Protein 4Z8L (pdb70)

GO terms:
  GO:0005515 protein binding (F, IPI)
  GO:0045732 positive regulation of protein catabolic process (P, IDA)
  GO:1990756 ubiquitin-like ligase-substrate adaptor activity (F, IDA)
  GO:0005634 nucleus (C, IDA)
  GO:0005813 centrosome (C, IDA)
  GO:0043161 proteasome-mediated ubiquitin-dependent protein catabolic process (P, IDA)
  GO:0008180 COP9 signalosome (C, IDA)
  GO:0080008 Cul4-RING E3 ubiquitin ligase complex (C, IDA)
  GO:1990244 histone H2AT120 kinase activity (F, IDA)
  GO:0000122 negative regulation of transcription by RNA polymerase II (P, IDA)
  GO:0005737 cytoplasm (C, EXP)
  GO:0035212 cell competition in a multicellular organism (P, IMP)
  GO:0030331 nuclear estrogen receptor binding (F, IPI)
  GO:0001650 fibrillar center (C, IDA)
  GO:0005654 nucleoplasm (C, IDA)
  GO:0043687 post-translational protein modification (P, IDA)

Structure (mmCIF, N/CA/C/O backbone):
data_4Z8L
#
_entry.id   4Z8L
#
_cell.length_a   74.490
_cell.length_b   74.490
_cell.length_c   178.180
_cell.angle_alpha   90.00
_cell.angle_beta   90.00
_cell.angle_gamma   120.00
#
_symmetry.space_group_name_H-M   'P 31'
#
loop_
_entity.id
_entity.type
_entity.pdbx_description
1 polymer 'Protein VPRBP'
2 polymer 'Vpx protein'
3 polymer 'SAM domain and HD domain-containing protein'
4 non-polymer 'ZINC ION'
5 water water
#
loop_
_atom_site.group_PDB
_atom_site.id
_atom_site.type_symbol
_atom_site.label_atom_id
_atom_site.label_alt_id
_atom_site.label_comp_id
_atom_site.label_asym_id
_atom_site.label_entity_id
_atom_site.label_seq_id
_atom_site.pdbx_PDB_ins_code
_atom_site.Cartn_x
_atom_site.Cartn_y
_atom_site.Cartn_z
_atom_site.occupancy
_atom_site.B_iso_or_equiv
_atom_site.auth_seq_id
_atom_site.auth_comp_id
_atom_site.auth_asym_id
_atom_site.auth_atom_id
_atom_site.pdbx_PDB_model_num
ATOM 1 N N . ARG A 1 18 ? 11.038 32.374 -10.875 1.00 97.94 1073 ARG A N 1
ATOM 2 C CA . ARG A 1 18 ? 10.083 32.086 -11.915 1.00 83.96 1073 ARG A CA 1
ATOM 3 C C . ARG A 1 18 ? 8.696 32.295 -11.299 1.00 86.03 1073 ARG A C 1
ATOM 4 O O . ARG A 1 18 ? 8.276 33.437 -11.112 1.00 73.95 1073 ARG A O 1
ATOM 12 N N . HIS A 1 19 ? 8.013 31.217 -10.919 1.00 92.87 1074 HIS A N 1
ATOM 13 C CA . HIS A 1 19 ? 6.559 31.245 -10.710 1.00 88.97 1074 HIS A CA 1
ATOM 14 C C . HIS A 1 19 ? 6.148 30.327 -9.554 1.00 83.05 1074 HIS A C 1
ATOM 15 O O . HIS A 1 19 ? 5.432 30.743 -8.640 1.00 64.69 1074 HIS A O 1
ATOM 22 N N . LEU A 1 20 ? 6.611 29.081 -9.602 1.00 93.32 1075 LEU A N 1
ATOM 23 C CA . LEU A 1 20 ? 6.136 28.010 -8.724 1.00 74.99 1075 LEU A CA 1
ATOM 24 C C . LEU A 1 20 ? 7.304 27.491 -7.891 1.00 61.04 1075 LEU A C 1
ATOM 25 O O . LEU A 1 20 ? 7.152 27.184 -6.709 1.00 44.50 1075 LEU A O 1
ATOM 30 N N . ILE A 1 21 ? 8.458 27.364 -8.537 1.00 73.36 1076 ILE A N 1
ATOM 31 C CA . ILE A 1 21 ? 9.669 26.846 -7.909 1.00 50.49 1076 ILE A CA 1
ATOM 32 C C . ILE A 1 21 ? 10.098 27.713 -6.722 1.00 66.31 1076 ILE A C 1
ATOM 33 O O . ILE A 1 21 ? 10.628 27.217 -5.726 1.00 71.93 1076 ILE A O 1
ATOM 38 N N . PHE A 1 22 ? 9.815 29.005 -6.825 1.00 66.53 1077 PHE A N 1
ATOM 39 C CA . PHE A 1 22 ? 10.257 29.995 -5.848 1.00 46.41 1077 PHE A CA 1
ATOM 40 C C . PHE A 1 22 ? 9.228 30.261 -4.758 1.00 53.37 1077 PHE A C 1
ATOM 41 O O . PHE A 1 22 ? 9.329 31.248 -4.027 1.00 47.82 1077 PHE A O 1
ATOM 49 N N . SER A 1 23 ? 8.243 29.375 -4.642 1.00 69.85 1078 SER A N 1
ATOM 50 C CA . SER A 1 23 ? 7.287 29.472 -3.547 1.00 52.89 1078 SER A CA 1
ATOM 51 C C . SER A 1 23 ? 7.503 28.358 -2.528 1.00 51.12 1078 SER A C 1
ATOM 52 O O . SER A 1 23 ? 6.857 28.333 -1.483 1.00 43.97 1078 SER A O 1
ATOM 55 N N . ARG A 1 24 ? 8.414 27.438 -2.827 1.00 55.67 1079 ARG A N 1
ATOM 56 C CA . ARG A 1 24 ? 8.813 26.442 -1.838 1.00 56.81 1079 ARG A CA 1
ATOM 57 C C . ARG A 1 24 ? 10.323 26.241 -1.832 1.00 50.67 1079 ARG A C 1
ATOM 58 O O . ARG A 1 24 ? 10.961 26.129 -2.878 1.00 48.99 1079 ARG A O 1
ATOM 66 N N . PHE A 1 25 ? 10.868 26.211 -0.622 1.00 55.64 1080 PHE A N 1
ATOM 67 C CA . PHE A 1 25 ? 12.294 26.089 -0.367 1.00 58.92 1080 PHE A CA 1
ATOM 68 C C . PHE A 1 25 ? 12.443 24.989 0.665 1.00 44.46 1080 PHE A C 1
ATOM 69 O O . PHE A 1 25 ? 11.609 24.862 1.560 1.00 28.45 1080 PHE A O 1
ATOM 77 N N . ARG A 1 26 ? 13.490 24.181 0.552 1.00 52.19 1081 ARG A N 1
ATOM 78 C CA . ARG A 1 26 ? 13.596 23.056 1.468 1.00 59.47 1081 ARG A CA 1
ATOM 79 C C . ARG A 1 26 ? 14.901 23.046 2.254 1.00 43.62 1081 ARG A C 1
ATOM 80 O O . ARG A 1 26 ? 15.984 23.022 1.676 1.00 46.31 1081 ARG A O 1
ATOM 88 N N . PRO A 1 27 ? 14.792 23.041 3.592 1.00 50.59 1082 PRO A N 1
ATOM 89 C CA . PRO A 1 27 ? 15.968 23.038 4.468 1.00 38.97 1082 PRO A CA 1
ATOM 90 C C . PRO A 1 27 ? 16.766 21.752 4.315 1.00 47.07 1082 PRO A C 1
ATOM 91 O O . PRO A 1 27 ? 16.165 20.679 4.265 1.00 56.91 1082 PRO A O 1
ATOM 95 N N . ILE A 1 28 ? 18.089 21.848 4.233 1.00 47.19 1083 ILE A N 1
ATOM 96 C CA . ILE A 1 28 ? 18.904 20.637 4.184 1.00 58.47 1083 ILE A CA 1
ATOM 97 C C . ILE A 1 28 ? 19.964 20.596 5.277 1.00 57.58 1083 ILE A C 1
ATOM 98 O O . ILE A 1 28 ? 20.139 19.574 5.940 1.00 65.37 1083 ILE A O 1
ATOM 103 N N . SER A 1 29 ? 20.670 21.706 5.469 1.00 56.12 1084 SER A N 1
ATOM 104 C CA . SER A 1 29 ? 21.757 21.734 6.439 1.00 45.67 1084 SER A CA 1
ATOM 105 C C . SER A 1 29 ? 21.898 23.067 7.163 1.00 44.09 1084 SER A C 1
ATOM 106 O O . SER A 1 29 ? 21.316 24.079 6.768 1.00 41.07 1084 SER A O 1
ATOM 109 N N . VAL A 1 30 ? 22.697 23.048 8.225 1.00 44.81 1085 VAL A N 1
ATOM 110 C CA . VAL A 1 30 ? 22.872 24.194 9.105 1.00 44.67 1085 VAL A CA 1
ATOM 111 C C . VAL A 1 30 ? 24.351 24.420 9.412 1.00 47.29 1085 VAL A C 1
ATOM 112 O O . VAL A 1 30 ? 25.013 23.543 9.969 1.00 36.60 1085 VAL A O 1
ATOM 116 N N . PHE A 1 31 ? 24.869 25.590 9.047 1.00 41.24 1086 PHE A N 1
ATOM 117 C CA . PHE A 1 31 ? 26.277 25.902 9.279 1.00 37.94 1086 PHE A CA 1
ATOM 118 C C . PHE A 1 31 ? 26.485 26.634 10.600 1.00 44.56 1086 PHE A C 1
ATOM 119 O O . PHE A 1 31 ? 25.887 27.678 10.841 1.00 29.51 1086 PHE A O 1
ATOM 127 N N . ARG A 1 32 ? 27.375 26.097 11.427 1.00 38.33 1087 ARG A N 1
ATOM 128 C CA . ARG A 1 32 ? 27.612 26.617 12.767 1.00 44.67 1087 ARG A CA 1
ATOM 129 C C . ARG A 1 32 ? 29.109 26.763 13.028 1.00 41.90 1087 ARG A C 1
ATOM 130 O O . ARG A 1 32 ? 29.898 25.915 12.612 1.00 52.32 1087 ARG A O 1
ATOM 138 N N . GLU A 1 33 ? 29.496 27.845 13.702 1.00 39.61 1088 GLU A N 1
ATOM 139 C CA . GLU A 1 33 ? 30.901 28.100 14.013 1.00 33.89 1088 GLU A CA 1
ATOM 140 C C . GLU A 1 33 ? 31.503 26.955 14.821 1.00 31.31 1088 GLU A C 1
ATOM 141 O O . GLU A 1 33 ? 30.898 26.474 15.779 1.00 38.67 1088 GLU A O 1
ATOM 147 N N . ALA A 1 34 ? 32.693 26.521 14.415 1.00 52.31 1089 ALA A N 1
ATOM 148 C CA . ALA A 1 34 ? 33.334 25.334 14.975 1.00 46.15 1089 ALA A CA 1
ATOM 149 C C . ALA A 1 34 ? 33.516 25.410 16.473 1.00 58.32 1089 ALA A C 1
ATOM 150 O O . ALA A 1 34 ? 32.980 24.594 17.223 1.00 71.04 1089 ALA A O 1
ATOM 152 N N . ASN A 1 35 ? 34.286 26.403 16.896 1.00 51.33 1090 ASN A N 1
ATOM 153 C CA . ASN A 1 35 ? 34.725 26.481 18.274 1.00 53.90 1090 ASN A CA 1
ATOM 154 C C . ASN A 1 35 ? 34.147 27.687 18.992 1.00 44.42 1090 ASN A C 1
ATOM 155 O O . ASN A 1 35 ? 34.876 28.442 19.632 1.00 46.82 1090 ASN A O 1
ATOM 160 N N . GLU A 1 36 ? 32.833 27.852 18.891 1.00 41.45 1091 GLU A N 1
ATOM 161 C CA . GLU A 1 36 ? 32.121 28.905 19.604 1.00 41.80 1091 GLU A CA 1
ATOM 162 C C . GLU A 1 36 ? 30.938 28.311 20.360 1.00 44.81 1091 GLU A C 1
ATOM 163 O O . GLU A 1 36 ? 30.231 27.453 19.832 1.00 58.00 1091 GLU A O 1
ATOM 169 N N . ASP A 1 37 ? 30.716 28.760 21.591 1.00 34.77 1092 ASP A N 1
ATOM 170 C CA . ASP A 1 37 ? 29.535 28.334 22.333 1.00 34.33 1092 ASP A CA 1
ATOM 171 C C . ASP A 1 37 ? 28.293 28.973 21.734 1.00 26.29 1092 ASP A C 1
ATOM 172 O O . ASP A 1 37 ? 27.180 28.471 21.886 1.00 26.46 1092 ASP A O 1
ATOM 177 N N . GLU A 1 38 ? 28.508 30.085 21.041 1.00 45.08 1093 GLU A N 1
ATOM 178 C CA . GLU A 1 38 ? 27.438 30.836 20.405 1.00 47.13 1093 GLU A CA 1
ATOM 179 C C . GLU A 1 38 ? 27.903 31.292 19.026 1.00 52.64 1093 GLU A C 1
ATOM 180 O O . GLU A 1 38 ? 28.814 32.111 18.910 1.00 58.73 1093 GLU A O 1
ATOM 186 N N . SER A 1 39 ? 27.275 30.760 17.983 1.00 41.91 1094 SER A N 1
ATOM 187 C CA . SER A 1 39 ? 27.638 31.112 16.616 1.00 46.77 1094 SER A CA 1
ATOM 188 C C . SER A 1 39 ? 27.174 32.530 16.305 1.00 52.60 1094 SER A C 1
ATOM 189 O O . SER A 1 39 ? 26.111 32.949 16.760 1.00 51.44 1094 SER A O 1
ATOM 192 N N . GLY A 1 40 ? 27.968 33.271 15.539 1.00 39.85 1095 GLY A N 1
ATOM 193 C CA . GLY A 1 40 ? 27.656 34.666 15.288 1.00 21.58 1095 GLY A CA 1
ATOM 194 C C . GLY A 1 40 ? 27.887 35.142 13.870 1.00 32.59 1095 GLY A C 1
ATOM 195 O O . GLY A 1 40 ? 28.565 36.145 13.650 1.00 29.19 1095 GLY A O 1
ATOM 196 N N . PHE A 1 41 ? 27.299 34.435 12.910 1.00 43.91 1096 PHE A N 1
ATOM 197 C CA . PHE A 1 41 ? 27.342 34.833 11.506 1.00 25.37 1096 PHE A CA 1
ATOM 198 C C . PHE A 1 41 ? 26.499 36.083 11.284 1.00 26.47 1096 PHE A C 1
ATOM 199 O O . PHE A 1 41 ? 25.390 36.185 11.801 1.00 27.43 1096 PHE A O 1
ATOM 207 N N . THR A 1 42 ? 27.027 37.039 10.527 1.00 34.65 1097 THR A N 1
ATOM 208 C CA . THR A 1 42 ? 26.325 38.299 10.306 1.00 34.98 1097 THR A CA 1
ATOM 209 C C . THR A 1 42 ? 26.170 38.609 8.821 1.00 34.95 1097 THR A C 1
ATOM 210 O O . THR A 1 42 ? 25.455 39.538 8.442 1.00 38.37 1097 THR A O 1
ATOM 214 N N . CYS A 1 43 ? 26.833 37.822 7.981 1.00 33.06 1098 CYS A N 1
ATOM 215 C CA . CYS A 1 43 ? 26.768 38.024 6.540 1.00 28.39 1098 CYS A CA 1
ATOM 216 C C . CYS A 1 43 ? 27.037 36.717 5.800 1.00 29.95 1098 CYS A C 1
ATOM 217 O O . CYS A 1 43 ? 27.719 35.833 6.317 1.00 42.16 1098 CYS A O 1
ATOM 220 N N . CYS A 1 44 ? 26.498 36.593 4.591 1.00 38.57 1099 CYS A N 1
ATOM 221 C CA . CYS A 1 44 ? 26.725 35.399 3.784 1.00 35.82 1099 CYS A CA 1
ATOM 222 C C . CYS A 1 44 ? 26.873 35.719 2.299 1.00 44.54 1099 CYS A C 1
ATOM 223 O O . CYS A 1 44 ? 26.214 36.614 1.770 1.00 41.80 1099 CYS A O 1
ATOM 226 N N . ALA A 1 45 ? 27.753 34.971 1.640 1.00 34.75 1100 ALA A N 1
ATOM 227 C CA . ALA A 1 45 ? 27.984 35.106 0.210 1.00 31.92 1100 ALA A CA 1
ATOM 228 C C . ALA A 1 45 ? 28.577 33.811 -0.333 1.00 45.63 1100 ALA A C 1
ATOM 229 O O . ALA A 1 45 ? 29.325 33.129 0.364 1.00 53.07 1100 ALA A O 1
ATOM 231 N N . PHE A 1 46 ? 28.222 33.461 -1.565 1.00 39.61 1101 PHE A N 1
ATOM 232 C CA . PHE A 1 46 ? 28.745 32.250 -2.189 1.00 34.43 1101 PHE A CA 1
ATOM 233 C C . PHE A 1 46 ? 30.114 32.470 -2.817 1.00 40.79 1101 PHE A C 1
ATOM 234 O O . PHE A 1 46 ? 30.441 33.577 -3.249 1.00 18.61 1101 PHE A O 1
ATOM 242 N N . SER A 1 47 ? 30.905 31.402 -2.870 1.00 44.62 1102 SER A N 1
ATOM 243 C CA . SER A 1 47 ? 32.229 31.460 -3.472 1.00 25.48 1102 SER A CA 1
ATOM 244 C C . SER A 1 47 ? 32.116 31.874 -4.933 1.00 28.79 1102 SER A C 1
ATOM 245 O O . SER A 1 47 ? 31.038 31.805 -5.523 1.00 44.70 1102 SER A O 1
ATOM 248 N N . ALA A 1 48 ? 33.234 32.296 -5.511 1.00 39.06 1103 ALA A N 1
ATOM 249 C CA . ALA A 1 48 ? 33.272 32.736 -6.900 1.00 34.80 1103 ALA A CA 1
ATOM 250 C C . ALA A 1 48 ? 32.751 31.651 -7.837 1.00 53.59 1103 ALA A C 1
ATOM 251 O O . ALA A 1 48 ? 32.106 31.941 -8.846 1.00 46.67 1103 ALA A O 1
ATOM 253 N N . ARG A 1 49 ? 33.032 30.400 -7.489 1.00 55.01 1104 ARG A N 1
ATOM 254 C CA . ARG A 1 49 ? 32.556 29.260 -8.258 1.00 58.04 1104 ARG A CA 1
ATOM 255 C C . ARG A 1 49 ? 31.621 28.413 -7.397 1.00 48.56 1104 ARG A C 1
ATOM 256 O O . ARG A 1 49 ? 31.275 27.285 -7.752 1.00 42.29 1104 ARG A O 1
ATOM 264 N N . GLU A 1 50 ? 31.217 28.990 -6.268 1.00 38.78 1105 GLU A N 1
ATOM 265 C CA . GLU A 1 50 ? 30.121 28.495 -5.435 1.00 42.34 1105 GLU A CA 1
ATOM 266 C C . GLU A 1 50 ? 30.368 27.116 -4.824 1.00 48.18 1105 GLU A C 1
ATOM 267 O O . GLU A 1 50 ? 29.422 26.426 -4.443 1.00 56.93 1105 GLU A O 1
ATOM 273 N N . ARG A 1 51 ? 31.634 26.725 -4.714 1.00 44.60 1106 ARG A N 1
ATOM 274 C CA . ARG A 1 51 ? 31.985 25.488 -4.023 1.00 34.21 1106 ARG A CA 1
ATOM 275 C C . ARG A 1 51 ? 32.028 25.763 -2.527 1.00 37.05 1106 ARG A C 1
ATOM 276 O O . ARG A 1 51 ? 31.875 24.856 -1.707 1.00 48.94 1106 ARG A O 1
ATOM 284 N N . PHE A 1 52 ? 32.203 27.031 -2.174 1.00 35.82 1107 PHE A N 1
ATOM 285 C CA . PHE A 1 52 ? 32.258 27.417 -0.773 1.00 40.09 1107 PHE A CA 1
ATOM 286 C C . PHE A 1 52 ? 31.205 28.453 -0.417 1.00 48.50 1107 PHE A C 1
ATOM 287 O O . PHE A 1 52 ? 30.731 29.212 -1.263 1.00 41.68 1107 PHE A O 1
ATOM 295 N N . LEU A 1 53 ? 30.842 28.458 0.857 1.00 36.13 1108 LEU A N 1
ATOM 296 C CA . LEU A 1 53 ? 29.965 29.460 1.421 1.00 49.71 1108 LEU A CA 1
ATOM 297 C C . LEU A 1 53 ? 30.812 30.367 2.304 1.00 51.80 1108 LEU A C 1
ATOM 298 O O . LEU A 1 53 ? 31.477 29.901 3.241 1.00 46.41 1108 LEU A O 1
ATOM 303 N N . MET A 1 54 ? 30.806 31.656 1.982 1.00 38.69 1109 MET A N 1
ATOM 304 C CA . MET A 1 54 ? 31.619 32.632 2.694 1.00 42.01 1109 MET A CA 1
ATOM 305 C C . MET A 1 54 ? 30.800 33.278 3.804 1.00 44.42 1109 MET A C 1
ATOM 306 O O . MET A 1 54 ? 29.822 33.975 3.539 1.00 53.84 1109 MET A O 1
ATOM 311 N N . LEU A 1 55 ? 31.203 33.039 5.049 1.00 39.81 1110 LEU A N 1
ATOM 312 C CA . LEU A 1 55 ? 30.407 33.455 6.198 1.00 32.82 1110 LEU A CA 1
ATOM 313 C C . LEU A 1 55 ? 31.173 34.373 7.148 1.00 33.30 1110 LEU A C 1
ATOM 314 O O . LEU A 1 55 ? 31.973 33.910 7.961 1.00 37.78 1110 LEU A O 1
ATOM 319 N N . GLY A 1 56 ? 30.924 35.675 7.043 1.00 31.96 1111 GLY A N 1
ATOM 320 C CA . GLY A 1 56 ? 31.535 36.637 7.940 1.00 27.50 1111 GLY A CA 1
ATOM 321 C C . GLY A 1 56 ? 30.826 36.641 9.279 1.00 37.50 1111 GLY A C 1
ATOM 322 O O . GLY A 1 56 ? 29.602 36.526 9.334 1.00 36.05 1111 GLY A O 1
ATOM 323 N N . THR A 1 57 ? 31.588 36.765 10.361 1.00 33.37 1112 THR A N 1
ATOM 324 C CA . THR A 1 57 ? 31.001 36.747 11.700 1.00 26.04 1112 THR A CA 1
ATOM 325 C C . THR A 1 57 ? 31.108 38.071 12.451 1.00 33.34 1112 THR A C 1
ATOM 326 O O . THR A 1 57 ? 31.745 39.022 11.994 1.00 21.39 1112 THR A O 1
ATOM 330 N N . CYS A 1 58 ? 30.463 38.108 13.614 1.00 28.28 1113 CYS A N 1
ATOM 331 C CA . CYS A 1 58 ? 30.282 39.334 14.380 1.00 38.32 1113 CYS A CA 1
ATOM 332 C C . CYS A 1 58 ? 31.563 39.869 15.014 1.00 33.70 1113 CYS A C 1
ATOM 333 O O . CYS A 1 58 ? 31.583 40.987 15.527 1.00 28.34 1113 CYS A O 1
ATOM 336 N N . THR A 1 59 ? 32.628 39.080 14.979 1.00 22.70 1114 THR A N 1
ATOM 337 C CA . THR A 1 59 ? 33.892 39.499 15.570 1.00 18.83 1114 THR A CA 1
ATOM 338 C C . THR A 1 59 ? 34.868 40.048 14.534 1.00 27.51 1114 THR A C 1
ATOM 339 O O . THR A 1 59 ? 35.938 40.551 14.880 1.00 43.26 1114 THR A O 1
ATOM 343 N N . GLY A 1 60 ? 34.490 39.958 13.265 1.00 31.38 1115 GLY A N 1
ATOM 344 C CA . GLY A 1 60 ? 35.300 40.499 12.191 1.00 28.66 1115 GLY A CA 1
ATOM 345 C C . GLY A 1 60 ? 36.046 39.434 11.422 1.00 32.89 1115 GLY A C 1
ATOM 346 O O . GLY A 1 60 ? 36.875 39.745 10.570 1.00 32.01 1115 GLY A O 1
ATOM 347 N N . GLN A 1 61 ? 35.763 38.173 11.733 1.00 28.34 1116 GLN A N 1
ATOM 348 C CA . GLN A 1 61 ? 36.366 37.066 11.006 1.00 26.85 1116 GLN A CA 1
ATOM 349 C C . GLN A 1 61 ? 35.551 36.689 9.769 1.00 38.67 1116 GLN A C 1
ATOM 350 O O . GLN A 1 61 ? 34.402 37.109 9.603 1.00 35.80 1116 GLN A O 1
ATOM 356 N N . LEU A 1 62 ? 36.152 35.854 8.929 1.00 41.67 1117 LEU A N 1
ATOM 357 C CA . LEU A 1 62 ? 35.519 35.318 7.735 1.00 46.10 1117 LEU A CA 1
ATOM 358 C C . LEU A 1 62 ? 35.774 33.820 7.637 1.00 43.31 1117 LEU A C 1
ATOM 359 O O . LEU A 1 62 ? 36.904 33.392 7.405 1.00 48.84 1117 LEU A O 1
ATOM 364 N N . LYS A 1 63 ? 34.729 33.024 7.823 1.00 32.92 1118 LYS A N 1
ATOM 365 C CA . LYS A 1 63 ? 34.871 31.574 7.777 1.00 43.82 1118 LYS A CA 1
ATOM 366 C C . LYS A 1 63 ? 34.285 30.963 6.507 1.00 39.51 1118 LYS A C 1
ATOM 367 O O . LYS A 1 63 ? 33.112 31.161 6.187 1.00 51.84 1118 LYS A O 1
ATOM 373 N N . LEU A 1 64 ? 35.131 30.241 5.777 1.00 49.71 1119 LEU A N 1
ATOM 374 C CA . LEU A 1 64 ? 34.738 29.551 4.552 1.00 36.19 1119 LEU A CA 1
ATOM 375 C C . LEU A 1 64 ? 34.336 28.103 4.810 1.00 25.69 1119 LEU A C 1
ATOM 376 O O . LEU A 1 64 ? 35.153 27.306 5.285 1.00 35.29 1119 LEU A O 1
ATOM 381 N N . TYR A 1 65 ? 33.087 27.766 4.495 1.00 24.92 1120 TYR A N 1
ATOM 382 C CA . TYR A 1 65 ? 32.610 26.388 4.630 1.00 32.38 1120 TYR A CA 1
ATOM 383 C C . TYR A 1 65 ? 32.404 25.723 3.270 1.00 32.37 1120 TYR A C 1
ATOM 384 O O . TYR A 1 65 ? 32.208 26.399 2.272 1.00 42.86 1120 TYR A O 1
ATOM 393 N N . ASN A 1 66 ? 32.470 24.398 3.228 1.00 42.84 1121 ASN A N 1
ATOM 394 C CA . ASN A 1 66 ? 32.162 23.673 2.000 1.00 31.48 1121 ASN A CA 1
ATOM 395 C C . ASN A 1 66 ? 30.654 23.457 1.869 1.00 45.05 1121 ASN A C 1
ATOM 396 O O . ASN A 1 66 ? 30.037 22.806 2.715 1.00 29.39 1121 ASN A O 1
ATOM 401 N N . VAL A 1 67 ? 30.070 24.024 0.814 1.00 31.61 1122 VAL A N 1
ATOM 402 C CA . VAL A 1 67 ? 28.623 24.005 0.595 1.00 28.42 1122 VAL A CA 1
ATOM 403 C C . VAL A 1 67 ? 28.018 22.605 0.692 1.00 23.31 1122 VAL A C 1
ATOM 404 O O . VAL A 1 67 ? 26.996 22.406 1.348 1.00 22.28 1122 VAL A O 1
ATOM 408 N N . PHE A 1 68 ? 28.662 21.638 0.049 1.00 38.60 1123 PHE A N 1
ATOM 409 C CA . PHE A 1 68 ? 28.128 20.282 -0.029 1.00 39.60 1123 PHE A CA 1
ATOM 410 C C . PHE A 1 68 ? 28.282 19.508 1.275 1.00 33.41 1123 PHE A C 1
ATOM 411 O O . PHE A 1 68 ? 27.308 18.975 1.807 1.00 33.33 1123 PHE A O 1
ATOM 419 N N . SER A 1 69 ? 29.505 19.445 1.788 1.00 32.80 1124 SER A N 1
ATOM 420 C CA . SER A 1 69 ? 29.787 18.651 2.979 1.00 40.39 1124 SER A CA 1
ATOM 421 C C . SER A 1 69 ? 29.323 19.331 4.260 1.00 44.13 1124 SER A C 1
ATOM 422 O O . SER A 1 69 ? 28.795 18.683 5.165 1.00 55.53 1124 SER A O 1
ATOM 425 N N . GLY A 1 70 ? 29.542 20.637 4.341 1.00 49.73 1125 GLY A N 1
ATOM 426 C CA . GLY A 1 70 ? 29.158 21.390 5.517 1.00 30.57 1125 GLY A CA 1
ATOM 427 C C . GLY A 1 70 ? 30.389 21.711 6.337 1.00 40.68 1125 GLY A C 1
ATOM 428 O O . GLY A 1 70 ? 30.351 22.532 7.252 1.00 31.12 1125 GLY A O 1
ATOM 429 N N . GLN A 1 71 ? 31.485 21.029 6.028 1.00 44.72 1126 GLN A N 1
ATOM 430 C CA . GLN A 1 71 ? 32.723 21.227 6.766 1.00 36.77 1126 GLN A CA 1
ATOM 431 C C . GLN A 1 71 ? 33.367 22.596 6.520 1.00 38.44 1126 GLN A C 1
ATOM 432 O O . GLN A 1 71 ? 33.386 23.096 5.392 1.00 45.26 1126 GLN A O 1
ATOM 438 N N . GLU A 1 72 ? 33.899 23.182 7.594 1.00 26.94 1127 GLU A N 1
ATOM 439 C CA . GLU A 1 72 ? 34.681 24.416 7.521 1.00 38.50 1127 GLU A CA 1
ATOM 440 C C . GLU A 1 72 ? 35.949 24.176 6.731 1.00 35.75 1127 GLU A C 1
ATOM 441 O O . GLU A 1 72 ? 36.672 23.210 6.971 1.00 41.19 1127 GLU A O 1
ATOM 447 N N . GLU A 1 73 ? 36.223 25.077 5.802 1.00 42.77 1128 GLU A N 1
ATOM 448 C CA . GLU A 1 73 ? 37.386 24.963 4.948 1.00 42.05 1128 GLU A CA 1
ATOM 449 C C . GLU A 1 73 ? 38.466 25.935 5.389 1.00 44.23 1128 GLU A C 1
ATOM 450 O O . GLU A 1 73 ? 39.652 25.600 5.385 1.00 56.78 1128 GLU A O 1
ATOM 456 N N . ALA A 1 74 ? 38.058 27.138 5.784 1.00 43.57 1129 ALA A N 1
ATOM 457 C CA . ALA A 1 74 ? 39.037 28.143 6.182 1.00 23.78 1129 ALA A CA 1
ATOM 458 C C . ALA A 1 74 ? 38.495 29.175 7.167 1.00 32.35 1129 ALA A C 1
ATOM 459 O O . ALA A 1 74 ? 37.293 29.246 7.423 1.00 29.43 1129 ALA A O 1
ATOM 461 N N . SER A 1 75 ? 39.408 29.972 7.716 1.00 32.55 1130 SER A N 1
ATOM 462 C CA . SER A 1 75 ? 39.063 31.021 8.667 1.00 40.87 1130 SER A CA 1
ATOM 463 C C . SER A 1 75 ? 40.087 32.148 8.590 1.00 42.68 1130 SER A C 1
ATOM 464 O O . SER A 1 75 ? 41.291 31.911 8.675 1.00 46.32 1130 SER A O 1
ATOM 467 N N . TYR A 1 76 ? 39.602 33.375 8.438 1.00 48.44 1131 TYR A N 1
ATOM 468 C CA . TYR A 1 76 ? 40.476 34.526 8.259 1.00 45.93 1131 TYR A CA 1
ATOM 469 C C . TYR A 1 76 ? 40.102 35.642 9.210 1.00 44.76 1131 TYR A C 1
ATOM 470 O O . TYR A 1 76 ? 38.938 35.835 9.529 1.00 42.81 1131 TYR A O 1
ATOM 479 N N . ASN A 1 77 ? 41.103 36.370 9.675 1.00 37.41 1132 ASN A N 1
ATOM 480 C CA . ASN A 1 77 ? 40.868 37.452 10.608 1.00 31.28 1132 ASN A CA 1
ATOM 481 C C . ASN A 1 77 ? 40.808 38.792 9.869 1.00 43.07 1132 ASN A C 1
ATOM 482 O O . ASN A 1 77 ? 41.839 39.408 9.595 1.00 49.90 1132 ASN A O 1
ATOM 487 N N . CYS A 1 78 ? 39.594 39.236 9.552 1.00 37.99 1133 CYS A N 1
ATOM 488 C CA . CYS A 1 78 ? 39.393 40.342 8.611 1.00 29.46 1133 CYS A CA 1
ATOM 489 C C . CYS A 1 78 ? 39.191 41.729 9.230 1.00 44.82 1133 CYS A C 1
ATOM 490 O O . CYS A 1 78 ? 39.741 42.713 8.731 1.00 34.23 1133 CYS A O 1
ATOM 493 N N . HIS A 1 79 ? 38.395 41.820 10.291 1.00 36.92 1134 HIS A N 1
ATOM 494 C CA . HIS A 1 79 ? 38.105 43.123 10.892 1.00 26.69 1134 HIS A CA 1
ATOM 495 C C . HIS A 1 79 ? 37.942 43.123 12.400 1.00 32.98 1134 HIS A C 1
ATOM 496 O O . HIS A 1 79 ? 37.901 42.079 13.048 1.00 41.67 1134 HIS A O 1
ATOM 503 N N . 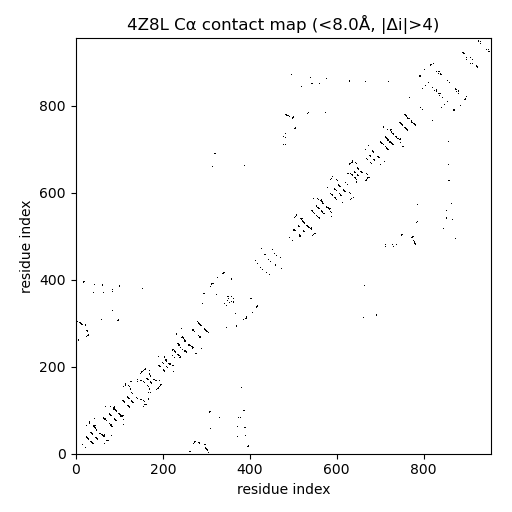ASN A 1 80 ? 37.852 44.333 12.941 1.00 40.51 1135 ASN A N 1
ATOM 504 C CA . ASN A 1 80 ? 37.699 44.548 14.366 1.00 47.74 1135 ASN A CA 1
ATOM 505 C C . ASN A 1 80 ? 36.237 44.368 14.763 1.00 39.95 1135 ASN A C 1
ATOM 506 O O . ASN A 1 80 ? 35.918 44.145 15.931 1.00 30.37 1135 ASN A O 1
ATOM 511 N N . SER A 1 81 ? 35.353 44.487 13.775 1.00 24.65 1136 SER A N 1
ATOM 512 C CA . SER A 1 81 ? 33.911 44.486 14.019 1.00 32.12 1136 SER A CA 1
ATOM 513 C C . SER A 1 81 ? 33.160 43.549 13.077 1.00 24.28 1136 SER A C 1
ATOM 514 O O . SER A 1 81 ? 33.720 43.071 12.093 1.00 19.61 1136 SER A O 1
ATOM 517 N N . ALA A 1 82 ? 31.887 43.310 13.387 1.00 21.32 1137 ALA A N 1
ATOM 518 C CA . ALA A 1 82 ? 31.024 42.413 12.615 1.00 29.80 1137 ALA A CA 1
ATOM 519 C C . ALA A 1 82 ? 31.064 42.683 11.117 1.00 17.01 1137 ALA A C 1
ATOM 520 O O . ALA A 1 82 ? 30.927 43.823 10.680 1.00 29.96 1137 ALA A O 1
ATOM 522 N N . ILE A 1 83 ? 31.258 41.626 10.334 1.00 42.74 1138 ILE A N 1
ATOM 523 C CA . ILE A 1 83 ? 31.214 41.733 8.881 1.00 33.61 1138 ILE A CA 1
ATOM 524 C C . ILE A 1 83 ? 29.809 42.081 8.406 1.00 34.85 1138 ILE A C 1
ATOM 525 O O . ILE A 1 83 ? 28.846 41.384 8.729 1.00 32.70 1138 ILE A O 1
ATOM 530 N N . THR A 1 84 ? 29.699 43.157 7.633 1.00 31.96 1139 THR A N 1
ATOM 531 C CA . THR A 1 84 ? 28.412 43.592 7.105 1.00 22.42 1139 THR A CA 1
ATOM 532 C C . THR A 1 84 ? 28.281 43.408 5.590 1.00 38.92 1139 THR A C 1
ATOM 533 O O . THR A 1 84 ? 27.173 43.470 5.054 1.00 37.30 1139 THR A O 1
ATOM 537 N N . HIS A 1 85 ? 29.395 43.195 4.894 1.00 35.98 1140 HIS A N 1
ATOM 538 C CA . HIS A 1 85 ? 29.316 42.997 3.442 1.00 24.55 1140 HIS A CA 1
ATOM 539 C C . HIS A 1 85 ? 30.407 42.086 2.884 1.00 33.89 1140 HIS A C 1
ATOM 540 O O . HIS A 1 85 ? 31.571 42.179 3.273 1.00 27.93 1140 HIS A O 1
ATOM 547 N N . LEU A 1 86 ? 30.009 41.216 1.957 1.00 44.48 1141 LEU A N 1
ATOM 548 C CA . LEU A 1 86 ? 30.921 40.290 1.289 1.00 22.78 1141 LEU A CA 1
ATOM 549 C C . LEU A 1 86 ? 30.658 40.250 -0.213 1.00 34.45 1141 LEU A C 1
ATOM 550 O O . LEU A 1 86 ? 29.556 39.906 -0.641 1.00 33.57 1141 LEU A O 1
ATOM 555 N N . GLU A 1 87 ? 31.656 40.595 -1.020 1.00 29.36 1142 GLU A N 1
ATOM 556 C CA . GLU A 1 87 ? 31.487 40.494 -2.463 1.00 28.15 1142 GLU A CA 1
ATOM 557 C C . GLU A 1 87 ? 32.742 39.987 -3.158 1.00 34.89 1142 GLU A C 1
ATOM 558 O O . GLU A 1 87 ? 33.693 40.740 -3.355 1.00 48.55 1142 GLU A O 1
ATOM 564 N N . PRO A 1 88 ? 32.739 38.706 -3.550 1.00 41.68 1143 PRO A N 1
ATOM 565 C CA . PRO A 1 88 ? 33.848 38.118 -4.304 1.00 29.36 1143 PRO A CA 1
ATOM 566 C C . PRO A 1 88 ? 33.830 38.538 -5.768 1.00 39.28 1143 PRO A C 1
ATOM 567 O O . PRO A 1 88 ? 32.763 38.841 -6.305 1.00 41.26 1143 PRO A O 1
ATOM 571 N N . SER A 1 89 ? 34.996 38.560 -6.403 1.00 40.66 1144 SER A N 1
ATOM 572 C CA . SER A 1 89 ? 35.062 38.827 -7.832 1.00 44.12 1144 SER A CA 1
ATOM 573 C C . SER A 1 89 ? 34.644 37.586 -8.598 1.00 38.05 1144 SER A C 1
ATOM 574 O O . SER A 1 89 ? 34.810 36.464 -8.119 1.00 30.43 1144 SER A O 1
ATOM 577 N N . ARG A 1 90 ? 34.099 37.791 -9.790 1.00 39.32 1145 ARG A N 1
ATOM 578 C CA . ARG A 1 90 ? 33.830 36.683 -10.692 1.00 31.00 1145 ARG A CA 1
ATOM 579 C C . ARG A 1 90 ? 35.157 36.074 -11.127 1.00 42.79 1145 ARG A C 1
ATOM 580 O O . ARG A 1 90 ? 35.229 34.897 -11.476 1.00 52.81 1145 ARG A O 1
ATOM 588 N N . ASP A 1 91 ? 36.202 36.896 -11.101 1.00 40.44 1146 ASP A N 1
ATOM 589 C CA . ASP A 1 91 ? 37.553 36.456 -11.422 1.00 30.76 1146 ASP A CA 1
ATOM 590 C C . ASP A 1 91 ? 38.002 35.357 -10.465 1.00 35.45 1146 ASP A C 1
ATOM 591 O O . ASP A 1 91 ? 38.693 34.418 -10.858 1.00 43.84 1146 ASP A O 1
ATOM 596 N N . GLY A 1 92 ? 37.611 35.492 -9.202 1.00 58.00 1147 GLY A N 1
ATOM 597 C CA . GLY A 1 92 ? 37.989 34.540 -8.174 1.00 51.08 1147 GLY A CA 1
ATOM 598 C C . GLY A 1 92 ? 39.312 34.905 -7.531 1.00 39.61 1147 GLY A C 1
ATOM 599 O O . GLY A 1 92 ? 39.864 34.137 -6.742 1.00 34.84 1147 GLY A O 1
ATOM 600 N N . SER A 1 93 ? 39.825 36.083 -7.873 1.00 47.10 1148 SER A N 1
ATOM 601 C CA . SER A 1 93 ? 41.138 36.505 -7.403 1.00 30.47 1148 SER A CA 1
ATOM 602 C C . SER A 1 93 ? 41.060 37.600 -6.343 1.00 32.49 1148 SER A C 1
ATOM 603 O O . SER A 1 93 ? 42.046 37.879 -5.663 1.00 38.41 1148 SER A O 1
ATOM 606 N N . LEU A 1 94 ? 39.889 38.216 -6.199 1.00 45.05 1149 LEU A N 1
ATOM 607 C CA . LEU A 1 94 ? 39.712 39.287 -5.220 1.00 45.54 1149 LEU A CA 1
ATOM 608 C C . LEU A 1 94 ? 38.450 39.117 -4.380 1.00 45.36 1149 LEU A C 1
ATOM 609 O O . LEU A 1 94 ? 37.500 38.448 -4.789 1.00 34.15 1149 LEU A O 1
ATOM 614 N N . LEU A 1 95 ? 38.458 39.728 -3.198 1.00 45.48 1150 LEU A N 1
ATOM 615 C CA . LEU A 1 95 ? 37.320 39.682 -2.287 1.00 42.87 1150 LEU A CA 1
ATOM 616 C C . LEU A 1 95 ? 37.098 41.022 -1.583 1.00 43.24 1150 LEU A C 1
ATOM 617 O O . LEU A 1 95 ? 38.012 41.566 -0.968 1.00 39.62 1150 LEU A O 1
ATOM 622 N N . LEU A 1 96 ? 35.883 41.550 -1.677 1.00 30.44 1151 LEU A N 1
ATOM 623 C CA . LEU A 1 96 ? 35.515 42.770 -0.965 1.00 32.92 1151 LEU A CA 1
ATOM 624 C C . LEU A 1 96 ? 34.838 42.471 0.368 1.00 42.13 1151 LEU A C 1
ATOM 625 O O . LEU A 1 96 ? 33.941 41.631 0.440 1.00 40.52 1151 LEU A O 1
ATOM 630 N N . THR A 1 97 ? 35.268 43.161 1.421 1.00 43.18 1152 THR A N 1
ATOM 631 C CA . THR A 1 97 ? 34.626 43.031 2.727 1.00 33.13 1152 THR A CA 1
ATOM 632 C C . THR A 1 97 ? 34.257 44.394 3.302 1.00 23.46 1152 THR A C 1
ATOM 633 O O . THR A 1 97 ? 34.907 45.396 3.003 1.00 36.90 1152 THR A O 1
ATOM 637 N N . SER A 1 98 ? 33.223 44.418 4.139 1.00 26.35 1153 SER A N 1
ATOM 638 C CA . SER A 1 98 ? 32.863 45.619 4.891 1.00 22.68 1153 SER A CA 1
ATOM 639 C C . SER A 1 98 ? 32.421 45.263 6.306 1.00 32.03 1153 SER A C 1
ATOM 640 O O . SER A 1 98 ? 31.600 44.357 6.503 1.00 40.98 1153 SER A O 1
ATOM 643 N N . ALA A 1 99 ? 32.958 46.005 7.274 1.00 28.17 1154 ALA A N 1
ATOM 644 C CA . ALA A 1 99 ? 32.713 45.775 8.696 1.00 28.83 1154 ALA A CA 1
ATOM 645 C C . ALA A 1 99 ? 31.596 46.657 9.255 1.00 40.28 1154 ALA A C 1
ATOM 646 O O . ALA A 1 99 ? 30.651 47.001 8.543 1.00 24.76 1154 ALA A O 1
ATOM 648 N N . THR A 1 100 ? 31.703 47.009 10.536 1.00 31.88 1155 THR A N 1
ATOM 649 C CA . THR A 1 100 ? 30.598 47.663 11.235 1.00 38.34 1155 THR A CA 1
ATOM 650 C C . THR A 1 100 ? 30.897 49.070 11.772 1.00 38.63 1155 THR A C 1
ATOM 651 O O . THR A 1 100 ? 30.165 50.013 11.476 1.00 35.75 1155 THR A O 1
ATOM 655 N N . TRP A 1 101 ? 31.960 49.216 12.560 1.00 19.69 1156 TRP A N 1
ATOM 656 C CA . TRP A 1 101 ? 32.228 50.489 13.230 1.00 26.40 1156 TRP A CA 1
ATOM 657 C C . TRP A 1 101 ? 33.713 50.797 13.374 1.00 34.61 1156 TRP A C 1
ATOM 658 O O . TRP A 1 101 ? 34.096 51.863 13.859 1.00 39.65 1156 TRP A O 1
ATOM 669 N N . SER A 1 102 ? 34.543 49.854 12.950 1.00 38.64 1157 SER A N 1
ATOM 670 C CA . SER A 1 102 ? 35.987 49.958 13.107 1.00 30.16 1157 SER A CA 1
ATOM 671 C C . SER A 1 102 ? 36.727 50.234 11.801 1.00 50.67 1157 SER A C 1
ATOM 672 O O . SER A 1 102 ? 36.388 49.681 10.753 1.00 29.67 1157 SER A O 1
ATOM 675 N N . GLN A 1 103 ? 37.754 51.076 11.876 1.00 40.71 1158 GLN A N 1
ATOM 676 C CA . GLN A 1 103 ? 38.555 51.414 10.707 1.00 35.29 1158 GLN A CA 1
ATOM 677 C C . GLN A 1 103 ? 39.761 50.492 10.542 1.00 32.39 1158 GLN A C 1
ATOM 678 O O . GLN A 1 103 ? 40.446 50.180 11.514 1.00 30.18 1158 GLN A O 1
ATOM 684 N N . PRO A 1 104 ? 40.029 50.055 9.299 1.00 57.09 1159 PRO A N 1
ATOM 685 C CA . PRO A 1 104 ? 39.290 50.399 8.074 1.00 50.87 1159 PRO A CA 1
ATOM 686 C C . PRO A 1 104 ? 37.950 49.672 7.955 1.00 46.81 1159 PRO A C 1
ATOM 687 O O . PRO A 1 104 ? 37.877 48.469 8.206 1.00 50.79 1159 PRO A O 1
ATOM 691 N N . LEU A 1 105 ? 36.904 50.401 7.583 1.00 32.55 1160 LEU A N 1
ATOM 692 C CA . LEU A 1 105 ? 35.562 49.835 7.525 1.00 33.01 1160 LEU A CA 1
ATOM 693 C C . LEU A 1 105 ? 35.349 48.901 6.340 1.00 34.67 1160 LEU A C 1
ATOM 694 O O . LEU A 1 105 ? 34.416 48.099 6.342 1.00 36.14 1160 LEU A O 1
ATOM 699 N N . SER A 1 106 ? 36.196 49.011 5.321 1.00 38.82 1161 SER A N 1
ATOM 700 C CA . SER A 1 106 ? 36.128 48.075 4.201 1.00 26.49 1161 SER A CA 1
ATOM 701 C C . SER A 1 106 ? 37.508 47.696 3.677 1.00 35.08 1161 SER A C 1
ATOM 702 O O . SER A 1 106 ? 38.473 48.439 3.854 1.00 37.11 1161 SER A O 1
ATOM 705 N N . ALA A 1 107 ? 37.605 46.528 3.047 1.00 44.17 1162 ALA A N 1
ATOM 706 C CA . ALA A 1 107 ? 38.888 46.070 2.522 1.00 44.30 1162 ALA A CA 1
ATOM 707 C C . ALA A 1 107 ? 38.759 45.263 1.226 1.00 34.07 1162 ALA A C 1
ATOM 708 O O . ALA A 1 107 ? 37.716 44.670 0.942 1.00 44.47 1162 ALA A O 1
ATOM 710 N N . LEU A 1 108 ? 39.845 45.246 0.457 1.00 32.05 1163 LEU A N 1
ATOM 711 C CA . LEU A 1 108 ? 39.957 44.453 -0.763 1.00 35.48 1163 LEU A CA 1
ATOM 712 C C . LEU A 1 108 ? 41.137 43.495 -0.640 1.00 41.28 1163 LEU A C 1
ATOM 713 O O . LEU A 1 108 ? 42.306 43.919 -0.585 1.00 37.15 1163 LEU A O 1
ATOM 718 N N . TRP A 1 109 ? 40.797 42.206 -0.622 1.00 41.57 1164 TRP A N 1
ATOM 719 C CA . TRP A 1 109 ? 41.720 41.104 -0.371 1.00 40.90 1164 TRP A CA 1
ATOM 720 C C . TRP A 1 109 ? 41.982 40.295 -1.635 1.00 30.53 1164 TRP A C 1
ATOM 721 O O . TRP A 1 109 ? 41.219 40.372 -2.595 1.00 46.02 1164 TRP A O 1
ATOM 732 N N . GLY A 1 110 ? 43.043 39.495 -1.620 1.00 27.49 1165 GLY A N 1
ATOM 733 C CA . GLY A 1 110 ? 43.338 38.609 -2.731 1.00 30.84 1165 GLY A CA 1
ATOM 734 C C . GLY A 1 110 ? 43.147 37.149 -2.361 1.00 41.13 1165 GLY A C 1
ATOM 735 O O . GLY A 1 110 ? 43.593 36.703 -1.304 1.00 43.51 1165 GLY A O 1
ATOM 736 N N . MET A 1 111 ? 42.478 36.405 -3.238 1.00 42.34 1166 MET A N 1
ATOM 737 C CA . MET A 1 111 ? 42.215 34.988 -3.008 1.00 36.25 1166 MET A CA 1
ATOM 738 C C . MET A 1 111 ? 43.137 34.091 -3.825 1.00 36.64 1166 MET A C 1
ATOM 739 O O . MET A 1 111 ? 42.824 32.923 -4.047 1.00 32.51 1166 MET A O 1
ATOM 744 N N . LYS A 1 112 ? 44.265 34.638 -4.266 1.00 49.99 1167 LYS A N 1
ATOM 745 C CA . LYS A 1 112 ? 45.191 33.919 -5.141 1.00 52.35 1167 LYS A CA 1
ATOM 746 C C . LYS A 1 112 ? 45.751 32.652 -4.500 1.00 55.48 1167 LYS A C 1
ATOM 747 O O . LYS A 1 112 ? 45.114 31.599 -4.516 1.00 65.02 1167 LYS A O 1
ATOM 753 N N . SER A 1 113 ? 46.960 32.753 -3.960 1.00 42.91 1168 SER A N 1
ATOM 754 C CA . SER A 1 113 ? 47.559 31.636 -3.244 1.00 53.06 1168 SER A CA 1
ATOM 755 C C . SER A 1 113 ? 47.476 31.874 -1.744 1.00 61.23 1168 SER A C 1
ATOM 756 O O . SER A 1 113 ? 47.237 30.949 -0.969 1.00 61.82 1168 SER A O 1
ATOM 759 N N . VAL A 1 114 ? 47.670 33.128 -1.346 1.00 62.36 1169 VAL A N 1
ATOM 760 C CA . VAL A 1 114 ? 47.600 33.521 0.056 1.00 61.40 1169 VAL A CA 1
ATOM 761 C C . VAL A 1 114 ? 46.570 34.641 0.223 1.00 60.12 1169 VAL A C 1
ATOM 762 O O . VAL A 1 114 ? 46.475 35.534 -0.619 1.00 45.22 1169 VAL A O 1
ATOM 766 N N . PHE A 1 115 ? 45.793 34.582 1.303 1.00 68.05 1170 PHE A N 1
ATOM 767 C CA . PHE A 1 115 ? 44.773 35.590 1.578 1.00 52.22 1170 PHE A CA 1
ATOM 768 C C . PHE A 1 115 ? 45.395 36.828 2.209 1.00 48.66 1170 PHE A C 1
ATOM 769 O O . PHE A 1 115 ? 45.561 36.897 3.426 1.00 67.64 1170 PHE A O 1
ATOM 777 N N . ASP A 1 116 ? 45.743 37.801 1.375 1.00 44.74 1171 ASP A N 1
ATOM 778 C CA . ASP A 1 116 ? 46.372 39.024 1.856 1.00 49.64 1171 ASP A CA 1
ATOM 779 C C . ASP A 1 116 ? 45.585 40.251 1.412 1.00 46.43 1171 ASP A C 1
ATOM 780 O O . ASP A 1 116 ? 44.973 40.248 0.345 1.00 51.29 1171 ASP A O 1
ATOM 785 N N . MET A 1 117 ? 45.603 41.302 2.228 1.00 59.01 1172 MET A N 1
ATOM 786 C CA . MET A 1 117 ? 44.907 42.533 1.872 1.00 42.67 1172 MET A CA 1
ATOM 787 C C . MET A 1 117 ? 45.673 43.300 0.809 1.00 54.33 1172 MET A C 1
ATOM 788 O O . MET A 1 117 ? 46.857 43.597 0.971 1.00 48.46 1172 MET A O 1
ATOM 793 N N . LYS A 1 118 ? 44.980 43.627 -0.275 1.00 53.49 1173 LYS A N 1
ATOM 794 C CA . LYS A 1 118 ? 45.574 44.400 -1.351 1.00 46.06 1173 LYS A CA 1
ATOM 795 C C . LYS A 1 118 ? 45.342 45.895 -1.163 1.00 40.74 1173 LYS A C 1
ATOM 796 O O . LYS A 1 118 ? 46.291 46.676 -1.225 1.00 55.42 1173 LYS A O 1
ATOM 802 N N . HIS A 1 119 ? 44.101 46.307 -0.919 1.00 40.99 1174 HIS A N 1
ATOM 803 C CA . HIS A 1 119 ? 43.869 47.735 -0.678 1.00 29.72 1174 HIS A CA 1
ATOM 804 C C . HIS A 1 119 ? 42.814 47.995 0.379 1.00 42.21 1174 HIS A C 1
ATOM 805 O O . HIS A 1 119 ? 41.912 47.196 0.581 1.00 50.29 1174 HIS A O 1
ATOM 812 N N . SER A 1 120 ? 42.950 49.127 1.059 1.00 49.57 1175 SER A N 1
ATOM 813 C CA . SER A 1 120 ? 42.123 49.435 2.216 1.00 39.34 1175 SER A CA 1
ATOM 814 C C . SER A 1 120 ? 41.177 50.603 1.953 1.00 38.97 1175 SER A C 1
ATOM 815 O O . SER A 1 120 ? 41.580 51.627 1.404 1.00 45.51 1175 SER A O 1
ATOM 818 N N . PHE A 1 121 ? 39.919 50.439 2.347 1.00 45.59 1176 PHE A N 1
ATOM 819 C CA . PHE A 1 121 ? 38.937 51.513 2.260 1.00 45.56 1176 PHE A CA 1
ATOM 820 C C . PHE A 1 121 ? 38.533 51.929 3.668 1.00 51.12 1176 PHE A C 1
ATOM 821 O O . PHE A 1 121 ? 37.618 51.356 4.269 1.00 56.45 1176 PHE A O 1
ATOM 829 N N . THR A 1 122 ? 39.243 52.935 4.175 1.00 60.65 1177 THR A N 1
ATOM 830 C CA . THR A 1 122 ? 39.258 53.285 5.593 1.00 48.11 1177 THR A CA 1
ATOM 831 C C . THR A 1 122 ? 37.894 53.624 6.185 1.00 50.41 1177 THR A C 1
ATOM 832 O O . THR A 1 122 ? 37.467 53.018 7.166 1.00 53.96 1177 THR A O 1
ATOM 836 N N . GLU A 1 123 ? 37.219 54.598 5.590 1.00 56.79 1178 GLU A N 1
ATOM 837 C CA . GLU A 1 123 ? 35.999 55.140 6.169 1.00 34.59 1178 GLU A CA 1
ATOM 838 C C . GLU A 1 123 ? 34.748 54.679 5.424 1.00 37.89 1178 GLU A C 1
ATOM 839 O O . GLU A 1 123 ? 33.629 55.009 5.812 1.00 43.90 1178 GLU A O 1
ATOM 845 N N . ASP A 1 124 ? 34.940 53.916 4.354 1.00 49.33 1179 ASP A N 1
ATOM 846 C CA . ASP A 1 124 ? 33.820 53.433 3.556 1.00 45.44 1179 ASP A CA 1
ATOM 847 C C . ASP A 1 124 ? 33.092 52.297 4.268 1.00 41.83 1179 ASP A C 1
ATOM 848 O O . ASP A 1 124 ? 33.645 51.210 4.446 1.00 47.17 1179 ASP A O 1
ATOM 853 N N . HIS A 1 125 ? 31.849 52.552 4.667 1.00 44.92 1180 HIS A N 1
ATOM 854 C CA . HIS A 1 125 ? 31.069 51.570 5.413 1.00 32.52 1180 HIS A CA 1
ATOM 855 C C . HIS A 1 125 ? 30.544 50.485 4.485 1.00 31.43 1180 HIS A C 1
ATOM 856 O O . HIS A 1 125 ? 30.311 49.351 4.904 1.00 40.41 1180 HIS A O 1
ATOM 863 N N . TYR A 1 126 ? 30.348 50.849 3.222 1.00 39.60 1181 TYR A N 1
ATOM 864 C CA . TYR A 1 126 ? 29.869 49.909 2.219 1.00 30.85 1181 TYR A CA 1
ATOM 865 C C . TYR A 1 126 ? 30.791 49.931 1.010 1.00 30.14 1181 TYR A C 1
ATOM 866 O O . TYR A 1 126 ? 31.308 50.982 0.626 1.00 30.25 1181 TYR A O 1
ATOM 875 N N . VAL A 1 127 ? 30.989 48.761 0.415 1.00 39.35 1182 VAL A N 1
ATOM 876 C CA . VAL A 1 127 ? 31.875 48.627 -0.729 1.00 32.76 1182 VAL A CA 1
ATOM 877 C C . VAL A 1 127 ? 31.237 47.702 -1.764 1.00 39.37 1182 VAL A C 1
ATOM 878 O O . VAL A 1 127 ? 30.479 46.794 -1.422 1.00 40.73 1182 VAL A O 1
ATOM 882 N N . GLU A 1 128 ? 31.508 47.963 -3.036 1.00 43.20 1183 GLU A N 1
ATOM 883 C CA . GLU A 1 128 ? 30.880 47.205 -4.108 1.00 41.79 1183 GLU A CA 1
ATOM 884 C C . GLU A 1 128 ? 31.763 47.213 -5.344 1.00 30.24 1183 GLU A C 1
ATOM 885 O O . GLU A 1 128 ? 32.509 48.158 -5.570 1.00 31.71 1183 GLU A O 1
ATOM 891 N N . PHE A 1 129 ? 31.692 46.150 -6.135 1.00 30.80 1184 PHE A N 1
ATOM 892 C CA . PHE A 1 129 ? 32.434 46.096 -7.387 1.00 34.14 1184 PHE A CA 1
ATOM 893 C C . PHE A 1 129 ? 31.704 46.851 -8.488 1.00 52.59 1184 PHE A C 1
ATOM 894 O O . PHE A 1 129 ? 30.524 47.177 -8.354 1.00 63.75 1184 PHE A O 1
ATOM 902 N N . SER A 1 130 ? 32.414 47.131 -9.575 1.00 45.61 1185 SER A N 1
ATOM 903 C CA . SER A 1 130 ? 31.774 47.585 -10.799 1.00 39.86 1185 SER A CA 1
ATOM 904 C C . SER A 1 130 ? 31.208 46.360 -11.513 1.00 41.85 1185 SER A C 1
ATOM 905 O O . SER A 1 130 ? 31.687 45.246 -11.310 1.00 37.59 1185 SER A O 1
ATOM 908 N N . LYS A 1 131 ? 30.188 46.556 -12.341 1.00 39.39 1186 LYS A N 1
ATOM 909 C CA . LYS A 1 131 ? 29.465 45.421 -12.905 1.00 31.89 1186 LYS A CA 1
ATOM 910 C C . LYS A 1 131 ? 29.984 44.949 -14.265 1.00 43.69 1186 LYS A C 1
ATOM 911 O O . LYS A 1 131 ? 29.767 43.795 -14.638 1.00 31.50 1186 LYS A O 1
ATOM 917 N N . HIS A 1 132 ? 30.679 45.816 -14.997 1.00 38.35 1187 HIS A N 1
ATOM 918 C CA . HIS A 1 132 ? 31.122 45.461 -16.345 1.00 47.29 1187 HIS A CA 1
ATOM 919 C C . HIS A 1 132 ? 32.140 44.320 -16.313 1.00 48.13 1187 HIS A C 1
ATOM 920 O O . HIS A 1 132 ? 31.880 43.242 -16.848 1.00 32.53 1187 HIS A O 1
ATOM 927 N N . SER A 1 133 ? 33.296 44.552 -15.703 1.00 37.42 1188 SER A N 1
ATOM 928 C CA . SER A 1 133 ? 34.287 43.499 -15.543 1.00 34.67 1188 SER A CA 1
ATOM 929 C C . SER A 1 133 ? 35.021 43.673 -14.222 1.00 45.30 1188 SER A C 1
ATOM 930 O O . SER A 1 133 ? 36.132 43.169 -14.051 1.00 54.66 1188 SER A O 1
ATOM 933 N N . GLN A 1 134 ? 34.382 44.386 -13.295 1.00 43.19 1189 GLN A N 1
ATOM 934 C CA . GLN A 1 134 ? 34.879 44.539 -11.930 1.00 31.05 1189 GLN A CA 1
ATOM 935 C C . GLN A 1 134 ? 36.293 45.123 -11.897 1.00 46.82 1189 GLN A C 1
ATOM 936 O O . GLN A 1 134 ? 37.156 44.655 -11.154 1.00 43.14 1189 GLN A O 1
ATOM 942 N N . ASP A 1 135 ? 36.517 46.147 -12.718 1.00 48.86 1190 ASP A N 1
ATOM 943 C CA . ASP A 1 135 ? 37.819 46.798 -12.813 1.00 47.82 1190 ASP A CA 1
ATOM 944 C C . ASP A 1 135 ? 37.915 47.982 -11.855 1.00 41.95 1190 ASP A C 1
ATOM 945 O O . ASP A 1 135 ? 39.008 48.449 -11.534 1.00 49.33 1190 ASP A O 1
ATOM 950 N N . ARG A 1 136 ? 36.761 48.480 -11.427 1.00 29.68 1191 ARG A N 1
ATOM 951 C CA . ARG A 1 136 ? 36.697 49.588 -10.479 1.00 42.79 1191 ARG A CA 1
ATOM 952 C C . ARG A 1 136 ? 35.913 49.185 -9.236 1.00 52.19 1191 ARG A C 1
ATOM 953 O O . ARG A 1 136 ? 35.161 48.210 -9.256 1.00 55.84 1191 ARG A O 1
ATOM 961 N N . VAL A 1 137 ? 36.089 49.937 -8.155 1.00 45.44 1192 VAL A N 1
ATOM 962 C CA . VAL A 1 137 ? 35.362 49.662 -6.920 1.00 44.43 1192 VAL A CA 1
ATOM 963 C C . VAL A 1 137 ? 34.700 50.920 -6.371 1.00 30.04 1192 VAL A C 1
ATOM 964 O O . VAL A 1 137 ? 35.344 51.951 -6.220 1.00 34.64 1192 VAL A O 1
ATOM 968 N N . ILE A 1 138 ? 33.409 50.833 -6.069 1.00 21.33 1193 ILE A N 1
ATOM 969 C CA . ILE A 1 138 ? 32.690 51.975 -5.521 1.00 29.74 1193 ILE A CA 1
ATOM 970 C C . ILE A 1 138 ? 32.359 51.778 -4.043 1.00 35.52 1193 ILE A C 1
ATOM 971 O O . ILE A 1 138 ? 31.737 50.789 -3.647 1.00 25.53 1193 ILE A O 1
ATOM 976 N N . GLY A 1 139 ? 32.807 52.724 -3.224 1.00 30.38 1194 GLY A N 1
ATOM 977 C CA . GLY A 1 139 ? 32.532 52.682 -1.803 1.00 28.25 1194 GLY A CA 1
ATOM 978 C C . GLY A 1 139 ? 31.715 53.882 -1.371 1.00 29.70 1194 GLY A C 1
ATOM 979 O O . GLY A 1 139 ? 31.718 54.916 -2.035 1.00 33.13 1194 GLY A O 1
ATOM 980 N N . THR A 1 140 ? 31.023 53.750 -0.245 1.00 43.39 1195 THR A N 1
ATOM 981 C CA . THR A 1 140 ? 30.182 54.830 0.255 1.00 23.13 1195 THR A CA 1
ATOM 982 C C . THR A 1 140 ? 30.673 55.298 1.619 1.00 34.70 1195 THR A C 1
ATOM 983 O O . THR A 1 140 ? 30.873 54.493 2.527 1.00 41.14 1195 THR A O 1
ATOM 987 N N . LYS A 1 141 ? 30.881 56.604 1.753 1.00 37.23 1196 LYS A N 1
ATOM 988 C CA . LYS A 1 141 ? 31.219 57.192 3.041 1.00 34.22 1196 LYS A CA 1
ATOM 989 C C . LYS A 1 141 ? 30.106 58.152 3.430 1.00 28.12 1196 LYS A C 1
ATOM 990 O O . LYS A 1 141 ? 30.077 59.297 2.985 1.00 34.14 1196 LYS A O 1
ATOM 996 N N . GLY A 1 142 ? 29.172 57.657 4.234 1.00 27.76 1197 GLY A N 1
ATOM 997 C CA . GLY A 1 142 ? 27.978 58.403 4.580 1.00 32.35 1197 GLY A CA 1
ATOM 998 C C . GLY A 1 142 ? 27.162 58.748 3.350 1.00 44.64 1197 GLY A C 1
ATOM 999 O O . GLY A 1 142 ? 26.545 57.876 2.738 1.00 53.56 1197 GLY A O 1
ATOM 1000 N N . ASP A 1 143 ? 27.183 60.023 2.979 1.00 44.49 1198 ASP A N 1
ATOM 1001 C CA . ASP A 1 143 ? 26.426 60.521 1.836 1.00 30.71 1198 ASP A CA 1
ATOM 1002 C C . ASP A 1 143 ? 27.275 60.554 0.570 1.00 38.67 1198 ASP A C 1
ATOM 1003 O O . ASP A 1 143 ? 26.751 60.662 -0.540 1.00 33.26 1198 ASP A O 1
ATOM 1008 N N . ILE A 1 144 ? 28.590 60.463 0.745 1.00 31.91 1199 ILE A N 1
ATOM 1009 C CA . ILE A 1 144 ? 29.513 60.616 -0.373 1.00 32.58 1199 ILE A CA 1
ATOM 1010 C C . ILE A 1 144 ? 29.800 59.267 -1.012 1.00 38.29 1199 ILE A C 1
ATOM 1011 O O . ILE A 1 144 ? 29.734 58.234 -0.347 1.00 39.57 1199 ILE A O 1
ATOM 1016 N N . ALA A 1 145 ? 30.096 59.270 -2.307 1.00 43.18 1200 ALA A N 1
ATOM 1017 C CA . ALA A 1 145 ? 30.513 58.041 -2.967 1.00 39.05 1200 ALA A CA 1
ATOM 1018 C C . ALA A 1 145 ? 31.897 58.219 -3.576 1.00 33.00 1200 ALA A C 1
ATOM 1019 O O . ALA A 1 145 ? 32.169 59.242 -4.194 1.00 28.94 1200 ALA A O 1
ATOM 1021 N N . HIS A 1 146 ? 32.772 57.231 -3.410 1.00 36.89 1201 HIS A N 1
ATOM 1022 C CA . HIS A 1 146 ? 34.085 57.301 -4.047 1.00 43.74 1201 HIS A CA 1
ATOM 1023 C C . HIS A 1 146 ? 34.274 56.117 -4.988 1.00 34.12 1201 HIS A C 1
ATOM 1024 O O . HIS A 1 146 ? 33.817 55.004 -4.721 1.00 30.60 1201 HIS A O 1
ATOM 1031 N N . ILE A 1 147 ? 34.962 56.375 -6.092 1.00 25.77 1202 ILE A N 1
ATOM 1032 C CA . ILE A 1 147 ? 35.280 55.346 -7.063 1.00 28.85 1202 ILE A CA 1
ATOM 1033 C C . ILE A 1 147 ? 36.791 55.187 -7.148 1.00 29.12 1202 ILE A C 1
ATOM 1034 O O . ILE A 1 147 ? 37.522 56.166 -7.329 1.00 38.49 1202 ILE A O 1
ATOM 1039 N N . TYR A 1 148 ? 37.243 53.944 -6.997 1.00 25.29 1203 TYR A N 1
ATOM 1040 C CA . TYR A 1 148 ? 38.659 53.603 -7.032 1.00 35.60 1203 TYR A CA 1
ATOM 1041 C C . TYR A 1 148 ? 38.977 52.601 -8.138 1.00 40.26 1203 TYR A C 1
ATOM 1042 O O . TYR A 1 148 ? 38.080 52.003 -8.738 1.00 43.20 1203 TYR A O 1
ATOM 1051 N N . ASP A 1 149 ? 40.271 52.405 -8.368 1.00 50.66 1204 ASP A N 1
ATOM 1052 C CA . ASP A 1 149 ? 40.765 51.414 -9.317 1.00 47.07 1204 ASP A CA 1
ATOM 1053 C C . ASP A 1 149 ? 41.320 50.200 -8.580 1.00 49.03 1204 ASP A C 1
ATOM 1054 O O . ASP A 1 149 ? 42.165 50.338 -7.698 1.00 57.14 1204 ASP A O 1
ATOM 1059 N N . ILE A 1 150 ? 40.833 49.015 -8.940 1.00 37.03 1205 ILE A N 1
ATOM 1060 C CA . ILE A 1 150 ? 41.220 47.778 -8.259 1.00 65.30 1205 ILE A CA 1
ATOM 1061 C C . ILE A 1 150 ? 42.717 47.465 -8.309 1.00 55.17 1205 ILE A C 1
ATOM 1062 O O . ILE A 1 150 ? 43.238 46.767 -7.439 1.00 52.48 1205 ILE A O 1
ATOM 1067 N N . GLN A 1 151 ? 43.407 47.988 -9.318 1.00 49.06 1206 GLN A N 1
ATOM 1068 C CA . GLN A 1 151 ? 44.791 47.603 -9.565 1.00 43.60 1206 GLN A CA 1
ATOM 1069 C C . GLN A 1 151 ? 45.772 48.460 -8.779 1.00 58.93 1206 GLN A C 1
ATOM 1070 O O . GLN A 1 151 ? 46.706 47.949 -8.160 1.00 53.82 1206 GLN A O 1
ATOM 1076 N N . THR A 1 152 ? 45.552 49.768 -8.805 1.00 58.74 1207 THR A N 1
ATOM 1077 C CA . THR A 1 152 ? 46.458 50.704 -8.157 1.00 60.52 1207 THR A CA 1
ATOM 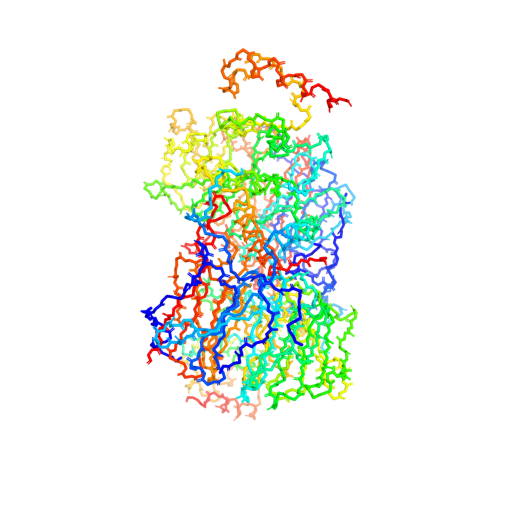1078 C C . THR A 1 152 ? 45.911 51.175 -6.814 1.00 47.18 1207 THR A C 1
ATOM 1079 O O . THR A 1 152 ? 46.666 51.614 -5.947 1.00 53.48 1207 THR A O 1
ATOM 1083 N N . GLY A 1 153 ? 44.596 51.077 -6.645 1.00 50.30 1208 GLY A N 1
ATOM 1084 C CA . GLY A 1 153 ? 43.948 51.543 -5.434 1.00 52.12 1208 GLY A CA 1
ATOM 1085 C C . GLY A 1 153 ? 43.646 53.028 -5.445 1.00 53.00 1208 GLY A C 1
ATOM 1086 O O . GLY A 1 153 ? 43.095 53.561 -4.482 1.00 53.26 1208 GLY A O 1
ATOM 1087 N N . ASN A 1 154 ? 44.012 53.701 -6.531 1.00 47.95 1209 ASN A N 1
ATOM 1088 C CA . ASN A 1 154 ? 43.767 55.134 -6.655 1.00 48.12 1209 ASN A CA 1
ATOM 1089 C C . ASN A 1 154 ? 42.289 55.485 -6.685 1.00 51.62 1209 ASN A C 1
ATOM 1090 O O . ASN A 1 154 ? 41.508 54.869 -7.411 1.00 29.52 1209 ASN A O 1
ATOM 1095 N N . LYS A 1 155 ? 41.917 56.479 -5.884 1.00 45.19 1210 LYS A N 1
ATOM 1096 C CA . LYS A 1 155 ? 40.565 57.016 -5.903 1.00 36.42 1210 LYS A CA 1
ATOM 1097 C C . LYS A 1 155 ? 40.347 57.748 -7.217 1.00 43.38 1210 LYS A C 1
ATOM 1098 O O . LYS A 1 155 ? 40.698 58.920 -7.349 1.00 41.80 1210 LYS A O 1
ATOM 1104 N N . LEU A 1 156 ? 39.760 57.056 -8.186 1.00 50.39 1211 LEU A N 1
ATOM 1105 C CA . LEU A 1 156 ? 39.593 57.614 -9.520 1.00 33.37 1211 LEU A CA 1
ATOM 1106 C C . LEU A 1 156 ? 38.642 58.802 -9.534 1.00 51.44 1211 LEU A C 1
ATOM 1107 O O . LEU A 1 156 ? 38.807 59.724 -10.333 1.00 50.39 1211 LEU A O 1
ATOM 1112 N N . LEU A 1 157 ? 37.648 58.787 -8.652 1.00 48.98 1212 LEU A N 1
ATOM 1113 C CA . LEU A 1 157 ? 36.589 59.786 -8.736 1.00 36.50 1212 LEU A CA 1
ATOM 1114 C C . LEU A 1 157 ? 35.795 59.952 -7.432 1.00 36.16 1212 LEU A C 1
ATOM 1115 O O . LEU A 1 157 ? 35.811 59.079 -6.568 1.00 43.41 1212 LEU A O 1
ATOM 1120 N N . THR A 1 158 ? 35.137 61.100 -7.283 1.00 34.38 1213 THR A N 1
ATOM 1121 C CA . THR A 1 158 ? 34.355 61.401 -6.088 1.00 42.08 1213 THR A CA 1
ATOM 1122 C C . THR A 1 158 ? 33.016 62.046 -6.459 1.00 40.63 1213 THR A C 1
ATOM 1123 O O . THR A 1 158 ? 32.980 63.119 -7.065 1.00 51.73 1213 THR A O 1
ATOM 1127 N N . LEU A 1 159 ? 31.920 61.384 -6.096 1.00 35.67 1214 LEU A N 1
ATOM 1128 C CA . LEU A 1 159 ? 30.579 61.890 -6.374 1.00 36.39 1214 LEU A CA 1
ATOM 1129 C C . LEU A 1 159 ? 29.839 62.327 -5.115 1.00 37.01 1214 LEU A C 1
ATOM 1130 O O . LEU A 1 159 ? 29.633 61.532 -4.181 1.00 21.29 1214 LEU A O 1
ATOM 1135 N N . PHE A 1 160 ? 29.449 63.601 -5.117 1.00 38.77 1215 PHE A N 1
ATOM 1136 C CA . PHE A 1 160 ? 28.655 64.200 -4.053 1.00 39.36 1215 PHE A CA 1
ATOM 1137 C C . PHE A 1 160 ? 28.174 65.604 -4.430 1.00 36.66 1215 PHE A C 1
ATOM 1138 O O . PHE A 1 160 ? 28.894 66.363 -5.079 1.00 45.46 1215 PHE A O 1
ATOM 1146 N N . ASN A 1 161 ? 26.958 65.942 -4.007 1.00 54.67 1216 ASN A N 1
ATOM 1147 C CA . ASN A 1 161 ? 26.397 67.275 -4.212 1.00 35.88 1216 ASN A CA 1
ATOM 1148 C C . ASN A 1 161 ? 25.366 67.596 -3.130 1.00 33.50 1216 ASN A C 1
ATOM 1149 O O . ASN A 1 161 ? 24.283 67.012 -3.102 1.00 29.70 1216 ASN A O 1
ATOM 1154 N N . PRO A 1 162 ? 25.710 68.532 -2.233 1.00 38.75 1217 PRO A N 1
ATOM 1155 C CA . PRO A 1 162 ? 24.921 68.906 -1.052 1.00 41.28 1217 PRO A CA 1
ATOM 1156 C C . PRO A 1 162 ? 23.532 69.425 -1.407 1.00 45.99 1217 PRO A C 1
ATOM 1157 O O . PRO A 1 162 ? 22.584 69.222 -0.646 1.00 58.13 1217 PRO A O 1
ATOM 1161 N N . ASP A 1 163 ? 23.418 70.078 -2.558 1.00 36.16 1218 ASP A N 1
ATOM 1162 C CA . ASP A 1 163 ? 22.165 70.691 -2.975 1.00 27.09 1218 ASP A CA 1
ATOM 1163 C C . ASP A 1 163 ? 21.233 69.642 -3.548 1.00 38.04 1218 ASP A C 1
ATOM 1164 O O . ASP A 1 163 ? 20.076 69.919 -3.863 1.00 47.86 1218 ASP A O 1
ATOM 1169 N N . LEU A 1 164 ? 21.746 68.423 -3.642 1.00 39.86 1219 LEU A N 1
ATOM 1170 C CA . LEU A 1 164 ? 20.998 67.297 -4.165 1.00 32.50 1219 LEU A CA 1
ATOM 1171 C C . LEU A 1 164 ? 21.013 66.159 -3.160 1.00 45.79 1219 LEU A C 1
ATOM 1172 O O . LEU A 1 164 ? 20.282 65.178 -3.307 1.00 48.88 1219 LEU A O 1
ATOM 1177 N N . ALA A 1 165 ? 21.860 66.295 -2.144 1.00 47.18 1220 ALA A N 1
ATOM 1178 C CA . ALA A 1 165 ? 22.004 65.252 -1.141 1.00 42.55 1220 ALA A CA 1
ATOM 1179 C C . ALA A 1 165 ? 20.696 65.033 -0.397 1.00 47.10 1220 ALA A C 1
ATOM 1180 O O . ALA A 1 165 ? 19.983 65.982 -0.071 1.00 46.69 1220 ALA A O 1
ATOM 1182 N N . ASN A 1 166 ? 20.380 63.770 -0.146 1.00 49.54 1221 ASN A N 1
ATOM 1183 C CA . ASN A 1 166 ? 19.171 63.422 0.580 1.00 40.00 1221 ASN A CA 1
ATOM 1184 C C . ASN A 1 166 ? 19.467 62.778 1.927 1.00 50.87 1221 ASN A C 1
ATOM 1185 O O . ASN A 1 166 ? 18.583 62.651 2.775 1.00 39.56 1221 ASN A O 1
ATOM 1190 N N . ASN A 1 167 ? 20.715 62.356 2.097 1.00 51.86 1222 ASN A N 1
ATOM 1191 C CA . ASN A 1 167 ? 21.199 61.849 3.373 1.00 40.94 1222 ASN A CA 1
ATOM 1192 C C . ASN A 1 167 ? 20.464 60.630 3.926 1.00 36.11 1222 ASN A C 1
ATOM 1193 O O . ASN A 1 167 ? 19.984 60.650 5.061 1.00 38.75 1222 ASN A O 1
ATOM 1198 N N . TYR A 1 168 ? 20.367 59.577 3.119 1.00 33.65 1223 TYR A N 1
ATOM 1199 C CA . TYR A 1 168 ? 19.909 58.288 3.625 1.00 39.00 1223 TYR A CA 1
ATOM 1200 C C . TYR A 1 168 ? 20.793 57.807 4.758 1.00 39.41 1223 TYR A C 1
ATOM 1201 O O . TYR A 1 168 ? 21.982 58.124 4.813 1.00 65.75 1223 TYR A O 1
ATOM 1210 N N . LYS A 1 169 ? 20.205 57.035 5.662 1.00 37.05 1224 LYS A N 1
ATOM 1211 C CA . LYS A 1 169 ? 20.952 56.455 6.765 1.00 46.20 1224 LYS A CA 1
ATOM 1212 C C . LYS A 1 169 ? 21.613 55.141 6.343 1.00 44.74 1224 LYS A C 1
ATOM 1213 O O . LYS A 1 169 ? 22.618 54.732 6.923 1.00 44.43 1224 LYS A O 1
ATOM 1219 N N . ARG A 1 170 ? 21.042 54.483 5.336 1.00 46.96 1225 ARG A N 1
ATOM 1220 C CA . ARG A 1 170 ? 21.629 53.259 4.794 1.00 54.67 1225 ARG A CA 1
ATOM 1221 C C . ARG A 1 170 ? 22.055 53.444 3.340 1.00 41.08 1225 ARG A C 1
ATOM 1222 O O . ARG A 1 170 ? 21.737 52.617 2.485 1.00 49.43 1225 ARG A O 1
ATOM 1230 N N . ASN A 1 171 ? 22.765 54.531 3.060 1.00 32.54 1226 ASN A N 1
ATOM 1231 C CA . ASN A 1 171 ? 23.188 54.821 1.696 1.00 32.08 1226 ASN A CA 1
ATOM 1232 C C . ASN A 1 171 ? 24.181 53.798 1.161 1.00 38.29 1226 ASN A C 1
ATOM 1233 O O . ASN A 1 171 ? 25.173 53.476 1.815 1.00 36.18 1226 ASN A O 1
ATOM 1238 N N . CYS A 1 172 ? 23.904 53.285 -0.032 1.00 29.26 1227 CYS A N 1
ATOM 1239 C CA . CYS A 1 172 ? 24.837 52.402 -0.714 1.00 36.69 1227 CYS A CA 1
ATOM 1240 C C . CYS A 1 172 ? 24.938 52.789 -2.181 1.00 35.14 1227 CYS A C 1
ATOM 1241 O O . CYS A 1 172 ? 24.023 52.534 -2.966 1.00 44.74 1227 CYS A O 1
ATOM 1244 N N . ALA A 1 173 ? 26.050 53.420 -2.543 1.00 25.61 1228 ALA A N 1
ATOM 1245 C CA . ALA A 1 173 ? 26.280 53.800 -3.928 1.00 37.07 1228 ALA A CA 1
ATOM 1246 C C . ALA A 1 173 ? 26.499 52.545 -4.761 1.00 36.72 1228 ALA A C 1
ATOM 1247 O O . ALA A 1 173 ? 27.089 51.573 -4.288 1.00 37.22 1228 ALA A O 1
ATOM 1249 N N . THR A 1 174 ? 26.033 52.568 -6.003 1.00 32.25 1229 THR A N 1
ATOM 1250 C CA . THR A 1 174 ? 26.005 51.350 -6.801 1.00 41.36 1229 THR A CA 1
ATOM 1251 C C . THR A 1 174 ? 26.018 51.666 -8.294 1.00 24.99 1229 THR A C 1
ATOM 1252 O O . THR A 1 174 ? 25.514 52.702 -8.722 1.00 29.30 1229 THR A O 1
ATOM 1256 N N . PHE A 1 175 ? 26.607 50.769 -9.078 1.00 47.22 1230 PHE A N 1
ATOM 1257 C CA . PHE A 1 175 ? 26.620 50.903 -10.530 1.00 32.84 1230 PHE A CA 1
ATOM 1258 C C . PHE A 1 175 ? 25.417 50.222 -11.165 1.00 25.72 1230 PHE A C 1
ATOM 1259 O O . PHE A 1 175 ? 24.868 49.265 -10.616 1.00 23.65 1230 PHE A O 1
ATOM 1267 N N . ASN A 1 176 ? 25.009 50.726 -12.324 1.00 35.36 1231 ASN A N 1
ATOM 1268 C CA . ASN A 1 176 ? 24.092 49.999 -13.189 1.00 42.06 1231 ASN A CA 1
ATOM 1269 C C . ASN A 1 176 ? 24.893 48.938 -13.945 1.00 51.29 1231 ASN A C 1
ATOM 1270 O O . ASN A 1 176 ? 26.119 49.037 -14.014 1.00 40.79 1231 ASN A O 1
ATOM 1275 N N . PRO A 1 177 ? 24.215 47.913 -14.497 1.00 47.64 1232 PRO A N 1
ATOM 1276 C CA . PRO A 1 177 ? 24.890 46.835 -15.231 1.00 37.70 1232 PRO A CA 1
ATOM 1277 C C . PRO A 1 177 ? 25.959 47.297 -16.226 1.00 30.64 1232 PRO A C 1
ATOM 1278 O O . PRO A 1 177 ? 26.868 46.528 -16.532 1.00 35.15 1232 PRO A O 1
ATOM 1282 N N . THR A 1 178 ? 25.853 48.530 -16.713 1.00 47.37 1233 THR A N 1
ATOM 1283 C CA . THR A 1 178 ? 26.792 49.044 -17.707 1.00 50.01 1233 THR A CA 1
ATOM 1284 C C . THR A 1 178 ? 27.813 50.026 -17.120 1.00 43.59 1233 THR A C 1
ATOM 1285 O O . THR A 1 178 ? 28.698 50.502 -17.833 1.00 47.13 1233 THR A O 1
ATOM 1289 N N . ASP A 1 179 ? 27.668 50.338 -15.833 1.00 35.43 1234 ASP A N 1
ATOM 1290 C CA . ASP A 1 179 ? 28.636 51.152 -15.085 1.00 43.84 1234 ASP A CA 1
ATOM 1291 C C . ASP A 1 179 ? 28.835 52.556 -15.647 1.00 48.99 1234 ASP A C 1
ATOM 1292 O O . ASP A 1 179 ? 29.823 53.227 -15.341 1.00 41.93 1234 ASP A O 1
ATOM 1297 N N . ASP A 1 180 ? 27.887 52.998 -16.462 1.00 40.45 1235 ASP A N 1
ATOM 1298 C CA . ASP A 1 180 ? 27.909 54.346 -17.002 1.00 53.72 1235 ASP A CA 1
ATOM 1299 C C . ASP A 1 180 ? 27.089 55.267 -16.105 1.00 38.97 1235 ASP A C 1
ATOM 1300 O O . ASP A 1 180 ? 27.154 56.491 -16.220 1.00 36.24 1235 ASP A O 1
ATOM 1305 N N . LEU A 1 181 ? 26.324 54.661 -15.200 1.00 41.91 1236 LEU A N 1
ATOM 1306 C CA . LEU A 1 181 ? 25.511 55.409 -14.248 1.00 41.31 1236 LEU A CA 1
ATOM 1307 C C . LEU A 1 181 ? 25.806 54.985 -12.810 1.00 34.68 1236 LEU A C 1
ATOM 1308 O O . LEU A 1 181 ? 26.200 53.847 -12.558 1.00 38.45 1236 LEU A O 1
ATOM 1313 N N . VAL A 1 182 ? 25.616 55.907 -11.872 1.00 38.90 1237 VAL A N 1
ATOM 1314 C CA . VAL A 1 182 ? 25.759 55.593 -10.451 1.00 37.96 1237 VAL A CA 1
ATOM 1315 C C . VAL A 1 182 ? 24.557 56.095 -9.657 1.00 30.12 1237 VAL A C 1
ATOM 1316 O O . VAL A 1 182 ? 24.103 57.216 -9.860 1.00 26.34 1237 VAL A O 1
ATOM 1320 N N . LEU A 1 183 ? 24.034 55.265 -8.760 1.00 38.04 1238 LEU A N 1
ATOM 1321 C CA . LEU A 1 183 ? 22.972 55.705 -7.862 1.00 43.20 1238 LEU A CA 1
ATOM 1322 C C . LEU A 1 183 ? 23.515 55.909 -6.457 1.00 40.60 1238 LEU A C 1
ATOM 1323 O O . LEU A 1 183 ? 23.788 54.947 -5.738 1.00 42.84 1238 LEU A O 1
ATOM 1328 N N . ASN A 1 184 ? 23.676 57.166 -6.068 1.00 26.46 1239 ASN A N 1
ATOM 1329 C CA . ASN A 1 184 ? 24.223 57.472 -4.760 1.00 25.67 1239 ASN A CA 1
ATOM 1330 C C . ASN A 1 184 ? 23.337 58.455 -4.013 1.00 34.14 1239 ASN A C 1
ATOM 1331 O O . ASN A 1 184 ? 23.099 59.568 -4.485 1.00 45.72 1239 ASN A O 1
ATOM 1336 N N . ASP A 1 185 ? 22.827 58.016 -2.866 1.00 38.85 1240 ASP A N 1
ATOM 1337 C CA . ASP A 1 185 ? 22.017 58.851 -1.985 1.00 36.80 1240 ASP A CA 1
ATOM 1338 C C . ASP A 1 185 ? 20.780 59.396 -2.698 1.00 31.50 1240 ASP A C 1
ATOM 1339 O O . ASP A 1 185 ? 20.365 60.534 -2.473 1.00 46.41 1240 ASP A O 1
ATOM 1344 N N . GLY A 1 186 ? 20.192 58.568 -3.557 1.00 27.34 1241 GLY A N 1
ATOM 1345 C CA . GLY A 1 186 ? 18.999 58.946 -4.291 1.00 24.48 1241 GLY A CA 1
ATOM 1346 C C . GLY A 1 186 ? 19.285 59.687 -5.581 1.00 36.33 1241 GLY A C 1
ATOM 1347 O O . GLY A 1 186 ? 18.395 59.881 -6.412 1.00 25.74 1241 GLY A O 1
ATOM 1348 N N . VAL A 1 187 ? 20.533 60.114 -5.741 1.00 34.87 1242 VAL A N 1
ATOM 1349 C CA . VAL A 1 187 ? 20.933 60.878 -6.913 1.00 21.75 1242 VAL A CA 1
ATOM 1350 C C . VAL A 1 187 ? 21.499 59.989 -8.016 1.00 40.66 1242 VAL A C 1
ATOM 1351 O O . VAL A 1 187 ? 22.361 59.142 -7.770 1.00 45.43 1242 VAL A O 1
ATOM 1355 N N . LEU A 1 188 ? 20.983 60.187 -9.225 1.00 29.71 1243 LEU A N 1
ATOM 1356 C CA . LEU A 1 188 ? 21.464 59.517 -10.424 1.00 25.38 1243 LEU A CA 1
ATOM 1357 C C . LEU A 1 188 ? 22.561 60.329 -11.109 1.00 33.74 1243 LEU A C 1
ATOM 1358 O O . LEU A 1 188 ? 22.331 61.473 -11.534 1.00 39.44 1243 LEU A O 1
ATOM 1363 N N . TRP A 1 189 ? 23.735 59.710 -11.222 1.00 28.21 1244 TRP A N 1
ATOM 1364 C CA . TRP A 1 189 ? 24.940 60.317 -11.784 1.00 39.55 1244 TRP A CA 1
ATOM 1365 C C . TRP A 1 189 ? 25.398 59.686 -13.096 1.00 28.43 1244 TRP A C 1
ATOM 1366 O O . TRP A 1 189 ? 25.333 58.467 -13.265 1.00 39.90 1244 TRP A O 1
ATOM 1377 N N . ASP A 1 190 ? 25.875 60.526 -14.011 1.00 30.93 1245 ASP A N 1
ATOM 1378 C CA . ASP A 1 190 ? 26.593 60.066 -15.195 1.00 35.24 1245 ASP A CA 1
ATOM 1379 C C . ASP A 1 190 ? 28.065 59.979 -14.812 1.00 41.91 1245 ASP A C 1
ATOM 1380 O O . ASP A 1 190 ? 28.670 60.984 -14.441 1.00 43.69 1245 ASP A O 1
ATOM 1385 N N . VAL A 1 191 ? 28.634 58.780 -14.894 1.00 41.71 1246 VAL A N 1
ATOM 1386 C CA . VAL A 1 191 ? 29.990 58.544 -14.403 1.00 45.36 1246 VAL A CA 1
ATOM 1387 C C . VAL A 1 191 ? 31.055 59.352 -15.141 1.00 59.26 1246 VAL A C 1
ATOM 1388 O O . VAL A 1 191 ? 31.840 60.071 -14.522 1.00 59.08 1246 VAL A O 1
ATOM 1392 N N . ARG A 1 192 ? 31.078 59.223 -16.462 1.00 60.22 1247 ARG A N 1
ATOM 1393 C CA . ARG A 1 192 ? 32.101 59.866 -17.284 1.00 68.99 1247 ARG A CA 1
ATOM 1394 C C . ARG A 1 192 ? 31.970 61.383 -17.304 1.00 54.82 1247 ARG A C 1
ATOM 1395 O O . ARG A 1 192 ? 32.960 62.096 -17.468 1.00 55.34 1247 ARG A O 1
ATOM 1403 N N . SER A 1 193 ? 30.747 61.872 -17.132 1.00 58.83 1248 SER A N 1
ATOM 1404 C CA . SER A 1 193 ? 30.506 63.306 -17.066 1.00 55.38 1248 SER A CA 1
ATOM 1405 C C . SER A 1 193 ? 30.735 63.810 -15.645 1.00 58.25 1248 SER A C 1
ATOM 1406 O O . SER A 1 193 ? 30.976 65.000 -15.431 1.00 61.99 1248 SER A O 1
ATOM 1409 N N . ALA A 1 194 ? 30.657 62.889 -14.686 1.00 47.37 1249 ALA A N 1
ATOM 1410 C CA . ALA A 1 194 ? 30.739 63.210 -13.263 1.00 43.07 1249 ALA A CA 1
ATOM 1411 C C . ALA A 1 194 ? 29.729 64.285 -12.882 1.00 33.12 1249 ALA A C 1
ATOM 1412 O O . ALA A 1 194 ? 29.986 65.115 -12.012 1.00 50.40 1249 ALA A O 1
ATOM 1414 N N . GLN A 1 195 ? 28.581 64.265 -13.546 1.00 44.04 1250 GLN A N 1
ATOM 1415 C CA . GLN A 1 195 ? 27.528 65.227 -13.266 1.00 52.53 1250 GLN A CA 1
ATOM 1416 C C . GLN A 1 195 ? 26.235 64.513 -12.920 1.00 55.65 1250 GLN A C 1
ATOM 1417 O O . GLN A 1 195 ? 25.880 63.508 -13.541 1.00 47.34 1250 GLN A O 1
ATOM 1423 N N . ALA A 1 196 ? 25.530 65.046 -11.930 1.00 52.41 1251 ALA A N 1
ATOM 1424 C CA . ALA A 1 196 ? 24.298 64.435 -11.466 1.00 42.15 1251 ALA A CA 1
ATOM 1425 C C . ALA A 1 196 ? 23.224 64.587 -12.529 1.00 47.56 1251 ALA A C 1
ATOM 1426 O O . ALA A 1 196 ? 22.934 65.696 -12.979 1.00 47.31 1251 ALA A O 1
ATOM 1428 N N . ILE A 1 197 ? 22.634 63.468 -12.928 1.00 41.75 1252 ILE A N 1
ATOM 1429 C CA . ILE A 1 197 ? 21.612 63.489 -13.962 1.00 56.75 1252 ILE A CA 1
ATOM 1430 C C . ILE A 1 197 ? 20.255 63.791 -13.359 1.00 55.49 1252 ILE A C 1
ATOM 1431 O O . ILE A 1 197 ? 19.513 64.630 -13.871 1.00 45.65 1252 ILE A O 1
ATOM 1436 N N . HIS A 1 198 ? 19.924 63.101 -12.272 1.00 47.93 1253 HIS A N 1
ATOM 1437 C CA . HIS A 1 198 ? 18.595 63.267 -11.693 1.00 35.44 1253 HIS A CA 1
ATOM 1438 C C . HIS A 1 198 ? 18.636 63.151 -10.176 1.00 41.28 1253 HIS A C 1
ATOM 1439 O O . HIS A 1 198 ? 19.599 62.643 -9.617 1.00 35.12 1253 HIS A O 1
ATOM 1446 N N . LYS A 1 199 ? 17.612 63.669 -9.510 1.00 53.65 1254 LYS A N 1
ATOM 1447 C CA . LYS A 1 199 ? 17.463 63.459 -8.076 1.00 31.57 1254 LYS A CA 1
ATOM 1448 C C . LYS A 1 199 ? 16.112 62.835 -7.747 1.00 32.49 1254 LYS A C 1
ATOM 1449 O O . LYS A 1 199 ? 15.076 63.490 -7.861 1.00 29.49 1254 LYS A O 1
ATOM 1455 N N . PHE A 1 200 ? 16.117 61.564 -7.361 1.00 29.24 1255 PHE A N 1
ATOM 1456 C CA . PHE A 1 200 ? 14.892 60.937 -6.886 1.00 28.16 1255 PHE A CA 1
ATOM 1457 C C . PHE A 1 200 ? 14.565 61.443 -5.483 1.00 48.38 1255 PHE A C 1
ATOM 1458 O O . PHE A 1 200 ? 15.362 61.293 -4.557 1.00 37.86 1255 PHE A O 1
ATOM 1466 N N . ASP A 1 201 ? 13.393 62.055 -5.344 1.00 49.27 1256 ASP A N 1
ATOM 1467 C CA . ASP A 1 201 ? 12.931 62.616 -4.074 1.00 36.39 1256 ASP A CA 1
ATOM 1468 C C . ASP A 1 201 ? 12.758 61.573 -2.969 1.00 48.42 1256 ASP A C 1
ATOM 1469 O O . ASP A 1 201 ? 12.879 60.368 -3.201 1.00 43.25 1256 ASP A O 1
ATOM 1474 N N . LYS A 1 202 ? 12.471 62.062 -1.765 1.00 50.53 1257 LYS A N 1
ATOM 1475 C CA . LYS A 1 202 ? 12.468 61.248 -0.554 1.00 25.19 1257 LYS A CA 1
ATOM 1476 C C . LYS A 1 202 ? 11.096 60.827 -0.056 1.00 34.33 1257 LYS A C 1
ATOM 1477 O O . LYS A 1 202 ? 10.203 61.655 0.118 1.00 32.02 1257 LYS A O 1
ATOM 1483 N N . PHE A 1 203 ? 10.938 59.527 0.171 1.00 38.47 1258 PHE A N 1
ATOM 1484 C CA . PHE A 1 203 ? 9.701 58.996 0.724 1.00 47.91 1258 PHE A CA 1
ATOM 1485 C C . PHE A 1 203 ? 10.069 57.931 1.752 1.00 50.90 1258 PHE A C 1
ATOM 1486 O O . PHE A 1 203 ? 9.249 57.095 2.127 1.00 50.32 1258 PHE A O 1
ATOM 1494 N N . ASN A 1 204 ? 11.316 58.000 2.214 1.00 56.58 1259 ASN A N 1
ATOM 1495 C CA . ASN A 1 204 ? 11.927 56.959 3.037 1.00 36.11 1259 ASN A CA 1
ATOM 1496 C C . ASN A 1 204 ? 13.261 57.443 3.606 1.00 44.19 1259 ASN A C 1
ATOM 1497 O O . ASN A 1 204 ? 14.004 58.150 2.927 1.00 53.03 1259 ASN A O 1
ATOM 1502 N N . MET A 1 205 ? 13.578 57.058 4.839 1.00 51.25 1260 MET A N 1
ATOM 1503 C CA . MET A 1 205 ? 14.773 57.579 5.502 1.00 39.91 1260 MET A CA 1
ATOM 1504 C C . MET A 1 205 ? 16.020 56.702 5.368 1.00 32.25 1260 MET A C 1
ATOM 1505 O O . MET A 1 205 ? 17.131 57.169 5.617 1.00 36.60 1260 MET A O 1
ATOM 1510 N N . ASN A 1 206 ? 15.846 55.442 4.979 1.00 40.92 1261 ASN A N 1
ATOM 1511 C CA . ASN A 1 206 ? 16.948 54.481 5.046 1.00 38.18 1261 ASN A CA 1
ATOM 1512 C C . ASN A 1 206 ? 17.484 53.953 3.707 1.00 53.06 1261 ASN A C 1
ATOM 1513 O O . ASN A 1 206 ? 18.644 54.188 3.365 1.00 51.06 1261 ASN A O 1
ATOM 1518 N N . ILE A 1 207 ? 16.638 53.246 2.959 1.00 39.78 1262 ILE A N 1
ATOM 1519 C CA . ILE A 1 207 ? 17.051 52.545 1.736 1.00 42.12 1262 ILE A CA 1
ATOM 1520 C C . ILE A 1 207 ? 17.352 53.453 0.546 1.00 41.37 1262 ILE A C 1
ATOM 1521 O O . ILE A 1 207 ? 16.461 54.132 0.051 1.00 50.29 1262 ILE A O 1
ATOM 1526 N N . SER A 1 208 ? 18.575 53.378 0.024 1.00 55.45 1263 SER A N 1
ATOM 1527 C CA . SER A 1 208 ? 19.010 54.305 -1.020 1.00 38.67 1263 SER A CA 1
ATOM 1528 C C . SER A 1 208 ? 18.655 53.872 -2.432 1.00 44.22 1263 SER A C 1
ATOM 1529 O O . SER A 1 208 ? 18.670 54.683 -3.358 1.00 56.70 1263 SER A O 1
ATOM 1532 N N . GLY A 1 209 ? 18.326 52.602 -2.599 1.00 43.53 1264 GLY A N 1
ATOM 1533 C CA . GLY A 1 209 ? 17.844 52.129 -3.878 1.00 44.08 1264 GLY A CA 1
ATOM 1534 C C . GLY A 1 209 ? 18.900 51.347 -4.623 1.00 46.23 1264 GLY A C 1
ATOM 1535 O O . GLY A 1 209 ? 20.094 51.483 -4.357 1.00 61.67 1264 GLY A O 1
ATOM 1536 N N . VAL A 1 210 ? 18.455 50.531 -5.570 1.00 43.59 1265 VAL A N 1
ATOM 1537 C CA . VAL A 1 210 ? 19.359 49.737 -6.388 1.00 32.70 1265 VAL A CA 1
ATOM 1538 C C . VAL A 1 210 ? 18.929 49.783 -7.842 1.00 38.36 1265 VAL A C 1
ATOM 1539 O O . VAL A 1 210 ? 17.841 50.262 -8.164 1.00 44.57 1265 VAL A O 1
ATOM 1543 N N . PHE A 1 211 ? 19.790 49.287 -8.719 1.00 30.85 1266 PHE A N 1
ATOM 1544 C CA . PHE A 1 211 ? 19.449 49.180 -10.124 1.00 21.74 1266 PHE A CA 1
ATOM 1545 C C . PHE A 1 211 ? 18.857 47.801 -10.376 1.00 35.64 1266 PHE A C 1
ATOM 1546 O O . PHE A 1 211 ? 19.366 46.803 -9.866 1.00 50.96 1266 PHE A O 1
ATOM 1554 N N . HIS A 1 212 ? 17.790 47.740 -11.163 1.00 44.50 1267 HIS A N 1
ATOM 1555 C CA . HIS A 1 212 ? 17.242 46.456 -11.574 1.00 39.17 1267 HIS A CA 1
ATOM 1556 C C . HIS A 1 212 ? 18.160 45.877 -12.641 1.00 29.02 1267 HIS A C 1
ATOM 1557 O O . HIS A 1 212 ? 18.549 46.586 -13.570 1.00 36.27 1267 HIS A O 1
ATOM 1564 N N . PRO A 1 213 ? 18.522 44.591 -12.503 1.00 33.79 1268 PRO A N 1
ATOM 1565 C CA . PRO A 1 213 ? 19.429 43.906 -13.433 1.00 33.50 1268 PRO A CA 1
ATOM 1566 C C . PRO A 1 213 ? 19.064 44.094 -14.907 1.00 49.14 1268 PRO A C 1
ATOM 1567 O O . PRO A 1 213 ? 19.958 44.053 -15.754 1.00 54.11 1268 PRO A O 1
ATOM 1571 N N . ASN A 1 214 ? 17.784 44.304 -15.207 1.00 32.31 1269 ASN A N 1
ATOM 1572 C CA . ASN A 1 214 ? 17.365 44.565 -16.582 1.00 31.61 1269 ASN A CA 1
ATOM 1573 C C . ASN A 1 214 ? 17.786 45.950 -17.081 1.00 47.30 1269 ASN A C 1
ATOM 1574 O O . ASN A 1 214 ? 17.733 46.231 -18.279 1.00 49.28 1269 ASN A O 1
ATOM 1579 N N . GLY A 1 215 ? 18.206 46.807 -16.154 1.00 47.09 1270 GLY A N 1
ATOM 1580 C CA . GLY A 1 215 ? 18.656 48.145 -16.492 1.00 47.63 1270 GLY A CA 1
ATOM 1581 C C . GLY A 1 215 ? 17.554 49.030 -17.043 1.00 39.08 1270 GLY A C 1
ATOM 1582 O O . GLY A 1 215 ? 17.822 50.034 -17.703 1.00 43.06 1270 GLY A O 1
ATOM 1583 N N . LEU A 1 216 ? 16.309 48.661 -16.762 1.00 41.88 1271 LEU A N 1
ATOM 1584 C CA . LEU A 1 216 ? 15.155 49.401 -17.259 1.00 48.49 1271 LEU A CA 1
ATOM 1585 C C . LEU A 1 216 ? 14.557 50.263 -16.165 1.00 59.75 1271 LEU A C 1
ATOM 1586 O O . LEU A 1 216 ? 14.130 51.394 -16.399 1.00 54.90 1271 LEU A O 1
ATOM 1591 N N . GLU A 1 217 ? 14.531 49.706 -14.962 1.00 41.35 1272 GLU A N 1
ATOM 1592 C CA . GLU A 1 217 ? 13.839 50.317 -13.844 1.00 48.17 1272 GLU A CA 1
ATOM 1593 C C . GLU A 1 217 ? 14.810 50.516 -12.687 1.00 64.37 1272 GLU A C 1
ATOM 1594 O O . GLU A 1 217 ? 15.795 49.787 -12.571 1.00 60.50 1272 GLU A O 1
ATOM 1600 N N . VAL A 1 218 ? 14.552 51.510 -11.843 1.00 49.37 1273 VAL A N 1
ATOM 1601 C CA . VAL A 1 218 ? 15.360 51.680 -10.640 1.00 45.15 1273 VAL A CA 1
ATOM 1602 C C . VAL A 1 218 ? 14.498 51.470 -9.397 1.00 45.25 1273 VAL A C 1
ATOM 1603 O O . VAL A 1 218 ? 13.413 52.037 -9.269 1.00 38.06 1273 VAL A O 1
ATOM 1607 N N . ILE A 1 219 ? 14.989 50.637 -8.487 1.00 48.54 1274 ILE A N 1
ATOM 1608 C CA . ILE A 1 219 ? 14.228 50.272 -7.302 1.00 39.99 1274 ILE A CA 1
ATOM 1609 C C . ILE A 1 219 ? 14.742 50.963 -6.053 1.00 44.08 1274 ILE A C 1
ATOM 1610 O O . ILE A 1 219 ? 15.775 50.585 -5.508 1.00 44.49 1274 ILE A O 1
ATOM 1615 N N . ILE A 1 220 ? 14.007 51.972 -5.603 1.00 37.27 1275 ILE A N 1
ATOM 1616 C CA . ILE A 1 220 ? 14.347 52.675 -4.377 1.00 40.54 1275 ILE A CA 1
ATOM 1617 C C . ILE A 1 220 ? 13.271 52.412 -3.328 1.00 33.74 1275 ILE A C 1
ATOM 1618 O O . ILE A 1 220 ? 12.198 53.022 -3.350 1.00 39.72 1275 ILE A O 1
ATOM 1623 N N . ASN A 1 221 ? 13.579 51.487 -2.421 1.00 37.98 1276 ASN A N 1
ATOM 1624 C CA . ASN A 1 221 ? 12.647 51.017 -1.398 1.00 17.65 1276 ASN A CA 1
ATOM 1625 C C . ASN A 1 221 ? 11.334 50.534 -2.009 1.00 27.19 1276 ASN A C 1
ATOM 1626 O O . ASN A 1 221 ? 11.306 49.517 -2.701 1.00 34.42 1276 ASN A O 1
ATOM 1631 N N . THR A 1 222 ? 10.248 51.258 -1.752 1.00 31.88 1277 THR A N 1
ATOM 1632 C CA . THR A 1 222 ? 8.935 50.851 -2.245 1.00 23.49 1277 THR A CA 1
ATOM 1633 C C . THR A 1 222 ? 8.652 51.371 -3.652 1.00 34.39 1277 THR A C 1
ATOM 1634 O O . THR A 1 222 ? 7.698 50.934 -4.297 1.00 31.97 1277 THR A O 1
ATOM 1638 N N . GLU A 1 223 ? 9.484 52.287 -4.139 1.00 32.55 1278 GLU A N 1
ATOM 1639 C CA . GLU A 1 223 ? 9.239 52.889 -5.447 1.00 22.14 1278 GLU A CA 1
ATOM 1640 C C . GLU A 1 223 ? 10.049 52.247 -6.559 1.00 30.64 1278 GLU A C 1
ATOM 1641 O O . GLU A 1 223 ? 11.260 52.082 -6.444 1.00 22.08 1278 GLU A O 1
ATOM 1647 N N . ILE A 1 224 ? 9.367 51.884 -7.639 1.00 33.76 1279 ILE A N 1
ATOM 1648 C CA . ILE A 1 224 ? 10.049 51.433 -8.840 1.00 24.06 1279 ILE A CA 1
ATOM 1649 C C . ILE A 1 224 ? 9.858 52.496 -9.910 1.00 24.63 1279 ILE A C 1
ATOM 1650 O O . ILE A 1 224 ? 8.760 52.664 -10.449 1.00 36.60 1279 ILE A O 1
ATOM 1655 N N . TRP A 1 225 ? 10.933 53.224 -10.190 1.00 30.52 1280 TRP A N 1
ATOM 1656 C CA . TRP A 1 225 ? 10.913 54.297 -11.172 1.00 44.12 1280 TRP A CA 1
ATOM 1657 C C . TRP A 1 225 ? 11.346 53.783 -12.537 1.00 46.53 1280 TRP A C 1
ATOM 1658 O O . TRP A 1 225 ? 12.046 52.773 -12.637 1.00 54.20 1280 TRP A O 1
ATOM 1669 N N . ASP A 1 226 ? 10.933 54.489 -13.582 1.00 29.91 1281 ASP A N 1
ATOM 1670 C CA . ASP A 1 226 ? 11.442 54.234 -14.922 1.00 41.12 1281 ASP A CA 1
ATOM 1671 C C . ASP A 1 226 ? 12.774 54.953 -15.106 1.00 40.45 1281 ASP A C 1
ATOM 1672 O O . ASP A 1 226 ? 12.850 56.168 -14.967 1.00 40.49 1281 ASP A O 1
ATOM 1677 N N . LEU A 1 227 ? 13.828 54.207 -15.418 1.00 38.47 1282 LEU A N 1
ATOM 1678 C CA . LEU A 1 227 ? 15.158 54.800 -15.503 1.00 26.00 1282 LEU A CA 1
ATOM 1679 C C . LEU A 1 227 ? 15.305 55.682 -16.741 1.00 41.73 1282 LEU A C 1
ATOM 1680 O O . LEU A 1 227 ? 16.217 56.506 -16.820 1.00 40.80 1282 LEU A O 1
ATOM 1685 N N . ARG A 1 228 ? 14.397 55.523 -17.699 1.00 43.55 1283 ARG A N 1
ATOM 1686 C CA . ARG A 1 228 ? 14.442 56.330 -18.913 1.00 45.96 1283 ARG A CA 1
ATOM 1687 C C . ARG A 1 228 ? 13.612 57.601 -18.742 1.00 34.85 1283 ARG A C 1
ATOM 1688 O O . ARG A 1 228 ? 14.089 58.698 -19.024 1.00 40.26 1283 ARG A O 1
ATOM 1696 N N . THR A 1 229 ? 12.368 57.446 -18.298 1.00 30.61 1284 THR A N 1
ATOM 1697 C CA . THR A 1 229 ? 11.452 58.576 -18.175 1.00 42.91 1284 THR A CA 1
ATOM 1698 C C . THR A 1 229 ? 11.448 59.223 -16.783 1.00 51.81 1284 THR A C 1
ATOM 1699 O O . THR A 1 229 ? 10.878 60.301 -16.610 1.00 55.80 1284 THR A O 1
ATOM 1703 N N . PHE A 1 230 ? 12.067 58.558 -15.805 1.00 47.08 1285 PHE A N 1
ATOM 1704 C CA . PHE A 1 230 ? 12.088 59.017 -14.410 1.00 42.76 1285 PHE A CA 1
ATOM 1705 C C . PHE A 1 230 ? 10.680 59.046 -13.834 1.00 46.36 1285 PHE A C 1
ATOM 1706 O O . PHE A 1 230 ? 10.433 59.673 -12.809 1.00 57.83 1285 PHE A O 1
ATOM 1714 N N . HIS A 1 231 ? 9.753 58.366 -14.495 1.00 36.78 1286 HIS A N 1
ATOM 1715 C CA . HIS A 1 231 ? 8.381 58.322 -14.018 1.00 33.40 1286 HIS A CA 1
ATOM 1716 C C . HIS A 1 231 ? 8.129 57.098 -13.153 1.00 41.69 1286 HIS A C 1
ATOM 1717 O O . HIS A 1 231 ? 8.665 56.015 -13.414 1.00 45.87 1286 HIS A O 1
ATOM 1724 N N . LEU A 1 232 ? 7.315 57.281 -12.117 1.00 47.10 1287 LEU A N 1
ATOM 1725 C CA . LEU A 1 232 ? 7.049 56.202 -11.181 1.00 40.46 1287 LEU A CA 1
ATOM 1726 C C . LEU A 1 232 ? 6.298 55.111 -11.916 1.00 37.49 1287 LEU A C 1
ATOM 1727 O O . LEU A 1 232 ? 5.198 55.331 -12.417 1.00 33.20 1287 LEU A O 1
ATOM 1732 N N . LEU A 1 233 ? 6.905 53.933 -11.978 1.00 40.27 1288 LEU A N 1
ATOM 1733 C CA . LEU A 1 233 ? 6.277 52.783 -12.608 1.00 46.87 1288 LEU A CA 1
ATOM 1734 C C . LEU A 1 233 ? 5.391 52.061 -11.617 1.00 36.32 1288 LEU A C 1
ATOM 1735 O O . LEU A 1 233 ? 4.202 51.854 -11.862 1.00 29.02 1288 LEU A O 1
ATOM 1740 N N . HIS A 1 234 ? 5.983 51.680 -10.490 1.00 44.34 1289 HIS A N 1
ATOM 1741 C CA . HIS A 1 234 ? 5.265 50.876 -9.514 1.00 35.15 1289 HIS A CA 1
ATOM 1742 C C . HIS A 1 234 ? 5.519 51.312 -8.081 1.00 18.16 1289 HIS A C 1
ATOM 1743 O O . HIS A 1 234 ? 6.480 52.025 -7.798 1.00 27.93 1289 HIS A O 1
ATOM 1750 N N . THR A 1 235 ? 4.642 50.877 -7.184 1.00 29.02 1290 THR A N 1
ATOM 1751 C CA . THR A 1 235 ? 4.854 51.028 -5.748 1.00 38.94 1290 THR A CA 1
ATOM 1752 C C . THR A 1 235 ? 4.511 49.731 -5.025 1.00 39.70 1290 THR A C 1
ATOM 1753 O O . THR A 1 235 ? 3.352 49.322 -4.980 1.00 42.68 1290 THR A O 1
ATOM 1757 N N . VAL A 1 236 ? 5.528 49.092 -4.456 1.00 30.11 1291 VAL A N 1
ATOM 1758 C CA . VAL A 1 236 ? 5.343 47.829 -3.753 1.00 27.75 1291 VAL A CA 1
ATOM 1759 C C . VAL A 1 236 ? 5.595 47.982 -2.257 1.00 37.61 1291 VAL A C 1
ATOM 1760 O O . VAL A 1 236 ? 6.745 48.008 -1.815 1.00 38.96 1291 VAL A O 1
ATOM 1764 N N . PRO A 1 237 ? 4.511 48.098 -1.475 1.00 30.28 1292 PRO A N 1
ATOM 1765 C CA . PRO A 1 237 ? 4.550 48.334 -0.027 1.00 37.12 1292 PRO A CA 1
ATOM 1766 C C . PRO A 1 237 ? 5.332 47.270 0.740 1.00 34.89 1292 PRO A C 1
ATOM 1767 O O . PRO A 1 237 ? 5.877 47.562 1.804 1.00 50.95 1292 PRO A O 1
ATOM 1771 N N . ALA A 1 238 ? 5.384 46.056 0.202 1.00 30.62 1293 ALA A N 1
ATOM 1772 C CA . ALA A 1 238 ? 6.050 44.944 0.874 1.00 34.32 1293 ALA A CA 1
ATOM 1773 C C . ALA A 1 238 ? 7.574 45.068 0.885 1.00 43.33 1293 ALA A C 1
ATOM 1774 O O . ALA A 1 238 ? 8.253 44.352 1.622 1.00 45.87 1293 ALA A O 1
ATOM 1776 N N . LEU A 1 239 ? 8.110 45.979 0.079 1.00 42.93 1294 LEU A N 1
ATOM 1777 C CA . LEU A 1 239 ? 9.557 46.161 -0.011 1.00 36.88 1294 LEU A CA 1
ATOM 1778 C C . LEU A 1 239 ? 10.050 47.252 0.929 1.00 33.38 1294 LEU A C 1
ATOM 1779 O O . LEU A 1 239 ? 11.215 47.647 0.877 1.00 41.79 1294 LEU A O 1
ATOM 1784 N N . ASP A 1 240 ? 9.155 47.728 1.788 1.00 39.31 1295 ASP A N 1
ATOM 1785 C CA . ASP A 1 240 ? 9.470 48.790 2.737 1.00 32.68 1295 ASP A CA 1
ATOM 1786 C C . ASP A 1 240 ? 10.533 48.335 3.737 1.00 29.93 1295 ASP A C 1
ATOM 1787 O O . ASP A 1 240 ? 10.345 47.342 4.441 1.00 37.08 1295 ASP A O 1
ATOM 1792 N N . GLN A 1 241 ? 11.649 49.064 3.774 1.00 37.88 1296 GLN A N 1
ATOM 1793 C CA . GLN A 1 241 ? 12.796 48.745 4.629 1.00 37.41 1296 GLN A CA 1
ATOM 1794 C C . GLN A 1 241 ? 13.385 47.376 4.308 1.00 48.85 1296 GLN A C 1
ATOM 1795 O O . GLN A 1 241 ? 14.044 46.762 5.149 1.00 49.88 1296 GLN A O 1
ATOM 1801 N N . CYS A 1 242 ? 13.159 46.906 3.086 1.00 53.73 1297 CYS A N 1
ATOM 1802 C CA . CYS A 1 242 ? 13.659 45.602 2.677 1.00 44.12 1297 CYS A CA 1
ATOM 1803 C C . CYS A 1 242 ? 14.901 45.672 1.805 1.00 49.97 1297 CYS A C 1
ATOM 1804 O O . CYS A 1 242 ? 14.979 46.462 0.865 1.00 29.43 1297 CYS A O 1
ATOM 1807 N N . ARG A 1 243 ? 15.879 44.840 2.141 1.00 61.65 1298 ARG A N 1
ATOM 1808 C CA . ARG A 1 243 ? 17.011 44.617 1.267 1.00 37.14 1298 ARG A CA 1
ATOM 1809 C C . ARG A 1 243 ? 16.542 43.657 0.186 1.00 40.41 1298 ARG A C 1
ATOM 1810 O O . ARG A 1 243 ? 15.754 42.735 0.450 1.00 38.78 1298 ARG A O 1
ATOM 1818 N N . VAL A 1 244 ? 17.019 43.892 -1.031 1.00 40.85 1299 VAL A N 1
ATOM 1819 C CA . VAL A 1 244 ? 16.564 43.149 -2.194 1.00 34.91 1299 VAL A CA 1
ATOM 1820 C C . VAL A 1 244 ? 17.700 42.384 -2.859 1.00 34.73 1299 VAL A C 1
ATOM 1821 O O . VAL A 1 244 ? 18.734 42.957 -3.207 1.00 33.91 1299 VAL A O 1
ATOM 1825 N N . VAL A 1 245 ? 17.501 41.083 -3.033 1.00 46.34 1300 VAL A N 1
ATOM 1826 C CA . VAL A 1 245 ? 18.496 40.246 -3.687 1.00 36.44 1300 VAL A CA 1
ATOM 1827 C C . VAL A 1 245 ? 17.907 39.594 -4.926 1.00 41.85 1300 VAL A C 1
ATOM 1828 O O . VAL A 1 245 ? 16.944 38.837 -4.841 1.00 46.27 1300 VAL A O 1
ATOM 1832 N N . PHE A 1 246 ? 18.502 39.872 -6.078 1.00 48.53 1301 PHE A N 1
ATOM 1833 C CA . PHE A 1 246 ? 18.048 39.265 -7.319 1.00 45.62 1301 PHE A CA 1
ATOM 1834 C C . PHE A 1 246 ? 18.775 37.956 -7.541 1.00 46.23 1301 PHE A C 1
ATOM 1835 O O . PHE A 1 246 ? 19.944 37.820 -7.179 1.00 61.55 1301 PHE A O 1
ATOM 1843 N N . ASN A 1 247 ? 18.091 36.989 -8.137 1.00 45.28 1302 ASN A N 1
ATOM 1844 C CA . ASN A 1 247 ? 18.786 35.807 -8.603 1.00 51.00 1302 ASN A CA 1
ATOM 1845 C C . ASN A 1 247 ? 19.578 36.228 -9.831 1.00 54.81 1302 ASN A C 1
ATOM 1846 O O . ASN A 1 247 ? 19.362 37.322 -10.355 1.00 46.27 1302 ASN A O 1
ATOM 1851 N N . HIS A 1 248 ? 20.492 35.377 -10.284 1.00 71.07 1303 HIS A N 1
ATOM 1852 C CA . HIS A 1 248 ? 21.402 35.744 -11.365 1.00 57.82 1303 HIS A CA 1
ATOM 1853 C C . HIS A 1 248 ? 20.623 36.164 -12.609 1.00 63.87 1303 HIS A C 1
ATOM 1854 O O . HIS A 1 248 ? 20.948 37.164 -13.250 1.00 73.25 1303 HIS A O 1
ATOM 1861 N N . THR A 1 249 ? 19.591 35.393 -12.939 1.00 54.97 1304 THR A N 1
ATOM 1862 C CA . THR A 1 249 ? 18.752 35.673 -14.099 1.00 53.88 1304 THR A CA 1
ATOM 1863 C C . THR A 1 249 ? 17.919 36.932 -13.898 1.00 45.72 1304 THR A C 1
ATOM 1864 O O . THR A 1 249 ? 17.447 37.534 -14.861 1.00 42.65 1304 THR A O 1
ATOM 1868 N N . GLY A 1 250 ? 17.744 37.327 -12.642 1.00 54.55 1305 GLY A N 1
ATOM 1869 C CA . GLY A 1 250 ? 16.966 38.507 -12.325 1.00 50.12 1305 GLY A CA 1
ATOM 1870 C C . GLY A 1 250 ? 15.515 38.363 -12.735 1.00 41.28 1305 GLY A C 1
ATOM 1871 O O . GLY A 1 250 ? 14.928 39.293 -13.281 1.00 43.52 1305 GLY A O 1
ATOM 1872 N N . THR A 1 251 ? 14.952 37.179 -12.517 1.00 45.13 1306 THR A N 1
ATOM 1873 C CA . THR A 1 251 ? 13.534 36.956 -12.774 1.00 52.55 1306 THR A CA 1
ATOM 1874 C C . THR A 1 251 ? 12.756 37.034 -11.464 1.00 57.39 1306 THR A C 1
ATOM 1875 O O . THR A 1 251 ? 11.547 37.270 -11.462 1.00 44.35 1306 THR A O 1
ATOM 1879 N N . VAL A 1 252 ? 13.454 36.831 -10.349 1.00 52.71 1307 VAL A N 1
ATOM 1880 C CA . VAL A 1 252 ? 12.832 36.963 -9.036 1.00 51.78 1307 VAL A CA 1
ATOM 1881 C C . VAL A 1 252 ? 13.595 37.858 -8.080 1.00 45.78 1307 VAL A C 1
ATOM 1882 O O . VAL A 1 252 ? 14.800 38.074 -8.223 1.00 41.90 1307 VAL A O 1
ATOM 1886 N N . MET A 1 253 ? 12.866 38.370 -7.096 1.00 46.59 1308 MET A N 1
ATOM 1887 C CA . MET A 1 253 ? 13.456 39.191 -6.053 1.00 37.09 1308 MET A CA 1
ATOM 1888 C C . MET A 1 253 ? 13.271 38.558 -4.688 1.00 42.82 1308 MET A C 1
ATOM 1889 O O . MET A 1 253 ? 12.259 37.912 -4.420 1.00 40.93 1308 MET A O 1
ATOM 1894 N N . TYR A 1 254 ? 14.258 38.748 -3.826 1.00 47.70 1309 TYR A N 1
ATOM 1895 C CA . TYR A 1 254 ? 14.138 38.338 -2.442 1.00 29.92 1309 TYR A CA 1
ATOM 1896 C C . TYR A 1 254 ? 14.097 39.603 -1.605 1.00 35.28 1309 TYR A C 1
ATOM 1897 O O . TYR A 1 254 ? 14.981 40.453 -1.712 1.00 38.79 1309 TYR A O 1
ATOM 1906 N N . GLY A 1 255 ? 13.065 39.731 -0.780 1.00 35.29 1310 GLY A N 1
ATOM 1907 C CA . GLY A 1 255 ? 12.936 40.885 0.083 1.00 40.90 1310 GLY A CA 1
ATOM 1908 C C . GLY A 1 255 ? 13.070 40.472 1.531 1.00 40.03 1310 GLY A C 1
ATOM 1909 O O . GLY A 1 255 ? 12.315 39.616 2.014 1.00 45.80 1310 GLY A O 1
ATOM 1910 N N . ALA A 1 256 ? 14.043 41.067 2.218 1.00 36.21 1311 ALA A N 1
ATOM 1911 C CA . ALA A 1 256 ? 14.244 40.787 3.638 1.00 42.75 1311 ALA A CA 1
ATOM 1912 C C . ALA A 1 256 ? 14.180 42.074 4.453 1.00 50.18 1311 ALA A C 1
ATOM 1913 O O . ALA A 1 256 ? 14.857 43.050 4.143 1.00 47.56 1311 ALA A O 1
ATOM 1915 N N . MET A 1 257 ? 13.383 42.062 5.514 1.00 42.22 1312 MET A N 1
ATOM 1916 C CA . MET A 1 257 ? 13.101 43.281 6.264 1.00 44.96 1312 MET A CA 1
ATOM 1917 C C . MET A 1 257 ? 14.103 43.570 7.381 1.00 33.71 1312 MET A C 1
ATOM 1918 O O . MET A 1 257 ? 14.636 42.660 8.015 1.00 44.87 1312 MET A O 1
ATOM 1923 N N . LEU A 1 258 ? 14.351 44.857 7.596 1.00 35.25 1313 LEU A N 1
ATOM 1924 C CA . LEU A 1 258 ? 15.101 45.343 8.746 1.00 30.03 1313 LEU A CA 1
ATOM 1925 C C . LEU A 1 258 ? 14.441 46.618 9.254 1.00 45.71 1313 LEU A C 1
ATOM 1926 O O . LEU A 1 258 ? 14.135 47.517 8.468 1.00 37.21 1313 LEU A O 1
ATOM 1931 N N . GLN A 1 259 ? 14.223 46.683 10.566 1.00 55.42 1314 GLN A N 1
ATOM 1932 C CA . GLN A 1 259 ? 13.560 47.823 11.197 1.00 48.38 1314 GLN A CA 1
ATOM 1933 C C . GLN A 1 259 ? 12.152 48.046 10.649 1.00 61.10 1314 GLN A C 1
ATOM 1934 O O . GLN A 1 259 ? 11.165 47.875 11.367 1.00 70.45 1314 GLN A O 1
ATOM 1940 N N . SER A 1 273 ? 14.085 42.298 18.310 1.00 56.27 1328 SER A N 1
ATOM 1941 C CA . SER A 1 273 ? 14.951 42.405 17.141 1.00 29.16 1328 SER A CA 1
ATOM 1942 C C . SER A 1 273 ? 14.216 43.052 15.973 1.00 33.59 1328 SER A C 1
ATOM 1943 O O . SER A 1 273 ? 13.037 42.779 15.750 1.00 34.80 1328 SER A O 1
ATOM 1946 N N . PRO A 1 274 ? 14.915 43.927 15.233 1.00 36.29 1329 PRO A N 1
ATOM 1947 C CA . PRO A 1 274 ? 14.378 44.639 14.067 1.00 27.02 1329 PRO A CA 1
ATOM 1948 C C . PRO A 1 274 ? 14.394 43.818 12.779 1.00 30.89 1329 PRO A C 1
ATOM 1949 O O . PRO A 1 274 ? 13.658 44.141 11.846 1.00 30.65 1329 PRO A O 1
ATOM 1953 N N . PHE A 1 275 ? 15.222 42.781 12.721 1.00 27.71 1330 PHE A N 1
ATOM 1954 C CA . PHE A 1 275 ? 15.263 41.924 11.543 1.00 30.48 1330 PHE A CA 1
ATOM 1955 C C . PHE A 1 275 ? 14.028 41.036 11.496 1.00 30.82 1330 PHE A C 1
ATOM 1956 O O . PHE A 1 275 ? 13.717 40.343 12.464 1.00 34.48 1330 PHE A O 1
ATOM 1964 N N . GLY A 1 276 ? 13.329 41.061 10.365 1.00 33.82 1331 GLY A N 1
ATOM 1965 C CA . GLY A 1 276 ? 12.121 40.275 10.194 1.00 33.95 1331 GLY A CA 1
ATOM 1966 C C . GLY A 1 276 ? 12.398 38.786 10.235 1.00 36.18 1331 GLY A C 1
ATOM 1967 O O . GLY A 1 276 ? 13.479 38.339 9.852 1.00 39.03 1331 GLY A O 1
ATOM 1968 N N . SER A 1 277 ? 11.421 38.016 10.702 1.00 36.96 1332 SER A N 1
ATOM 1969 C CA . SER A 1 277 ? 11.569 36.567 10.788 1.00 43.76 1332 SER A CA 1
ATOM 1970 C C . SER A 1 277 ? 11.034 35.866 9.540 1.00 49.91 1332 SER A C 1
ATOM 1971 O O . SER A 1 277 ? 10.729 34.675 9.572 1.00 49.41 1332 SER A O 1
ATOM 1974 N N . SER A 1 278 ? 10.933 36.606 8.440 1.00 48.26 1333 SER A N 1
ATOM 1975 C CA . SER A 1 278 ? 10.367 36.074 7.205 1.00 39.94 1333 SER A CA 1
ATOM 1976 C C . SER A 1 278 ? 10.970 36.759 5.981 1.00 38.79 1333 SER A C 1
ATOM 1977 O O . SER A 1 278 ? 11.451 37.889 6.074 1.00 49.85 1333 SER A O 1
ATOM 1980 N N . PHE A 1 279 ? 10.965 36.075 4.839 1.00 36.91 1334 PHE A N 1
ATOM 1981 C CA . PHE A 1 279 ? 11.403 36.711 3.596 1.00 39.09 1334 PHE A CA 1
ATOM 1982 C C . PHE A 1 279 ? 10.376 36.518 2.485 1.00 49.30 1334 PHE A C 1
ATOM 1983 O O . PHE A 1 279 ? 9.583 35.572 2.513 1.00 47.19 1334 PHE A O 1
ATOM 1991 N N . ARG A 1 280 ? 10.390 37.421 1.509 1.00 55.47 1335 ARG A N 1
ATOM 1992 C CA . ARG A 1 280 ? 9.394 37.383 0.441 1.00 49.22 1335 ARG A CA 1
ATOM 1993 C C . ARG A 1 280 ? 10.027 37.183 -0.933 1.00 46.19 1335 ARG A C 1
ATOM 1994 O O . ARG A 1 280 ? 11.174 37.567 -1.158 1.00 39.07 1335 ARG A O 1
ATOM 2002 N N . THR A 1 281 ? 9.274 36.578 -1.850 1.00 42.80 1336 THR A N 1
ATOM 2003 C CA . THR A 1 281 ? 9.749 36.405 -3.219 1.00 34.60 1336 THR A CA 1
ATOM 2004 C C . THR A 1 281 ? 8.856 37.174 -4.183 1.00 39.74 1336 THR A C 1
ATOM 2005 O O . THR A 1 281 ? 7.638 37.222 -4.011 1.00 44.86 1336 THR A O 1
ATOM 2009 N N . PHE A 1 282 ? 9.469 37.773 -5.199 1.00 39.03 1337 PHE A N 1
ATOM 2010 C CA . PHE A 1 282 ? 8.740 38.594 -6.156 1.00 37.85 1337 PHE A CA 1
ATOM 2011 C C . PHE A 1 282 ? 9.104 38.270 -7.593 1.00 40.77 1337 PHE A C 1
ATOM 2012 O O . PHE A 1 282 ? 10.123 37.639 -7.858 1.00 30.66 1337 PHE A O 1
ATOM 2020 N N . ASN A 1 283 ? 8.267 38.734 -8.514 1.00 48.46 1338 ASN A N 1
ATOM 2021 C CA . ASN A 1 283 ? 8.545 38.647 -9.939 1.00 54.90 1338 ASN A CA 1
ATOM 2022 C C . ASN A 1 283 ? 9.222 39.922 -10.427 1.00 55.41 1338 ASN A C 1
ATOM 2023 O O . ASN A 1 283 ? 8.651 41.008 -10.337 1.00 59.12 1338 ASN A O 1
ATOM 2028 N N . ALA A 1 284 ? 10.444 39.786 -10.929 1.00 49.20 1339 ALA A N 1
ATOM 2029 C CA . ALA A 1 284 ? 11.231 40.939 -11.351 1.00 43.92 1339 ALA A CA 1
ATOM 2030 C C . ALA A 1 284 ? 10.570 41.694 -12.502 1.00 47.40 1339 ALA A C 1
ATOM 2031 O O . ALA A 1 284 ? 10.783 42.895 -12.667 1.00 43.89 1339 ALA A O 1
ATOM 2033 N N . THR A 1 285 ? 9.784 40.979 -13.302 1.00 53.93 1340 THR A N 1
ATOM 2034 C CA . THR A 1 285 ? 9.070 41.578 -14.425 1.00 53.91 1340 THR A CA 1
ATOM 2035 C C . THR A 1 285 ? 8.083 42.625 -13.918 1.00 64.15 1340 THR A C 1
ATOM 2036 O O . THR A 1 285 ? 8.383 43.820 -13.906 1.00 55.35 1340 THR A O 1
ATOM 2040 N N . ASP A 1 286 ? 6.903 42.174 -13.505 1.00 59.27 1341 ASP A N 1
ATOM 2041 C CA . ASP A 1 286 ? 5.994 43.026 -12.750 1.00 49.32 1341 ASP A CA 1
ATOM 2042 C C . ASP A 1 286 ? 6.051 42.575 -11.296 1.00 58.36 1341 ASP A C 1
ATOM 2043 O O . ASP A 1 286 ? 5.980 41.383 -10.999 1.00 66.45 1341 ASP A O 1
ATOM 2048 N N . TYR A 1 287 ? 6.206 43.533 -10.393 1.00 66.48 1342 TYR A N 1
ATOM 2049 C CA . TYR A 1 287 ? 6.613 43.226 -9.029 1.00 57.66 1342 TYR A CA 1
ATOM 2050 C C . TYR A 1 287 ? 5.474 42.688 -8.170 1.00 48.92 1342 TYR A C 1
ATOM 2051 O O . TYR A 1 287 ? 5.089 43.302 -7.174 1.00 52.34 1342 TYR A O 1
ATOM 2060 N N . LYS A 1 288 ? 4.944 41.532 -8.558 1.00 45.99 1343 LYS A N 1
ATOM 2061 C CA . LYS A 1 288 ? 3.880 40.885 -7.803 1.00 47.14 1343 LYS A CA 1
ATOM 2062 C C . LYS A 1 288 ? 4.489 39.821 -6.896 1.00 46.81 1343 LYS A C 1
ATOM 2063 O O . LYS A 1 288 ? 5.421 39.122 -7.293 1.00 51.99 1343 LYS A O 1
ATOM 2069 N N . PRO A 1 289 ? 3.962 39.698 -5.669 1.00 42.73 1344 PRO A N 1
ATOM 2070 C CA . PRO A 1 289 ? 4.455 38.730 -4.681 1.00 47.14 1344 PRO A CA 1
ATOM 2071 C C . PRO A 1 289 ? 4.265 37.279 -5.109 1.00 38.81 1344 PRO A C 1
ATOM 2072 O O . PRO A 1 289 ? 3.152 36.874 -5.446 1.00 48.24 1344 PRO A O 1
ATOM 2076 N N . ILE A 1 290 ? 5.352 36.513 -5.107 1.00 43.93 1345 ILE A N 1
ATOM 2077 C CA . ILE A 1 290 ? 5.289 35.085 -5.396 1.00 41.44 1345 ILE A CA 1
ATOM 2078 C C . ILE A 1 290 ? 4.897 34.290 -4.151 1.00 46.26 1345 ILE A C 1
ATOM 2079 O O . ILE A 1 290 ? 3.975 33.473 -4.197 1.00 40.33 1345 ILE A O 1
ATOM 2084 N N . ALA A 1 291 ? 5.597 34.533 -3.044 1.00 40.17 1346 ALA A N 1
ATOM 2085 C CA . ALA A 1 291 ? 5.306 33.852 -1.781 1.00 37.24 1346 ALA A CA 1
ATOM 2086 C C . ALA A 1 291 ? 5.959 34.539 -0.581 1.00 40.19 1346 ALA A C 1
ATOM 2087 O O . ALA A 1 291 ? 6.871 35.354 -0.735 1.00 50.91 1346 ALA A O 1
ATOM 2089 N N . THR A 1 292 ? 5.487 34.191 0.614 1.00 41.95 1347 THR A N 1
ATOM 2090 C CA . THR A 1 292 ? 6.067 34.688 1.858 1.00 42.61 1347 THR A CA 1
ATOM 2091 C C . THR A 1 292 ? 6.453 33.543 2.792 1.00 52.79 1347 THR A C 1
ATOM 2092 O O . THR A 1 292 ? 5.588 32.846 3.325 1.00 41.63 1347 THR A O 1
ATOM 2096 N N . ILE A 1 293 ? 7.756 33.349 2.979 1.00 56.81 1348 ILE A N 1
ATOM 2097 C CA . ILE A 1 293 ? 8.252 32.253 3.806 1.00 43.78 1348 ILE A CA 1
ATOM 2098 C C . ILE A 1 293 ? 8.678 32.714 5.204 1.00 40.76 1348 ILE A C 1
ATOM 2099 O O . ILE A 1 293 ? 9.571 33.554 5.344 1.00 47.84 1348 ILE A O 1
ATOM 2104 N N . ASP A 1 294 ? 8.016 32.177 6.227 1.00 37.21 1349 ASP A N 1
ATOM 2105 C CA . ASP A 1 294 ? 8.361 32.450 7.622 1.00 33.68 1349 ASP A CA 1
ATOM 2106 C C . ASP A 1 294 ? 9.276 31.360 8.181 1.00 45.89 1349 ASP A C 1
ATOM 2107 O O . ASP A 1 294 ? 8.898 30.189 8.219 1.00 50.15 1349 ASP A O 1
ATOM 2112 N N . VAL A 1 295 ? 10.474 31.743 8.615 1.00 48.08 1350 VAL A N 1
ATOM 2113 C CA . VAL A 1 295 ? 11.445 30.773 9.118 1.00 32.09 1350 VAL A CA 1
ATOM 2114 C C . VAL A 1 295 ? 11.529 30.748 10.644 1.00 51.67 1350 VAL A C 1
ATOM 2115 O O . VAL A 1 295 ? 12.403 30.086 11.208 1.00 52.32 1350 VAL A O 1
ATOM 2119 N N . LYS A 1 296 ? 10.626 31.474 11.302 1.00 49.49 1351 LYS A N 1
ATOM 2120 C CA . LYS A 1 296 ? 10.523 31.486 12.765 1.00 42.26 1351 LYS A CA 1
ATOM 2121 C C . LYS A 1 296 ? 11.833 31.889 13.437 1.00 32.51 1351 LYS A C 1
ATOM 2122 O O . LYS A 1 296 ? 12.052 31.605 14.615 1.00 38.31 1351 LYS A O 1
ATOM 2128 N N . ARG A 1 297 ? 12.691 32.566 12.685 1.00 47.67 1352 ARG A N 1
ATOM 2129 C CA . ARG A 1 297 ? 14.027 32.910 13.146 1.00 39.78 1352 ARG A CA 1
ATOM 2130 C C . ARG A 1 297 ? 14.424 34.234 12.516 1.00 28.43 1352 ARG A C 1
ATOM 2131 O O . ARG A 1 297 ? 13.982 34.559 11.416 1.00 29.17 1352 ARG A O 1
ATOM 2139 N N . ASN A 1 298 ? 15.254 35.000 13.212 1.00 42.09 1353 ASN A N 1
ATOM 2140 C CA . ASN A 1 298 ? 15.628 36.324 12.732 1.00 32.68 1353 ASN A CA 1
ATOM 2141 C C . ASN A 1 298 ? 16.644 36.289 11.599 1.00 26.86 1353 ASN A C 1
ATOM 2142 O O . ASN A 1 298 ? 17.792 35.888 11.782 1.00 35.50 1353 ASN A O 1
ATOM 2147 N N . ILE A 1 299 ? 16.195 36.725 10.428 1.00 28.18 1354 ILE A N 1
ATOM 2148 C CA . ILE A 1 299 ? 17.005 36.726 9.217 1.00 24.06 1354 ILE A CA 1
ATOM 2149 C C . ILE A 1 299 ? 17.916 37.947 9.153 1.00 26.54 1354 ILE A C 1
ATOM 2150 O O . ILE A 1 299 ? 17.447 39.066 8.944 1.00 42.78 1354 ILE A O 1
ATOM 2155 N N . PHE A 1 300 ? 19.215 37.735 9.338 1.00 31.45 1355 PHE A N 1
ATOM 2156 C CA . PHE A 1 300 ? 20.172 38.834 9.257 1.00 22.00 1355 PHE A CA 1
ATOM 2157 C C . PHE A 1 300 ? 20.545 39.129 7.809 1.00 38.74 1355 PHE A C 1
ATOM 2158 O O . PHE A 1 300 ? 20.683 40.288 7.415 1.00 44.69 1355 PHE A O 1
ATOM 2166 N N . ASP A 1 301 ? 20.704 38.070 7.023 1.00 30.43 1356 ASP A N 1
ATOM 2167 C CA . ASP A 1 301 ? 21.122 38.192 5.632 1.00 24.23 1356 ASP A CA 1
ATOM 2168 C C . ASP A 1 301 ? 20.686 36.955 4.857 1.00 28.65 1356 ASP A C 1
ATOM 2169 O O . ASP A 1 301 ? 20.262 35.971 5.455 1.00 27.63 1356 ASP A O 1
ATOM 2174 N N . LEU A 1 302 ? 20.785 37.009 3.532 1.00 39.47 1357 LEU A N 1
ATOM 2175 C CA . LEU A 1 302 ? 20.544 35.837 2.696 1.00 31.60 1357 LEU A CA 1
ATOM 2176 C C . LEU A 1 302 ? 21.136 36.032 1.305 1.00 38.13 1357 LEU A C 1
ATOM 2177 O O . LEU A 1 302 ? 21.298 37.160 0.835 1.00 41.37 1357 LEU A O 1
ATOM 2182 N N . CYS A 1 303 ? 21.464 34.921 0.654 1.00 37.16 1358 CYS A N 1
ATOM 2183 C CA . CYS A 1 303 ? 22.053 34.957 -0.678 1.00 42.06 1358 CYS A CA 1
ATOM 2184 C C . CYS A 1 303 ? 21.743 33.677 -1.443 1.00 31.74 1358 CYS A C 1
ATOM 2185 O O . CYS A 1 303 ? 21.548 32.622 -0.848 1.00 31.23 1358 CYS A O 1
ATOM 2188 N N . THR A 1 304 ? 21.677 33.780 -2.766 1.00 41.99 1359 THR A N 1
ATOM 2189 C CA . THR A 1 304 ? 21.486 32.608 -3.609 1.00 41.97 1359 THR A CA 1
ATOM 2190 C C . THR A 1 304 ? 22.663 32.432 -4.560 1.00 46.62 1359 THR A C 1
ATOM 2191 O O . THR A 1 304 ? 23.613 33.214 -4.537 1.00 59.18 1359 THR A O 1
ATOM 2195 N N . ASP A 1 305 ? 22.589 31.408 -5.402 1.00 42.71 1360 ASP A N 1
ATOM 2196 C CA . ASP A 1 305 ? 23.649 31.127 -6.361 1.00 36.64 1360 ASP A CA 1
ATOM 2197 C C . ASP A 1 305 ? 23.215 31.552 -7.757 1.00 41.96 1360 ASP A C 1
ATOM 2198 O O . ASP A 1 305 ? 22.081 31.987 -7.955 1.00 47.02 1360 ASP A O 1
ATOM 2203 N N . THR A 1 306 ? 24.123 31.443 -8.721 1.00 48.96 1361 THR A N 1
ATOM 2204 C CA . THR A 1 306 ? 23.790 31.771 -10.102 1.00 63.27 1361 THR A CA 1
ATOM 2205 C C . THR A 1 306 ? 22.912 30.697 -10.733 1.00 56.01 1361 THR A C 1
ATOM 2206 O O . THR A 1 306 ? 22.007 30.991 -11.513 1.00 64.38 1361 THR A O 1
ATOM 2210 N N . LYS A 1 307 ? 23.192 29.448 -10.383 1.00 52.96 1362 LYS A N 1
ATOM 2211 C CA . LYS A 1 307 ? 22.383 28.310 -10.801 1.00 51.29 1362 LYS A CA 1
ATOM 2212 C C . LYS A 1 307 ? 20.977 28.342 -10.189 1.00 60.20 1362 LYS A C 1
ATOM 2213 O O . LYS A 1 307 ? 20.089 27.608 -10.628 1.00 44.05 1362 LYS A O 1
ATOM 2219 N N . ASP A 1 308 ? 20.793 29.186 -9.172 1.00 58.51 1363 ASP A N 1
ATOM 2220 C CA . ASP A 1 308 ? 19.531 29.283 -8.436 1.00 38.67 1363 ASP A CA 1
ATOM 2221 C C . ASP A 1 308 ? 19.103 27.949 -7.845 1.00 59.50 1363 ASP A C 1
ATOM 2222 O O . ASP A 1 308 ? 17.924 27.593 -7.875 1.00 74.85 1363 ASP A O 1
ATOM 2227 N N . CYS A 1 309 ? 20.068 27.215 -7.305 1.00 45.74 1364 CYS A N 1
ATOM 2228 C CA . CYS A 1 309 ? 19.781 25.926 -6.696 1.00 49.87 1364 CYS A CA 1
ATOM 2229 C C . CYS A 1 309 ? 19.693 26.048 -5.185 1.00 47.56 1364 CYS A C 1
ATOM 2230 O O . CYS A 1 309 ? 18.842 25.426 -4.551 1.00 51.44 1364 CYS A O 1
ATOM 2233 N N . TYR A 1 310 ? 20.570 26.865 -4.613 1.00 41.21 1365 TYR A N 1
ATOM 2234 C CA . TYR A 1 310 ? 20.664 26.978 -3.162 1.00 60.18 1365 TYR A CA 1
ATOM 2235 C C . TYR A 1 310 ? 20.256 28.354 -2.633 1.00 45.46 1365 TYR A C 1
ATOM 2236 O O . TYR A 1 310 ? 20.299 29.348 -3.356 1.00 34.19 1365 TYR A O 1
ATOM 2245 N N . LEU A 1 311 ? 19.863 28.396 -1.364 1.00 56.91 1366 LEU A N 1
ATOM 2246 C CA . LEU A 1 311 ? 19.498 29.643 -0.698 1.00 53.18 1366 LEU A CA 1
ATOM 2247 C C . LEU A 1 311 ? 20.055 29.656 0.721 1.00 34.57 1366 LEU A C 1
ATOM 2248 O O . LEU A 1 311 ? 19.512 29.012 1.619 1.00 46.89 1366 LEU A O 1
ATOM 2253 N N . ALA A 1 312 ? 21.153 30.378 0.908 1.00 31.43 1367 ALA A N 1
ATOM 2254 C CA . ALA A 1 312 ? 21.765 30.534 2.220 1.00 40.01 1367 ALA A CA 1
ATOM 2255 C C . ALA A 1 312 ? 21.078 31.641 3.012 1.00 32.74 1367 ALA A C 1
ATOM 2256 O O . ALA A 1 312 ? 20.908 32.750 2.510 1.00 32.02 1367 ALA A O 1
ATOM 2258 N N . VAL A 1 313 ? 20.678 31.333 4.244 1.00 31.37 1368 VAL A N 1
ATOM 2259 C CA . VAL A 1 313 ? 20.016 32.314 5.102 1.00 32.61 1368 VAL A CA 1
ATOM 2260 C C . VAL A 1 313 ? 20.675 32.392 6.480 1.00 33.73 1368 VAL A C 1
ATOM 2261 O O . VAL A 1 313 ? 20.876 31.373 7.138 1.00 38.19 1368 VAL A O 1
ATOM 2265 N N . ILE A 1 314 ? 21.005 33.606 6.910 1.00 41.16 1369 ILE A N 1
ATOM 2266 C CA . ILE A 1 314 ? 21.571 33.848 8.237 1.00 41.16 1369 ILE A CA 1
ATOM 2267 C C . ILE A 1 314 ? 20.463 34.069 9.264 1.00 21.41 1369 ILE A C 1
ATOM 2268 O O . ILE A 1 314 ? 19.871 35.145 9.322 1.00 35.02 1369 ILE A O 1
ATOM 2273 N N . GLU A 1 315 ? 20.194 33.051 10.076 1.00 27.75 1370 GLU A N 1
ATOM 2274 C CA . GLU A 1 315 ? 19.084 33.077 11.025 1.00 27.50 1370 GLU A CA 1
ATOM 2275 C C . GLU A 1 315 ? 19.530 33.158 12.486 1.00 41.65 1370 GLU A C 1
ATOM 2276 O O . GLU A 1 315 ? 20.430 32.436 12.914 1.00 40.87 1370 GLU A O 1
ATOM 2282 N N . ASN A 1 316 ? 18.876 34.037 13.242 1.00 46.26 1371 ASN A N 1
ATOM 2283 C CA . ASN A 1 316 ? 19.187 34.271 14.652 1.00 46.11 1371 ASN A CA 1
ATOM 2284 C C . ASN A 1 316 ? 18.029 33.954 15.604 1.00 42.82 1371 ASN A C 1
ATOM 2285 O O . ASN A 1 316 ? 16.866 34.144 15.251 1.00 36.92 1371 ASN A O 1
ATOM 2290 N N . GLN A 1 317 ? 18.345 33.467 16.806 1.00 34.32 1372 GLN A N 1
ATOM 2291 C CA . GLN A 1 317 ? 17.310 33.191 17.809 1.00 42.75 1372 GLN A CA 1
ATOM 2292 C C . GLN A 1 317 ? 17.521 34.108 19.007 1.00 56.66 1372 GLN A C 1
ATOM 2293 O O . GLN A 1 317 ? 18.579 34.722 19.146 1.00 55.10 1372 GLN A O 1
ATOM 2299 N N . GLY A 1 318 ? 16.515 34.198 19.871 1.00 62.51 1373 GLY A N 1
ATOM 2300 C CA . GLY A 1 318 ? 16.666 34.869 21.151 1.00 53.21 1373 GLY A CA 1
ATOM 2301 C C . GLY A 1 318 ? 16.879 36.370 21.092 1.00 57.76 1373 GLY A C 1
ATOM 2302 O O . GLY A 1 318 ? 16.640 37.013 20.069 1.00 52.48 1373 GLY A O 1
ATOM 2303 N N . SER A 1 319 ? 17.334 36.927 22.210 1.00 55.29 1374 SER A N 1
ATOM 2304 C CA . SER A 1 319 ? 17.529 38.367 22.336 1.00 59.02 1374 SER A CA 1
ATOM 2305 C C . SER A 1 319 ? 18.736 38.700 23.211 1.00 56.05 1374 SER A C 1
ATOM 2306 O O . SER A 1 319 ? 19.547 37.832 23.530 1.00 57.30 1374 SER A O 1
ATOM 2309 N N . MET A 1 320 ? 18.841 39.969 23.594 1.00 62.53 1375 MET A N 1
ATOM 2310 C CA . MET A 1 320 ? 19.815 40.410 24.586 1.00 42.88 1375 MET A CA 1
ATOM 2311 C C . MET A 1 320 ? 19.502 39.856 25.979 1.00 65.55 1375 MET A C 1
ATOM 2312 O O . MET A 1 320 ? 20.400 39.391 26.683 1.00 64.97 1375 MET A O 1
ATOM 2317 N N . ASP A 1 321 ? 18.232 39.905 26.373 1.00 67.68 1376 ASP A N 1
ATOM 2318 C CA . ASP A 1 321 ? 17.840 39.550 27.734 1.00 64.56 1376 ASP A CA 1
ATOM 2319 C C . ASP A 1 321 ? 17.780 38.041 27.929 1.00 58.13 1376 ASP A C 1
ATOM 2320 O O . ASP A 1 321 ? 17.720 37.555 29.058 1.00 44.82 1376 ASP A O 1
ATOM 2325 N N . ALA A 1 322 ? 17.779 37.306 26.823 1.00 54.18 1377 ALA A N 1
ATOM 2326 C CA . ALA A 1 322 ? 17.876 35.856 26.873 1.00 39.47 1377 ALA A CA 1
ATOM 2327 C C . ALA A 1 322 ? 19.340 35.448 26.946 1.00 45.62 1377 ALA A C 1
ATOM 2328 O O . ALA A 1 322 ? 19.659 34.282 27.180 1.00 44.12 1377 ALA A O 1
ATOM 2330 N N . LEU A 1 323 ? 20.220 36.430 26.754 1.00 54.87 1378 LEU A N 1
ATOM 2331 C CA . LEU A 1 323 ? 21.663 36.209 26.702 1.00 45.47 1378 LEU A CA 1
ATOM 2332 C C . LEU A 1 323 ? 22.019 35.114 25.697 1.00 52.05 1378 LEU A C 1
ATOM 2333 O O . LEU A 1 323 ? 22.910 34.298 25.935 1.00 53.30 1378 LEU A O 1
ATOM 2338 N N . ASN A 1 324 ? 21.303 35.108 24.576 1.00 49.68 1379 ASN A N 1
ATOM 2339 C CA . ASN A 1 324 ? 21.493 34.110 23.532 1.00 55.27 1379 ASN A CA 1
ATOM 2340 C C . ASN A 1 324 ? 21.204 34.727 22.170 1.00 46.51 1379 ASN A C 1
ATOM 2341 O O . ASN A 1 324 ? 20.045 34.915 21.798 1.00 56.42 1379 ASN A O 1
ATOM 2346 N N . MET A 1 325 ? 22.260 35.046 21.431 1.00 39.23 1380 MET A N 1
ATOM 2347 C CA . MET A 1 325 ? 22.111 35.568 20.079 1.00 54.40 1380 MET A CA 1
ATOM 2348 C C . MET A 1 325 ? 22.825 34.657 19.085 1.00 44.48 1380 MET A C 1
ATOM 2349 O O . MET A 1 325 ? 23.533 35.129 18.196 1.00 46.93 1380 MET A O 1
ATOM 2354 N N . ASP A 1 326 ? 22.620 33.351 19.237 1.00 51.66 1381 ASP A N 1
ATOM 2355 C CA . ASP A 1 326 ? 23.294 32.355 18.407 1.00 44.16 1381 ASP A CA 1
ATOM 2356 C C . ASP A 1 326 ? 22.899 32.472 16.943 1.00 33.14 1381 ASP A C 1
ATOM 2357 O O . ASP A 1 326 ? 21.919 31.884 16.509 1.00 42.80 1381 ASP A O 1
ATOM 2362 N N . THR A 1 327 ? 23.687 33.186 16.153 1.00 42.26 1382 THR A N 1
ATOM 2363 C CA . THR A 1 327 ? 23.292 33.357 14.768 1.00 38.21 1382 THR A CA 1
ATOM 2364 C C . THR A 1 327 ? 24.000 32.314 13.916 1.00 39.16 1382 THR A C 1
ATOM 2365 O O . THR A 1 327 ? 25.220 32.166 13.957 1.00 41.34 1382 THR A O 1
ATOM 2369 N N . VAL A 1 328 ? 23.195 31.600 13.141 1.00 42.63 1383 VAL A N 1
ATOM 2370 C CA . VAL A 1 328 ? 23.606 30.383 12.459 1.00 35.14 1383 VAL A CA 1
ATOM 2371 C C . VAL A 1 328 ? 23.267 30.536 10.976 1.00 37.87 1383 VAL A C 1
ATOM 2372 O O . VAL A 1 328 ? 22.365 31.290 10.633 1.00 40.63 1383 VAL A O 1
ATOM 2376 N N . CYS A 1 329 ? 23.992 29.864 10.090 1.00 26.23 1384 CYS A N 1
ATOM 2377 C CA . CYS A 1 329 ? 23.610 29.876 8.678 1.00 29.57 1384 CYS A CA 1
ATOM 2378 C C . CYS A 1 329 ? 22.912 28.586 8.249 1.00 37.32 1384 CYS A C 1
ATOM 2379 O O . CYS A 1 329 ? 23.526 27.520 8.223 1.00 40.51 1384 CYS A O 1
ATOM 2382 N N . ARG A 1 330 ? 21.628 28.688 7.912 1.00 34.58 1385 ARG A N 1
ATOM 2383 C CA . ARG A 1 330 ? 20.876 27.538 7.414 1.00 45.35 1385 ARG A CA 1
ATOM 2384 C C . ARG A 1 330 ? 20.803 27.542 5.888 1.00 40.40 1385 ARG A C 1
ATOM 2385 O O . ARG A 1 330 ? 20.621 28.594 5.268 1.00 40.67 1385 ARG A O 1
ATOM 2393 N N . LEU A 1 331 ? 20.956 26.358 5.296 1.00 52.62 1386 LEU A N 1
ATOM 2394 C CA . LEU A 1 331 ? 20.895 26.186 3.845 1.00 43.86 1386 LEU A CA 1
ATOM 2395 C C . LEU A 1 331 ? 19.566 25.605 3.368 1.00 40.32 1386 LEU A C 1
ATOM 2396 O O . LEU A 1 331 ? 19.086 24.590 3.886 1.00 49.64 1386 LEU A O 1
ATOM 2401 N N . TYR A 1 332 ? 18.987 26.254 2.365 1.00 41.49 1387 TYR A N 1
ATOM 2402 C CA . TYR A 1 332 ? 17.766 25.776 1.735 1.00 34.66 1387 TYR A CA 1
ATOM 2403 C C . TYR A 1 332 ? 18.046 25.442 0.281 1.00 46.77 1387 TYR A C 1
ATOM 2404 O O . TYR A 1 332 ? 19.070 25.843 -0.268 1.00 62.63 1387 TYR A O 1
ATOM 2413 N N . GLU A 1 333 ? 17.141 24.705 -0.347 1.00 55.46 1388 GLU A N 1
ATOM 2414 C CA . GLU A 1 333 ? 17.276 24.427 -1.766 1.00 61.58 1388 GLU A CA 1
ATOM 2415 C C . GLU A 1 333 ? 16.003 24.816 -2.505 1.00 47.28 1388 GLU A C 1
ATOM 2416 O O . GLU A 1 333 ? 14.885 24.619 -2.011 1.00 38.82 1388 GLU A O 1
ATOM 2422 N N . VAL A 1 334 ? 16.205 25.394 -3.685 1.00 51.27 1389 VAL A N 1
ATOM 2423 C CA . VAL A 1 334 ? 15.130 25.806 -4.573 1.00 53.87 1389 VAL A CA 1
ATOM 2424 C C . VAL A 1 334 ? 15.150 24.911 -5.805 1.00 71.81 1389 VAL A C 1
ATOM 2425 O O . VAL A 1 334 ? 16.067 25.000 -6.621 1.00 87.62 1389 VAL A O 1
ATOM 2429 N N . GLY A 1 335 ? 14.151 24.044 -5.934 1.00 71.41 1390 GLY A N 1
ATOM 2430 C CA . GLY A 1 335 ? 14.131 23.071 -7.012 1.00 82.14 1390 GLY A CA 1
ATOM 2431 C C . GLY A 1 335 ? 14.079 23.697 -8.393 1.00 73.70 1390 GLY A C 1
ATOM 2432 O O . GLY A 1 335 ? 13.810 23.016 -9.383 1.00 72.73 1390 GLY A O 1
ATOM 2433 N N . GLU B 2 10 ? 41.342 27.718 -2.072 1.00 67.86 10 GLU B N 1
ATOM 2434 C CA . GLU B 2 10 ? 41.443 28.391 -0.781 1.00 69.22 10 GLU B CA 1
ATOM 2435 C C . GLU B 2 10 ? 42.852 28.863 -0.439 1.00 67.05 10 GLU B C 1
ATOM 2436 O O . GLU B 2 10 ? 43.837 28.133 -0.578 1.00 70.89 10 GLU B O 1
ATOM 2442 N N . ALA B 2 11 ? 42.911 30.107 0.021 1.00 62.86 11 ALA B N 1
ATOM 2443 C CA . ALA B 2 11 ? 44.129 30.718 0.520 1.00 68.41 11 ALA B CA 1
ATOM 2444 C C . ALA B 2 11 ? 44.146 30.583 2.039 1.00 64.92 11 ALA B C 1
ATOM 2445 O O . ALA B 2 11 ? 43.100 30.377 2.650 1.00 64.59 11 ALA B O 1
ATOM 2447 N N . PRO B 2 12 ? 45.331 30.670 2.659 1.00 63.64 12 PRO B N 1
ATOM 2448 C CA . PRO B 2 12 ? 45.266 30.345 4.084 1.00 83.79 12 PRO B CA 1
ATOM 2449 C C . PRO B 2 12 ? 45.840 31.356 5.100 1.00 68.65 12 PRO B C 1
ATOM 2450 O O . PRO B 2 12 ? 45.130 31.695 6.050 1.00 57.66 12 PRO B O 1
ATOM 2454 N N . GLU B 2 13 ? 47.061 31.847 4.909 1.00 75.70 13 GLU B N 1
ATOM 2455 C CA . GLU B 2 13 ? 47.819 32.411 6.028 1.00 73.10 13 GLU B CA 1
ATOM 2456 C C . GLU B 2 13 ? 48.062 33.944 5.895 1.00 69.90 13 GLU B C 1
ATOM 2457 O O . GLU B 2 13 ? 47.664 34.524 4.886 1.00 79.65 13 GLU B O 1
ATOM 2463 N N . GLY B 2 14 ? 48.687 34.618 6.875 1.00 52.35 14 GLY B N 1
ATOM 2464 C CA . GLY B 2 14 ? 49.285 34.017 8.059 1.00 70.23 14 GLY B CA 1
ATOM 2465 C C . GLY B 2 14 ? 49.847 34.918 9.137 1.00 89.67 14 GLY B C 1
ATOM 2466 O O . GLY B 2 14 ? 50.033 36.119 8.927 1.00 63.40 14 GLY B O 1
ATOM 2467 N N . ALA B 2 15 ? 50.083 34.304 10.299 1.00 96.70 15 ALA B N 1
ATOM 2468 C CA . ALA B 2 15 ? 50.473 34.970 11.545 1.00 73.58 15 ALA B CA 1
ATOM 2469 C C . ALA B 2 15 ? 49.287 35.686 12.176 1.00 50.41 15 ALA B C 1
ATOM 2470 O O . ALA B 2 15 ? 49.219 36.913 12.205 1.00 58.83 15 ALA B O 1
ATOM 2472 N N . GLY B 2 16 ? 48.364 34.886 12.695 1.00 45.49 16 GLY B N 1
ATOM 2473 C CA . GLY B 2 16 ? 47.216 35.372 13.433 1.00 55.18 16 GLY B CA 1
ATOM 2474 C C . GLY B 2 16 ? 47.292 34.639 14.754 1.00 45.14 16 GLY B C 1
ATOM 2475 O O . GLY B 2 16 ? 46.337 34.026 15.224 1.00 42.05 16 GLY B O 1
ATOM 2476 N N . GLU B 2 17 ? 48.483 34.727 15.337 1.00 69.68 17 GLU B N 1
ATOM 2477 C CA . GLU B 2 17 ? 48.885 34.007 16.536 1.00 63.77 17 GLU B CA 1
ATOM 2478 C C . GLU B 2 17 ? 48.318 34.535 17.850 1.00 59.03 17 GLU B C 1
ATOM 2479 O O . GLU B 2 17 ? 48.067 33.775 18.784 1.00 68.92 17 GLU B O 1
ATOM 2485 N N . VAL B 2 18 ? 48.097 35.844 17.903 1.00 60.64 18 VAL B N 1
ATOM 2486 C CA . VAL B 2 18 ? 48.060 36.543 19.192 1.00 49.41 18 VAL B CA 1
ATOM 2487 C C . VAL B 2 18 ? 46.726 37.053 19.735 1.00 48.32 18 VAL B C 1
ATOM 2488 O O . VAL B 2 18 ? 45.813 37.396 18.986 1.00 51.81 18 VAL B O 1
ATOM 2492 N N . GLY B 2 19 ? 46.622 37.056 21.061 1.00 44.60 19 GLY B N 1
ATOM 2493 C CA . GLY B 2 19 ? 45.548 37.755 21.741 1.00 60.29 19 GLY B CA 1
ATOM 2494 C C . GLY B 2 19 ? 44.942 37.161 22.999 1.00 52.37 19 GLY B C 1
ATOM 2495 O O . GLY B 2 19 ? 45.666 36.886 23.953 1.00 41.51 19 GLY B O 1
ATOM 2496 N N . LEU B 2 20 ? 43.633 36.909 22.967 1.00 63.81 20 LEU B N 1
ATOM 2497 C CA . LEU B 2 20 ? 42.863 36.567 24.165 1.00 58.75 20 LEU B CA 1
ATOM 2498 C C . LEU B 2 20 ? 43.081 37.745 25.106 1.00 52.00 20 LEU B C 1
ATOM 2499 O O . LEU B 2 20 ? 42.519 38.812 24.887 1.00 46.82 20 LEU B O 1
ATOM 2504 N N . GLU B 2 21 ? 43.889 37.516 26.141 1.00 55.80 21 GLU B N 1
ATOM 2505 C CA . GLU B 2 21 ? 44.597 38.545 26.914 1.00 54.76 21 GLU B CA 1
ATOM 2506 C C . GLU B 2 21 ? 44.170 40.010 26.664 1.00 46.67 21 GLU B C 1
ATOM 2507 O O . GLU B 2 21 ? 43.029 40.459 26.932 1.00 34.79 21 GLU B O 1
ATOM 2513 N N . GLN B 2 22 ? 45.129 40.726 26.098 1.00 38.41 22 GLN B N 1
ATOM 2514 C CA . GLN B 2 22 ? 45.014 42.111 25.709 1.00 45.55 22 GLN B CA 1
ATOM 2515 C C . GLN B 2 22 ? 44.010 42.253 24.578 1.00 38.32 22 GLN B C 1
ATOM 2516 O O . GLN B 2 22 ? 43.418 43.306 24.415 1.00 44.36 22 GLN B O 1
ATOM 2522 N N . TRP B 2 23 ? 43.851 41.208 23.771 1.00 41.42 23 TRP B N 1
ATOM 2523 C CA . TRP B 2 23 ? 42.827 41.226 22.731 1.00 39.07 23 TRP B CA 1
ATOM 2524 C C . TRP B 2 23 ? 41.443 41.372 23.336 1.00 38.16 23 TRP B C 1
ATOM 2525 O O . TRP B 2 23 ? 40.631 42.159 22.859 1.00 28.43 23 TRP B O 1
ATOM 2536 N N . LEU B 2 24 ? 41.172 40.589 24.375 1.00 39.58 24 LEU B N 1
ATOM 2537 C CA . LEU B 2 24 ? 39.879 40.637 25.041 1.00 21.48 24 LEU B CA 1
ATOM 2538 C C . LEU B 2 24 ? 39.708 42.000 25.676 1.00 35.90 24 LEU B C 1
ATOM 2539 O O . LEU B 2 24 ? 38.685 42.665 25.469 1.00 47.56 24 LEU B O 1
ATOM 2544 N N . GLU B 2 25 ? 40.710 42.421 26.445 1.00 38.63 25 GLU B N 1
ATOM 2545 C CA . GLU B 2 25 ? 40.577 43.697 27.143 1.00 35.88 25 GLU B CA 1
ATOM 2546 C C . GLU B 2 25 ? 40.385 44.877 26.178 1.00 50.36 25 GLU B C 1
ATOM 2547 O O . GLU B 2 25 ? 39.546 45.759 26.411 1.00 50.59 25 GLU B O 1
ATOM 2553 N N . THR B 2 26 ? 41.129 44.855 25.076 1.00 44.18 26 THR B N 1
ATOM 2554 C CA . THR B 2 26 ? 41.051 45.885 24.043 1.00 45.17 26 THR B CA 1
ATOM 2555 C C . THR B 2 26 ? 39.702 45.880 23.348 1.00 42.10 26 THR B C 1
ATOM 2556 O O . THR B 2 26 ? 39.073 46.924 23.204 1.00 37.95 26 THR B O 1
ATOM 2560 N N . SER B 2 27 ? 39.282 44.699 22.900 1.00 31.19 27 SER B N 1
ATOM 2561 C CA . SER B 2 27 ? 37.982 44.520 22.261 1.00 27.33 27 SER B CA 1
ATOM 2562 C C . SER B 2 27 ? 36.864 45.087 23.119 1.00 40.61 27 SER B C 1
ATOM 2563 O O . SER B 2 27 ? 36.148 45.991 22.681 1.00 43.74 27 SER B O 1
ATOM 2566 N N . LEU B 2 28 ? 36.746 44.582 24.348 1.00 34.21 28 LEU B N 1
ATOM 2567 C CA . LEU B 2 28 ? 35.716 45.058 25.270 1.00 36.29 28 LEU B CA 1
ATOM 2568 C C . LEU B 2 28 ? 35.782 46.560 25.386 1.00 28.30 28 LEU B C 1
ATOM 2569 O O . LEU B 2 28 ? 34.762 47.262 25.345 1.00 26.89 28 LEU B O 1
ATOM 2574 N N . GLU B 2 29 ? 37.009 47.043 25.524 1.00 38.22 29 GLU B N 1
ATOM 2575 C CA . GLU B 2 29 ? 37.221 48.444 25.785 1.00 40.29 29 GLU B CA 1
ATOM 2576 C C . GLU B 2 29 ? 36.650 49.267 24.640 1.00 56.67 29 GLU B C 1
ATOM 2577 O O . GLU B 2 29 ? 35.637 49.940 24.813 1.00 64.11 29 GLU B O 1
ATOM 2583 N N . ARG B 2 30 ? 37.159 49.054 23.433 1.00 49.05 30 ARG B N 1
ATOM 2584 C CA . ARG B 2 30 ? 36.840 49.962 22.339 1.00 35.79 30 ARG B CA 1
ATOM 2585 C C . ARG B 2 30 ? 35.423 49.750 21.824 1.00 38.77 30 ARG B C 1
ATOM 2586 O O . ARG B 2 30 ? 34.808 50.691 21.295 1.00 55.46 30 ARG B O 1
ATOM 2594 N N . ILE B 2 31 ? 34.874 48.554 22.031 1.00 37.51 31 ILE B N 1
ATOM 2595 C CA . ILE B 2 31 ? 33.472 48.364 21.688 1.00 32.46 31 ILE B CA 1
ATOM 2596 C C . ILE B 2 31 ? 32.637 49.183 22.662 1.00 23.76 31 ILE B C 1
ATOM 2597 O O . ILE B 2 31 ? 31.603 49.714 22.277 1.00 34.77 31 ILE B O 1
ATOM 2602 N N . ASN B 2 32 ? 33.082 49.311 23.912 1.00 37.32 32 ASN B N 1
ATOM 2603 C CA . ASN B 2 32 ? 32.345 50.161 24.848 1.00 45.35 32 ASN B CA 1
ATOM 2604 C C . ASN B 2 32 ? 32.477 51.648 24.523 1.00 50.58 32 ASN B C 1
ATOM 2605 O O . ASN B 2 32 ? 31.477 52.382 24.530 1.00 46.48 32 ASN B O 1
ATOM 2610 N N . ARG B 2 33 ? 33.704 52.089 24.239 1.00 42.23 33 ARG B N 1
ATOM 2611 C CA . ARG B 2 33 ? 33.941 53.487 23.861 1.00 34.95 33 ARG B CA 1
ATOM 2612 C C . ARG B 2 33 ? 33.062 53.862 22.679 1.00 38.88 33 ARG B C 1
ATOM 2613 O O . ARG B 2 33 ? 32.554 54.977 22.611 1.00 49.93 33 ARG B O 1
ATOM 2621 N N . GLU B 2 34 ? 32.878 52.929 21.749 1.00 37.41 34 GLU B N 1
ATOM 2622 C CA . GLU B 2 34 ? 32.075 53.233 20.571 1.00 42.91 34 GLU B CA 1
ATOM 2623 C C . GLU B 2 34 ? 30.576 53.112 20.843 1.00 52.10 34 GLU B C 1
ATOM 2624 O O . GLU B 2 34 ? 29.780 53.892 20.314 1.00 55.63 34 GLU B O 1
ATOM 2630 N N . ALA B 2 35 ? 30.190 52.151 21.675 1.00 51.46 35 ALA B N 1
ATOM 2631 C CA . ALA B 2 35 ? 28.779 51.945 21.981 1.00 54.80 35 ALA B CA 1
ATOM 2632 C C . ALA B 2 35 ? 28.199 53.051 22.849 1.00 37.77 35 ALA B C 1
ATOM 2633 O O . ALA B 2 35 ? 26.985 53.252 22.866 1.00 64.24 35 ALA B O 1
ATOM 2635 N N . ARG B 2 36 ? 29.051 53.774 23.568 1.00 41.60 36 ARG B N 1
ATOM 2636 C CA . ARG B 2 36 ? 28.553 54.892 24.368 1.00 50.56 36 ARG B CA 1
ATOM 2637 C C . ARG B 2 36 ? 28.094 56.061 23.490 1.00 51.38 36 ARG B C 1
ATOM 2638 O O . ARG B 2 36 ? 27.508 57.026 23.981 1.00 43.11 36 ARG B O 1
ATOM 2646 N N . LEU B 2 37 ? 28.375 55.971 22.193 1.00 48.41 37 LEU B N 1
ATOM 2647 C CA . LEU B 2 37 ? 27.978 56.999 21.235 1.00 56.60 37 LEU B CA 1
ATOM 2648 C C . LEU B 2 37 ? 26.638 56.698 20.551 1.00 59.78 37 LEU B C 1
ATOM 2649 O O . LEU B 2 37 ? 26.227 57.444 19.663 1.00 71.67 37 LEU B O 1
ATOM 2654 N N . HIS B 2 38 ? 25.958 55.621 20.947 1.00 61.68 38 HIS B N 1
ATOM 2655 C CA . HIS B 2 38 ? 24.816 55.132 20.162 1.00 58.14 38 HIS B CA 1
ATOM 2656 C C . HIS B 2 38 ? 23.544 54.694 20.916 1.00 41.00 38 HIS B C 1
ATOM 2657 O O . HIS B 2 38 ? 22.559 54.294 20.287 1.00 52.44 38 HIS B O 1
ATOM 2664 N N . PHE B 2 39 ? 23.568 54.755 22.244 1.00 54.27 39 PHE B N 1
ATOM 2665 C CA . PHE B 2 39 ? 22.460 54.276 23.075 1.00 78.95 39 PHE B CA 1
ATOM 2666 C C . PHE B 2 39 ? 22.188 55.294 24.230 1.00 98.56 39 PHE B C 1
ATOM 2667 O O . PHE B 2 39 ? 23.082 56.019 24.644 1.00 107.54 39 PHE B O 1
ATOM 2675 N N . HIS B 2 40 ? 20.921 55.402 24.646 1.00 101.30 40 HIS B N 1
ATOM 2676 C CA . HIS B 2 40 ? 20.425 56.405 25.615 1.00 104.10 40 HIS B CA 1
ATOM 2677 C C . HIS B 2 40 ? 19.431 55.758 26.638 1.00 116.82 40 HIS B C 1
ATOM 2678 O O . HIS B 2 40 ? 18.519 55.079 26.168 1.00 121.47 40 HIS B O 1
ATOM 2685 N N . PRO B 2 41 ? 19.621 55.996 28.001 1.00 125.13 41 PRO B N 1
ATOM 2686 C CA . PRO B 2 41 ? 18.924 55.294 29.123 1.00 121.29 41 PRO B CA 1
ATOM 2687 C C . PRO B 2 41 ? 17.998 54.146 28.706 1.00 111.12 41 PRO B C 1
ATOM 2688 O O . PRO B 2 41 ? 16.850 54.438 28.421 1.00 106.80 41 PRO B O 1
ATOM 2692 N N . GLU B 2 42 ? 18.488 52.891 28.600 1.00 114.05 42 GLU B N 1
ATOM 2693 C CA . GLU B 2 42 ? 19.832 52.338 28.893 1.00 111.94 42 GLU B CA 1
ATOM 2694 C C . GLU B 2 42 ? 19.923 52.133 30.443 1.00 96.32 42 GLU B C 1
ATOM 2695 O O . GLU B 2 42 ? 18.879 52.190 31.096 1.00 94.84 42 GLU B O 1
ATOM 2701 N N . PHE B 2 43 ? 21.095 51.920 31.066 1.00 82.06 43 PHE B N 1
ATOM 2702 C CA . PHE B 2 43 ? 22.430 51.800 30.452 1.00 84.39 43 PHE B CA 1
ATOM 2703 C C . PHE B 2 43 ? 22.838 50.416 29.945 1.00 79.94 43 PHE B C 1
ATOM 2704 O O . PHE B 2 43 ? 22.139 49.423 30.152 1.00 68.91 43 PHE B O 1
ATOM 2712 N N . LEU B 2 44 ? 23.990 50.389 29.271 1.00 67.68 44 LEU B N 1
ATOM 2713 C CA . LEU B 2 44 ? 24.684 49.179 28.806 1.00 38.37 44 LEU B CA 1
ATOM 2714 C C . LEU B 2 44 ? 24.935 48.162 29.906 1.00 41.78 44 LEU B C 1
ATOM 2715 O O . LEU B 2 44 ? 25.097 46.964 29.650 1.00 54.67 44 LEU B O 1
ATOM 2720 N N . PHE B 2 45 ? 24.982 48.663 31.133 1.00 52.67 45 PHE B N 1
ATOM 2721 C CA . PHE B 2 45 ? 25.288 47.862 32.302 1.00 49.70 45 PHE B CA 1
ATOM 2722 C C . PHE B 2 45 ? 24.338 46.666 32.395 1.00 58.66 45 PHE B C 1
ATOM 2723 O O . PHE B 2 45 ? 24.734 45.596 32.867 1.00 48.83 45 PHE B O 1
ATOM 2731 N N . ARG B 2 46 ? 23.125 46.816 31.856 1.00 49.03 46 ARG B N 1
ATOM 2732 C CA . ARG B 2 46 ? 22.121 45.754 31.945 1.00 47.13 46 ARG B CA 1
ATOM 2733 C C . ARG B 2 46 ? 22.628 44.506 31.280 1.00 38.61 46 ARG B C 1
ATOM 2734 O O . ARG B 2 46 ? 22.461 43.402 31.796 1.00 42.96 46 ARG B O 1
ATOM 2742 N N . LEU B 2 47 ? 23.301 44.697 30.155 1.00 40.34 47 LEU B N 1
ATOM 2743 C CA . LEU B 2 47 ? 23.923 43.585 29.484 1.00 54.02 47 LEU B CA 1
ATOM 2744 C C . LEU B 2 47 ? 25.040 43.092 30.374 1.00 48.08 47 LEU B C 1
ATOM 2745 O O . LEU B 2 47 ? 25.021 41.946 30.845 1.00 54.27 47 LEU B O 1
ATOM 2750 N N . TRP B 2 48 ? 25.958 44.005 30.679 1.00 41.98 48 TRP B N 1
ATOM 2751 C CA . TRP B 2 48 ? 27.147 43.665 31.441 1.00 40.71 48 TRP B CA 1
ATOM 2752 C C . TRP B 2 48 ? 26.804 42.943 32.724 1.00 44.41 48 TRP B C 1
ATOM 2753 O O . TRP B 2 48 ? 27.222 41.799 32.941 1.00 41.06 48 TRP B O 1
ATOM 2764 N N . ASN B 2 49 ? 25.963 43.584 33.524 1.00 46.78 49 ASN B N 1
ATOM 2765 C CA . ASN B 2 49 ? 25.569 43.023 34.798 1.00 44.69 49 ASN B CA 1
ATOM 2766 C C . ASN B 2 49 ? 24.964 41.650 34.591 1.00 52.79 49 ASN B C 1
ATOM 2767 O O . ASN B 2 49 ? 25.390 40.687 35.231 1.00 52.01 49 ASN B O 1
ATOM 2772 N N . THR B 2 50 ? 24.031 41.535 33.648 1.00 46.47 50 THR B N 1
ATOM 2773 C CA . THR B 2 50 ? 23.364 40.255 33.474 1.00 43.49 50 THR B CA 1
ATOM 2774 C C . THR B 2 50 ? 24.399 39.192 33.162 1.00 42.37 50 THR B C 1
ATOM 2775 O O . THR B 2 50 ? 24.374 38.109 33.751 1.00 53.48 50 THR B O 1
ATOM 2779 N N . CYS B 2 51 ? 25.371 39.536 32.323 1.00 39.36 51 CYS B N 1
ATOM 2780 C CA . CYS B 2 51 ? 26.371 38.549 31.953 1.00 53.63 51 CYS B CA 1
ATOM 2781 C C . CYS B 2 51 ? 27.178 38.144 33.175 1.00 29.99 51 CYS B C 1
ATOM 2782 O O . CYS B 2 51 ? 27.339 36.950 33.445 1.00 44.41 51 CYS B O 1
ATOM 2785 N N . VAL B 2 52 ? 27.586 39.125 33.974 1.00 39.32 52 VAL B N 1
ATOM 2786 C CA . VAL B 2 52 ? 28.437 38.816 35.114 1.00 47.22 52 VAL B CA 1
ATOM 2787 C C . VAL B 2 52 ? 27.566 38.110 36.142 1.00 39.73 52 VAL B C 1
ATOM 2788 O O . VAL B 2 52 ? 28.067 37.378 36.995 1.00 52.17 52 VAL B O 1
ATOM 2792 N N . GLU B 2 53 ? 26.255 38.325 36.054 1.00 49.10 53 GLU B N 1
ATOM 2793 C CA . GLU B 2 53 ? 25.336 37.635 36.946 1.00 42.49 53 GLU B CA 1
ATOM 2794 C C . GLU B 2 53 ? 25.066 36.215 36.460 1.00 39.02 53 GLU B C 1
ATOM 2795 O O . GLU B 2 53 ? 24.862 35.311 37.269 1.00 40.83 53 GLU B O 1
ATOM 2801 N N . HIS B 2 54 ? 25.064 36.013 35.144 1.00 39.69 54 HIS B N 1
ATOM 2802 C CA . HIS B 2 54 ? 24.593 34.735 34.616 1.00 39.68 54 HIS B CA 1
ATOM 2803 C C . HIS B 2 54 ? 25.681 33.675 34.495 1.00 42.61 54 HIS B C 1
ATOM 2804 O O . HIS B 2 54 ? 25.625 32.642 35.159 1.00 53.53 54 HIS B O 1
ATOM 2811 N N . TRP B 2 55 ? 26.671 33.929 33.648 1.00 45.55 55 TRP B N 1
ATOM 2812 C CA . TRP B 2 55 ? 27.678 32.920 33.366 1.00 50.58 55 TRP B CA 1
ATOM 2813 C C . TRP B 2 55 ? 28.711 32.954 34.461 1.00 30.95 55 TRP B C 1
ATOM 2814 O O . TRP B 2 55 ? 29.122 31.914 34.977 1.00 48.41 55 TRP B O 1
ATOM 2825 N N . HIS B 2 56 ? 29.146 34.149 34.824 1.00 34.69 56 HIS B N 1
ATOM 2826 C CA . HIS B 2 56 ? 30.073 34.227 35.927 1.00 38.31 56 HIS B CA 1
ATOM 2827 C C . HIS B 2 56 ? 29.504 33.821 37.268 1.00 58.03 56 HIS B C 1
ATOM 2828 O O . HIS B 2 56 ? 30.080 32.987 37.944 1.00 61.09 56 HIS B O 1
ATOM 2835 N N . ASP B 2 57 ? 28.435 34.463 37.710 1.00 63.98 57 ASP B N 1
ATOM 2836 C CA . ASP B 2 57 ? 27.932 34.154 39.043 1.00 47.30 57 ASP B CA 1
ATOM 2837 C C . ASP B 2 57 ? 27.224 32.810 39.062 1.00 47.57 57 ASP B C 1
ATOM 2838 O O . ASP B 2 57 ? 27.697 31.862 39.684 1.00 59.75 57 ASP B O 1
ATOM 2843 N N . ARG B 2 58 ? 26.094 32.741 38.371 1.00 48.14 58 ARG B N 1
ATOM 2844 C CA . ARG B 2 58 ? 25.178 31.614 38.480 1.00 38.31 58 ARG B CA 1
ATOM 2845 C C . ARG B 2 58 ? 25.763 30.273 38.023 1.00 47.96 58 ARG B C 1
ATOM 2846 O O . ARG B 2 58 ? 25.402 29.226 38.563 1.00 57.38 58 ARG B O 1
ATOM 2854 N N . HIS B 2 59 ? 26.683 30.289 37.064 1.00 40.66 59 HIS B N 1
ATOM 2855 C CA . HIS B 2 59 ? 27.279 29.035 36.616 1.00 31.29 59 HIS B CA 1
ATOM 2856 C C . HIS B 2 59 ? 28.757 29.002 36.967 1.00 35.73 59 HIS B C 1
ATOM 2857 O O . HIS B 2 59 ? 29.492 28.130 36.509 1.00 37.29 59 HIS B O 1
ATOM 2864 N N . GLN B 2 60 ? 29.159 29.950 37.810 1.00 49.47 60 GLN B N 1
ATOM 2865 C CA . GLN B 2 60 ? 30.537 30.110 38.283 1.00 51.91 60 GLN B CA 1
ATOM 2866 C C . GLN B 2 60 ? 31.589 29.780 37.225 1.00 43.57 60 GLN B C 1
ATOM 2867 O O . GLN B 2 60 ? 32.417 28.889 37.405 1.00 36.85 60 GLN B O 1
ATOM 2873 N N . ARG B 2 61 ? 31.544 30.520 36.121 1.00 52.45 61 ARG B N 1
ATOM 2874 C CA . ARG B 2 61 ? 32.509 30.364 35.043 1.00 47.79 61 ARG B CA 1
ATOM 2875 C C . ARG B 2 61 ? 33.483 31.528 35.093 1.00 50.25 61 ARG B C 1
ATOM 2876 O O . ARG B 2 61 ? 33.353 32.404 35.947 1.00 58.56 61 ARG B O 1
ATOM 2884 N N . SER B 2 62 ? 34.459 31.541 34.193 1.00 52.44 62 SER B N 1
ATOM 2885 C CA . SER B 2 62 ? 35.491 32.568 34.240 1.00 37.50 62 SER B CA 1
ATOM 2886 C C . SER B 2 62 ? 34.891 33.941 33.990 1.00 38.38 62 SER B C 1
ATOM 2887 O O . SER B 2 62 ? 33.860 34.070 33.331 1.00 42.83 62 SER B O 1
ATOM 2890 N N . LEU B 2 63 ? 35.533 34.965 34.536 1.00 51.71 63 LEU B N 1
ATOM 2891 C CA . LEU B 2 63 ? 35.085 36.329 34.315 1.00 47.58 63 LEU B CA 1
ATOM 2892 C C . LEU B 2 63 ? 35.418 36.692 32.881 1.00 36.13 63 LEU B C 1
ATOM 2893 O O . LEU B 2 63 ? 34.691 37.436 32.228 1.00 30.83 63 LEU B O 1
ATOM 2898 N N . ASP B 2 64 ? 36.540 36.164 32.403 1.00 40.51 64 ASP B N 1
ATOM 2899 C CA . ASP B 2 64 ? 36.938 36.339 31.015 1.00 34.24 64 ASP B CA 1
ATOM 2900 C C . ASP B 2 64 ? 35.904 35.731 30.076 1.00 29.98 64 ASP B C 1
ATOM 2901 O O . ASP B 2 64 ? 35.681 36.237 28.977 1.00 40.53 64 ASP B O 1
ATOM 2906 N N . TYR B 2 65 ? 35.266 34.649 30.514 1.00 36.05 65 TYR B N 1
ATOM 2907 C CA . TYR B 2 65 ? 34.254 33.993 29.697 1.00 29.85 65 TYR B CA 1
ATOM 2908 C C . TYR B 2 65 ? 33.012 34.872 29.584 1.00 24.98 65 TYR B C 1
ATOM 2909 O O . TYR B 2 65 ? 32.499 35.106 28.489 1.00 46.50 65 TYR B O 1
ATOM 2918 N N . ALA B 2 66 ? 32.534 35.352 30.728 1.00 27.64 66 ALA B N 1
ATOM 2919 C CA . ALA B 2 66 ? 31.368 36.231 30.778 1.00 24.47 66 ALA B CA 1
ATOM 2920 C C . ALA B 2 66 ? 31.620 37.514 29.997 1.00 28.40 66 ALA B C 1
ATOM 2921 O O . ALA B 2 66 ? 30.726 38.036 29.328 1.00 47.40 66 ALA B O 1
ATOM 2923 N N . LYS B 2 67 ? 32.845 38.022 30.088 1.00 26.20 67 LYS B N 1
ATOM 2924 C CA . LYS B 2 67 ? 33.214 39.227 29.355 1.00 32.13 67 LYS B CA 1
ATOM 2925 C C . LYS B 2 67 ? 33.302 38.940 27.861 1.00 30.06 67 LYS B C 1
ATOM 2926 O O . LYS B 2 67 ? 33.023 39.810 27.037 1.00 43.89 67 LYS B O 1
ATOM 2932 N N . TYR B 2 68 ? 33.647 37.704 27.515 1.00 37.87 68 TYR B N 1
ATOM 2933 C CA . TYR B 2 68 ? 33.702 37.295 26.117 1.00 36.86 68 TYR B CA 1
ATOM 2934 C C . TYR B 2 68 ? 32.306 37.214 25.512 1.00 28.79 68 TYR B C 1
ATOM 2935 O O . TYR B 2 68 ? 32.067 37.702 24.406 1.00 32.43 68 TYR B O 1
ATOM 2944 N N . ARG B 2 69 ? 31.386 36.592 26.241 1.00 27.75 69 ARG B N 1
ATOM 2945 C CA . ARG B 2 69 ? 30.005 36.480 25.786 1.00 26.79 69 ARG B CA 1
ATOM 2946 C C . ARG B 2 69 ? 29.337 37.856 25.717 1.00 28.54 69 ARG B C 1
ATOM 2947 O O . ARG B 2 69 ? 28.532 38.129 24.812 1.00 30.20 69 ARG B O 1
ATOM 2955 N N . TYR B 2 70 ? 29.687 38.720 26.669 1.00 31.49 70 TYR B N 1
ATOM 2956 C CA . TYR B 2 70 ? 29.250 40.114 26.645 1.00 28.41 70 TYR B CA 1
ATOM 2957 C C . TYR B 2 70 ? 29.734 40.793 25.373 1.00 25.52 70 TYR B C 1
ATOM 2958 O O . TYR B 2 70 ? 28.963 41.457 24.668 1.00 39.15 70 TYR B O 1
ATOM 2967 N N . LEU B 2 71 ? 31.020 40.604 25.091 1.00 30.97 71 LEU B N 1
ATOM 2968 C CA . LEU B 2 71 ? 31.662 41.143 23.899 1.00 32.03 71 LEU B CA 1
ATOM 2969 C C . LEU B 2 71 ? 30.916 40.731 22.641 1.00 23.50 71 LEU B C 1
ATOM 2970 O O . LEU B 2 71 ? 30.576 41.569 21.808 1.00 27.98 71 LEU B O 1
ATOM 2975 N N . LEU B 2 72 ? 30.664 39.432 22.523 1.00 25.98 72 LEU B N 1
ATOM 2976 C CA . LEU B 2 72 ? 29.914 38.868 21.406 1.00 30.04 72 LEU B CA 1
ATOM 2977 C C . LEU B 2 72 ? 28.547 39.531 21.233 1.00 31.80 72 LEU B C 1
ATOM 2978 O O . LEU B 2 72 ? 28.217 40.048 20.148 1.00 32.09 72 LEU B O 1
ATOM 2983 N N . LEU B 2 73 ? 27.763 39.522 22.311 1.00 29.15 73 LEU B N 1
ATOM 2984 C CA . LEU B 2 73 ? 26.435 40.124 22.281 1.00 19.92 73 LEU B CA 1
ATOM 2985 C C . LEU B 2 73 ? 26.492 41.555 21.776 1.00 24.46 73 LEU B C 1
ATOM 2986 O O . LEU B 2 73 ? 25.704 41.954 20.918 1.00 31.96 73 LEU B O 1
ATOM 2991 N N . MET B 2 74 ? 27.444 42.323 22.292 1.00 34.63 74 MET B N 1
ATOM 2992 C CA . MET B 2 74 ? 27.489 43.737 21.958 1.00 35.04 74 MET B CA 1
ATOM 2993 C C . MET B 2 74 ? 28.032 43.987 20.548 1.00 31.73 74 MET B C 1
ATOM 2994 O O . MET B 2 74 ? 27.713 45.003 19.938 1.00 25.03 74 MET B O 1
ATOM 2999 N N . HIS B 2 75 ? 28.862 43.080 20.037 1.00 24.18 75 HIS B N 1
ATOM 3000 C CA . HIS B 2 75 ? 29.260 43.157 18.633 1.00 28.86 75 HIS B CA 1
ATOM 3001 C C . HIS B 2 75 ? 28.046 42.939 17.745 1.00 26.40 75 HIS B C 1
ATOM 3002 O O . HIS B 2 75 ? 27.910 43.563 16.686 1.00 33.81 75 HIS B O 1
ATOM 3009 N N . LYS B 2 76 ? 27.145 42.074 18.197 1.00 23.91 76 LYS B N 1
ATOM 3010 C CA . LYS B 2 76 ? 25.910 41.844 17.456 1.00 24.13 76 LYS B CA 1
ATOM 3011 C C . LYS B 2 76 ? 24.961 43.041 17.583 1.00 27.59 76 LYS B C 1
ATOM 3012 O O . LYS B 2 76 ? 24.200 43.348 16.659 1.00 30.61 76 LYS B O 1
ATOM 3018 N N . ALA B 2 77 ? 25.027 43.728 18.720 1.00 24.56 77 ALA B N 1
ATOM 3019 C CA . ALA B 2 77 ? 24.248 44.946 18.930 1.00 24.73 77 ALA B CA 1
ATOM 3020 C C . ALA B 2 77 ? 24.728 46.081 18.024 1.00 32.44 77 ALA B C 1
ATOM 3021 O O . ALA B 2 77 ? 23.925 46.735 17.365 1.00 32.75 77 ALA B O 1
ATOM 3023 N N . MET B 2 78 ? 26.037 46.319 18.011 1.00 22.68 78 MET B N 1
ATOM 3024 C CA . MET B 2 78 ? 26.632 47.322 17.134 1.00 17.71 78 MET B CA 1
ATOM 3025 C C . MET B 2 78 ? 26.336 47.001 15.676 1.00 32.39 78 MET B C 1
ATOM 3026 O O . MET B 2 78 ? 26.019 47.894 14.890 1.00 42.30 78 MET B O 1
ATOM 3031 N N . TYR B 2 79 ? 26.447 45.724 15.322 1.00 29.57 79 TYR B N 1
ATOM 3032 C CA . TYR B 2 79 ? 26.074 45.273 13.987 1.00 22.11 79 TYR B CA 1
ATOM 3033 C C . TYR B 2 79 ? 24.645 45.713 13.681 1.00 29.27 79 TYR B C 1
ATOM 3034 O O . TYR B 2 79 ? 24.387 46.368 12.665 1.00 31.43 79 TYR B O 1
ATOM 3043 N N . THR B 2 80 ? 23.728 45.362 14.580 1.00 26.79 80 THR B N 1
ATOM 3044 C CA . THR B 2 80 ? 22.317 45.698 14.418 1.00 25.03 80 THR B CA 1
ATOM 3045 C C . THR B 2 80 ? 22.096 47.195 14.220 1.00 37.07 80 THR B C 1
ATOM 3046 O O . THR B 2 80 ? 21.467 47.607 13.250 1.00 33.02 80 THR B O 1
ATOM 3050 N N . HIS B 2 81 ? 22.614 47.999 15.144 1.00 29.58 81 HIS B N 1
ATOM 3051 C CA . HIS B 2 81 ? 22.441 49.448 15.105 1.00 25.93 81 HIS B CA 1
ATOM 3052 C C . HIS B 2 81 ? 23.015 50.096 13.853 1.00 35.42 81 HIS B C 1
ATOM 3053 O O . HIS B 2 81 ? 22.364 50.932 13.228 1.00 41.14 81 HIS B O 1
ATOM 3060 N N . MET B 2 82 ? 24.237 49.721 13.491 1.00 31.56 82 MET B N 1
ATOM 3061 C CA . MET B 2 82 ? 24.882 50.332 12.337 1.00 28.03 82 MET B CA 1
ATOM 3062 C C . MET B 2 82 ? 24.198 49.909 11.041 1.00 34.90 82 MET B C 1
ATOM 3063 O O . MET B 2 82 ? 24.141 50.681 10.085 1.00 35.56 82 MET B O 1
ATOM 3068 N N . GLN B 2 83 ? 23.668 48.690 11.009 1.00 43.78 83 GLN B N 1
ATOM 3069 C CA . GLN B 2 83 ? 22.890 48.260 9.853 1.00 40.41 83 GLN B CA 1
ATOM 3070 C C . GLN B 2 83 ? 21.546 48.978 9.824 1.00 34.09 83 GLN B C 1
ATOM 3071 O O . GLN B 2 83 ? 20.955 49.173 8.761 1.00 43.76 83 GLN B O 1
ATOM 3077 N N . GLN B 2 84 ? 21.073 49.368 11.004 1.00 28.81 84 GLN B N 1
ATOM 3078 C CA . GLN B 2 84 ? 19.833 50.118 11.137 1.00 23.26 84 GLN B CA 1
ATOM 3079 C C . GLN B 2 84 ? 20.055 51.563 10.715 1.00 29.74 84 GLN B C 1
ATOM 3080 O O . GLN B 2 84 ? 19.129 52.246 10.277 1.00 36.19 84 GLN B O 1
ATOM 3086 N N . GLY B 2 85 ? 21.297 52.020 10.848 1.00 44.29 85 GLY B N 1
ATOM 3087 C CA . GLY B 2 85 ? 21.668 53.366 10.454 1.00 40.39 85 GLY B CA 1
ATOM 3088 C C . GLY B 2 85 ? 21.556 54.334 11.614 1.00 37.93 85 GLY B C 1
ATOM 3089 O O . GLY B 2 85 ? 20.680 54.193 12.466 1.00 39.90 85 GLY B O 1
ATOM 3090 N N . CYS B 2 86 ? 22.440 55.324 11.643 1.00 43.60 86 CYS B N 1
ATOM 3091 C CA . CYS B 2 86 ? 22.423 56.327 12.698 1.00 47.55 86 CYS B CA 1
ATOM 3092 C C . CYS B 2 86 ? 22.674 57.705 12.104 1.00 51.87 86 CYS B C 1
ATOM 3093 O O . CYS B 2 86 ? 23.564 57.872 11.270 1.00 46.15 86 CYS B O 1
ATOM 3096 N N . PRO B 2 87 ? 21.887 58.703 12.538 1.00 64.19 87 PRO B N 1
ATOM 3097 C CA . PRO B 2 87 ? 21.925 60.077 12.020 1.00 53.31 87 PRO B CA 1
ATOM 3098 C C . PRO B 2 87 ? 23.271 60.769 12.237 1.00 65.31 87 PRO B C 1
ATOM 3099 O O . PRO B 2 87 ? 23.440 61.918 11.827 1.00 73.66 87 PRO B O 1
ATOM 3103 N N . CYS B 2 88 ? 24.213 60.072 12.865 1.00 54.08 88 CYS B N 1
ATOM 3104 C CA . CYS B 2 88 ? 25.520 60.638 13.166 1.00 66.30 88 CYS B CA 1
ATOM 3105 C C . CYS B 2 88 ? 26.619 59.603 12.955 1.00 71.61 88 CYS B C 1
ATOM 3106 O O . CYS B 2 88 ? 26.986 59.297 11.820 1.00 53.16 88 CYS B O 1
ATOM 3109 N N . GLN C 3 5 ? 50.562 40.739 5.855 1.00 56.02 2 GLN C N 1
ATOM 3110 C CA . GLN C 3 5 ? 50.570 39.356 6.315 1.00 48.41 2 GLN C CA 1
ATOM 3111 C C . GLN C 3 5 ? 49.414 39.105 7.274 1.00 54.52 2 GLN C C 1
ATOM 3112 O O . GLN C 3 5 ? 48.772 38.054 7.238 1.00 54.05 2 GLN C O 1
ATOM 3118 N N . GLN C 3 6 ? 49.162 40.090 8.127 1.00 42.74 3 GLN C N 1
ATOM 3119 C CA . GLN C 3 6 ? 48.039 40.075 9.053 1.00 46.04 3 GLN C CA 1
ATOM 3120 C C . GLN C 3 6 ? 47.847 41.497 9.548 1.00 47.42 3 GLN C C 1
ATOM 3121 O O . GLN C 3 6 ? 48.751 42.068 10.158 1.00 51.02 3 GLN C O 1
ATOM 3127 N N . ALA C 3 7 ? 46.671 42.066 9.302 1.00 55.78 4 ALA C N 1
ATOM 3128 C CA . ALA C 3 7 ? 46.424 43.473 9.612 1.00 47.87 4 ALA C CA 1
ATOM 3129 C C . ALA C 3 7 ? 46.470 43.749 11.115 1.00 34.39 4 ALA C C 1
ATOM 3130 O O . ALA C 3 7 ? 46.244 44.879 11.554 1.00 56.56 4 ALA C O 1
ATOM 3132 N N . ASP C 3 8 ? 46.734 42.698 11.889 1.00 29.09 5 ASP C N 1
ATOM 3133 C CA . ASP C 3 8 ? 47.108 42.807 13.298 1.00 45.41 5 ASP C CA 1
ATOM 3134 C C . ASP C 3 8 ? 46.034 43.286 14.274 1.00 45.29 5 ASP C C 1
ATOM 3135 O O . ASP C 3 8 ? 46.113 43.015 15.475 1.00 39.35 5 ASP C O 1
ATOM 3140 N N . SER C 3 9 ? 45.014 43.965 13.769 1.00 44.15 6 SER C N 1
ATOM 3141 C CA . SER C 3 9 ? 43.880 44.323 14.605 1.00 45.32 6 SER C CA 1
ATOM 3142 C C . SER C 3 9 ? 42.938 43.124 14.681 1.00 72.73 6 SER C C 1
ATOM 3143 O O . SER C 3 9 ? 41.739 43.260 14.953 1.00 62.85 6 SER C O 1
ATOM 3146 N N . ASP C 3 10 ? 43.523 41.949 14.455 1.00 70.51 7 ASP C N 1
ATOM 3147 C CA . ASP C 3 10 ? 42.835 40.691 14.263 1.00 54.86 7 ASP C CA 1
ATOM 3148 C C . ASP C 3 10 ? 43.901 39.651 14.642 1.00 52.35 7 ASP C C 1
ATOM 3149 O O . ASP C 3 10 ? 45.059 39.874 14.279 1.00 56.52 7 ASP C O 1
ATOM 3154 N N . GLN C 3 11 ? 43.619 38.518 15.304 1.00 50.91 8 GLN C N 1
ATOM 3155 C CA . GLN C 3 11 ? 42.460 38.173 16.135 1.00 46.90 8 GLN C CA 1
ATOM 3156 C C . GLN C 3 11 ? 42.923 36.828 16.745 1.00 35.30 8 GLN C C 1
ATOM 3157 O O . GLN C 3 11 ? 43.558 36.039 16.049 1.00 46.93 8 GLN C O 1
ATOM 3163 N N . PRO C 3 12 ? 42.592 36.535 18.020 1.00 42.41 9 PRO C N 1
ATOM 3164 C CA . PRO C 3 12 ? 43.407 35.540 18.746 1.00 47.25 9 PRO C CA 1
ATOM 3165 C C . PRO C 3 12 ? 43.338 34.081 18.301 1.00 44.17 9 PRO C C 1
ATOM 3166 O O . PRO C 3 12 ? 42.595 33.735 17.384 1.00 62.92 9 PRO C O 1
ATOM 3170 N N . SER C 3 13 ? 44.132 33.249 18.979 1.00 45.01 10 SER C N 1
ATOM 3171 C CA . SER C 3 13 ? 44.347 31.853 18.602 1.00 43.60 10 SER C CA 1
ATOM 3172 C C . SER C 3 13 ? 43.029 31.114 18.415 1.00 52.14 10 SER C C 1
ATOM 3173 O O . SER C 3 13 ? 42.555 30.995 17.289 1.00 55.95 10 SER C O 1
ATOM 3176 N N . LYS C 3 14 ? 42.447 30.611 19.499 1.00 48.46 11 LYS C N 1
ATOM 3177 C CA . LYS C 3 14 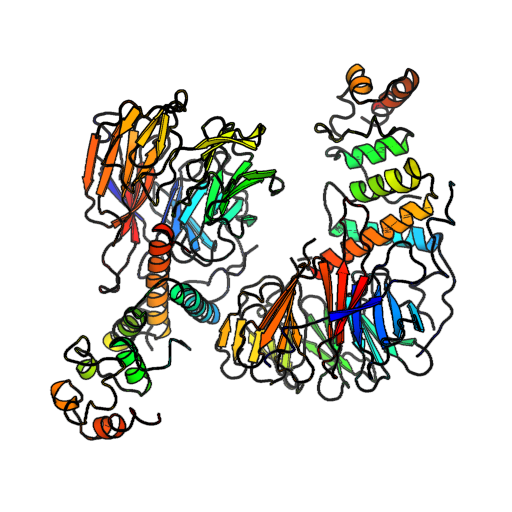? 41.030 30.247 19.479 1.00 62.87 11 LYS C CA 1
ATOM 3178 C C . LYS C 3 14 ? 40.363 30.439 20.844 1.00 70.13 11 LYS C C 1
ATOM 3179 O O . LYS C 3 14 ? 41.014 30.798 21.829 1.00 42.79 11 LYS C O 1
ATOM 3185 N N . ARG C 3 15 ? 39.061 30.167 20.889 1.00 61.65 12 ARG C N 1
ATOM 3186 C CA . ARG C 3 15 ? 38.144 30.879 21.778 1.00 49.49 12 ARG C CA 1
ATOM 3187 C C . ARG C 3 15 ? 37.685 30.196 23.069 1.00 51.07 12 ARG C C 1
ATOM 3188 O O . ARG C 3 15 ? 37.724 28.969 23.184 1.00 70.61 12 ARG C O 1
ATOM 3196 N N . PRO C 3 16 ? 37.246 31.011 24.050 1.00 49.72 13 PRO C N 1
ATOM 3197 C CA . PRO C 3 16 ? 36.724 30.544 25.338 1.00 46.85 13 PRO C CA 1
ATOM 3198 C C . PRO C 3 16 ? 35.448 29.719 25.200 1.00 42.80 13 PRO C C 1
ATOM 3199 O O . PRO C 3 16 ? 34.548 30.128 24.467 1.00 42.18 13 PRO C O 1
ATOM 3203 N N . ARG C 3 17 ? 35.365 28.584 25.887 1.00 41.10 14 ARG C N 1
ATOM 3204 C CA . ARG C 3 17 ? 34.110 27.839 25.947 1.00 46.42 14 ARG C CA 1
ATOM 3205 C C . ARG C 3 17 ? 33.670 27.557 27.385 1.00 42.95 14 ARG C C 1
ATOM 3206 O O . ARG C 3 17 ? 34.494 27.463 28.296 1.00 46.51 14 ARG C O 1
ATOM 3214 N N . PHE C 3 18 ? 32.356 27.427 27.563 1.00 41.78 15 PHE C N 1
ATOM 3215 C CA . PHE C 3 18 ? 31.714 27.279 28.872 1.00 30.48 15 PHE C CA 1
ATOM 3216 C C . PHE C 3 18 ? 32.217 26.086 29.680 1.00 42.46 15 PHE C C 1
ATOM 3217 O O . PHE C 3 18 ? 32.343 26.159 30.901 1.00 52.35 15 PHE C O 1
ATOM 3225 N N . ASP C 3 19 ? 32.516 24.999 28.981 1.00 43.39 16 ASP C N 1
ATOM 3226 C CA . ASP C 3 19 ? 32.928 23.736 29.592 1.00 47.22 16 ASP C CA 1
ATOM 3227 C C . ASP C 3 19 ? 34.435 23.582 29.749 1.00 48.57 16 ASP C C 1
ATOM 3228 O O . ASP C 3 19 ? 34.920 22.484 30.027 1.00 75.05 16 ASP C O 1
ATOM 3233 N N . ASP C 3 20 ? 35.177 24.636 29.429 1.00 52.22 17 ASP C N 1
ATOM 3234 C CA . ASP C 3 20 ? 36.549 24.750 29.921 1.00 58.72 17 ASP C CA 1
ATOM 3235 C C . ASP C 3 20 ? 36.929 26.140 30.440 1.00 58.21 17 ASP C C 1
ATOM 3236 O O . ASP C 3 20 ? 38.098 26.524 30.370 1.00 73.75 17 ASP C O 1
ATOM 3241 N N . SER C 3 21 ? 35.961 26.898 30.943 1.00 44.32 18 SER C N 1
ATOM 3242 C CA . SER C 3 21 ? 36.278 28.206 31.506 1.00 51.67 18 SER C CA 1
ATOM 3243 C C . SER C 3 21 ? 35.615 28.436 32.858 1.00 62.24 18 SER C C 1
ATOM 3244 O O . SER C 3 21 ? 34.607 29.133 32.945 1.00 61.54 18 SER C O 1
ATOM 3247 N N . PRO C 3 22 ? 36.180 27.844 33.920 1.00 68.73 19 PRO C N 1
ATOM 3248 C CA . PRO C 3 22 ? 35.757 28.140 35.286 1.00 55.03 19 PRO C CA 1
ATOM 3249 C C . PRO C 3 22 ? 36.712 29.146 35.915 1.00 52.55 19 PRO C C 1
ATOM 3250 O O . PRO C 3 22 ? 37.740 29.458 35.312 1.00 66.11 19 PRO C O 1
ATOM 3254 N N . ARG C 3 23 ? 36.373 29.657 37.092 1.00 55.20 20 ARG C N 1
ATOM 3255 C CA . ARG C 3 23 ? 37.252 30.579 37.805 1.00 69.73 20 ARG C CA 1
ATOM 3256 C C . ARG C 3 23 ? 38.302 29.875 38.658 1.00 56.78 20 ARG C C 1
ATOM 3257 O O . ARG C 3 23 ? 38.097 28.759 39.126 1.00 52.45 20 ARG C O 1
ATOM 3265 N N . GLY C 3 38 ? 39.806 44.530 34.901 1.00 43.61 35 GLY C N 1
ATOM 3266 C CA . GLY C 3 38 ? 39.665 45.747 34.118 1.00 52.00 35 GLY C CA 1
ATOM 3267 C C . GLY C 3 38 ? 38.407 45.796 33.262 1.00 87.35 35 GLY C C 1
ATOM 3268 O O . GLY C 3 38 ? 38.264 45.005 32.324 1.00 79.76 35 GLY C O 1
ATOM 3269 N N . VAL C 3 39 ? 37.489 46.712 33.595 1.00 89.26 36 VAL C N 1
ATOM 3270 C CA . VAL C 3 39 ? 36.221 46.884 32.863 1.00 78.61 36 VAL C CA 1
ATOM 3271 C C . VAL C 3 39 ? 35.776 48.333 32.589 1.00 94.61 36 VAL C C 1
ATOM 3272 O O . VAL C 3 39 ? 34.982 48.569 31.671 1.00 96.58 36 VAL C O 1
ATOM 3276 N N . GLU C 3 40 ? 36.257 49.279 33.406 1.00 87.64 37 GLU C N 1
ATOM 3277 C CA . GLU C 3 40 ? 35.995 50.734 33.282 1.00 92.87 37 GLU C CA 1
ATOM 3278 C C . GLU C 3 40 ? 34.572 51.162 33.673 1.00 100.85 37 GLU C C 1
ATOM 3279 O O . GLU C 3 40 ? 34.190 51.080 34.840 1.00 104.62 37 GLU C O 1
ATOM 3285 N N . LEU C 3 41 ? 33.836 51.654 32.677 1.00 95.69 38 LEU C N 1
ATOM 3286 C CA . LEU C 3 41 ? 32.392 51.833 32.666 1.00 78.69 38 LEU C CA 1
ATOM 3287 C C . LEU C 3 41 ? 31.961 53.113 33.408 1.00 77.92 38 LEU C C 1
ATOM 3288 O O . LEU C 3 41 ? 32.684 53.634 34.260 1.00 71.23 38 LEU C O 1
ATOM 3293 N N . HIS C 3 42 ? 30.768 53.593 33.059 1.00 75.65 39 HIS C N 1
ATOM 3294 C CA . HIS C 3 42 ? 30.249 54.921 33.420 1.00 81.24 39 HIS C CA 1
ATOM 3295 C C . HIS C 3 42 ? 30.145 55.256 34.917 1.00 63.61 39 HIS C C 1
ATOM 3296 O O . HIS C 3 42 ? 29.621 54.464 35.702 1.00 66.46 39 HIS C O 1
ATOM 3303 N N . PRO C 3 43 ? 30.665 56.436 35.312 1.00 61.37 40 PRO C N 1
ATOM 3304 C CA . PRO C 3 43 ? 30.553 56.968 36.677 1.00 62.77 40 PRO C CA 1
ATOM 3305 C C . PRO C 3 43 ? 29.455 58.033 36.893 1.00 73.78 40 PRO C C 1
ATOM 3306 O O . PRO C 3 43 ? 28.374 57.957 36.308 1.00 61.96 40 PRO C O 1
ATOM 3310 N N . ASP C 3 44 ? 29.779 59.010 37.744 1.00 77.88 41 ASP C N 1
ATOM 3311 C CA . ASP C 3 44 ? 28.900 60.084 38.256 1.00 78.99 41 ASP C CA 1
ATOM 3312 C C . ASP C 3 44 ? 27.743 60.644 37.399 1.00 75.74 41 ASP C C 1
ATOM 3313 O O . ASP C 3 44 ? 27.907 60.868 36.200 1.00 69.05 41 ASP C O 1
ATOM 3318 N N . TYR C 3 45 ? 26.568 60.855 38.008 1.00 57.75 42 TYR C N 1
ATOM 3319 C CA . TYR C 3 45 ? 26.256 60.377 39.360 1.00 61.28 42 TYR C CA 1
ATOM 3320 C C . TYR C 3 45 ? 24.757 60.150 39.572 1.00 71.49 42 TYR C C 1
ATOM 3321 O O . TYR C 3 45 ? 24.344 59.010 39.749 1.00 76.44 42 TYR C O 1
ATOM 3330 N N . LYS C 3 46 ? 23.935 61.199 39.536 1.00 71.68 43 LYS C N 1
ATOM 3331 C CA . LYS C 3 46 ? 22.544 61.073 40.006 1.00 69.67 43 LYS C CA 1
ATOM 3332 C C . LYS C 3 46 ? 21.540 60.497 38.983 1.00 81.46 43 LYS C C 1
ATOM 3333 O O . LYS C 3 46 ? 20.558 59.885 39.368 1.00 77.44 43 LYS C O 1
ATOM 3339 N N . THR C 3 47 ? 21.706 60.744 37.691 1.00 69.66 44 THR C N 1
ATOM 3340 C CA . THR C 3 47 ? 20.785 60.096 36.753 1.00 71.24 44 THR C CA 1
ATOM 3341 C C . THR C 3 47 ? 21.359 58.713 36.399 1.00 65.42 44 THR C C 1
ATOM 3342 O O . THR C 3 47 ? 21.932 58.507 35.329 1.00 80.10 44 THR C O 1
ATOM 3346 N N . TRP C 3 48 ? 21.231 57.781 37.341 1.00 58.23 45 TRP C N 1
ATOM 3347 C CA . TRP C 3 48 ? 21.748 56.417 37.204 1.00 56.02 45 TRP C CA 1
ATOM 3348 C C . TRP C 3 48 ? 20.613 55.405 37.151 1.00 50.68 45 TRP C C 1
ATOM 3349 O O . TRP C 3 48 ? 19.862 55.263 38.117 1.00 73.17 45 TRP C O 1
ATOM 3360 N N . GLY C 3 49 ? 20.465 54.719 36.024 1.00 47.70 46 GLY C N 1
ATOM 3361 C CA . GLY C 3 49 ? 19.477 53.661 35.929 1.00 57.55 46 GLY C CA 1
ATOM 3362 C C . GLY C 3 49 ? 19.753 52.611 36.991 1.00 30.70 46 GLY C C 1
ATOM 3363 O O . GLY C 3 49 ? 20.872 52.520 37.492 1.00 24.52 46 GLY C O 1
ATOM 3364 N N . PRO C 3 50 ? 18.736 51.809 37.335 1.00 38.22 47 PRO C N 1
ATOM 3365 C CA . PRO C 3 50 ? 18.801 50.746 38.349 1.00 45.75 47 PRO C CA 1
ATOM 3366 C C . PRO C 3 50 ? 20.009 49.819 38.193 1.00 39.21 47 PRO C C 1
ATOM 3367 O O . PRO C 3 50 ? 20.506 49.288 39.183 1.00 50.75 47 PRO C O 1
ATOM 3371 N N . GLU C 3 51 ? 20.469 49.647 36.958 1.00 43.29 48 GLU C N 1
ATOM 3372 C CA . GLU C 3 51 ? 21.607 48.793 36.641 1.00 49.76 48 GLU C CA 1
ATOM 3373 C C . GLU C 3 51 ? 22.951 49.464 36.851 1.00 49.43 48 GLU C C 1
ATOM 3374 O O . GLU C 3 51 ? 23.944 48.797 37.137 1.00 58.53 48 GLU C O 1
ATOM 3380 N N . GLN C 3 52 ? 22.992 50.781 36.712 1.00 45.72 49 GLN C N 1
ATOM 3381 C CA . GLN C 3 52 ? 24.190 51.505 37.092 1.00 43.47 49 GLN C CA 1
ATOM 3382 C C . GLN C 3 52 ? 24.274 51.519 38.614 1.00 44.11 49 GLN C C 1
ATOM 3383 O O . GLN C 3 52 ? 25.311 51.838 39.197 1.00 62.34 49 GLN C O 1
ATOM 3389 N N . VAL C 3 53 ? 23.168 51.147 39.249 1.00 44.43 50 VAL C N 1
ATOM 3390 C CA . VAL C 3 53 ? 23.130 50.992 40.692 1.00 47.92 50 VAL C CA 1
ATOM 3391 C C . VAL C 3 53 ? 23.562 49.568 41.050 1.00 51.46 50 VAL C C 1
ATOM 3392 O O . VAL C 3 53 ? 24.310 49.363 42.005 1.00 49.93 50 VAL C O 1
ATOM 3396 N N . CYS C 3 54 ? 23.132 48.596 40.246 1.00 44.60 51 CYS C N 1
ATOM 3397 C CA . CYS C 3 54 ? 23.516 47.200 40.450 1.00 50.13 51 CYS C CA 1
ATOM 3398 C C . CYS C 3 54 ? 25.018 47.009 40.280 1.00 56.42 51 CYS C C 1
ATOM 3399 O O . CYS C 3 54 ? 25.665 46.307 41.060 1.00 54.63 51 CYS C O 1
ATOM 3402 N N . PHE C 3 55 ? 25.555 47.647 39.248 1.00 63.94 52 PHE C N 1
ATOM 3403 C CA . PHE C 3 55 ? 26.983 47.654 38.967 1.00 68.33 52 PHE C CA 1
ATOM 3404 C C . PHE C 3 55 ? 27.789 48.204 40.146 1.00 64.66 52 PHE C C 1
ATOM 3405 O O . PHE C 3 55 ? 28.741 47.572 40.633 1.00 73.61 52 PHE C O 1
ATOM 3413 N N . PHE C 3 56 ? 27.368 49.372 40.621 1.00 61.48 53 PHE C N 1
ATOM 3414 C CA . PHE C 3 56 ? 28.000 50.034 41.756 1.00 69.98 53 PHE C CA 1
ATOM 3415 C C . PHE C 3 56 ? 27.904 49.190 43.031 1.00 69.61 53 PHE C C 1
ATOM 3416 O O . PHE C 3 56 ? 28.807 49.212 43.868 1.00 69.03 53 PHE C O 1
ATOM 3424 N N . LEU C 3 57 ? 26.813 48.441 43.169 1.00 65.37 54 LEU C N 1
ATOM 3425 C CA . LEU C 3 57 ? 26.639 47.555 44.318 1.00 49.14 54 LEU C CA 1
ATOM 3426 C C . LEU C 3 57 ? 27.593 46.374 44.251 1.00 67.28 54 LEU C C 1
ATOM 3427 O O . LEU C 3 57 ? 28.241 46.036 45.243 1.00 70.34 54 LEU C O 1
ATOM 3432 N N . ARG C 3 58 ? 27.673 45.746 43.080 1.00 83.86 55 ARG C N 1
ATOM 3433 C CA . ARG C 3 58 ? 28.568 44.610 42.887 1.00 76.94 55 ARG C CA 1
ATOM 3434 C C . ARG C 3 58 ? 30.023 45.031 43.071 1.00 81.24 55 ARG C C 1
ATOM 3435 O O . ARG C 3 58 ? 30.876 44.212 43.421 1.00 80.00 55 ARG C O 1
ATOM 3443 N N . ARG C 3 59 ? 30.301 46.310 42.836 1.00 73.84 56 ARG C N 1
ATOM 3444 C CA . ARG C 3 59 ? 31.650 46.838 43.018 1.00 66.40 56 ARG C CA 1
ATOM 3445 C C . ARG C 3 59 ? 32.158 46.657 44.454 1.00 72.42 56 ARG C C 1
ATOM 3446 O O . ARG C 3 59 ? 33.352 46.456 44.674 1.00 91.55 56 ARG C O 1
ATOM 3454 N N . GLY C 3 60 ? 31.248 46.685 45.422 1.00 62.82 57 GLY C N 1
ATOM 3455 C CA . GLY C 3 60 ? 31.623 46.575 46.821 1.00 63.50 57 GLY C CA 1
ATOM 3456 C C . GLY C 3 60 ? 31.762 45.160 47.352 1.00 70.72 57 GLY C C 1
ATOM 3457 O O . GLY C 3 60 ? 32.329 44.945 48.422 1.00 96.38 57 GLY C O 1
ATOM 3458 N N . GLY C 3 61 ? 31.248 44.188 46.611 1.00 68.30 58 GLY C N 1
ATOM 3459 C CA . GLY C 3 61 ? 31.332 42.803 47.032 1.00 68.87 58 GLY C CA 1
ATOM 3460 C C . GLY C 3 61 ? 29.949 42.337 47.418 1.00 91.93 58 GLY C C 1
ATOM 3461 O O . GLY C 3 61 ? 29.772 41.317 48.084 1.00 98.95 58 GLY C O 1
ATOM 3462 N N . PHE C 3 62 ? 28.962 43.104 46.977 1.00 86.59 59 PHE C N 1
ATOM 3463 C CA . PHE C 3 62 ? 27.576 42.840 47.303 1.00 80.23 59 PHE C CA 1
ATOM 3464 C C . PHE C 3 62 ? 26.909 42.350 46.032 1.00 80.61 59 PHE C C 1
ATOM 3465 O O . PHE C 3 62 ? 27.477 42.452 44.945 1.00 87.17 59 PHE C O 1
ATOM 3473 N N . GLY C 3 63 ? 25.700 41.830 46.173 1.00 84.20 60 GLY C N 1
ATOM 3474 C CA . GLY C 3 63 ? 25.081 41.078 45.109 1.00 71.04 60 GLY C CA 1
ATOM 3475 C C . GLY C 3 63 ? 25.678 39.686 45.052 1.00 81.58 60 GLY C C 1
ATOM 3476 O O . GLY C 3 63 ? 26.730 39.520 44.421 1.00 75.06 60 GLY C O 1
ATOM 3477 N N . GLU C 3 64 ? 25.045 38.668 45.654 1.00 98.44 61 GLU C N 1
ATOM 3478 C CA . GLU C 3 64 ? 23.690 38.642 46.257 1.00 87.12 61 GLU C CA 1
ATOM 3479 C C . GLU C 3 64 ? 22.591 38.904 45.235 1.00 76.45 61 GLU C C 1
ATOM 3480 O O . GLU C 3 64 ? 21.960 39.959 45.275 1.00 70.18 61 GLU C O 1
ATOM 3486 N N . PRO C 3 65 ? 22.340 37.952 44.327 1.00 80.44 62 PRO C N 1
ATOM 3487 C CA . PRO C 3 65 ? 21.229 38.194 43.409 1.00 87.93 62 PRO C CA 1
ATOM 3488 C C . PRO C 3 65 ? 19.907 38.375 44.150 1.00 71.82 62 PRO C C 1
ATOM 3489 O O . PRO C 3 65 ? 19.089 39.145 43.681 1.00 83.26 62 PRO C O 1
ATOM 3493 N N . ALA C 3 66 ? 19.740 37.745 45.312 1.00 78.37 63 ALA C N 1
ATOM 3494 C CA . ALA C 3 66 ? 18.524 37.914 46.114 1.00 93.11 63 ALA C CA 1
ATOM 3495 C C . ALA C 3 66 ? 18.256 39.387 46.409 1.00 88.20 63 ALA C C 1
ATOM 3496 O O . ALA C 3 66 ? 17.105 39.814 46.492 1.00 69.45 63 ALA C O 1
ATOM 3498 N N . LEU C 3 67 ? 19.323 40.160 46.563 1.00 88.96 64 LEU C N 1
ATOM 3499 C CA . LEU C 3 67 ? 19.189 41.595 46.749 1.00 74.94 64 LEU C CA 1
ATOM 3500 C C . LEU C 3 67 ? 18.759 42.247 45.434 1.00 64.38 64 LEU C C 1
ATOM 3501 O O . LEU C 3 67 ? 17.747 42.942 45.375 1.00 72.98 64 LEU C O 1
ATOM 3506 N N . LEU C 3 68 ? 19.520 41.995 44.373 1.00 80.83 65 LEU C N 1
ATOM 3507 C CA . LEU C 3 68 ? 19.262 42.601 43.067 1.00 88.69 65 LEU C CA 1
ATOM 3508 C C . LEU C 3 68 ? 18.246 41.869 42.195 1.00 84.67 65 LEU C C 1
ATOM 3509 O O . LEU C 3 68 ? 17.983 42.303 41.073 1.00 87.01 65 LEU C O 1
ATOM 3514 N N . LYS C 3 69 ? 17.733 40.738 42.676 1.00 91.18 66 LYS C N 1
ATOM 3515 C CA . LYS C 3 69 ? 16.782 39.926 41.909 1.00 92.11 66 LYS C CA 1
ATOM 3516 C C . LYS C 3 69 ? 15.662 40.807 41.372 1.00 104.46 66 LYS C C 1
ATOM 3517 O O . LYS C 3 69 ? 15.322 40.744 40.188 1.00 115.04 66 LYS C O 1
ATOM 3523 N N . ASN C 3 70 ? 15.097 41.627 42.254 1.00 89.93 67 ASN C N 1
ATOM 3524 C CA . ASN C 3 70 ? 14.365 42.803 41.822 1.00 83.44 67 ASN C CA 1
ATOM 3525 C C . ASN C 3 70 ? 14.866 44.035 42.581 1.00 92.32 67 ASN C C 1
ATOM 3526 O O . ASN C 3 70 ? 14.427 44.295 43.691 1.00 91.70 67 ASN C O 1
ATOM 3531 N N . ILE C 3 71 ? 15.814 44.755 41.980 1.00 92.18 68 ILE C N 1
ATOM 3532 C CA . ILE C 3 71 ? 15.843 46.219 41.967 1.00 94.83 68 ILE C CA 1
ATOM 3533 C C . ILE C 3 71 ? 15.597 46.462 40.451 1.00 82.28 68 ILE C C 1
ATOM 3534 O O . ILE C 3 71 ? 16.101 47.427 39.856 1.00 90.86 68 ILE C O 1
ATOM 3539 N N . ARG C 3 72 ? 14.832 45.553 39.826 1.00 88.95 69 ARG C N 1
ATOM 3540 C CA . ARG C 3 72 ? 14.542 45.634 38.381 1.00 92.11 69 ARG C CA 1
ATOM 3541 C C . ARG C 3 72 ? 13.145 46.157 38.226 1.00 103.51 69 ARG C C 1
ATOM 3542 O O . ARG C 3 72 ? 12.600 46.282 37.136 1.00 106.74 69 ARG C O 1
ATOM 3550 N N . GLU C 3 73 ? 12.568 46.344 39.398 1.00 110.12 70 GLU C N 1
ATOM 3551 C CA . GLU C 3 73 ? 12.169 47.668 39.877 1.00 99.46 70 GLU C CA 1
ATOM 3552 C C . GLU C 3 73 ? 10.954 47.697 40.862 1.00 95.63 70 GLU C C 1
ATOM 3553 O O . GLU C 3 73 ? 9.837 47.278 40.507 1.00 99.23 70 GLU C O 1
ATOM 3559 N N . ASN C 3 74 ? 11.239 48.215 42.088 1.00 101.56 71 ASN C N 1
ATOM 3560 C CA . ASN C 3 74 ? 10.344 48.477 43.268 1.00 113.11 71 ASN C CA 1
ATOM 3561 C C . ASN C 3 74 ? 10.344 49.973 43.470 1.00 121.85 71 ASN C C 1
ATOM 3562 O O . ASN C 3 74 ? 9.369 50.660 43.178 1.00 122.60 71 ASN C O 1
ATOM 3567 N N . LYS C 3 75 ? 11.365 50.399 44.210 1.00 128.92 72 LYS C N 1
ATOM 3568 C CA . LYS C 3 75 ? 12.541 51.090 43.637 1.00 115.70 72 LYS C CA 1
ATOM 3569 C C . LYS C 3 75 ? 13.167 52.439 43.897 1.00 113.40 72 LYS C C 1
ATOM 3570 O O . LYS C 3 75 ? 12.878 53.151 44.837 1.00 120.09 72 LYS C O 1
ATOM 3576 N N . ILE C 3 76 ? 14.024 52.695 42.899 1.00 107.02 73 ILE C N 1
ATOM 3577 C CA . ILE C 3 76 ? 15.316 53.370 42.923 1.00 96.58 73 ILE C CA 1
ATOM 3578 C C . ILE C 3 76 ? 15.643 54.134 41.631 1.00 86.29 73 ILE C C 1
ATOM 3579 O O . ILE C 3 76 ? 15.238 53.713 40.550 1.00 81.36 73 ILE C O 1
ATOM 3584 N N . THR C 3 77 ? 16.345 55.260 41.752 1.00 77.36 74 THR C N 1
ATOM 3585 C CA . THR C 3 77 ? 16.873 56.003 40.603 1.00 81.63 74 THR C CA 1
ATOM 3586 C C . THR C 3 77 ? 18.313 56.183 41.044 1.00 77.76 74 THR C C 1
ATOM 3587 O O . THR C 3 77 ? 18.651 55.825 42.158 1.00 76.45 74 THR C O 1
ATOM 3591 N N . GLY C 3 78 ? 19.163 56.723 40.182 1.00 77.78 75 GLY C N 1
ATOM 3592 C CA . GLY C 3 78 ? 20.438 57.239 40.629 1.00 67.94 75 GLY C CA 1
ATOM 3593 C C . GLY C 3 78 ? 20.215 58.379 41.628 1.00 87.03 75 GLY C C 1
ATOM 3594 O O . GLY C 3 78 ? 21.168 59.045 42.046 1.00 92.11 75 GLY C O 1
ATOM 3595 N N . ALA C 3 79 ? 18.950 58.672 41.929 1.00 91.30 76 ALA C N 1
ATOM 3596 C CA . ALA C 3 79 ? 18.573 59.663 42.936 1.00 83.10 76 ALA C CA 1
ATOM 3597 C C . ALA C 3 79 ? 18.085 59.094 44.289 1.00 97.01 76 ALA C C 1
ATOM 3598 O O . ALA C 3 79 ? 18.118 59.801 45.297 1.00 89.33 76 ALA C O 1
ATOM 3600 N N . LEU C 3 80 ? 17.644 57.834 44.322 1.00 98.09 77 LEU C N 1
ATOM 3601 C CA . LEU C 3 80 ? 17.101 57.232 45.557 1.00 76.52 77 LEU C CA 1
ATOM 3602 C C . LEU C 3 80 ? 18.097 56.356 46.309 1.00 85.26 77 LEU C C 1
ATOM 3603 O O . LEU C 3 80 ? 17.724 55.405 47.026 1.00 103.07 77 LEU C O 1
ATOM 3608 N N . LEU C 3 81 ? 19.366 56.697 46.102 1.00 76.06 78 LEU C N 1
ATOM 3609 C CA . LEU C 3 81 ? 20.521 56.180 46.847 1.00 103.51 78 LEU C CA 1
ATOM 3610 C C . LEU C 3 81 ? 20.618 56.570 48.328 1.00 98.79 78 LEU C C 1
ATOM 3611 O O . LEU C 3 81 ? 20.741 55.716 49.205 1.00 95.92 78 LEU C O 1
ATOM 3616 N N . PRO C 3 82 ? 20.592 57.876 48.622 1.00 93.96 79 PRO C N 1
ATOM 3617 C CA . PRO C 3 82 ? 20.986 58.174 49.996 1.00 87.44 79 PRO C CA 1
ATOM 3618 C C . PRO C 3 82 ? 19.818 58.183 50.954 1.00 84.72 79 PRO C C 1
ATOM 3619 O O . PRO C 3 82 ? 20.019 58.330 52.153 1.00 80.14 79 PRO C O 1
ATOM 3623 N N . CYS C 3 83 ? 18.617 58.006 50.423 1.00 93.32 80 CYS C N 1
ATOM 3624 C CA . CYS C 3 83 ? 17.407 58.012 51.228 1.00 90.53 80 CYS C CA 1
ATOM 3625 C C . CYS C 3 83 ? 16.878 56.614 51.439 1.00 96.37 80 CYS C C 1
ATOM 3626 O O . CYS C 3 83 ? 16.042 56.387 52.316 1.00 96.13 80 CYS C O 1
ATOM 3629 N N . LEU C 3 84 ? 17.374 55.676 50.639 1.00 86.99 81 LEU C N 1
ATOM 3630 C CA . LEU C 3 84 ? 17.080 54.289 50.905 1.00 91.50 81 LEU C CA 1
ATOM 3631 C C . LEU C 3 84 ? 17.731 54.044 52.233 1.00 88.78 81 LEU C C 1
ATOM 3632 O O . LEU C 3 84 ? 18.956 53.970 52.333 1.00 79.75 81 LEU C O 1
ATOM 3637 N N . ASP C 3 85 ? 16.917 53.871 53.263 1.00 88.05 82 ASP C N 1
ATOM 3638 C CA . ASP C 3 85 ? 17.534 53.526 54.522 1.00 85.96 82 ASP C CA 1
ATOM 3639 C C . ASP C 3 85 ? 17.431 52.054 54.774 1.00 93.69 82 ASP C C 1
ATOM 3640 O O . ASP C 3 85 ? 17.024 51.299 53.905 1.00 92.74 82 ASP C O 1
ATOM 3645 N N . GLU C 3 86 ? 17.757 51.686 56.001 1.00 89.45 83 GLU C N 1
ATOM 3646 C CA . GLU C 3 86 ? 18.703 50.612 56.185 1.00 78.08 83 GLU C CA 1
ATOM 3647 C C . GLU C 3 86 ? 18.066 49.244 56.160 1.00 81.22 83 GLU C C 1
ATOM 3648 O O . GLU C 3 86 ? 18.616 48.376 55.522 1.00 85.89 83 GLU C O 1
ATOM 3654 N N . SER C 3 87 ? 16.902 49.061 56.783 1.00 84.09 84 SER C N 1
ATOM 3655 C CA . SER C 3 87 ? 16.179 47.808 56.671 1.00 89.75 84 SER C CA 1
ATOM 3656 C C . SER C 3 87 ? 14.975 48.004 55.733 1.00 88.73 84 SER C C 1
ATOM 3657 O O . SER C 3 87 ? 14.009 47.263 55.812 1.00 87.66 84 SER C O 1
ATOM 3660 N N . HIS C 3 88 ? 15.059 48.987 54.821 1.00 75.38 85 HIS C N 1
ATOM 3661 C CA . HIS C 3 88 ? 14.240 49.050 53.584 1.00 79.16 85 HIS C CA 1
ATOM 3662 C C . HIS C 3 88 ? 14.852 47.940 52.775 1.00 93.28 85 HIS C C 1
ATOM 3663 O O . HIS C 3 88 ? 14.206 47.301 51.941 1.00 97.52 85 HIS C O 1
ATOM 3670 N N . PHE C 3 89 ? 16.155 47.790 53.019 1.00 85.68 86 PHE C N 1
ATOM 3671 C CA . PHE C 3 89 ? 16.959 46.697 52.509 1.00 95.98 86 PHE C CA 1
ATOM 3672 C C . PHE C 3 89 ? 16.289 45.360 52.934 1.00 103.16 86 PHE C C 1
ATOM 3673 O O . PHE C 3 89 ? 16.481 44.368 52.242 1.00 107.92 86 PHE C O 1
ATOM 3681 N N . GLU C 3 90 ? 15.520 45.300 54.042 1.00 91.57 87 GLU C N 1
ATOM 3682 C CA . GLU C 3 90 ? 14.949 43.992 54.455 1.00 95.10 87 GLU C CA 1
ATOM 3683 C C . GLU C 3 90 ? 13.923 43.488 53.499 1.00 98.33 87 GLU C C 1
ATOM 3684 O O . GLU C 3 90 ? 13.827 42.289 53.266 1.00 100.99 87 GLU C O 1
ATOM 3690 N N . ASN C 3 91 ? 13.123 44.399 52.970 1.00 97.04 88 ASN C N 1
ATOM 3691 C CA . ASN C 3 91 ? 12.110 44.001 52.025 1.00 100.88 88 ASN C CA 1
ATOM 3692 C C . ASN C 3 91 ? 12.677 43.405 50.746 1.00 95.72 88 ASN C C 1
ATOM 3693 O O . ASN C 3 91 ? 12.037 42.559 50.122 1.00 93.22 88 ASN C O 1
ATOM 3698 N N . LEU C 3 92 ? 13.884 43.821 50.374 1.00 95.44 89 LEU C N 1
ATOM 3699 C CA . LEU C 3 92 ? 14.466 43.384 49.108 1.00 89.91 89 LEU C CA 1
ATOM 3700 C C . LEU C 3 92 ? 15.735 42.518 49.144 1.00 97.17 89 LEU C C 1
ATOM 3701 O O . LEU C 3 92 ? 16.569 42.636 48.251 1.00 86.23 89 LEU C O 1
ATOM 3706 N N . GLY C 3 93 ? 15.901 41.667 50.152 1.00 106.24 90 GLY C N 1
ATOM 3707 C CA . GLY C 3 93 ? 16.865 40.583 50.012 1.00 101.36 90 GLY C CA 1
ATOM 3708 C C . GLY C 3 93 ? 18.153 40.374 50.805 1.00 83.94 90 GLY C C 1
ATOM 3709 O O . GLY C 3 93 ? 18.577 39.227 50.929 1.00 78.93 90 GLY C O 1
ATOM 3710 N N . VAL C 3 94 ? 18.790 41.411 51.342 1.00 82.68 91 VAL C N 1
ATOM 3711 C CA . VAL C 3 94 ? 20.100 41.208 51.976 1.00 83.98 91 VAL C CA 1
ATOM 3712 C C . VAL C 3 94 ? 19.928 40.671 53.403 1.00 95.89 91 VAL C C 1
ATOM 3713 O O . VAL C 3 94 ? 19.643 41.406 54.336 1.00 85.77 91 VAL C O 1
ATOM 3717 N N . SER C 3 95 ? 20.159 39.371 53.568 1.00 103.78 92 SER C N 1
ATOM 3718 C CA . SER C 3 95 ? 19.676 38.656 54.753 1.00 86.54 92 SER C CA 1
ATOM 3719 C C . SER C 3 95 ? 20.297 39.025 56.106 1.00 84.71 92 SER C C 1
ATOM 3720 O O . SER C 3 95 ? 19.611 38.957 57.127 1.00 80.07 92 SER C O 1
ATOM 3723 N N . SER C 3 96 ? 21.556 39.446 56.147 1.00 86.47 93 SER C N 1
ATOM 3724 C CA . SER C 3 96 ? 22.208 39.496 57.445 1.00 78.25 93 SER C CA 1
ATOM 3725 C C . SER C 3 96 ? 22.390 40.949 57.841 1.00 76.20 93 SER C C 1
ATOM 3726 O O . SER C 3 96 ? 22.399 41.859 57.010 1.00 89.05 93 SER C O 1
ATOM 3729 N N . LEU C 3 97 ? 22.583 41.148 59.128 1.00 92.29 94 LEU C N 1
ATOM 3730 C CA . LEU C 3 97 ? 22.619 42.480 59.670 1.00 99.50 94 LEU C CA 1
ATOM 3731 C C . LEU C 3 97 ? 23.976 43.198 59.363 1.00 95.20 94 LEU C C 1
ATOM 3732 O O . LEU C 3 97 ? 23.994 44.401 59.011 1.00 88.62 94 LEU C O 1
ATOM 3737 N N . GLY C 3 98 ? 25.090 42.452 59.372 1.00 95.28 95 GLY C N 1
ATOM 3738 C CA . GLY C 3 98 ? 26.399 43.076 59.191 1.00 96.12 95 GLY C CA 1
ATOM 3739 C C . GLY C 3 98 ? 26.779 43.603 57.814 1.00 98.00 95 GLY C C 1
ATOM 3740 O O . GLY C 3 98 ? 27.205 44.755 57.716 1.00 78.90 95 GLY C O 1
ATOM 3741 N N . GLU C 3 99 ? 26.668 42.784 56.768 1.00 102.86 96 GLU C N 1
ATOM 3742 C CA . GLU C 3 99 ? 26.896 43.234 55.385 1.00 110.41 96 GLU C CA 1
ATOM 3743 C C . GLU C 3 99 ? 25.961 44.368 55.031 1.00 92.83 96 GLU C C 1
ATOM 3744 O O . GLU C 3 99 ? 26.194 45.182 54.140 1.00 101.69 96 GLU C O 1
ATOM 3750 N N . ARG C 3 100 ? 24.862 44.371 55.745 1.00 100.30 97 ARG C N 1
ATOM 3751 C CA . ARG C 3 100 ? 23.860 45.364 55.572 1.00 98.17 97 ARG C CA 1
ATOM 3752 C C . ARG C 3 100 ? 24.473 46.639 56.249 1.00 90.80 97 ARG C C 1
ATOM 3753 O O . ARG C 3 100 ? 24.226 47.746 55.783 1.00 81.56 97 ARG C O 1
ATOM 3761 N N . LYS C 3 101 ? 25.235 46.479 57.347 1.00 87.71 98 LYS C N 1
ATOM 3762 C CA . LYS C 3 101 ? 25.852 47.609 58.075 1.00 86.64 98 LYS C CA 1
ATOM 3763 C C . LYS C 3 101 ? 27.048 48.320 57.429 1.00 89.82 98 LYS C C 1
ATOM 3764 O O . LYS C 3 101 ? 27.555 49.305 57.945 1.00 94.36 98 LYS C O 1
ATOM 3770 N N . LYS C 3 102 ? 27.637 47.780 56.395 1.00 88.74 99 LYS C N 1
ATOM 3771 C CA . LYS C 3 102 ? 28.597 48.643 55.744 1.00 84.93 99 LYS C CA 1
ATOM 3772 C C . LYS C 3 102 ? 28.296 48.662 54.267 1.00 86.92 99 LYS C C 1
ATOM 3773 O O . LYS C 3 102 ? 29.100 49.134 53.468 1.00 79.53 99 LYS C O 1
ATOM 3779 N N . LEU C 3 103 ? 27.151 48.110 53.891 1.00 86.42 100 LEU C N 1
ATOM 3780 C CA . LEU C 3 103 ? 26.511 48.570 52.676 1.00 87.44 100 LEU C CA 1
ATOM 3781 C C . LEU C 3 103 ? 25.654 49.798 53.051 1.00 89.36 100 LEU C C 1
ATOM 3782 O O . LEU C 3 103 ? 25.461 50.660 52.191 1.00 76.45 100 LEU C O 1
ATOM 3787 N N . LEU C 3 104 ? 25.125 49.890 54.292 1.00 91.06 101 LEU C N 1
ATOM 3788 C CA . LEU C 3 104 ? 24.474 51.155 54.709 1.00 88.39 101 LEU C CA 1
ATOM 3789 C C . LEU C 3 104 ? 25.541 52.194 54.611 1.00 84.90 101 LEU C C 1
ATOM 3790 O O . LEU C 3 104 ? 25.275 53.353 54.271 1.00 87.16 101 LEU C O 1
ATOM 3795 N N . SER C 3 105 ? 26.757 51.754 54.930 1.00 83.78 102 SER C N 1
ATOM 3796 C CA . SER C 3 105 ? 27.900 52.646 54.906 1.00 94.71 102 SER C CA 1
ATOM 3797 C C . SER C 3 105 ? 28.934 52.185 53.839 1.00 92.50 102 SER C C 1
ATOM 3798 O O . SER C 3 105 ? 30.126 51.959 54.074 1.00 91.75 102 SER C O 1
ATOM 3801 N N . TYR C 3 106 ? 28.372 52.051 52.637 1.00 92.90 103 TYR C N 1
ATOM 3802 C CA . TYR C 3 106 ? 29.063 51.916 51.341 1.00 79.23 103 TYR C CA 1
ATOM 3803 C C . TYR C 3 106 ? 28.470 52.953 50.364 1.00 84.67 103 TYR C C 1
ATOM 3804 O O . TYR C 3 106 ? 29.049 53.271 49.316 1.00 92.49 103 TYR C O 1
ATOM 3813 N N . ILE C 3 107 ? 27.326 53.514 50.744 1.00 73.81 104 ILE C N 1
ATOM 3814 C CA . ILE C 3 107 ? 26.580 54.406 49.863 1.00 71.07 104 ILE C CA 1
ATOM 3815 C C . ILE C 3 107 ? 26.992 55.877 49.993 1.00 63.87 104 ILE C C 1
ATOM 3816 O O . ILE C 3 107 ? 26.834 56.645 49.048 1.00 64.77 104 ILE C O 1
ATOM 3821 N N . GLN C 3 108 ? 27.528 56.258 51.152 1.00 74.09 105 GLN C N 1
ATOM 3822 C CA . GLN C 3 108 ? 28.091 57.600 51.381 1.00 86.73 105 GLN C CA 1
ATOM 3823 C C . GLN C 3 108 ? 29.356 57.875 50.588 1.00 84.09 105 GLN C C 1
ATOM 3824 O O . GLN C 3 108 ? 29.511 57.433 49.450 1.00 82.13 105 GLN C O 1
ATOM 3830 N N . ARG C 3 109 ? 30.243 58.630 51.242 1.00 80.64 106 ARG C N 1
ATOM 3831 C CA . ARG C 3 109 ? 31.574 59.026 50.765 1.00 93.91 106 ARG C CA 1
ATOM 3832 C C . ARG C 3 109 ? 31.512 60.165 49.734 1.00 96.09 106 ARG C C 1
ATOM 3833 O O . ARG C 3 109 ? 32.530 60.779 49.417 1.00 99.49 106 ARG C O 1
ATOM 3841 N N . SER C 3 110 ? 30.316 60.467 49.237 1.00 101.11 107 SER C N 1
ATOM 3842 C CA . SER C 3 110 ? 30.109 61.677 48.444 1.00 113.36 107 SER C CA 1
ATOM 3843 C C . SER C 3 110 ? 28.812 62.389 48.819 1.00 97.95 107 SER C C 1
ATOM 3844 O O . SER C 3 110 ? 28.589 62.711 49.987 1.00 95.29 107 SER C O 1
ATOM 3847 N N . ARG D 1 18 ? 46.828 71.995 29.927 1.00 79.87 1073 ARG D N 1
ATOM 3848 C CA . ARG D 1 18 ? 46.264 73.003 30.815 1.00 94.50 1073 ARG D CA 1
ATOM 3849 C C . ARG D 1 18 ? 44.853 73.363 30.346 1.00 90.28 1073 ARG D C 1
ATOM 3850 O O . ARG D 1 18 ? 43.904 72.627 30.620 1.00 90.50 1073 ARG D O 1
ATOM 3858 N N . HIS D 1 19 ? 44.713 74.478 29.634 1.00 81.86 1074 HIS D N 1
ATOM 3859 C CA . HIS D 1 19 ? 43.405 75.100 29.512 1.00 78.81 1074 HIS D CA 1
ATOM 3860 C C . HIS D 1 19 ? 43.163 75.943 28.250 1.00 77.73 1074 HIS D C 1
ATOM 3861 O O . HIS D 1 19 ? 42.224 75.690 27.492 1.00 67.77 1074 HIS D O 1
ATOM 3868 N N . LEU D 1 20 ? 44.016 76.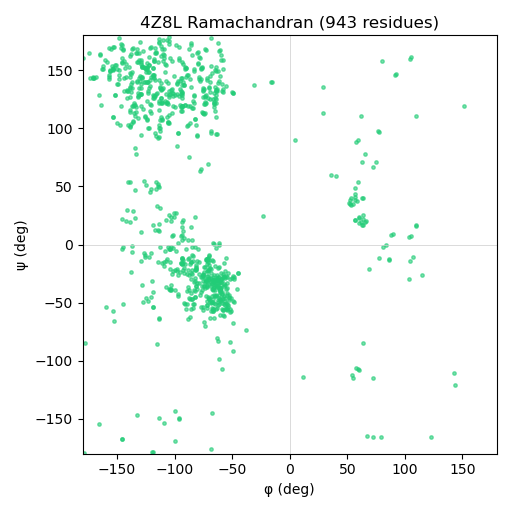942 28.041 1.00 67.62 1075 LEU D N 1
ATOM 3869 C CA . LEU D 1 20 ? 43.813 77.963 27.015 1.00 62.16 1075 LEU D CA 1
ATOM 3870 C C . LEU D 1 20 ? 44.985 78.011 26.076 1.00 67.85 1075 LEU D C 1
ATOM 3871 O O . LEU D 1 20 ? 44.856 77.974 24.852 1.00 70.40 1075 LEU D O 1
ATOM 3876 N N . ILE D 1 21 ? 46.147 78.063 26.708 1.00 56.44 1076 ILE D N 1
ATOM 3877 C CA . ILE D 1 21 ? 47.402 78.281 26.031 1.00 49.06 1076 ILE D CA 1
ATOM 3878 C C . ILE D 1 21 ? 47.765 77.185 25.032 1.00 68.04 1076 ILE D C 1
ATOM 3879 O O . ILE D 1 21 ? 48.415 77.461 24.026 1.00 70.68 1076 ILE D O 1
ATOM 3884 N N . PHE D 1 22 ? 47.334 75.953 25.279 1.00 68.81 1077 PHE D N 1
ATOM 3885 C CA . PHE D 1 22 ? 47.730 74.867 24.394 1.00 73.81 1077 PHE D CA 1
ATOM 3886 C C . PHE D 1 22 ? 46.678 74.692 23.304 1.00 65.57 1077 PHE D C 1
ATOM 3887 O O . PHE D 1 22 ? 46.683 73.708 22.566 1.00 68.29 1077 PHE D O 1
ATOM 3895 N N . SER D 1 23 ? 45.774 75.662 23.219 1.00 51.44 1078 SER D N 1
ATOM 3896 C CA . SER D 1 23 ? 44.796 75.731 22.141 1.00 64.68 1078 SER D CA 1
ATOM 3897 C C . SER D 1 23 ? 45.081 76.939 21.263 1.00 68.82 1078 SER D C 1
ATOM 3898 O O . SER D 1 23 ? 44.397 77.169 20.263 1.00 70.18 1078 SER D O 1
ATOM 3901 N N . ARG D 1 24 ? 46.101 77.706 21.638 1.00 69.02 1079 ARG D N 1
ATOM 3902 C CA . ARG D 1 24 ? 46.498 78.860 20.847 1.00 75.16 1079 ARG D CA 1
ATOM 3903 C C . ARG D 1 24 ? 48.000 78.911 20.598 1.00 68.32 1079 ARG D C 1
ATOM 3904 O O . ARG D 1 24 ? 48.804 78.836 21.526 1.00 77.05 1079 ARG D O 1
ATOM 3912 N N . PHE D 1 25 ? 48.362 79.044 19.326 1.00 54.26 1080 PHE D N 1
ATOM 3913 C CA . PHE D 1 25 ? 49.756 79.107 18.903 1.00 51.72 1080 PHE D CA 1
ATOM 3914 C C . PHE D 1 25 ? 49.885 80.186 17.835 1.00 66.85 1080 PHE D C 1
ATOM 3915 O O . PHE D 1 25 ? 49.020 80.276 16.964 1.00 75.32 1080 PHE D O 1
ATOM 3923 N N . ARG D 1 26 ? 50.934 81.004 17.865 1.00 57.04 1081 ARG D N 1
ATOM 3924 C CA . ARG D 1 26 ? 51.057 81.985 16.774 1.00 50.05 1081 ARG D CA 1
ATOM 3925 C C . ARG D 1 26 ? 52.453 82.030 16.147 1.00 54.16 1081 ARG D C 1
ATOM 3926 O O . ARG D 1 26 ? 53.452 82.129 16.853 1.00 47.50 1081 ARG D O 1
ATOM 3934 N N . PRO D 1 27 ? 52.520 81.963 14.806 1.00 49.02 1082 PRO D N 1
ATOM 3935 C CA . PRO D 1 27 ? 53.797 81.984 14.082 1.00 38.62 1082 PRO D CA 1
ATOM 3936 C C . PRO D 1 27 ? 54.579 83.273 14.319 1.00 41.52 1082 PRO D C 1
ATOM 3937 O O . PRO D 1 27 ? 53.990 84.352 14.378 1.00 64.79 1082 PRO D O 1
ATOM 3941 N N . ILE D 1 28 ? 55.895 83.153 14.461 1.00 25.16 1083 ILE D N 1
ATOM 3942 C CA . ILE D 1 28 ? 56.759 84.311 14.645 1.00 34.80 1083 ILE D CA 1
ATOM 3943 C C . ILE D 1 28 ? 57.802 84.415 13.532 1.00 51.13 1083 ILE D C 1
ATOM 3944 O O . ILE D 1 28 ? 58.016 85.494 12.976 1.00 55.67 1083 ILE D O 1
ATOM 3949 N N . SER D 1 29 ? 58.440 83.299 13.193 1.00 51.97 1084 SER D N 1
ATOM 3950 C CA . SER D 1 29 ? 59.482 83.315 12.174 1.00 43.17 1084 SER D CA 1
ATOM 3951 C C . SER D 1 29 ? 59.492 82.038 11.343 1.00 36.72 1084 SER D C 1
ATOM 3952 O O . SER D 1 29 ? 58.836 81.053 11.681 1.00 35.78 1084 SER D O 1
ATOM 3955 N N . VAL D 1 30 ? 60.243 82.076 10.248 1.00 47.69 1085 VAL D N 1
ATOM 3956 C CA . VAL D 1 30 ? 60.310 80.969 9.305 1.00 34.47 1085 VAL D CA 1
ATOM 3957 C C . VAL D 1 30 ? 61.764 80.697 8.944 1.00 42.81 1085 VAL D C 1
ATOM 3958 O O . VAL D 1 30 ? 62.437 81.557 8.376 1.00 39.52 1085 VAL D O 1
ATOM 3962 N N . PHE D 1 31 ? 62.244 79.499 9.263 1.00 32.25 1086 PHE D N 1
ATOM 3963 C CA . PHE D 1 31 ? 63.628 79.141 8.972 1.00 28.40 1086 PHE D CA 1
ATOM 3964 C C . PHE D 1 31 ? 63.769 78.426 7.637 1.00 27.60 1086 PHE D C 1
ATOM 3965 O O . PHE D 1 31 ? 63.071 77.452 7.356 1.00 26.37 1086 PHE D O 1
ATOM 3973 N N . ARG D 1 32 ? 64.686 78.927 6.821 1.00 35.17 1087 ARG D N 1
ATOM 3974 C CA . ARG D 1 32 ? 64.904 78.415 5.479 1.00 40.14 1087 ARG D CA 1
ATOM 3975 C C . ARG D 1 32 ? 66.397 78.207 5.255 1.00 44.93 1087 ARG D C 1
ATOM 3976 O O . ARG D 1 32 ? 67.210 79.016 5.708 1.00 49.93 1087 ARG D O 1
ATOM 3984 N N . GLU D 1 33 ? 66.759 77.114 4.587 1.00 36.93 1088 GLU D N 1
ATOM 3985 C CA . GLU D 1 33 ? 68.162 76.833 4.306 1.00 30.51 1088 GLU D CA 1
ATOM 3986 C C . GLU D 1 33 ? 68.747 77.981 3.498 1.00 32.44 1088 GLU D C 1
ATOM 3987 O O . GLU D 1 33 ? 68.150 78.423 2.518 1.00 48.10 1088 GLU D O 1
ATOM 3993 N N . ALA D 1 34 ? 69.912 78.459 3.923 1.00 46.12 1089 ALA D N 1
ATOM 3994 C CA . ALA D 1 34 ? 70.498 79.676 3.372 1.00 48.73 1089 ALA D CA 1
ATOM 3995 C C . ALA D 1 34 ? 70.721 79.605 1.866 1.00 55.53 1089 ALA D C 1
ATOM 3996 O O . ALA D 1 34 ? 70.149 80.393 1.111 1.00 55.01 1089 ALA D O 1
ATOM 3998 N N . ASN D 1 35 ? 71.543 78.657 1.430 1.00 54.93 1090 ASN D N 1
ATOM 3999 C CA . ASN D 1 35 ? 71.968 78.613 0.036 1.00 40.55 1090 ASN D CA 1
ATOM 4000 C C . ASN D 1 35 ? 71.459 77.392 -0.718 1.00 30.94 1090 ASN D C 1
ATOM 4001 O O . ASN D 1 35 ? 72.231 76.669 -1.345 1.00 40.59 1090 ASN D O 1
ATOM 4006 N N . GLU D 1 36 ? 70.152 77.170 -0.640 1.00 41.74 1091 GLU D N 1
ATOM 4007 C CA . GLU D 1 36 ? 69.493 76.120 -1.407 1.00 43.58 1091 GLU D CA 1
ATOM 4008 C C . GLU D 1 36 ? 68.279 76.701 -2.122 1.00 40.59 1091 GLU D C 1
ATOM 4009 O O . GLU D 1 36 ? 67.567 77.534 -1.561 1.00 44.72 1091 GLU D O 1
ATOM 4015 N N . ASP D 1 37 ? 68.048 76.273 -3.359 1.00 28.08 1092 ASP D N 1
ATOM 4016 C CA . ASP D 1 37 ? 66.858 76.690 -4.095 1.00 36.72 1092 ASP D CA 1
ATOM 4017 C C . ASP D 1 37 ? 65.619 76.081 -3.465 1.00 22.64 1092 ASP D C 1
ATOM 4018 O O . ASP D 1 37 ? 64.506 76.570 -3.650 1.00 22.85 1092 ASP D O 1
ATOM 4023 N N . GLU D 1 38 ? 65.832 75.001 -2.722 1.00 29.60 1093 GLU D N 1
ATOM 4024 C CA . GLU D 1 38 ? 64.753 74.280 -2.071 1.00 27.65 1093 GLU D CA 1
ATOM 4025 C C . GLU D 1 38 ? 65.166 73.860 -0.662 1.00 36.88 1093 GLU D C 1
ATOM 4026 O O . GLU D 1 38 ? 66.097 73.073 -0.487 1.00 31.09 1093 GLU D O 1
ATOM 4032 N N . SER D 1 39 ? 64.486 74.405 0.341 1.00 32.46 1094 SER D N 1
ATOM 4033 C CA . SER D 1 39 ? 64.783 74.076 1.728 1.00 30.58 1094 SER D CA 1
ATOM 4034 C C . SER D 1 39 ? 64.314 72.660 2.036 1.00 44.62 1094 SER D C 1
ATOM 4035 O O . SER D 1 39 ? 63.261 72.231 1.564 1.00 51.51 1094 SER D O 1
ATOM 4038 N N . GLY D 1 40 ? 65.095 71.933 2.827 1.00 19.63 1095 GLY D N 1
ATOM 4039 C CA . GLY D 1 40 ? 64.792 70.541 3.091 1.00 25.94 1095 GLY D CA 1
ATOM 4040 C C . GLY D 1 40 ? 65.037 70.099 4.516 1.00 26.71 1095 GLY D C 1
ATOM 4041 O O . GLY D 1 40 ? 65.762 69.135 4.748 1.00 43.99 1095 GLY D O 1
ATOM 4042 N N . PHE D 1 41 ? 64.446 70.800 5.476 1.00 23.32 1096 PHE D N 1
ATOM 4043 C CA . PHE D 1 41 ? 64.541 70.375 6.866 1.00 30.55 1096 PHE D CA 1
ATOM 4044 C C . PHE D 1 41 ? 63.719 69.110 7.081 1.00 32.59 1096 PHE D C 1
ATOM 4045 O O . PHE D 1 41 ? 62.586 69.011 6.617 1.00 19.39 1096 PHE D O 1
ATOM 4053 N N . THR D 1 42 ? 64.301 68.143 7.780 1.00 20.01 1097 THR D N 1
ATOM 4054 C CA . THR D 1 42 ? 63.649 66.857 7.989 1.00 27.47 1097 THR D CA 1
ATOM 4055 C C . THR D 1 42 ? 63.576 66.500 9.470 1.00 36.71 1097 THR D C 1
ATOM 4056 O O . THR D 1 42 ? 62.941 65.516 9.853 1.00 35.08 1097 THR D O 1
ATOM 4060 N N . CYS D 1 43 ? 64.235 67.303 10.298 1.00 29.27 1098 CYS D N 1
ATOM 4061 C CA . CYS D 1 43 ? 64.217 67.101 11.741 1.00 21.86 1098 CYS D CA 1
ATOM 4062 C C . CYS D 1 43 ? 64.458 68.418 12.469 1.00 27.55 1098 CYS D C 1
ATOM 4063 O O . CYS D 1 43 ? 65.108 69.319 11.938 1.00 26.58 1098 CYS D O 1
ATOM 4066 N N . CYS D 1 44 ? 63.926 68.531 13.680 1.00 32.36 1099 CYS D N 1
ATOM 4067 C CA . CYS D 1 44 ? 64.143 69.723 14.491 1.00 37.36 1099 CYS D CA 1
ATOM 4068 C C . CYS D 1 44 ? 64.271 69.377 15.969 1.00 36.64 1099 CYS D C 1
ATOM 4069 O O . CYS D 1 44 ? 63.593 68.482 16.473 1.00 40.45 1099 CYS D O 1
ATOM 4072 N N . ALA D 1 45 ? 65.146 70.100 16.657 1.00 32.22 1100 ALA D N 1
ATOM 4073 C CA . ALA D 1 45 ? 65.333 69.927 18.089 1.00 31.02 1100 ALA D CA 1
ATOM 4074 C C . ALA D 1 45 ? 65.917 71.200 18.682 1.00 31.24 1100 ALA D C 1
ATOM 4075 O O . ALA D 1 45 ? 66.731 71.870 18.048 1.00 45.56 1100 ALA D O 1
ATOM 4077 N N . PHE D 1 46 ? 65.501 71.537 19.897 1.00 47.46 1101 PHE D N 1
ATOM 4078 C CA . PHE D 1 46 ? 66.010 72.732 20.554 1.00 36.63 1101 PHE D CA 1
ATOM 4079 C C . PHE D 1 46 ? 67.342 72.450 21.240 1.00 42.83 1101 PHE D C 1
ATOM 4080 O O . PHE D 1 46 ? 67.598 71.334 21.692 1.00 47.26 1101 PHE D O 1
ATOM 4088 N N . SER D 1 47 ? 68.183 73.475 21.310 1.00 47.53 1102 SER D N 1
ATOM 4089 C CA . SER D 1 47 ? 69.502 73.373 21.926 1.00 28.88 1102 SER D CA 1
ATOM 4090 C C . SER D 1 47 ? 69.417 72.997 23.405 1.00 41.15 1102 SER D C 1
ATOM 4091 O O . SER D 1 47 ? 68.342 73.054 24.009 1.00 34.25 1102 SER D O 1
ATOM 4094 N N . ALA D 1 48 ? 70.553 72.605 23.979 1.00 40.62 1103 ALA D N 1
ATOM 4095 C CA . ALA D 1 48 ? 70.603 72.211 25.385 1.00 46.29 1103 ALA D CA 1
ATOM 4096 C C . ALA D 1 48 ? 70.056 73.322 26.280 1.00 35.39 1103 ALA D C 1
ATOM 4097 O O . ALA D 1 48 ? 69.368 73.052 27.262 1.00 46.99 1103 ALA D O 1
ATOM 4099 N N . ARG D 1 49 ? 70.358 74.570 25.934 1.00 39.38 1104 ARG D N 1
ATOM 4100 C CA . ARG D 1 49 ? 69.751 75.709 26.614 1.00 36.90 1104 ARG D CA 1
ATOM 4101 C C . ARG D 1 49 ? 68.945 76.543 25.629 1.00 42.83 1104 ARG D C 1
ATOM 4102 O O . ARG D 1 49 ? 68.639 77.706 25.891 1.00 52.17 1104 ARG D O 1
ATOM 4110 N N . GLU D 1 50 ? 68.644 75.947 24.479 1.00 32.96 1105 GLU D N 1
ATOM 4111 C CA . GLU D 1 50 ? 67.596 76.451 23.597 1.00 40.55 1105 GLU D CA 1
ATOM 4112 C C . GLU D 1 50 ? 67.862 77.838 23.032 1.00 40.31 1105 GLU D C 1
ATOM 4113 O O . GLU D 1 50 ? 66.926 78.560 22.690 1.00 24.44 1105 GLU D O 1
ATOM 4119 N N . ARG D 1 51 ? 69.130 78.220 22.946 1.00 39.05 1106 ARG D N 1
ATOM 4120 C CA . ARG D 1 51 ? 69.470 79.488 22.326 1.00 34.65 1106 ARG D CA 1
ATOM 4121 C C . ARG D 1 51 ? 69.471 79.276 20.816 1.00 43.70 1106 ARG D C 1
ATOM 4122 O O . ARG D 1 51 ? 69.297 80.213 20.037 1.00 46.28 1106 ARG D O 1
ATOM 4130 N N . PHE D 1 52 ? 69.639 78.020 20.413 1.00 46.48 1107 PHE D N 1
ATOM 4131 C CA . PHE D 1 52 ? 69.642 77.663 19.001 1.00 36.29 1107 PHE D CA 1
ATOM 4132 C C . PHE D 1 52 ? 68.606 76.598 18.651 1.00 31.88 1107 PHE D C 1
ATOM 4133 O O . PHE D 1 52 ? 68.167 75.822 19.499 1.00 41.36 1107 PHE D O 1
ATOM 4141 N N . LEU D 1 53 ? 68.215 76.592 17.384 1.00 40.02 1108 LEU D N 1
ATOM 4142 C CA . LEU D 1 53 ? 67.349 75.570 16.822 1.00 34.19 1108 LEU D CA 1
ATOM 4143 C C . LEU D 1 53 ? 68.193 74.673 15.923 1.00 33.13 1108 LEU D C 1
ATOM 4144 O O . LEU D 1 53 ? 68.841 75.148 14.982 1.00 36.03 1108 LEU D O 1
ATOM 4149 N N . MET D 1 54 ? 68.204 73.380 16.233 1.00 29.29 1109 MET D N 1
ATOM 4150 C CA . MET D 1 54 ? 69.012 72.420 15.495 1.00 37.65 1109 MET D CA 1
ATOM 4151 C C . MET D 1 54 ? 68.182 71.791 14.390 1.00 24.52 1109 MET D C 1
ATOM 4152 O O . MET D 1 54 ? 67.210 71.088 14.659 1.00 40.70 1109 MET D O 1
ATOM 4157 N N . LEU D 1 55 ? 68.564 72.049 13.145 1.00 26.16 1110 LEU D N 1
ATOM 4158 C CA . LEU D 1 55 ? 67.746 71.638 12.014 1.00 24.72 1110 LEU D CA 1
ATOM 4159 C C . LEU D 1 55 ? 68.510 70.740 11.039 1.00 34.13 1110 LEU D C 1
ATOM 4160 O O . LEU D 1 55 ? 69.279 71.219 10.205 1.00 40.63 1110 LEU D O 1
ATOM 4165 N N . GLY D 1 56 ? 68.282 69.435 11.145 1.00 30.53 1111 GLY D N 1
ATOM 4166 C CA . GLY D 1 56 ? 68.890 68.472 10.246 1.00 23.59 1111 GLY D CA 1
ATOM 4167 C C . GLY D 1 56 ? 68.184 68.464 8.905 1.00 32.32 1111 GLY D C 1
ATOM 4168 O O . GLY D 1 56 ? 66.962 68.610 8.842 1.00 25.36 1111 GLY D O 1
ATOM 4169 N N . THR D 1 57 ? 68.943 68.297 7.827 1.00 36.22 1112 THR D N 1
ATOM 4170 C CA . THR D 1 57 ? 68.351 68.336 6.496 1.00 23.41 1112 THR D CA 1
ATOM 4171 C C . THR D 1 57 ? 68.360 66.983 5.787 1.00 36.46 1112 THR D C 1
ATOM 4172 O O . THR D 1 57 ? 68.996 66.028 6.238 1.00 38.12 1112 THR D O 1
ATOM 4176 N N . CYS D 1 58 ? 67.659 66.929 4.658 1.00 24.08 1113 CYS D N 1
ATOM 4177 C CA . CYS D 1 58 ? 67.385 65.677 3.963 1.00 39.36 1113 CYS D CA 1
ATOM 4178 C C . CYS D 1 58 ? 68.610 65.068 3.295 1.00 39.98 1113 CYS D C 1
ATOM 4179 O O . CYS D 1 58 ? 68.574 63.923 2.844 1.00 36.59 1113 CYS D O 1
ATOM 4182 N N . THR D 1 59 ? 69.685 65.842 3.217 1.00 32.95 1114 THR D N 1
ATOM 4183 C CA . THR D 1 59 ? 70.918 65.365 2.614 1.00 24.45 1114 THR D CA 1
ATOM 4184 C C . THR D 1 59 ? 71.918 64.960 3.702 1.00 33.84 1114 THR D C 1
ATOM 4185 O O . THR D 1 59 ? 73.017 64.481 3.411 1.00 32.40 1114 THR D O 1
ATOM 4189 N N . GLY D 1 60 ? 71.526 65.170 4.955 1.00 19.05 1115 GLY D N 1
ATOM 4190 C CA . GLY D 1 60 ? 72.316 64.736 6.093 1.00 30.64 1115 GLY D CA 1
ATOM 4191 C C . GLY D 1 60 ? 73.089 65.777 6.877 1.00 42.54 1115 GLY D C 1
ATOM 4192 O O . GLY D 1 60 ? 73.859 65.420 7.765 1.00 18.62 1115 GLY D O 1
ATOM 4193 N N . GLN D 1 61 ? 72.891 67.057 6.576 1.00 45.52 1116 GLN D N 1
ATOM 4194 C CA . GLN D 1 61 ? 73.586 68.099 7.323 1.00 30.94 1116 GLN D CA 1
ATOM 4195 C C . GLN D 1 61 ? 72.814 68.463 8.577 1.00 37.58 1116 GLN D C 1
ATOM 4196 O O . GLN D 1 61 ? 71.674 68.044 8.771 1.00 32.87 1116 GLN D O 1
ATOM 4202 N N . LEU D 1 62 ? 73.445 69.277 9.412 1.00 28.71 1117 LEU D N 1
ATOM 4203 C CA . LEU D 1 62 ? 72.832 69.801 10.615 1.00 35.79 1117 LEU D CA 1
ATOM 4204 C C . LEU D 1 62 ? 73.084 71.298 10.640 1.00 33.31 1117 LEU D C 1
ATOM 4205 O O . LEU D 1 62 ? 74.208 71.748 10.858 1.00 36.29 1117 LEU D O 1
ATOM 4210 N N . LYS D 1 63 ? 72.033 72.075 10.420 1.00 22.27 1118 LYS D N 1
ATOM 4211 C CA . LYS D 1 63 ? 72.187 73.516 10.379 1.00 24.48 1118 LYS D CA 1
ATOM 4212 C C . LYS D 1 63 ? 71.631 74.122 11.658 1.00 30.21 1118 LYS D C 1
ATOM 4213 O O . LYS D 1 63 ? 70.458 73.942 11.996 1.00 33.87 1118 LYS D O 1
ATOM 4219 N N . LEU D 1 64 ? 72.505 74.818 12.376 1.00 36.83 1119 LEU D N 1
ATOM 4220 C CA . LEU D 1 64 ? 72.149 75.468 13.625 1.00 34.70 1119 LEU D CA 1
ATOM 4221 C C . LEU D 1 64 ? 71.746 76.908 13.384 1.00 25.35 1119 LEU D C 1
ATOM 4222 O O . LEU D 1 64 ? 72.550 77.713 12.900 1.00 42.35 1119 LEU D O 1
ATOM 4227 N N . TYR D 1 65 ? 70.502 77.223 13.733 1.00 29.93 1120 TYR D N 1
ATOM 4228 C CA . TYR D 1 65 ? 69.976 78.576 13.595 1.00 29.57 1120 TYR D CA 1
ATOM 4229 C C . TYR D 1 65 ? 69.823 79.249 14.947 1.00 35.12 1120 TYR D C 1
ATOM 4230 O O . TYR D 1 65 ? 69.689 78.583 15.961 1.00 35.92 1120 TYR D O 1
ATOM 4239 N N . ASN D 1 66 ? 69.860 80.575 14.962 1.00 47.28 1121 ASN D N 1
ATOM 4240 C CA . ASN D 1 66 ? 69.580 81.316 16.182 1.00 25.87 1121 ASN D CA 1
ATOM 4241 C C . ASN D 1 66 ? 68.073 81.505 16.340 1.00 33.72 1121 ASN D C 1
ATOM 4242 O O . ASN D 1 66 ? 67.435 82.136 15.497 1.00 37.39 1121 ASN D O 1
ATOM 4247 N N . VAL D 1 67 ? 67.509 80.940 17.405 1.00 39.41 1122 VAL D N 1
ATOM 4248 C CA . VAL D 1 67 ? 66.062 80.959 17.628 1.00 24.95 1122 VAL D CA 1
ATOM 4249 C C . VAL D 1 67 ? 65.449 82.358 17.553 1.00 35.96 1122 VAL D C 1
ATOM 4250 O O . VAL D 1 67 ? 64.436 82.565 16.885 1.00 44.59 1122 VAL D O 1
ATOM 4254 N N . PHE D 1 68 ? 66.071 83.315 18.231 1.00 33.97 1123 PHE D N 1
ATOM 4255 C CA . PHE D 1 68 ? 65.508 84.656 18.321 1.00 39.13 1123 PHE D CA 1
ATOM 4256 C C . PHE D 1 68 ? 65.705 85.475 17.046 1.00 45.61 1123 PHE D C 1
ATOM 4257 O O . PHE D 1 68 ? 64.742 86.001 16.487 1.00 49.49 1123 PHE D O 1
ATOM 4265 N N . SER D 1 69 ? 66.946 85.585 16.584 1.00 41.02 1124 SER D N 1
ATOM 4266 C CA . SER D 1 69 ? 67.235 86.422 15.423 1.00 40.40 1124 SER D CA 1
ATOM 4267 C C . SER D 1 69 ? 66.813 85.748 14.118 1.00 39.82 1124 SER D C 1
ATOM 4268 O O . SER D 1 69 ? 66.288 86.409 13.223 1.00 47.36 1124 SER D O 1
ATOM 4271 N N . GLY D 1 70 ? 67.031 84.438 14.010 1.00 38.38 1125 GLY D N 1
ATOM 4272 C CA . GLY D 1 70 ? 66.691 83.723 12.789 1.00 27.32 1125 GLY D CA 1
ATOM 4273 C C . GLY D 1 70 ? 67.945 83.356 12.017 1.00 25.86 1125 GLY D C 1
ATOM 4274 O O . GLY D 1 70 ? 67.916 82.572 11.069 1.00 25.78 1125 GLY D O 1
ATOM 4275 N N . GLN D 1 71 ? 69.059 83.930 12.456 1.00 43.18 1126 GLN D N 1
ATOM 4276 C CA . GLN D 1 71 ? 70.350 83.765 11.809 1.00 32.78 1126 GLN D CA 1
ATOM 4277 C C . GLN D 1 71 ? 70.869 82.331 11.813 1.00 37.23 1126 GLN D C 1
ATOM 4278 O O . GLN D 1 71 ? 70.853 81.661 12.846 1.00 44.18 1126 GLN D O 1
ATOM 4284 N N . GLU D 1 72 ? 71.331 81.855 10.653 1.00 43.82 1127 GLU D N 1
ATOM 4285 C CA . GLU D 1 72 ? 71.982 80.553 10.619 1.00 35.21 1127 GLU D CA 1
ATOM 4286 C C . GLU D 1 72 ? 73.288 80.747 11.347 1.00 47.62 1127 GLU D C 1
ATOM 4287 O O . GLU D 1 72 ? 74.033 81.682 11.059 1.00 47.41 1127 GLU D O 1
ATOM 4293 N N . GLU D 1 73 ? 73.575 79.858 12.282 1.00 51.47 1128 GLU D N 1
ATOM 4294 C CA . GLU D 1 73 ? 74.765 80.011 13.092 1.00 52.06 1128 GLU D CA 1
ATOM 4295 C C . GLU D 1 73 ? 75.850 79.039 12.671 1.00 59.81 1128 GLU D C 1
ATOM 4296 O O . GLU D 1 73 ? 77.030 79.389 12.662 1.00 59.87 1128 GLU D O 1
ATOM 4302 N N . ALA D 1 74 ? 75.455 77.819 12.319 1.00 60.50 1129 ALA D N 1
ATOM 4303 C CA . ALA D 1 74 ? 76.446 76.813 11.947 1.00 48.37 1129 ALA D CA 1
ATOM 4304 C C . ALA D 1 74 ? 75.895 75.770 10.983 1.00 31.75 1129 ALA D C 1
ATOM 4305 O O . ALA D 1 74 ? 74.695 75.718 10.721 1.00 35.55 1129 ALA D O 1
ATOM 4307 N N . SER D 1 75 ? 76.791 74.948 10.448 1.00 27.28 1130 SER D N 1
ATOM 4308 C CA . SER D 1 75 ? 76.413 73.894 9.517 1.00 31.18 1130 SER D CA 1
ATOM 4309 C C . SER D 1 75 ? 77.402 72.735 9.613 1.00 30.42 1130 SER D C 1
ATOM 4310 O O . SER D 1 75 ? 78.614 72.934 9.534 1.00 27.92 1130 SER D O 1
ATOM 4313 N N . TYR D 1 76 ? 76.880 71.525 9.780 1.00 28.02 1131 TYR D N 1
ATOM 4314 C CA . TYR D 1 76 ? 77.730 70.355 9.973 1.00 35.70 1131 TYR D CA 1
ATOM 4315 C C . TYR D 1 76 ? 77.354 69.234 9.033 1.00 40.16 1131 TYR D C 1
ATOM 4316 O O . TYR D 1 76 ? 76.190 69.030 8.730 1.00 45.30 1131 TYR D O 1
ATOM 4325 N N . ASN D 1 77 ? 78.353 68.501 8.573 1.00 34.09 1132 ASN D N 1
ATOM 4326 C CA . ASN D 1 77 ? 78.109 67.395 7.672 1.00 37.64 1132 ASN D CA 1
ATOM 4327 C C . ASN D 1 77 ? 78.061 66.074 8.436 1.00 31.40 1132 ASN D C 1
ATOM 4328 O O . ASN D 1 77 ? 79.094 65.466 8.715 1.00 42.78 1132 ASN D O 1
ATOM 4333 N N . CYS D 1 78 ? 76.850 65.638 8.772 1.00 41.38 1133 CYS D N 1
ATOM 4334 C CA . CYS D 1 78 ? 76.664 64.537 9.714 1.00 29.58 1133 CYS D CA 1
ATOM 4335 C C . CYS D 1 78 ? 76.458 63.173 9.059 1.00 39.37 1133 CYS D C 1
ATOM 4336 O O . CYS D 1 78 ? 77.039 62.182 9.499 1.00 44.73 1133 CYS D O 1
ATOM 4339 N N . HIS D 1 79 ? 75.633 63.108 8.018 1.00 53.85 1134 HIS D N 1
ATOM 4340 C CA . HIS D 1 79 ? 75.350 61.823 7.384 1.00 37.39 1134 HIS D CA 1
ATOM 4341 C C . HIS D 1 79 ? 75.133 61.953 5.876 1.00 23.13 1134 HIS D C 1
ATOM 4342 O O . HIS D 1 79 ? 75.006 63.060 5.354 1.00 38.37 1134 HIS D O 1
ATOM 4349 N N . ASN D 1 80 ? 75.087 60.815 5.186 1.00 32.87 1135 ASN D N 1
ATOM 4350 C CA . ASN D 1 80 ? 74.803 60.771 3.749 1.00 40.67 1135 ASN D CA 1
ATOM 4351 C C . ASN D 1 80 ? 73.322 60.856 3.428 1.00 37.13 1135 ASN D C 1
ATOM 4352 O O . ASN D 1 80 ? 72.942 61.150 2.296 1.00 33.65 1135 ASN D O 1
ATOM 4357 N N . SER D 1 81 ? 72.486 60.591 4.422 1.00 26.61 1136 SER D N 1
ATOM 4358 C CA . SER D 1 81 ? 71.056 60.510 4.186 1.00 34.40 1136 SER D CA 1
ATOM 4359 C C . SER D 1 81 ? 70.324 61.410 5.164 1.00 28.71 1136 SER D C 1
ATOM 4360 O O . SER D 1 81 ? 70.913 61.885 6.134 1.00 33.74 1136 SER D O 1
ATOM 4363 N N . ALA D 1 82 ? 69.043 61.643 4.892 1.00 25.71 1137 ALA D N 1
ATOM 4364 C CA . ALA D 1 82 ? 68.218 62.539 5.698 1.00 26.56 1137 ALA D CA 1
ATOM 4365 C C . ALA D 1 82 ? 68.308 62.251 7.186 1.00 32.39 1137 ALA D C 1
ATOM 4366 O O . ALA D 1 82 ? 68.163 61.109 7.616 1.00 50.16 1137 ALA D O 1
ATOM 4368 N N . ILE D 1 83 ? 68.550 63.299 7.966 1.00 33.71 1138 ILE D N 1
ATOM 4369 C CA . ILE D 1 83 ? 68.532 63.186 9.414 1.00 14.10 1138 ILE D CA 1
ATOM 4370 C C . ILE D 1 83 ? 67.119 62.851 9.844 1.00 21.75 1138 ILE D C 1
ATOM 4371 O O . ILE D 1 83 ? 66.170 63.540 9.470 1.00 30.08 1138 ILE D O 1
ATOM 4376 N N . THR D 1 84 ? 66.978 61.783 10.616 1.00 20.44 1139 THR D N 1
ATOM 4377 C CA . THR D 1 84 ? 65.672 61.382 11.108 1.00 16.35 1139 THR D CA 1
ATOM 4378 C C . THR D 1 84 ? 65.568 61.644 12.598 1.00 24.49 1139 THR D C 1
ATOM 4379 O O . THR D 1 84 ? 64.471 61.643 13.158 1.00 26.77 1139 THR D O 1
ATOM 4383 N N . HIS D 1 85 ? 66.704 61.873 13.249 1.00 22.24 1140 HIS D N 1
ATOM 4384 C CA . HIS D 1 85 ? 66.661 62.106 14.686 1.00 19.10 1140 HIS D CA 1
ATOM 4385 C C . HIS D 1 85 ? 67.773 63.022 15.203 1.00 23.22 1140 HIS D C 1
ATOM 4386 O O . HIS D 1 85 ? 68.926 62.920 14.783 1.00 22.70 1140 HIS D O 1
ATOM 4393 N N . LEU D 1 86 ? 67.397 63.917 16.117 1.00 44.61 1141 LEU D N 1
ATOM 4394 C CA . LEU D 1 86 ? 68.318 64.841 16.781 1.00 31.83 1141 LEU D CA 1
ATOM 4395 C C . LEU D 1 86 ? 68.035 64.894 18.281 1.00 32.85 1141 LEU D C 1
ATOM 4396 O O . LEU D 1 86 ? 66.925 65.228 18.696 1.00 32.70 1141 LEU D O 1
ATOM 4401 N N . GLU D 1 87 ? 69.037 64.574 19.093 1.00 36.87 1142 GLU D N 1
ATOM 4402 C CA . GLU D 1 87 ? 68.874 64.640 20.542 1.00 28.41 1142 GLU D CA 1
ATOM 4403 C C . GLU D 1 87 ? 70.088 65.235 21.245 1.00 22.42 1142 GLU D C 1
ATOM 4404 O O . GLU D 1 87 ? 71.109 64.570 21.400 1.00 33.98 1142 GLU D O 1
ATOM 4410 N N . PRO D 1 88 ? 69.974 66.497 21.681 1.00 38.55 1143 PRO D N 1
ATOM 4411 C CA . PRO D 1 88 ? 71.042 67.138 22.451 1.00 32.53 1143 PRO D CA 1
ATOM 4412 C C . PRO D 1 88 ? 71.074 66.653 23.896 1.00 42.00 1143 PRO D C 1
ATOM 4413 O O . PRO D 1 88 ? 70.041 66.260 24.442 1.00 38.16 1143 PRO D O 1
ATOM 4417 N N . SER D 1 89 ? 72.250 66.687 24.509 1.00 46.63 1144 SER D N 1
ATOM 4418 C CA . SER D 1 89 ? 72.373 66.353 25.919 1.00 37.02 1144 SER D CA 1
ATOM 4419 C C . SER D 1 89 ? 71.884 67.519 26.760 1.00 41.00 1144 SER D C 1
ATOM 4420 O O . SER D 1 89 ? 71.978 68.670 26.337 1.00 38.83 1144 SER D O 1
ATOM 4423 N N . ARG D 1 90 ? 71.365 67.229 27.949 1.00 37.63 1145 ARG D N 1
ATOM 4424 C CA . ARG D 1 90 ? 71.040 68.294 28.884 1.00 27.54 1145 ARG D CA 1
ATOM 4425 C C . ARG D 1 90 ? 72.342 68.945 29.330 1.00 25.72 1145 ARG D C 1
ATOM 4426 O O . ARG D 1 90 ? 72.384 70.136 29.632 1.00 39.69 1145 ARG D O 1
ATOM 4434 N N . ASP D 1 91 ? 73.401 68.140 29.354 1.00 32.17 1146 ASP D N 1
ATOM 4435 C CA . ASP D 1 91 ? 74.745 68.601 29.679 1.00 26.46 1146 ASP D CA 1
ATOM 4436 C C . ASP D 1 91 ? 75.196 69.636 28.655 1.00 50.94 1146 ASP D C 1
ATOM 4437 O O . ASP D 1 91 ? 75.873 70.607 28.989 1.00 53.07 1146 ASP D O 1
ATOM 4442 N N . GLY D 1 92 ? 74.812 69.412 27.400 1.00 53.40 1147 GLY D N 1
ATOM 4443 C CA . GLY D 1 92 ? 75.172 70.304 26.313 1.00 36.48 1147 GLY D CA 1
ATOM 4444 C C . GLY D 1 92 ? 76.478 69.988 25.609 1.00 39.45 1147 GLY D C 1
ATOM 4445 O O . GLY D 1 92 ? 76.940 70.767 24.777 1.00 41.89 1147 GLY D O 1
ATOM 4446 N N . SER D 1 93 ? 77.070 68.841 25.926 1.00 44.60 1148 SER D N 1
ATOM 4447 C CA . SER D 1 93 ? 78.384 68.497 25.388 1.00 30.83 1148 SER D CA 1
ATOM 4448 C C . SER D 1 93 ? 78.323 67.416 24.316 1.00 32.90 1148 SER D C 1
ATOM 4449 O O . SER D 1 93 ? 79.305 67.179 23.611 1.00 38.64 1148 SER D O 1
ATOM 4452 N N . LEU D 1 94 ? 77.175 66.757 24.193 1.00 46.02 1149 LEU D N 1
ATOM 4453 C CA . LEU D 1 94 ? 77.027 65.679 23.220 1.00 23.57 1149 LEU D CA 1
ATOM 4454 C C . LEU D 1 94 ? 75.756 65.803 22.389 1.00 33.74 1149 LEU D C 1
ATOM 4455 O O . LEU D 1 94 ? 74.785 66.441 22.796 1.00 39.35 1149 LEU D O 1
ATOM 4460 N N . LEU D 1 95 ? 75.776 65.175 21.218 1.00 40.09 1150 LEU D N 1
ATOM 4461 C CA . LEU D 1 95 ? 74.637 65.196 20.314 1.00 22.03 1150 LEU D CA 1
ATOM 4462 C C . LEU D 1 95 ? 74.400 63.838 19.669 1.00 28.49 1150 LEU D C 1
ATOM 4463 O O . LEU D 1 95 ? 75.304 63.252 19.073 1.00 28.43 1150 LEU D O 1
ATOM 4468 N N . LEU D 1 96 ? 73.174 63.348 19.794 1.00 30.05 1151 LEU D N 1
ATOM 4469 C CA . LEU D 1 96 ? 72.771 62.111 19.146 1.00 34.72 1151 LEU D CA 1
ATOM 4470 C C . LEU D 1 96 ? 72.133 62.421 17.805 1.00 25.42 1151 LEU D C 1
ATOM 4471 O O . LEU D 1 96 ? 71.248 63.274 17.714 1.00 38.84 1151 LEU D O 1
ATOM 4476 N N . THR D 1 97 ? 72.564 61.720 16.764 1.00 28.62 1152 THR D N 1
ATOM 4477 C CA . THR D 1 97 ? 71.946 61.896 15.457 1.00 26.20 1152 THR D CA 1
ATOM 4478 C C . THR D 1 97 ? 71.530 60.557 14.880 1.00 27.27 1152 THR D C 1
ATOM 4479 O O . THR D 1 97 ? 72.117 59.523 15.203 1.00 35.23 1152 THR D O 1
ATOM 4483 N N . SER D 1 98 ? 70.508 60.581 14.031 1.00 25.05 1153 SER D N 1
ATOM 4484 C CA . SER D 1 98 ? 70.123 59.394 13.283 1.00 24.31 1153 SER D CA 1
ATOM 4485 C C . SER D 1 98 ? 69.714 59.775 11.871 1.00 26.87 1153 SER D C 1
ATOM 4486 O O . SER D 1 98 ? 68.922 60.704 11.672 1.00 46.98 1153 SER D O 1
ATOM 4489 N N . ALA D 1 99 ? 70.248 59.037 10.902 1.00 32.69 1154 ALA D N 1
ATOM 4490 C CA . ALA D 1 99 ? 70.002 59.301 9.492 1.00 28.09 1154 ALA D CA 1
ATOM 4491 C C . ALA D 1 99 ? 68.881 58.422 8.947 1.00 32.41 1154 ALA D C 1
ATOM 4492 O O . ALA D 1 99 ? 67.976 58.034 9.684 1.00 33.43 1154 ALA D O 1
ATOM 4494 N N . THR D 1 100 ? 68.952 58.103 7.658 1.00 27.39 1155 THR D N 1
ATOM 4495 C CA . THR D 1 100 ? 67.835 57.457 6.974 1.00 40.11 1155 THR D CA 1
ATOM 4496 C C . THR D 1 100 ? 68.142 56.074 6.393 1.00 33.76 1155 THR D C 1
ATOM 4497 O O . THR D 1 100 ? 67.434 55.109 6.680 1.00 24.09 1155 THR D O 1
ATOM 4501 N N . TRP D 1 101 ? 69.187 55.971 5.580 1.00 36.60 1156 TRP D N 1
ATOM 4502 C CA . TRP D 1 101 ? 69.465 54.717 4.886 1.00 46.84 1156 TRP D CA 1
ATOM 4503 C C . TRP D 1 101 ? 70.962 54.466 4.741 1.00 48.78 1156 TRP D C 1
ATOM 4504 O O . TRP D 1 101 ? 71.378 53.441 4.201 1.00 48.46 1156 TRP D O 1
ATOM 4515 N N . SER D 1 102 ? 71.768 55.410 5.215 1.00 48.73 1157 SER D N 1
ATOM 4516 C CA . SER D 1 102 ? 73.215 55.307 5.077 1.00 48.03 1157 SER D CA 1
ATOM 4517 C C . SER D 1 102 ? 73.879 54.950 6.404 1.00 49.67 1157 SER D C 1
ATOM 4518 O O . SER D 1 102 ? 73.494 55.454 7.458 1.00 52.04 1157 SER D O 1
ATOM 4521 N N . GLN D 1 103 ? 74.875 54.072 6.346 1.00 44.09 1158 GLN D N 1
ATOM 4522 C CA . GLN D 1 103 ? 75.620 53.684 7.536 1.00 44.23 1158 GLN D CA 1
ATOM 4523 C C . GLN D 1 103 ? 76.867 54.556 7.698 1.00 52.32 1158 GLN D C 1
ATOM 4524 O O . GLN D 1 103 ? 77.562 54.833 6.722 1.00 43.74 1158 GLN D O 1
ATOM 4530 N N . PRO D 1 104 ? 77.155 54.994 8.937 1.00 49.32 1159 PRO D N 1
ATOM 4531 C CA . PRO D 1 104 ? 76.404 54.661 10.155 1.00 37.22 1159 PRO D CA 1
ATOM 4532 C C . PRO D 1 104 ? 75.068 55.385 10.273 1.00 31.79 1159 PRO D C 1
ATOM 4533 O O . PRO D 1 104 ? 74.984 56.596 10.067 1.00 30.66 1159 PRO D O 1
ATOM 4537 N N . LEU D 1 105 ? 74.034 54.626 10.615 1.00 41.05 1160 LEU D N 1
ATOM 4538 C CA . LEU D 1 105 ? 72.678 55.148 10.684 1.00 37.02 1160 LEU D CA 1
ATOM 4539 C C . LEU D 1 105 ? 72.475 56.016 11.916 1.00 46.31 1160 LEU D C 1
ATOM 4540 O O . LEU D 1 105 ? 71.541 56.815 11.967 1.00 48.23 1160 LEU D O 1
ATOM 4545 N N . SER D 1 106 ? 73.347 55.862 12.908 1.00 35.23 1161 SER D N 1
ATOM 4546 C CA . SER D 1 106 ? 73.277 56.726 14.078 1.00 19.07 1161 SER D CA 1
ATOM 4547 C C . SER D 1 106 ? 74.666 57.134 14.543 1.00 29.39 1161 SER D C 1
ATOM 4548 O O . SER D 1 106 ? 75.638 56.403 14.348 1.00 25.21 1161 SER D O 1
ATOM 4551 N N . ALA D 1 107 ? 74.757 58.296 15.180 1.00 24.14 1162 ALA D N 1
ATOM 4552 C CA . ALA D 1 107 ? 76.054 58.794 15.611 1.00 20.65 1162 ALA D CA 1
ATOM 4553 C C . ALA D 1 107 ? 76.006 59.571 16.916 1.00 29.99 1162 ALA D C 1
ATOM 4554 O O . ALA D 1 107 ? 74.967 60.114 17.313 1.00 34.68 1162 ALA D O 1
ATOM 4556 N N . LEU D 1 108 ? 77.165 59.618 17.565 1.00 45.75 1163 LEU D N 1
ATOM 4557 C CA . LEU D 1 108 ? 77.376 60.394 18.775 1.00 37.76 1163 LEU D CA 1
ATOM 4558 C C . LEU D 1 108 ? 78.490 61.407 18.554 1.00 33.56 1163 LEU D C 1
ATOM 4559 O O . LEU D 1 108 ? 79.664 61.034 18.380 1.00 41.28 1163 LEU D O 1
ATOM 4564 N N . TRP D 1 109 ? 78.097 62.681 18.576 1.00 37.44 1164 TRP D N 1
ATOM 4565 C CA . TRP D 1 109 ? 78.971 63.818 18.307 1.00 41.47 1164 TRP D CA 1
ATOM 4566 C C . TRP D 1 109 ? 79.233 64.615 19.578 1.00 34.61 1164 TRP D C 1
ATOM 4567 O O . TRP D 1 109 ? 78.522 64.473 20.571 1.00 41.95 1164 TRP D O 1
ATOM 4578 N N . GLY D 1 110 ? 80.259 65.458 19.533 1.00 37.50 1165 GLY D N 1
ATOM 4579 C CA . GLY D 1 110 ? 80.570 66.350 20.632 1.00 27.24 1165 GLY D CA 1
ATOM 4580 C C . GLY D 1 110 ? 80.347 67.811 20.290 1.00 28.97 1165 GLY D C 1
ATOM 4581 O O . GLY D 1 110 ? 80.729 68.272 19.216 1.00 31.73 1165 GLY D O 1
ATOM 4582 N N . MET D 1 111 ? 79.725 68.540 21.209 1.00 39.48 1166 MET D N 1
ATOM 4583 C CA . MET D 1 111 ? 79.471 69.963 21.022 1.00 36.37 1166 MET D CA 1
ATOM 4584 C C . MET D 1 111 ? 80.517 70.751 21.799 1.00 42.44 1166 MET D C 1
ATOM 4585 O O . MET D 1 111 ? 80.288 71.899 22.184 1.00 25.40 1166 MET D O 1
ATOM 4590 N N . LYS D 1 112 ? 81.652 70.100 22.047 1.00 41.88 1167 LYS D N 1
ATOM 4591 C CA . LYS D 1 112 ? 82.747 70.664 22.837 1.00 53.06 1167 LYS D CA 1
ATOM 4592 C C . LYS D 1 112 ? 83.295 71.978 22.243 1.00 40.91 1167 LYS D C 1
ATOM 4593 O O . LYS D 1 112 ? 82.648 73.022 22.343 1.00 30.02 1167 LYS D O 1
ATOM 4599 N N . SER D 1 113 ? 84.484 71.947 21.652 1.00 37.41 1168 SER D N 1
ATOM 4600 C CA . SER D 1 113 ? 85.025 73.140 20.990 1.00 48.93 1168 SER D CA 1
ATOM 4601 C C . SER D 1 113 ? 84.876 73.013 19.488 1.00 39.07 1168 SER D C 1
ATOM 4602 O O . SER D 1 113 ? 84.667 73.999 18.780 1.00 46.75 1168 SER D O 1
ATOM 4605 N N . VAL D 1 114 ? 85.027 71.771 19.037 1.00 44.50 1169 VAL D N 1
ATOM 4606 C CA . VAL D 1 114 ? 84.928 71.342 17.648 1.00 45.53 1169 VAL D CA 1
ATOM 4607 C C . VAL D 1 114 ? 83.837 70.283 17.552 1.00 42.20 1169 VAL D C 1
ATOM 4608 O O . VAL D 1 114 ? 83.703 69.453 18.447 1.00 38.93 1169 VAL D O 1
ATOM 4612 N N . PHE D 1 115 ? 83.051 70.316 16.482 1.00 45.84 1170 PHE D N 1
ATOM 4613 C CA . PHE D 1 115 ? 82.000 69.325 16.283 1.00 46.98 1170 PHE D CA 1
ATOM 4614 C C . PHE D 1 115 ? 82.590 68.047 15.711 1.00 46.42 1170 PHE D C 1
ATOM 4615 O O . PHE D 1 115 ? 82.747 67.918 14.497 1.00 49.56 1170 PHE D O 1
ATOM 4623 N N . ASP D 1 116 ? 82.916 67.101 16.580 1.00 24.41 1171 ASP D N 1
ATOM 4624 C CA . ASP D 1 116 ? 83.527 65.864 16.121 1.00 42.24 1171 ASP D CA 1
ATOM 4625 C C . ASP D 1 116 ? 82.706 64.654 16.531 1.00 37.42 1171 ASP D C 1
ATOM 4626 O O . ASP D 1 116 ? 82.051 64.651 17.573 1.00 25.04 1171 ASP D O 1
ATOM 4631 N N . MET D 1 117 ? 82.748 63.624 15.696 1.00 43.99 1172 MET D N 1
ATOM 4632 C CA . MET D 1 117 ? 82.056 62.390 16.000 1.00 37.44 1172 MET D CA 1
ATOM 4633 C C . MET D 1 117 ? 82.822 61.673 17.079 1.00 32.36 1172 MET D C 1
ATOM 4634 O O . MET D 1 117 ? 84.024 61.453 16.965 1.00 40.38 1172 MET D O 1
ATOM 4639 N N . LYS D 1 118 ? 82.128 61.305 18.138 1.00 34.43 1173 LYS D N 1
ATOM 4640 C CA . LYS D 1 118 ? 82.770 60.552 19.185 1.00 41.86 1173 LYS D CA 1
ATOM 4641 C C . LYS D 1 118 ? 82.676 59.085 18.908 1.00 39.88 1173 LYS D C 1
ATOM 4642 O O . LYS D 1 118 ? 83.679 58.380 18.916 1.00 51.46 1173 LYS D O 1
ATOM 4648 N N . HIS D 1 119 ? 81.462 58.639 18.642 1.00 40.83 1174 HIS D N 1
ATOM 4649 C CA . HIS D 1 119 ? 81.212 57.217 18.594 1.00 37.37 1174 HIS D CA 1
ATOM 4650 C C . HIS D 1 119 ? 80.117 56.827 17.587 1.00 33.69 1174 HIS D C 1
ATOM 4651 O O . HIS D 1 119 ? 79.135 57.544 17.421 1.00 26.91 1174 HIS D O 1
ATOM 4658 N N . SER D 1 120 ? 80.290 55.698 16.903 1.00 63.70 1175 SER D N 1
ATOM 4659 C CA . SER D 1 120 ? 79.438 55.386 15.755 1.00 32.28 1175 SER D CA 1
ATOM 4660 C C . SER D 1 120 ? 78.514 54.202 16.011 1.00 46.33 1175 SER D C 1
ATOM 4661 O O . SER D 1 120 ? 78.936 53.161 16.515 1.00 49.61 1175 SER D O 1
ATOM 4664 N N . PHE D 1 121 ? 77.244 54.371 15.661 1.00 37.71 1176 PHE D N 1
ATOM 4665 C CA . PHE D 1 121 ? 76.275 53.287 15.757 1.00 35.10 1176 PHE D CA 1
ATOM 4666 C C . PHE D 1 121 ? 75.826 52.917 14.348 1.00 51.82 1176 PHE D C 1
ATOM 4667 O O . PHE D 1 121 ? 74.881 53.498 13.793 1.00 39.61 1176 PHE D O 1
ATOM 4675 N N . THR D 1 122 ? 76.542 51.944 13.788 1.00 43.40 1177 THR D N 1
ATOM 4676 C CA . THR D 1 122 ? 76.513 51.623 12.367 1.00 38.79 1177 THR D CA 1
ATOM 4677 C C . THR D 1 122 ? 75.131 51.254 11.845 1.00 44.95 1177 THR D C 1
ATOM 4678 O O . THR D 1 122 ? 74.628 51.871 10.905 1.00 49.30 1177 THR D O 1
ATOM 4682 N N . GLU D 1 123 ? 74.512 50.255 12.464 1.00 39.23 1178 GLU D N 1
ATOM 4683 C CA . GLU D 1 123 ? 73.275 49.697 11.928 1.00 39.13 1178 GLU D CA 1
ATOM 4684 C C . GLU D 1 123 ? 72.047 50.151 12.709 1.00 32.83 1178 GLU D C 1
ATOM 4685 O O . GLU D 1 123 ? 70.916 49.835 12.339 1.00 50.77 1178 GLU D O 1
ATOM 4691 N N . ASP D 1 124 ? 72.270 50.902 13.782 1.00 39.02 1179 ASP D N 1
ATOM 4692 C CA . ASP D 1 124 ? 71.170 51.382 14.608 1.00 34.73 1179 ASP D CA 1
ATOM 4693 C C . ASP D 1 124 ? 70.436 52.523 13.913 1.00 27.81 1179 ASP D C 1
ATOM 4694 O O . ASP D 1 124 ? 70.989 53.606 13.737 1.00 35.58 1179 ASP D O 1
ATOM 4699 N N . HIS D 1 125 ? 69.183 52.282 13.537 1.00 20.96 1180 HIS D N 1
ATOM 4700 C CA . HIS D 1 125 ? 68.414 53.271 12.790 1.00 27.65 1180 HIS D CA 1
ATOM 4701 C C . HIS D 1 125 ? 67.923 54.403 13.689 1.00 30.58 1180 HIS D C 1
ATOM 4702 O O . HIS D 1 125 ? 67.738 55.534 13.238 1.00 37.12 1180 HIS D O 1
ATOM 4709 N N . TYR D 1 126 ? 67.723 54.093 14.963 1.00 30.89 1181 TYR D N 1
ATOM 4710 C CA . TYR D 1 126 ? 67.275 55.080 15.937 1.00 32.49 1181 TYR D CA 1
ATOM 4711 C C . TYR D 1 126 ? 68.191 55.081 17.149 1.00 23.55 1181 TYR D C 1
ATOM 4712 O O . TYR D 1 126 ? 68.685 54.036 17.553 1.00 21.36 1181 TYR D O 1
ATOM 4721 N N . VAL D 1 127 ? 68.428 56.255 17.721 1.00 28.84 1182 VAL D N 1
ATOM 4722 C CA . VAL D 1 127 ? 69.307 56.357 18.879 1.00 32.95 1182 VAL D CA 1
ATOM 4723 C C . VAL D 1 127 ? 68.699 57.319 19.903 1.00 31.24 1182 VAL D C 1
ATOM 4724 O O . VAL D 1 127 ? 68.015 58.275 19.542 1.00 31.78 1182 VAL D O 1
ATOM 4728 N N . GLU D 1 128 ? 68.929 57.047 21.183 1.00 18.56 1183 GLU D N 1
ATOM 4729 C CA . GLU D 1 128 ? 68.298 57.818 22.249 1.00 26.75 1183 GLU D CA 1
ATOM 4730 C C . GLU D 1 128 ? 69.152 57.785 23.513 1.00 33.76 1183 GLU D C 1
ATOM 4731 O O . GLU D 1 128 ? 69.880 56.825 23.748 1.00 42.11 1183 GLU D O 1
ATOM 4737 N N . PHE D 1 129 ? 69.070 58.836 24.322 1.00 29.59 1184 PHE D N 1
ATOM 4738 C CA . PHE D 1 129 ? 69.800 58.863 25.586 1.00 46.49 1184 PHE D CA 1
ATOM 4739 C C . PHE D 1 129 ? 69.089 58.059 26.662 1.00 47.73 1184 PHE D C 1
ATOM 4740 O O . PHE D 1 129 ? 67.920 57.697 26.522 1.00 39.09 1184 PHE D O 1
ATOM 4748 N N . SER D 1 130 ? 69.816 57.777 27.736 1.00 52.98 1185 SER D N 1
ATOM 4749 C CA . SER D 1 130 ? 69.208 57.282 28.956 1.00 34.75 1185 SER D CA 1
ATOM 4750 C C . SER D 1 130 ? 68.626 58.481 29.688 1.00 48.96 1185 SER D C 1
ATOM 4751 O O . SER D 1 130 ? 69.073 59.610 29.481 1.00 51.20 1185 SER D O 1
ATOM 4754 N N . LYS D 1 131 ? 67.632 58.249 30.537 1.00 47.18 1186 LYS D N 1
ATOM 4755 C CA . LYS D 1 131 ? 66.905 59.358 31.140 1.00 49.00 1186 LYS D CA 1
ATOM 4756 C C . LYS D 1 131 ? 67.477 59.812 32.487 1.00 60.01 1186 LYS D C 1
ATOM 4757 O O . LYS D 1 131 ? 67.294 60.969 32.874 1.00 43.76 1186 LYS D O 1
ATOM 4763 N N . HIS D 1 132 ? 68.176 58.925 33.195 1.00 34.34 1187 HIS D N 1
ATOM 4764 C CA . HIS D 1 132 ? 68.666 59.274 34.530 1.00 42.02 1187 HIS D CA 1
ATOM 4765 C C . HIS D 1 132 ? 69.777 60.331 34.516 1.00 47.94 1187 HIS D C 1
ATOM 4766 O O . HIS D 1 132 ? 69.588 61.427 35.041 1.00 49.19 1187 HIS D O 1
ATOM 4773 N N . SER D 1 133 ? 70.921 60.023 33.912 1.00 38.58 1188 SER D N 1
ATOM 4774 C CA . SER D 1 133 ? 72.008 60.995 33.851 1.00 46.06 1188 SER D CA 1
ATOM 4775 C C . SER D 1 133 ? 72.735 60.934 32.514 1.00 35.26 1188 SER D C 1
ATOM 4776 O O . SER D 1 133 ? 73.871 61.394 32.393 1.00 37.36 1188 SER D O 1
ATOM 4779 N N . GLN D 1 134 ? 72.057 60.368 31.519 1.00 50.45 1189 GLN D N 1
ATOM 4780 C CA . GLN D 1 134 ? 72.521 60.326 30.132 1.00 35.26 1189 GLN D CA 1
ATOM 4781 C C . GLN D 1 134 ? 73.920 59.736 30.034 1.00 46.50 1189 GLN D C 1
ATOM 4782 O O . GLN D 1 134 ? 74.752 60.185 29.246 1.00 38.14 1189 GLN D O 1
ATOM 4788 N N . ASP D 1 135 ? 74.148 58.705 30.837 1.00 52.47 1190 ASP D N 1
ATOM 4789 C CA . ASP D 1 135 ? 75.418 58.002 30.883 1.00 42.42 1190 ASP D CA 1
ATOM 4790 C C . ASP D 1 135 ? 75.360 56.816 29.939 1.00 42.72 1190 ASP D C 1
ATOM 4791 O O . ASP D 1 135 ? 76.386 56.255 29.558 1.00 43.32 1190 ASP D O 1
ATOM 4796 N N . ARG D 1 136 ? 74.142 56.449 29.560 1.00 49.92 1191 ARG D N 1
ATOM 4797 C CA . ARG D 1 136 ? 73.920 55.302 28.695 1.00 46.92 1191 ARG D CA 1
ATOM 4798 C C . ARG D 1 136 ? 73.266 55.748 27.397 1.00 43.85 1191 ARG D C 1
ATOM 4799 O O . ARG D 1 136 ? 72.634 56.804 27.342 1.00 42.40 1191 ARG D O 1
ATOM 4807 N N . VAL D 1 137 ? 73.407 54.937 26.355 1.00 42.86 1192 VAL D N 1
ATOM 4808 C CA . VAL D 1 137 ? 72.777 55.227 25.075 1.00 26.46 1192 VAL D CA 1
ATOM 4809 C C . VAL D 1 137 ? 72.056 53.991 24.551 1.00 28.18 1192 VAL D C 1
ATOM 4810 O O . VAL D 1 137 ? 72.649 52.923 24.456 1.00 39.97 1192 VAL D O 1
ATOM 4814 N N . ILE D 1 138 ? 70.779 54.129 24.215 1.00 25.30 1193 ILE D N 1
ATOM 4815 C CA . ILE D 1 138 ? 70.028 53.005 23.670 1.00 32.98 1193 ILE D CA 1
ATOM 4816 C C . ILE D 1 138 ? 69.692 53.237 22.197 1.00 15.80 1193 ILE D C 1
ATOM 4817 O O . ILE D 1 138 ? 69.078 54.238 21.832 1.00 22.03 1193 ILE D O 1
ATOM 4822 N N . GLY D 1 139 ? 70.119 52.303 21.354 1.00 29.60 1194 GLY D N 1
ATOM 4823 C CA . GLY D 1 139 ? 69.856 52.366 19.928 1.00 23.74 1194 GLY D CA 1
ATOM 4824 C C . GLY D 1 139 ? 69.028 51.178 19.478 1.00 38.52 1194 GLY D C 1
ATOM 4825 O O . GLY D 1 139 ? 68.959 50.167 20.175 1.00 31.16 1194 GLY D O 1
ATOM 4826 N N . THR D 1 140 ? 68.377 51.303 18.327 1.00 48.87 1195 THR D N 1
ATOM 4827 C CA . THR D 1 140 ? 67.552 50.224 17.803 1.00 42.98 1195 THR D CA 1
ATOM 4828 C C . THR D 1 140 ? 68.072 49.750 16.450 1.00 30.83 1195 THR D C 1
ATOM 4829 O O . THR D 1 140 ? 68.293 50.551 15.543 1.00 22.84 1195 THR D O 1
ATOM 4833 N N . LYS D 1 141 ? 68.266 48.443 16.325 1.00 37.32 1196 LYS D N 1
ATOM 4834 C CA . LYS D 1 141 ? 68.638 47.845 15.051 1.00 29.47 1196 LYS D CA 1
ATOM 4835 C C . LYS D 1 141 ? 67.518 46.912 14.616 1.00 44.12 1196 LYS D C 1
ATOM 4836 O O . LYS D 1 141 ? 67.472 45.740 15.003 1.00 45.08 1196 LYS D O 1
ATOM 4842 N N . GLY D 1 142 ? 66.604 47.456 13.820 1.00 39.69 1197 GLY D N 1
ATOM 4843 C CA . GLY D 1 142 ? 65.405 46.742 13.435 1.00 44.21 1197 GLY D CA 1
ATOM 4844 C C . GLY D 1 142 ? 64.569 46.349 14.640 1.00 43.93 1197 GLY D C 1
ATOM 4845 O O . GLY D 1 142 ? 63.928 47.186 15.276 1.00 41.77 1197 GLY D O 1
ATOM 4846 N N . ASP D 1 143 ? 64.596 45.059 14.951 1.00 39.79 1198 ASP D N 1
ATOM 4847 C CA . ASP D 1 143 ? 63.824 44.480 16.043 1.00 38.54 1198 ASP D CA 1
ATOM 4848 C C . ASP D 1 143 ? 64.635 44.416 17.331 1.00 36.01 1198 ASP D C 1
ATOM 4849 O O . ASP D 1 143 ? 64.086 44.242 18.421 1.00 38.77 1198 ASP D O 1
ATOM 4854 N N . ILE D 1 144 ? 65.948 44.552 17.187 1.00 30.94 1199 ILE D N 1
ATOM 4855 C CA . ILE D 1 144 ? 66.890 44.379 18.284 1.00 37.36 1199 ILE D CA 1
ATOM 4856 C C . ILE D 1 144 ? 67.135 45.712 18.985 1.00 43.81 1199 ILE D C 1
ATOM 4857 O O . ILE D 1 144 ? 67.006 46.765 18.355 1.00 40.64 1199 ILE D O 1
ATOM 4862 N N . ALA D 1 145 ? 67.491 45.689 20.271 1.00 48.21 1200 ALA D N 1
ATOM 4863 C CA . ALA D 1 145 ? 67.882 46.915 20.981 1.00 34.71 1200 ALA D CA 1
ATOM 4864 C C . ALA D 1 145 ? 69.295 46.820 21.564 1.00 44.54 1200 ALA D C 1
ATOM 4865 O O . ALA D 1 145 ? 69.629 45.796 22.158 1.00 31.88 1200 ALA D O 1
ATOM 4867 N N . HIS D 1 146 ? 70.155 47.832 21.414 1.00 46.12 1201 HIS D N 1
ATOM 4868 C CA . HIS D 1 146 ? 71.407 47.680 22.158 1.00 47.81 1201 HIS D CA 1
ATOM 4869 C C . HIS D 1 146 ? 71.607 48.880 23.053 1.00 29.92 1201 HIS D C 1
ATOM 4870 O O . HIS D 1 146 ? 71.135 49.976 22.766 1.00 29.50 1201 HIS D O 1
ATOM 4877 N N . ILE D 1 147 ? 72.296 48.629 24.157 1.00 37.66 1202 ILE D N 1
ATOM 4878 C CA . ILE D 1 147 ? 72.673 49.643 25.128 1.00 34.54 1202 ILE D CA 1
ATOM 4879 C C . ILE D 1 147 ? 74.191 49.778 25.251 1.00 32.14 1202 ILE D C 1
ATOM 4880 O O . ILE D 1 147 ? 74.896 48.784 25.452 1.00 34.21 1202 ILE D O 1
ATOM 4885 N N . TYR D 1 148 ? 74.671 51.016 25.124 1.00 32.23 1203 TYR D N 1
ATOM 4886 C CA . TYR D 1 148 ? 76.091 51.360 25.189 1.00 36.94 1203 TYR D CA 1
ATOM 4887 C C . TYR D 1 148 ? 76.356 52.360 26.320 1.00 36.07 1203 TYR D C 1
ATOM 4888 O O . TYR D 1 148 ? 75.420 52.914 26.893 1.00 40.89 1203 TYR D O 1
ATOM 4897 N N . ASP D 1 149 ? 77.628 52.586 26.640 1.00 46.81 1204 ASP D N 1
ATOM 4898 C CA . ASP D 1 149 ? 78.012 53.617 27.609 1.00 42.32 1204 ASP D CA 1
ATOM 4899 C C . ASP D 1 149 ? 78.654 54.813 26.896 1.00 35.75 1204 ASP D C 1
ATOM 4900 O O . ASP D 1 149 ? 79.571 54.650 26.092 1.00 41.12 1204 ASP D O 1
ATOM 4905 N N . ILE D 1 150 ? 78.164 56.012 27.198 1.00 37.07 1205 ILE D N 1
ATOM 4906 C CA . ILE D 1 150 ? 78.604 57.231 26.522 1.00 38.04 1205 ILE D CA 1
ATOM 4907 C C . ILE D 1 150 ? 80.112 57.474 26.593 1.00 52.73 1205 ILE D C 1
ATOM 4908 O O . ILE D 1 150 ? 80.664 58.193 25.763 1.00 60.44 1205 ILE D O 1
ATOM 4913 N N . GLN D 1 151 ? 80.774 56.880 27.580 1.00 59.10 1206 GLN D N 1
ATOM 4914 C CA . GLN D 1 151 ? 82.181 57.169 27.822 1.00 45.55 1206 GLN D CA 1
ATOM 4915 C C . GLN D 1 151 ? 83.090 56.284 26.975 1.00 67.06 1206 GLN D C 1
ATOM 4916 O O . GLN D 1 151 ? 84.028 56.770 26.342 1.00 70.61 1206 GLN D O 1
ATOM 4922 N N . THR D 1 152 ? 82.802 54.988 26.954 1.00 61.26 1207 THR D N 1
ATOM 4923 C CA . THR D 1 152 ? 83.647 54.042 26.236 1.00 43.28 1207 THR D CA 1
ATOM 4924 C C . THR D 1 152 ? 83.044 53.638 24.894 1.00 57.52 1207 THR D C 1
ATOM 4925 O O . THR D 1 152 ? 83.765 53.239 23.979 1.00 65.19 1207 THR D O 1
ATOM 4929 N N . GLY D 1 153 ? 81.723 53.738 24.779 1.00 55.06 1208 GLY D N 1
ATOM 4930 C CA . GLY D 1 153 ? 81.033 53.357 23.558 1.00 49.53 1208 GLY D CA 1
ATOM 4931 C C . GLY D 1 153 ? 80.799 51.863 23.451 1.00 43.89 1208 GLY D C 1
ATOM 4932 O O . GLY D 1 153 ? 80.200 51.384 22.488 1.00 40.45 1208 GLY D O 1
ATOM 4933 N N . ASN D 1 154 ? 81.278 51.124 24.446 1.00 46.59 1209 ASN D N 1
ATOM 4934 C CA . ASN D 1 154 ? 81.131 49.675 24.471 1.00 45.49 1209 ASN D CA 1
ATOM 4935 C C . ASN D 1 154 ? 79.657 49.303 24.569 1.00 42.18 1209 ASN D C 1
ATOM 4936 O O . ASN D 1 154 ? 78.928 49.868 25.383 1.00 49.96 1209 ASN D O 1
ATOM 4941 N N . LYS D 1 155 ? 79.211 48.365 23.741 1.00 30.86 1210 LYS D N 1
ATOM 4942 C CA . LYS D 1 155 ? 77.843 47.873 23.854 1.00 30.13 1210 LYS D CA 1
ATOM 4943 C C . LYS D 1 155 ? 77.675 47.079 25.141 1.00 45.18 1210 LYS D C 1
ATOM 4944 O O . LYS D 1 155 ? 78.032 45.902 25.204 1.00 55.30 1210 LYS D O 1
ATOM 4950 N N . LEU D 1 156 ? 77.148 47.736 26.170 1.00 36.39 1211 LEU D N 1
ATOM 4951 C CA . LEU D 1 156 ? 76.994 47.111 27.476 1.00 21.89 1211 LEU D CA 1
ATOM 4952 C C . LEU D 1 156 ? 75.994 45.963 27.448 1.00 45.29 1211 LEU D C 1
ATOM 4953 O O . LEU D 1 156 ? 76.140 44.991 28.193 1.00 30.60 1211 LEU D O 1
ATOM 4958 N N . LEU D 1 157 ? 74.984 46.061 26.587 1.00 49.98 1212 LEU D N 1
ATOM 4959 C CA . LEU D 1 157 ? 73.884 45.105 26.670 1.00 40.26 1212 LEU D CA 1
ATOM 4960 C C . LEU D 1 157 ? 73.070 44.970 25.376 1.00 35.68 1212 LEU D C 1
ATOM 4961 O O . LEU D 1 157 ? 73.043 45.875 24.546 1.00 39.94 1212 LEU D O 1
ATOM 4966 N N . THR D 1 158 ? 72.398 43.829 25.227 1.00 37.35 1213 THR D N 1
ATOM 4967 C CA . THR D 1 158 ? 71.633 43.502 24.023 1.00 35.30 1213 THR D CA 1
ATOM 4968 C C . THR D 1 158 ? 70.270 42.897 24.359 1.00 51.15 1213 THR D C 1
ATOM 4969 O O . THR D 1 158 ? 70.192 41.854 25.007 1.00 59.47 1213 THR D O 1
ATOM 4973 N N . LEU D 1 159 ? 69.197 43.555 23.929 1.00 33.68 1214 LEU D N 1
ATOM 4974 C CA . LEU D 1 159 ? 67.848 43.059 24.195 1.00 33.66 1214 LEU D CA 1
ATOM 4975 C C . LEU D 1 159 ? 67.111 42.587 22.940 1.00 47.20 1214 LEU D C 1
ATOM 4976 O O . LEU D 1 159 ? 66.915 43.365 21.995 1.00 49.95 1214 LEU D O 1
ATOM 4981 N N . PHE D 1 160 ? 66.701 41.317 22.949 1.00 35.95 1215 PHE D N 1
ATOM 4982 C CA . PHE D 1 160 ? 65.908 40.727 21.868 1.00 43.84 1215 PHE D CA 1
ATOM 4983 C C . PHE D 1 160 ? 65.378 39.335 22.231 1.00 52.96 1215 PHE D C 1
ATOM 4984 O O . PHE D 1 160 ? 66.048 38.562 22.918 1.00 47.06 1215 PHE D O 1
ATOM 4992 N N . ASN D 1 161 ? 64.169 39.028 21.766 1.00 54.34 1216 ASN D N 1
ATOM 4993 C CA . ASN D 1 161 ? 63.564 37.713 21.962 1.00 41.26 1216 ASN D CA 1
ATOM 4994 C C . ASN D 1 161 ? 62.564 37.419 20.842 1.00 45.95 1216 ASN D C 1
ATOM 4995 O O . ASN D 1 161 ? 61.503 38.041 20.774 1.00 38.69 1216 ASN D O 1
ATOM 5000 N N . PRO D 1 162 ? 62.912 36.474 19.953 1.00 46.75 1217 PRO D N 1
ATOM 5001 C CA . PRO D 1 162 ? 62.148 36.166 18.735 1.00 57.31 1217 PRO D CA 1
ATOM 5002 C C . PRO D 1 162 ? 60.718 35.677 18.968 1.00 41.45 1217 PRO D C 1
ATOM 5003 O O . PRO D 1 162 ? 59.831 36.020 18.188 1.00 43.07 1217 PRO D O 1
ATOM 5007 N N . ASP D 1 163 ? 60.490 34.885 20.009 1.00 42.36 1218 ASP D N 1
ATOM 5008 C CA . ASP D 1 163 ? 59.147 34.372 20.272 1.00 42.59 1218 ASP D CA 1
ATOM 5009 C C . ASP D 1 163 ? 58.338 35.389 21.073 1.00 39.82 1218 ASP D C 1
ATOM 5010 O O . ASP D 1 163 ? 57.215 35.116 21.492 1.00 47.31 1218 ASP D O 1
ATOM 5015 N N . LEU D 1 164 ? 58.936 36.549 21.314 1.00 40.55 1219 LEU D N 1
ATOM 5016 C CA . LEU D 1 164 ? 58.269 37.619 22.042 1.00 46.70 1219 LEU D CA 1
ATOM 5017 C C . LEU D 1 164 ? 58.236 38.876 21.174 1.00 42.51 1219 LEU D C 1
ATOM 5018 O O . LEU D 1 164 ? 57.546 39.847 21.487 1.00 24.89 1219 LEU D O 1
ATOM 5023 N N . ALA D 1 165 ? 58.980 38.829 20.072 1.00 29.69 1220 ALA D N 1
ATOM 5024 C CA . ALA D 1 165 ? 59.095 39.945 19.137 1.00 35.23 1220 ALA D CA 1
ATOM 5025 C C . ALA D 1 165 ? 57.749 40.321 18.526 1.00 38.74 1220 ALA D C 1
ATOM 5026 O O . ALA D 1 165 ? 56.905 39.460 18.278 1.00 29.85 1220 ALA D O 1
ATOM 5028 N N . ASN D 1 166 ? 57.555 41.615 18.291 1.00 43.45 1221 ASN D N 1
ATOM 5029 C CA . ASN D 1 166 ? 56.310 42.108 17.716 1.00 26.59 1221 ASN D CA 1
ATOM 5030 C C . ASN D 1 166 ? 56.493 42.594 16.279 1.00 32.21 1221 ASN D C 1
ATOM 5031 O O . ASN D 1 166 ? 55.524 42.716 15.531 1.00 41.33 1221 ASN D O 1
ATOM 5036 N N . ASN D 1 167 ? 57.743 42.867 15.906 1.00 34.85 1222 ASN D N 1
ATOM 5037 C CA . ASN D 1 167 ? 58.112 43.288 14.549 1.00 38.17 1222 ASN D CA 1
ATOM 5038 C C . ASN D 1 167 ? 57.368 44.533 14.079 1.00 27.77 1222 ASN D C 1
ATOM 5039 O O . ASN D 1 167 ? 56.839 44.577 12.969 1.00 17.61 1222 ASN D O 1
ATOM 5044 N N . TYR D 1 168 ? 57.348 45.549 14.932 1.00 33.08 1223 TYR D N 1
ATOM 5045 C CA . TYR D 1 168 ? 56.860 46.863 14.549 1.00 33.18 1223 TYR D CA 1
ATOM 5046 C C . TYR D 1 168 ? 57.755 47.409 13.432 1.00 34.61 1223 TYR D C 1
ATOM 5047 O O . TYR D 1 168 ? 58.947 47.098 13.388 1.00 30.74 1223 TYR D O 1
ATOM 5056 N N . LYS D 1 169 ? 57.203 48.218 12.532 1.00 26.30 1224 LYS D N 1
ATOM 5057 C CA . LYS D 1 169 ? 58.021 48.799 11.469 1.00 18.82 1224 LYS D CA 1
ATOM 5058 C C . LYS D 1 169 ? 58.720 50.082 11.909 1.00 33.18 1224 LYS D C 1
ATOM 5059 O O . LYS D 1 169 ? 59.760 50.449 11.361 1.00 35.77 1224 LYS D O 1
ATOM 5065 N N . ARG D 1 170 ? 58.154 50.757 12.902 1.00 33.90 1225 ARG D N 1
ATOM 5066 C CA . ARG D 1 170 ? 58.761 51.971 13.430 1.00 35.55 1225 ARG D CA 1
ATOM 5067 C C . ARG D 1 170 ? 59.221 51.731 14.857 1.00 30.10 1225 ARG D C 1
ATOM 5068 O O . ARG D 1 170 ? 58.922 52.515 15.758 1.00 39.81 1225 ARG D O 1
ATOM 5076 N N . ASN D 1 171 ? 59.943 50.634 15.055 1.00 37.09 1226 ASN D N 1
ATOM 5077 C CA . ASN D 1 171 ? 60.412 50.265 16.380 1.00 38.06 1226 ASN D CA 1
ATOM 5078 C C . ASN D 1 171 ? 61.390 51.300 16.913 1.00 36.32 1226 ASN D C 1
ATOM 5079 O O . ASN D 1 171 ? 62.354 51.665 16.242 1.00 37.95 1226 ASN D O 1
ATOM 5084 N N . CYS D 1 172 ? 61.130 51.771 18.126 1.00 33.71 1227 CYS D N 1
ATOM 5085 C CA . CYS D 1 172 ? 62.038 52.681 18.801 1.00 31.06 1227 CYS D CA 1
ATOM 5086 C C . CYS D 1 172 ? 62.202 52.274 20.257 1.00 32.44 1227 CYS D C 1
ATOM 5087 O O . CYS D 1 172 ? 61.302 52.469 21.072 1.00 36.24 1227 CYS D O 1
ATOM 5090 N N . ALA D 1 173 ? 63.358 51.703 20.575 1.00 27.46 1228 ALA D N 1
ATOM 5091 C CA . ALA D 1 173 ? 63.664 51.297 21.938 1.00 33.56 1228 ALA D CA 1
ATOM 5092 C C . ALA D 1 173 ? 63.813 52.526 22.819 1.00 32.25 1228 ALA D C 1
ATOM 5093 O O . ALA D 1 173 ? 64.235 53.584 22.352 1.00 43.48 1228 ALA D O 1
ATOM 5095 N N . THR D 1 174 ? 63.436 52.394 24.087 1.00 35.24 1229 THR D N 1
ATOM 5096 C CA . THR D 1 174 ? 63.356 53.545 24.975 1.00 27.84 1229 THR D CA 1
ATOM 5097 C C . THR D 1 174 ? 63.483 53.156 26.447 1.00 29.88 1229 THR D C 1
ATOM 5098 O O . THR D 1 174 ? 63.101 52.055 26.845 1.00 36.27 1229 THR D O 1
ATOM 5102 N N . PHE D 1 175 ? 64.038 54.065 27.245 1.00 23.51 1230 PHE D N 1
ATOM 5103 C CA . PHE D 1 175 ? 64.093 53.904 28.693 1.00 16.15 1230 PHE D CA 1
ATOM 5104 C C . PHE D 1 175 ? 62.855 54.511 29.334 1.00 28.62 1230 PHE D C 1
ATOM 5105 O O . PHE D 1 175 ? 62.269 55.450 28.796 1.00 41.11 1230 PHE D O 1
ATOM 5113 N N . ASN D 1 176 ? 62.461 53.988 30.489 1.00 23.70 1231 ASN D N 1
ATOM 5114 C CA . ASN D 1 176 ? 61.510 54.699 31.326 1.00 32.19 1231 ASN D CA 1
ATOM 5115 C C . ASN D 1 176 ? 62.296 55.794 32.043 1.00 35.14 1231 ASN D C 1
ATOM 5116 O O . ASN D 1 176 ? 63.523 55.710 32.114 1.00 28.19 1231 ASN D O 1
ATOM 5121 N N . PRO D 1 177 ? 61.606 56.831 32.558 1.00 24.78 1232 PRO D N 1
ATOM 5122 C CA . PRO D 1 177 ? 62.277 57.952 33.231 1.00 24.73 1232 PRO D CA 1
ATOM 5123 C C . PRO D 1 177 ? 63.371 57.544 34.225 1.00 40.76 1232 PRO D C 1
ATOM 5124 O O . PRO D 1 177 ? 64.284 58.327 34.485 1.00 33.37 1232 PRO D O 1
ATOM 5128 N N . THR D 1 178 ? 63.276 56.331 34.761 1.00 40.31 1233 THR D N 1
ATOM 5129 C CA . THR D 1 178 ? 64.227 55.848 35.756 1.00 36.09 1233 THR D CA 1
ATOM 5130 C C . THR D 1 178 ? 65.224 54.839 35.187 1.00 30.65 1233 THR D C 1
ATOM 5131 O O . THR D 1 178 ? 66.128 54.390 35.893 1.00 45.93 1233 THR D O 1
ATOM 5135 N N . ASP D 1 179 ? 65.042 54.481 33.919 1.00 18.71 1234 ASP D N 1
ATOM 5136 C CA . ASP D 1 179 ? 65.982 53.629 33.187 1.00 31.46 1234 ASP D CA 1
ATOM 5137 C C . ASP D 1 179 ? 66.156 52.228 33.775 1.00 31.96 1234 ASP D C 1
ATOM 5138 O O . ASP D 1 179 ? 67.136 51.545 33.475 1.00 33.34 1234 ASP D O 1
ATOM 5143 N N . ASP D 1 180 ? 65.206 51.789 34.594 1.00 38.49 1235 ASP D N 1
ATOM 5144 C CA . ASP D 1 180 ? 65.267 50.437 35.138 1.00 48.60 1235 ASP D CA 1
ATOM 5145 C C . ASP D 1 180 ? 64.494 49.515 34.224 1.00 47.79 1235 ASP D C 1
ATOM 5146 O O . ASP D 1 180 ? 64.596 48.291 34.314 1.00 56.47 1235 ASP D O 1
ATOM 5151 N N . LEU D 1 181 ? 63.719 50.116 33.332 1.00 35.97 1236 LEU D N 1
ATOM 5152 C CA . LEU D 1 181 ? 62.906 49.342 32.417 1.00 43.01 1236 LEU D CA 1
ATOM 5153 C C . LEU D 1 181 ? 63.204 49.749 30.978 1.00 42.03 1236 LEU D C 1
ATOM 5154 O O . LEU D 1 181 ? 63.569 50.895 30.722 1.00 33.33 1236 LEU D O 1
ATOM 5159 N N . VAL D 1 182 ? 63.042 48.823 30.037 1.00 45.12 1237 VAL D N 1
ATOM 5160 C CA . VAL D 1 182 ? 63.201 49.170 28.624 1.00 40.34 1237 VAL D CA 1
ATOM 5161 C C . VAL D 1 182 ? 61.998 48.685 27.826 1.00 43.01 1237 VAL D C 1
ATOM 5162 O O . VAL D 1 182 ? 61.548 47.552 27.990 1.00 38.41 1237 VAL D O 1
ATOM 5166 N N . LEU D 1 183 ? 61.482 49.551 26.960 1.00 38.47 1238 LEU D N 1
ATOM 5167 C CA . LEU D 1 183 ? 60.386 49.182 26.077 1.00 33.45 1238 LEU D CA 1
ATOM 5168 C C . LEU D 1 183 ? 60.906 48.998 24.659 1.00 39.89 1238 LEU D C 1
ATOM 5169 O O . LEU D 1 183 ? 61.195 49.971 23.962 1.00 39.16 1238 LEU D O 1
ATOM 5174 N N . ASN D 1 184 ? 61.020 47.747 24.228 1.00 41.85 1239 ASN D N 1
ATOM 5175 C CA . ASN D 1 184 ? 61.561 47.469 22.906 1.00 35.66 1239 ASN D CA 1
ATOM 5176 C C . ASN D 1 184 ? 60.633 46.575 22.101 1.00 41.37 1239 ASN D C 1
ATOM 5177 O O . ASN D 1 184 ? 60.383 45.428 22.473 1.00 44.83 1239 ASN D O 1
ATOM 5182 N N . ASP D 1 185 ? 60.123 47.125 21.002 1.00 41.66 1240 ASP D N 1
ATOM 5183 C CA . ASP D 1 185 ? 59.262 46.400 20.075 1.00 35.52 1240 ASP D CA 1
ATOM 5184 C C . ASP D 1 185 ? 58.043 45.833 20.804 1.00 40.57 1240 ASP D C 1
ATOM 5185 O O . ASP D 1 185 ? 57.620 44.710 20.544 1.00 43.72 1240 ASP D O 1
ATOM 5190 N N . GLY D 1 186 ? 57.504 46.606 21.742 1.00 33.48 1241 GLY D N 1
ATOM 5191 C CA . GLY D 1 186 ? 56.334 46.187 22.493 1.00 32.19 1241 GLY D CA 1
ATOM 5192 C C . GLY D 1 186 ? 56.639 45.355 23.723 1.00 32.09 1241 GLY D C 1
ATOM 5193 O O . GLY D 1 186 ? 55.766 45.145 24.565 1.00 31.44 1241 GLY D O 1
ATOM 5194 N N . VAL D 1 187 ? 57.872 44.873 23.830 1.00 42.85 1242 VAL D N 1
ATOM 5195 C CA . VAL D 1 187 ? 58.252 44.032 24.959 1.00 29.60 1242 VAL D CA 1
ATOM 5196 C C . VAL D 1 187 ? 58.885 44.849 26.083 1.00 47.56 1242 VAL D C 1
ATOM 5197 O O . VAL D 1 187 ? 59.807 45.640 25.857 1.00 46.64 1242 VAL D O 1
ATOM 5201 N N . LEU D 1 188 ? 58.375 44.640 27.292 1.00 30.34 1243 LEU D N 1
ATOM 5202 C CA . LEU D 1 188 ? 58.900 45.270 28.491 1.00 40.38 1243 LEU D CA 1
ATOM 5203 C C . LEU D 1 188 ? 59.975 44.392 29.129 1.00 42.02 1243 LEU D C 1
ATOM 5204 O O . LEU D 1 188 ? 59.696 43.253 29.547 1.00 35.60 1243 LEU D O 1
ATOM 5209 N N . TRP D 1 189 ? 61.179 44.962 29.223 1.00 39.56 1244 TRP D N 1
ATOM 5210 C CA . TRP D 1 189 ? 62.380 44.302 29.731 1.00 37.20 1244 TRP D CA 1
ATOM 5211 C C . TRP D 1 189 ? 62.841 44.889 31.049 1.00 34.50 1244 TRP D C 1
ATOM 5212 O O . TRP D 1 189 ? 62.903 46.114 31.192 1.00 43.91 1244 TRP D O 1
ATOM 5223 N N . ASP D 1 190 ? 63.257 44.032 31.974 1.00 46.24 1245 ASP D N 1
ATOM 5224 C CA . ASP D 1 190 ? 63.915 44.509 33.182 1.00 55.44 1245 ASP D CA 1
ATOM 5225 C C . ASP D 1 190 ? 65.400 44.651 32.913 1.00 47.04 1245 ASP D C 1
ATOM 5226 O O . ASP D 1 190 ? 66.077 43.675 32.603 1.00 35.50 1245 ASP D O 1
ATOM 5231 N N . VAL D 1 191 ? 65.899 45.875 33.041 1.00 50.23 1246 VAL D N 1
ATOM 5232 C CA . VAL D 1 191 ? 67.270 46.188 32.661 1.00 43.63 1246 VAL D CA 1
ATOM 5233 C C . VAL D 1 191 ? 68.303 45.405 33.469 1.00 37.84 1246 VAL D C 1
ATOM 5234 O O . VAL D 1 191 ? 69.187 44.772 32.895 1.00 49.80 1246 VAL D O 1
ATOM 5238 N N . ARG D 1 192 ? 68.180 45.430 34.792 1.00 48.26 1247 ARG D N 1
ATOM 5239 C CA . ARG D 1 192 ? 69.190 44.836 35.661 1.00 49.88 1247 ARG D CA 1
ATOM 5240 C C . ARG D 1 192 ? 69.243 43.332 35.472 1.00 49.27 1247 ARG D C 1
ATOM 5241 O O . ARG D 1 192 ? 70.297 42.709 35.597 1.00 61.30 1247 ARG D O 1
ATOM 5249 N N . SER D 1 193 ? 68.086 42.755 35.171 1.00 51.39 1248 SER D N 1
ATOM 5250 C CA . SER D 1 193 ? 67.983 41.331 34.901 1.00 29.80 1248 SER D CA 1
ATOM 5251 C C . SER D 1 193 ? 68.223 41.012 33.434 1.00 25.94 1248 SER D C 1
ATOM 5252 O O . SER D 1 193 ? 68.569 39.883 33.092 1.00 42.55 1248 SER D O 1
ATOM 5255 N N . ALA D 1 194 ? 68.036 42.016 32.578 1.00 38.93 1249 ALA D N 1
ATOM 5256 C CA . ALA D 1 194 ? 68.065 41.837 31.124 1.00 42.53 1249 ALA D CA 1
ATOM 5257 C C . ALA D 1 194 ? 67.072 40.755 30.712 1.00 51.11 1249 ALA D C 1
ATOM 5258 O O . ALA D 1 194 ? 67.308 40.006 29.765 1.00 56.19 1249 ALA D O 1
ATOM 5260 N N . GLN D 1 195 ? 65.956 40.688 31.431 1.00 34.04 1250 GLN D N 1
ATOM 5261 C CA . GLN D 1 195 ? 64.923 39.704 31.150 1.00 43.52 1250 GLN D CA 1
ATOM 5262 C C . GLN D 1 195 ? 63.591 40.400 30.891 1.00 47.31 1250 GLN D C 1
ATOM 5263 O O . GLN D 1 195 ? 63.251 41.377 31.557 1.00 37.47 1250 GLN D O 1
ATOM 5269 N N . ALA D 1 196 ? 62.849 39.894 29.911 1.00 42.61 1251 ALA D N 1
ATOM 5270 C CA . ALA D 1 196 ? 61.584 40.499 29.510 1.00 28.04 1251 ALA D CA 1
ATOM 5271 C C . ALA D 1 196 ? 60.500 40.304 30.561 1.00 22.25 1251 ALA D C 1
ATOM 5272 O O . ALA D 1 196 ? 60.215 39.179 30.968 1.00 41.90 1251 ALA D O 1
ATOM 5274 N N . ILE D 1 197 ? 59.890 41.404 30.989 1.00 32.05 1252 ILE D N 1
ATOM 5275 C CA . ILE D 1 197 ? 58.845 41.350 32.006 1.00 41.38 1252 ILE D CA 1
ATOM 5276 C C . ILE D 1 197 ? 57.493 41.058 31.382 1.00 35.10 1252 ILE D C 1
ATOM 5277 O O . ILE D 1 197 ? 56.748 40.202 31.865 1.00 39.50 1252 ILE D O 1
ATOM 5282 N N . HIS D 1 198 ? 57.171 41.768 30.307 1.00 30.36 1253 HIS D N 1
ATOM 5283 C CA . HIS D 1 198 ? 55.846 41.611 29.712 1.00 29.25 1253 HIS D CA 1
ATOM 5284 C C . HIS D 1 198 ? 55.892 41.723 28.202 1.00 26.24 1253 HIS D C 1
ATOM 5285 O O . HIS D 1 198 ? 56.832 42.275 27.647 1.00 35.58 1253 HIS D O 1
ATOM 5292 N N . LYS D 1 199 ? 54.890 41.171 27.532 1.00 33.49 1254 LYS D N 1
ATOM 5293 C CA . LYS D 1 199 ? 54.751 41.401 26.105 1.00 39.44 1254 LYS D CA 1
ATOM 5294 C C . LYS D 1 199 ? 53.374 41.970 25.809 1.00 31.21 1254 LYS D C 1
ATOM 5295 O O . LYS D 1 199 ? 52.368 41.262 25.870 1.00 37.76 1254 LYS D O 1
ATOM 5301 N N . PHE D 1 200 ? 53.336 43.255 25.487 1.00 36.34 1255 PHE D N 1
ATOM 5302 C CA . PHE D 1 200 ? 52.102 43.893 25.070 1.00 39.86 1255 PHE D CA 1
ATOM 5303 C C . PHE D 1 200 ? 51.763 43.435 23.661 1.00 28.37 1255 PHE D C 1
ATOM 5304 O O . PHE D 1 200 ? 52.570 43.592 22.745 1.00 24.26 1255 PHE D O 1
ATOM 5312 N N . ASP D 1 201 ? 50.580 42.850 23.494 1.00 37.70 1256 ASP D N 1
ATOM 5313 C CA . ASP D 1 201 ? 50.179 42.331 22.193 1.00 21.17 1256 ASP D CA 1
ATOM 5314 C C . ASP D 1 201 ? 50.142 43.436 21.152 1.00 31.34 1256 ASP D C 1
ATOM 5315 O O . ASP D 1 201 ? 50.173 44.624 21.474 1.00 38.24 1256 ASP D O 1
ATOM 5320 N N . LYS D 1 202 ? 50.044 43.024 19.899 1.00 25.64 1257 LYS D N 1
ATOM 5321 C CA . LYS D 1 202 ? 50.196 43.929 18.780 1.00 17.51 1257 LYS D CA 1
ATOM 5322 C C . LYS D 1 202 ? 48.813 44.218 18.187 1.00 31.30 1257 LYS D C 1
ATOM 5323 O O . LYS D 1 202 ? 48.048 43.296 17.905 1.00 30.97 1257 LYS D O 1
ATOM 5329 N N . PHE D 1 203 ? 48.490 45.496 18.017 1.00 31.69 1258 PHE D N 1
ATOM 5330 C CA . PHE D 1 203 ? 47.204 45.905 17.449 1.00 32.07 1258 PHE D CA 1
ATOM 5331 C C . PHE D 1 203 ? 47.452 46.988 16.413 1.00 35.71 1258 PHE D C 1
ATOM 5332 O O . PHE D 1 203 ? 46.562 47.768 16.069 1.00 34.70 1258 PHE D O 1
ATOM 5340 N N . ASN D 1 204 ? 48.680 46.997 15.907 1.00 24.44 1259 ASN D N 1
ATOM 5341 C CA . ASN D 1 204 ? 49.194 48.066 15.069 1.00 24.65 1259 ASN D CA 1
ATOM 5342 C C . ASN D 1 204 ? 50.509 47.609 14.442 1.00 23.67 1259 ASN D C 1
ATOM 5343 O O . ASN D 1 204 ? 51.288 46.901 15.075 1.00 30.76 1259 ASN D O 1
ATOM 5348 N N . MET D 1 205 ? 50.756 48.015 13.201 1.00 44.33 1260 MET D N 1
ATOM 5349 C CA . MET D 1 205 ? 51.905 47.514 12.449 1.00 29.07 1260 MET D CA 1
ATOM 5350 C C . MET D 1 205 ? 53.155 48.383 12.566 1.00 32.89 1260 MET D C 1
ATOM 5351 O O . MET D 1 205 ? 54.249 47.942 12.214 1.00 27.10 1260 MET D O 1
ATOM 5356 N N . ASN D 1 206 ? 52.995 49.614 13.043 1.00 33.54 1261 ASN D N 1
ATOM 5357 C CA . ASN D 1 206 ? 54.084 50.587 12.997 1.00 20.44 1261 ASN D CA 1
ATOM 5358 C C . ASN D 1 206 ? 54.652 51.014 14.348 1.00 27.17 1261 ASN D C 1
ATOM 5359 O O . ASN D 1 206 ? 55.823 50.777 14.643 1.00 29.30 1261 ASN D O 1
ATOM 5364 N N . ILE D 1 207 ? 53.815 51.658 15.154 1.00 33.72 1262 ILE D N 1
ATOM 5365 C CA . ILE D 1 207 ? 54.246 52.280 16.405 1.00 21.30 1262 ILE D CA 1
ATOM 5366 C C . ILE D 1 207 ? 54.554 51.303 17.542 1.00 28.24 1262 ILE D C 1
ATOM 5367 O O . ILE D 1 207 ? 53.689 50.543 17.977 1.00 24.02 1262 ILE D O 1
ATOM 5372 N N . SER D 1 208 ? 55.792 51.348 18.028 1.00 37.92 1263 SER D N 1
ATOM 5373 C CA . SER D 1 208 ? 56.243 50.435 19.073 1.00 27.66 1263 SER D CA 1
ATOM 5374 C C . SER D 1 208 ? 56.021 50.996 20.484 1.00 34.36 1263 SER D C 1
ATOM 5375 O O . SER D 1 208 ? 56.044 50.248 21.462 1.00 24.53 1263 SER D O 1
ATOM 5378 N N . GLY D 1 209 ? 55.800 52.304 20.595 1.00 26.23 1264 GLY D N 1
ATOM 5379 C CA . GLY D 1 209 ? 55.417 52.883 21.873 1.00 36.29 1264 GLY D CA 1
ATOM 5380 C C . GLY D 1 209 ? 56.458 53.672 22.651 1.00 34.73 1264 GLY D C 1
ATOM 5381 O O . GLY D 1 209 ? 57.659 53.562 22.405 1.00 39.13 1264 GLY D O 1
ATOM 5382 N N . VAL D 1 210 ? 55.977 54.483 23.593 1.00 36.37 1265 VAL D N 1
ATOM 5383 C CA . VAL D 1 210 ? 56.830 55.282 24.474 1.00 32.63 1265 VAL D CA 1
ATOM 5384 C C . VAL D 1 210 ? 56.342 55.239 25.926 1.00 32.08 1265 VAL D C 1
ATOM 5385 O O . VAL D 1 210 ? 55.243 54.763 26.204 1.00 33.86 1265 VAL D O 1
ATOM 5389 N N . PHE D 1 211 ? 57.170 55.734 26.844 1.00 42.58 1266 PHE D N 1
ATOM 5390 C CA . PHE D 1 211 ? 56.802 55.853 28.257 1.00 23.28 1266 PHE D CA 1
ATOM 5391 C C . PHE D 1 211 ? 56.213 57.221 28.584 1.00 30.33 1266 PHE D C 1
ATOM 5392 O O . PHE D 1 211 ? 56.687 58.242 28.087 1.00 36.67 1266 PHE D O 1
ATOM 5400 N N . HIS D 1 212 ? 55.177 57.239 29.416 1.00 25.86 1267 HIS D N 1
ATOM 5401 C CA . HIS D 1 212 ? 54.648 58.494 29.931 1.00 22.76 1267 HIS D CA 1
ATOM 5402 C C . HIS D 1 212 ? 55.597 59.008 31.009 1.00 35.03 1267 HIS D C 1
ATOM 5403 O O . HIS D 1 212 ? 55.998 58.248 31.891 1.00 39.27 1267 HIS D O 1
ATOM 5410 N N . PRO D 1 213 ? 55.966 60.298 30.936 1.00 24.66 1268 PRO D N 1
ATOM 5411 C CA . PRO D 1 213 ? 56.887 60.941 31.881 1.00 33.31 1268 PRO D CA 1
ATOM 5412 C C . PRO D 1 213 ? 56.543 60.704 33.353 1.00 36.38 1268 PRO D C 1
ATOM 5413 O O . PRO D 1 213 ? 57.443 60.737 34.193 1.00 44.82 1268 PRO D O 1
ATOM 5417 N N . ASN D 1 214 ? 55.271 60.470 33.664 1.00 33.20 1269 ASN D N 1
ATOM 5418 C CA . ASN D 1 214 ? 54.879 60.169 35.037 1.00 20.86 1269 ASN D CA 1
ATOM 5419 C C . ASN D 1 214 ? 55.361 58.791 35.478 1.00 31.13 1269 ASN D C 1
ATOM 5420 O O . ASN D 1 214 ? 55.325 58.459 36.662 1.00 46.44 1269 ASN D O 1
ATOM 5425 N N . GLY D 1 215 ? 55.801 57.992 34.511 1.00 35.08 1270 GLY D N 1
ATOM 5426 C CA . GLY D 1 215 ? 56.312 56.660 34.780 1.00 35.44 1270 GLY D CA 1
ATOM 5427 C C . GLY D 1 215 ? 55.249 55.721 35.315 1.00 38.25 1270 GLY D C 1
ATOM 5428 O O . GLY D 1 215 ? 55.563 54.694 35.916 1.00 40.90 1270 GLY D O 1
ATOM 5429 N N . LEU D 1 216 ? 53.987 56.074 35.088 1.00 39.41 1271 LEU D N 1
ATOM 5430 C CA . LEU D 1 216 ? 52.858 55.284 35.571 1.00 44.50 1271 LEU D CA 1
ATOM 5431 C C . LEU D 1 216 ? 52.224 54.487 34.444 1.00 42.23 1271 LEU D C 1
ATOM 5432 O O . LEU D 1 216 ? 51.784 53.356 34.637 1.00 41.08 1271 LEU D O 1
ATOM 5437 N N . GLU D 1 217 ? 52.152 55.105 33.271 1.00 37.02 1272 GLU D N 1
ATOM 5438 C CA . GLU D 1 217 ? 51.433 54.533 32.145 1.00 42.95 1272 GLU D CA 1
ATOM 5439 C C . GLU D 1 217 ? 52.353 54.397 30.942 1.00 41.87 1272 GLU D C 1
ATOM 5440 O O . GLU D 1 217 ? 53.309 55.158 30.796 1.00 26.14 1272 GLU D O 1
ATOM 5446 N N . VAL D 1 218 ? 52.071 53.427 30.080 1.00 40.32 1273 VAL D N 1
ATOM 5447 C CA . VAL D 1 218 ? 52.821 53.313 28.835 1.00 37.97 1273 VAL D CA 1
ATOM 5448 C C . VAL D 1 218 ? 51.914 53.536 27.628 1.00 30.49 1273 VAL D C 1
ATOM 5449 O O . VAL D 1 218 ? 50.843 52.943 27.522 1.00 42.73 1273 VAL D O 1
ATOM 5453 N N . ILE D 1 219 ? 52.347 54.412 26.727 1.00 22.82 1274 ILE D N 1
ATOM 5454 C CA . ILE D 1 219 ? 51.541 54.779 25.569 1.00 27.17 1274 ILE D CA 1
ATOM 5455 C C . ILE D 1 219 ? 52.071 54.156 24.281 1.00 22.54 1274 ILE D C 1
ATOM 5456 O O . ILE D 1 219 ? 53.078 54.595 23.729 1.00 46.20 1274 ILE D O 1
ATOM 5461 N N . ILE D 1 220 ? 51.374 53.129 23.811 1.00 28.18 1275 ILE D N 1
ATOM 5462 C CA . ILE D 1 220 ? 51.709 52.454 22.566 1.00 31.62 1275 ILE D CA 1
ATOM 5463 C C . ILE D 1 220 ? 50.607 52.700 21.545 1.00 25.74 1275 ILE D C 1
ATOM 5464 O O . ILE D 1 220 ? 49.531 52.098 21.619 1.00 38.86 1275 ILE D O 1
ATOM 5469 N N . ASN D 1 221 ? 50.882 53.609 20.614 1.00 37.74 1276 ASN D N 1
ATOM 5470 C CA . ASN D 1 221 ? 49.911 54.047 19.617 1.00 40.93 1276 ASN D CA 1
ATOM 5471 C C . ASN D 1 221 ? 48.631 54.557 20.270 1.00 48.87 1276 ASN D C 1
ATOM 5472 O O . ASN D 1 221 ? 48.646 55.560 20.986 1.00 31.24 1276 ASN D O 1
ATOM 5477 N N . THR D 1 222 ? 47.528 53.853 20.038 1.00 47.65 1277 THR D N 1
ATOM 5478 C CA . THR D 1 222 ? 46.239 54.267 20.578 1.00 41.39 1277 THR D CA 1
ATOM 5479 C C . THR D 1 222 ? 45.976 53.698 21.970 1.00 44.66 1277 THR D C 1
ATOM 5480 O O . THR D 1 222 ? 45.052 54.134 22.652 1.00 42.34 1277 THR D O 1
ATOM 5484 N N . GLU D 1 223 ? 46.785 52.732 22.396 1.00 48.85 1278 GLU D N 1
ATOM 5485 C CA . GLU D 1 223 ? 46.550 52.081 23.683 1.00 55.41 1278 GLU D CA 1
ATOM 5486 C C . GLU D 1 223 ? 47.441 52.616 24.792 1.00 47.48 1278 GLU D C 1
ATOM 5487 O O . GLU D 1 223 ? 48.659 52.675 24.651 1.00 25.88 1278 GLU D O 1
ATOM 5493 N N . ILE D 1 224 ? 46.815 52.988 25.903 1.00 49.72 1279 ILE D N 1
ATOM 5494 C CA . ILE D 1 224 ? 47.530 53.408 27.100 1.00 47.38 1279 ILE D CA 1
ATOM 5495 C C . ILE D 1 224 ? 47.358 52.372 28.204 1.00 37.03 1279 ILE D C 1
ATOM 5496 O O . ILE D 1 224 ? 46.269 52.221 28.772 1.00 40.67 1279 ILE D O 1
ATOM 5501 N N . TRP D 1 225 ? 48.441 51.651 28.482 1.00 36.60 1280 TRP D N 1
ATOM 5502 C CA . TRP D 1 225 ? 48.439 50.590 29.478 1.00 41.00 1280 TRP D CA 1
ATOM 5503 C C . TRP D 1 225 ? 48.873 51.102 30.839 1.00 34.11 1280 TRP D C 1
ATOM 5504 O O . TRP D 1 225 ? 49.600 52.095 30.947 1.00 56.44 1280 TRP D O 1
ATOM 5515 N N . ASP D 1 226 ? 48.433 50.401 31.876 1.00 29.50 1281 ASP D N 1
ATOM 5516 C CA . ASP D 1 226 ? 48.926 50.633 33.221 1.00 42.61 1281 ASP D CA 1
ATOM 5517 C C . ASP D 1 226 ? 50.225 49.847 33.392 1.00 39.69 1281 ASP D C 1
ATOM 5518 O O . ASP D 1 226 ? 50.262 48.637 33.175 1.00 24.67 1281 ASP D O 1
ATOM 5523 N N . LEU D 1 227 ? 51.293 50.548 33.754 1.00 42.54 1282 LEU D N 1
ATOM 5524 C CA . LEU D 1 227 ? 52.625 49.956 33.846 1.00 24.46 1282 LEU D CA 1
ATOM 5525 C C . LEU D 1 227 ? 52.742 48.999 35.036 1.00 36.65 1282 LEU D C 1
ATOM 5526 O O . LEU D 1 227 ? 53.679 48.203 35.119 1.00 36.04 1282 LEU D O 1
ATOM 5531 N N . ARG D 1 228 ? 51.783 49.085 35.952 1.00 29.45 1283 ARG D N 1
ATOM 5532 C CA . ARG D 1 228 ? 51.753 48.229 37.134 1.00 32.97 1283 ARG D CA 1
ATOM 5533 C C . ARG D 1 228 ? 50.971 46.934 36.922 1.00 35.76 1283 ARG D C 1
ATOM 5534 O O . ARG D 1 228 ? 51.506 45.837 37.101 1.00 15.86 1283 ARG D O 1
ATOM 5542 N N . THR D 1 229 ? 49.713 47.069 36.510 1.00 35.06 1284 THR D N 1
ATOM 5543 C CA . THR D 1 229 ? 48.818 45.922 36.375 1.00 39.23 1284 THR D CA 1
ATOM 5544 C C . THR D 1 229 ? 48.801 45.346 34.964 1.00 39.58 1284 THR D C 1
ATOM 5545 O O . THR D 1 229 ? 48.244 44.271 34.741 1.00 42.96 1284 THR D O 1
ATOM 5549 N N . PHE D 1 230 ? 49.388 46.080 34.021 1.00 41.18 1285 PHE D N 1
ATOM 5550 C CA . PHE D 1 230 ? 49.414 45.698 32.606 1.00 32.26 1285 PHE D CA 1
ATOM 5551 C C . PHE D 1 230 ? 48.022 45.642 31.990 1.00 41.25 1285 PHE D C 1
ATOM 5552 O O . PHE D 1 230 ? 47.831 45.066 30.920 1.00 50.36 1285 PHE D O 1
ATOM 5560 N N . HIS D 1 231 ? 47.053 46.249 32.667 1.00 43.39 1286 HIS D N 1
ATOM 5561 C CA . HIS D 1 231 ? 45.697 46.318 32.145 1.00 27.71 1286 HIS D CA 1
ATOM 5562 C C . HIS D 1 231 ? 45.506 47.618 31.380 1.00 38.43 1286 HIS D C 1
ATOM 5563 O O . HIS D 1 231 ? 46.034 48.660 31.768 1.00 41.81 1286 HIS D O 1
ATOM 5570 N N . LEU D 1 232 ? 44.750 47.551 30.291 1.00 46.21 1287 LEU D N 1
ATOM 5571 C CA . LEU D 1 232 ? 44.559 48.710 29.432 1.00 41.90 1287 LEU D CA 1
ATOM 5572 C C . LEU D 1 232 ? 43.796 49.800 30.165 1.00 39.68 1287 LEU D C 1
ATOM 5573 O O . LEU D 1 232 ? 42.674 49.590 30.624 1.00 59.20 1287 LEU D O 1
ATOM 5578 N N . LEU D 1 233 ? 44.417 50.968 30.275 1.00 38.05 1288 LEU D N 1
ATOM 5579 C CA . LEU D 1 233 ? 43.773 52.111 30.902 1.00 39.11 1288 LEU D CA 1
ATOM 5580 C C . LEU D 1 233 ? 42.894 52.837 29.901 1.00 33.17 1288 LEU D C 1
ATOM 5581 O O . LEU D 1 233 ? 41.702 53.034 30.139 1.00 37.42 1288 LEU D O 1
ATOM 5586 N N . HIS D 1 234 ? 43.481 53.231 28.776 1.00 40.87 1289 HIS D N 1
ATOM 5587 C CA . HIS D 1 234 ? 42.742 54.028 27.802 1.00 45.07 1289 HIS D CA 1
ATOM 5588 C C . HIS D 1 234 ? 42.982 53.619 26.354 1.00 42.36 1289 HIS D C 1
ATOM 5589 O O . HIS D 1 234 ? 43.925 52.892 26.043 1.00 44.80 1289 HIS D O 1
ATOM 5596 N N . THR D 1 235 ? 42.099 54.090 25.480 1.00 40.01 1290 THR D N 1
ATOM 5597 C CA . THR D 1 235 ? 42.279 53.971 24.039 1.00 54.12 1290 THR D CA 1
ATOM 5598 C C . THR D 1 235 ? 41.983 55.316 23.388 1.00 62.65 1290 THR D C 1
ATOM 5599 O O . THR D 1 235 ? 40.847 55.789 23.415 1.00 55.58 1290 THR D O 1
ATOM 5603 N N . VAL D 1 236 ? 43.010 55.935 22.813 1.00 60.96 1291 VAL D N 1
ATOM 5604 C CA . VAL D 1 236 ? 42.845 57.232 22.168 1.00 51.93 1291 VAL D CA 1
ATOM 5605 C C . VAL D 1 236 ? 43.037 57.104 20.661 1.00 53.49 1291 VAL D C 1
ATOM 5606 O O . VAL D 1 236 ? 44.168 57.103 20.174 1.00 42.86 1291 VAL D O 1
ATOM 5610 N N . PRO D 1 237 ? 41.920 57.002 19.923 1.00 54.32 1292 PRO D N 1
ATOM 5611 C CA . PRO D 1 237 ? 41.875 56.781 18.471 1.00 48.05 1292 PRO D CA 1
ATOM 5612 C C . PRO D 1 237 ? 42.610 57.852 17.670 1.00 46.82 1292 PRO D C 1
ATOM 5613 O O . PRO D 1 237 ? 43.082 57.573 16.567 1.00 49.22 1292 PRO D O 1
ATOM 5617 N N . ALA D 1 238 ? 42.692 59.061 18.215 1.00 25.38 1293 ALA D N 1
ATOM 5618 C CA . ALA D 1 238 ? 43.337 60.169 17.520 1.00 33.90 1293 ALA D CA 1
ATOM 5619 C C . ALA D 1 238 ? 44.853 60.000 17.466 1.00 37.52 1293 ALA D C 1
ATOM 5620 O O . ALA D 1 238 ? 45.538 60.716 16.737 1.00 43.30 1293 ALA D O 1
ATOM 5622 N N . LEU D 1 239 ? 45.375 59.056 18.244 1.00 34.04 1294 LEU D N 1
ATOM 5623 C CA . LEU D 1 239 ? 46.813 58.824 18.294 1.00 26.61 1294 LEU D CA 1
ATOM 5624 C C . LEU D 1 239 ? 47.258 57.731 17.330 1.00 30.45 1294 LEU D C 1
ATOM 5625 O O . LEU D 1 239 ? 48.415 57.310 17.357 1.00 34.90 1294 LEU D O 1
ATOM 5630 N N . ASP D 1 240 ? 46.341 57.267 16.487 1.00 34.70 1295 ASP D N 1
ATOM 5631 C CA . ASP D 1 240 ? 46.663 56.222 15.524 1.00 31.97 1295 ASP D CA 1
ATOM 5632 C C . ASP D 1 240 ? 47.675 56.722 14.507 1.00 35.50 1295 ASP D C 1
ATOM 5633 O O . ASP D 1 240 ? 47.430 57.713 13.816 1.00 28.84 1295 ASP D O 1
ATOM 5638 N N . GLN D 1 241 ? 48.811 56.032 14.439 1.00 35.77 1296 GLN D N 1
ATOM 5639 C CA . GLN D 1 241 ? 49.915 56.381 13.548 1.00 42.37 1296 GLN D CA 1
ATOM 5640 C C . GLN D 1 241 ? 50.451 57.776 13.852 1.00 48.46 1296 GLN D C 1
ATOM 5641 O O . GLN D 1 241 ? 51.058 58.423 12.998 1.00 38.48 1296 GLN D O 1
ATOM 5647 N N . CYS D 1 242 ? 50.220 58.232 15.079 1.00 43.62 1297 CYS D N 1
ATOM 5648 C CA . CYS D 1 242 ? 50.691 59.537 15.511 1.00 44.29 1297 CYS D CA 1
ATOM 5649 C C . CYS D 1 242 ? 51.915 59.409 16.404 1.00 46.10 1297 CYS D C 1
ATOM 5650 O O . CYS D 1 242 ? 51.934 58.600 17.332 1.00 55.53 1297 CYS D O 1
ATOM 5653 N N . ARG D 1 243 ? 52.937 60.209 16.120 1.00 43.91 1298 ARG D N 1
ATOM 5654 C CA . ARG D 1 243 ? 54.069 60.333 17.021 1.00 31.68 1298 ARG D CA 1
ATOM 5655 C C . ARG D 1 243 ? 53.662 61.263 18.157 1.00 50.25 1298 ARG D C 1
ATOM 5656 O O . ARG D 1 243 ? 52.914 62.230 17.947 1.00 47.45 1298 ARG D O 1
ATOM 5664 N N . VAL D 1 244 ? 54.148 60.961 19.358 1.00 41.04 1299 VAL D N 1
ATOM 5665 C CA . VAL D 1 244 ? 53.745 61.690 20.553 1.00 42.24 1299 VAL D CA 1
ATOM 5666 C C . VAL D 1 244 ? 54.919 62.404 21.214 1.00 50.49 1299 VAL D C 1
ATOM 5667 O O . VAL D 1 244 ? 55.938 61.791 21.529 1.00 50.00 1299 VAL D O 1
ATOM 5671 N N . VAL D 1 245 ? 54.760 63.708 21.421 1.00 57.42 1300 VAL D N 1
ATOM 5672 C CA . VAL D 1 245 ? 55.786 64.521 22.059 1.00 45.64 1300 VAL D CA 1
ATOM 5673 C C . VAL D 1 245 ? 55.259 65.194 23.322 1.00 51.03 1300 VAL D C 1
ATOM 5674 O O . VAL D 1 245 ? 54.303 65.963 23.267 1.00 49.06 1300 VAL D O 1
ATOM 5678 N N . PHE D 1 246 ? 55.883 64.913 24.460 1.00 48.65 1301 PHE D N 1
ATOM 5679 C CA . PHE D 1 246 ? 55.496 65.573 25.701 1.00 51.25 1301 PHE D CA 1
ATOM 5680 C C . PHE D 1 246 ? 56.283 66.854 25.914 1.00 44.91 1301 PHE D C 1
ATOM 5681 O O . PHE D 1 246 ? 57.461 66.937 25.567 1.00 77.79 1301 PHE D O 1
ATOM 5689 N N . ASN D 1 247 ? 55.624 67.855 26.486 1.00 45.85 1302 ASN D N 1
ATOM 5690 C CA . ASN D 1 247 ? 56.315 69.045 26.951 1.00 52.00 1302 ASN D CA 1
ATOM 5691 C C . ASN D 1 247 ? 57.076 68.701 28.220 1.00 30.88 1302 ASN D C 1
ATOM 5692 O O . ASN D 1 247 ? 56.870 67.632 28.790 1.00 43.07 1302 ASN D O 1
ATOM 5697 N N . HIS D 1 248 ? 57.952 69.600 28.658 1.00 41.05 1303 HIS D N 1
ATOM 5698 C CA . HIS D 1 248 ? 58.840 69.317 29.781 1.00 26.85 1303 HIS D CA 1
ATOM 5699 C C . HIS D 1 248 ? 58.062 68.908 31.024 1.00 31.64 1303 HIS D C 1
ATOM 5700 O O . HIS D 1 248 ? 58.402 67.927 31.684 1.00 44.42 1303 HIS D O 1
ATOM 5707 N N . THR D 1 249 ? 57.010 69.658 31.328 1.00 35.77 1304 THR D N 1
ATOM 5708 C CA . THR D 1 249 ? 56.177 69.372 32.488 1.00 39.37 1304 THR D CA 1
ATOM 5709 C C . THR D 1 249 ? 55.364 68.097 32.291 1.00 47.63 1304 THR D C 1
ATOM 5710 O O . THR D 1 249 ? 54.913 67.483 33.258 1.00 57.82 1304 THR D O 1
ATOM 5714 N N . GLY D 1 250 ? 55.189 67.699 31.034 1.00 44.49 1305 GLY D N 1
ATOM 5715 C CA . GLY D 1 250 ? 54.427 66.509 30.710 1.00 36.72 1305 GLY D CA 1
ATOM 5716 C C . GLY D 1 250 ? 52.981 66.645 31.142 1.00 45.87 1305 GLY D C 1
ATOM 5717 O O . GLY D 1 250 ? 52.378 65.695 31.638 1.00 36.61 1305 GLY D O 1
ATOM 5718 N N . THR D 1 251 ? 52.423 67.835 30.953 1.00 51.44 1306 THR D N 1
ATOM 5719 C CA . THR D 1 251 ? 51.021 68.068 31.268 1.00 50.47 1306 THR D CA 1
ATOM 5720 C C . THR D 1 251 ? 50.180 67.971 30.000 1.00 59.74 1306 THR D C 1
ATOM 5721 O O . THR D 1 251 ? 48.971 67.746 30.064 1.00 48.57 1306 THR D O 1
ATOM 5725 N N . VAL D 1 252 ? 50.828 68.145 28.850 1.00 53.87 1307 VAL D N 1
ATOM 5726 C CA . VAL D 1 252 ? 50.153 68.009 27.564 1.00 42.40 1307 VAL D CA 1
ATOM 5727 C C . VAL D 1 252 ? 50.901 67.079 26.610 1.00 45.88 1307 VAL D C 1
ATOM 5728 O O . VAL D 1 252 ? 52.103 66.852 26.755 1.00 33.44 1307 VAL D O 1
ATOM 5732 N N . MET D 1 253 ? 50.172 66.553 25.631 1.00 45.62 1308 MET D N 1
ATOM 5733 C CA . MET D 1 253 ? 50.743 65.692 24.601 1.00 41.10 1308 MET D CA 1
ATOM 5734 C C . MET D 1 253 ? 50.592 66.317 23.222 1.00 32.96 1308 MET D C 1
ATOM 5735 O O . MET D 1 253 ? 49.612 67.008 22.948 1.00 39.39 1308 MET D O 1
ATOM 5740 N N . TYR D 1 254 ? 51.575 66.072 22.363 1.00 44.78 1309 TYR D N 1
ATOM 5741 C CA . TYR D 1 254 ? 51.514 66.481 20.965 1.00 49.04 1309 TYR D CA 1
ATOM 5742 C C . TYR D 1 254 ? 51.414 65.263 20.059 1.00 44.59 1309 TYR D C 1
ATOM 5743 O O . TYR D 1 254 ? 52.241 64.358 20.135 1.00 48.93 1309 TYR D O 1
ATOM 5752 N N . GLY D 1 255 ? 50.406 65.249 19.196 1.00 42.77 1310 GLY D N 1
ATOM 5753 C CA . GLY D 1 255 ? 50.213 64.156 18.264 1.00 40.39 1310 GLY D CA 1
ATOM 5754 C C . GLY D 1 255 ? 50.415 64.612 16.835 1.00 34.97 1310 GLY D C 1
ATOM 5755 O O . GLY D 1 255 ? 49.753 65.549 16.378 1.00 38.65 1310 GLY D O 1
ATOM 5756 N N . ALA D 1 256 ? 51.337 63.959 16.130 1.00 34.02 1311 ALA D N 1
ATOM 5757 C CA . ALA D 1 256 ? 51.593 64.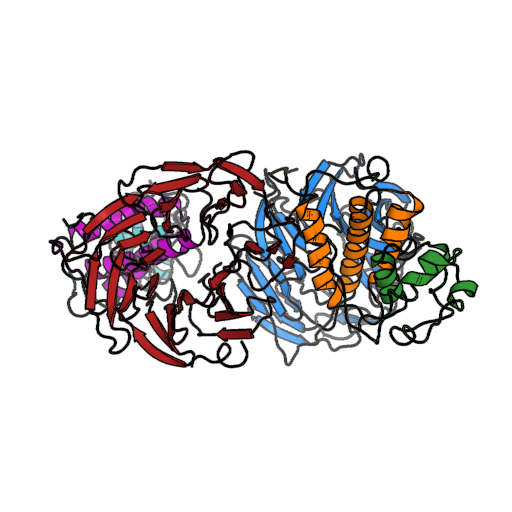292 14.729 1.00 45.86 1311 ALA D CA 1
ATOM 5758 C C . ALA D 1 256 ? 51.408 63.078 13.825 1.00 45.55 1311 ALA D C 1
ATOM 5759 O O . ALA D 1 256 ? 51.934 62.008 14.106 1.00 49.77 1311 ALA D O 1
ATOM 5761 N N . MET D 1 257 ? 50.679 63.253 12.728 1.00 42.84 1312 MET D N 1
ATOM 5762 C CA . MET D 1 257 ? 50.290 62.125 11.884 1.00 51.84 1312 MET D CA 1
ATOM 5763 C C . MET D 1 257 ? 51.330 61.743 10.829 1.00 38.37 1312 MET D C 1
ATOM 5764 O O . MET D 1 257 ? 51.984 62.602 10.239 1.00 45.33 1312 MET D O 1
ATOM 5769 N N . LEU D 1 258 ? 51.466 60.438 10.606 1.00 50.33 1313 LEU D N 1
ATOM 5770 C CA . LEU D 1 258 ? 52.242 59.897 9.496 1.00 34.83 1313 LEU D CA 1
ATOM 5771 C C . LEU D 1 258 ? 51.560 58.642 8.951 1.00 41.40 1313 LEU D C 1
ATOM 5772 O O . LEU D 1 258 ? 51.177 57.761 9.720 1.00 48.09 1313 LEU D O 1
ATOM 5777 N N . GLN D 1 259 ? 51.407 58.578 7.629 1.00 56.50 1314 GLN D N 1
ATOM 5778 C CA . GLN D 1 259 ? 50.757 57.451 6.950 1.00 53.32 1314 GLN D CA 1
ATOM 5779 C C . GLN D 1 259 ? 49.337 57.231 7.468 1.00 54.41 1314 GLN D C 1
ATOM 5780 O O . GLN D 1 259 ? 48.403 57.930 7.077 1.00 50.64 1314 GLN D O 1
ATOM 5786 N N . SER D 1 273 ? 51.113 63.231 0.235 1.00 36.11 1328 SER D N 1
ATOM 5787 C CA . SER D 1 273 ? 52.004 63.038 1.373 1.00 26.04 1328 SER D CA 1
ATOM 5788 C C . SER D 1 273 ? 51.294 62.332 2.520 1.00 30.44 1328 SER D C 1
ATOM 5789 O O . SER D 1 273 ? 50.134 62.623 2.810 1.00 37.23 1328 SER D O 1
ATOM 5792 N N . PRO D 1 274 ? 51.998 61.399 3.180 1.00 23.91 1329 PRO D N 1
ATOM 5793 C CA . PRO D 1 274 ? 51.471 60.643 4.321 1.00 30.64 1329 PRO D CA 1
ATOM 5794 C C . PRO D 1 274 ? 51.548 61.421 5.635 1.00 39.72 1329 PRO D C 1
ATOM 5795 O O . PRO D 1 274 ? 50.842 61.078 6.585 1.00 34.38 1329 PRO D O 1
ATOM 5799 N N . PHE D 1 275 ? 52.393 62.448 5.689 1.00 38.42 1330 PHE D N 1
ATOM 5800 C CA . PHE D 1 275 ? 52.486 63.289 6.878 1.00 25.68 1330 PHE D CA 1
ATOM 5801 C C . PHE D 1 275 ? 51.252 64.171 6.978 1.00 23.17 1330 PHE D C 1
ATOM 5802 O O . PHE D 1 275 ? 50.896 64.854 6.021 1.00 35.43 1330 PHE D O 1
ATOM 5810 N N . GLY D 1 276 ? 50.602 64.155 8.138 1.00 44.40 1331 GLY D N 1
ATOM 5811 C CA . GLY D 1 276 ? 49.398 64.938 8.345 1.00 50.98 1331 GLY D CA 1
ATOM 5812 C C . GLY D 1 276 ? 49.661 66.429 8.258 1.00 47.81 1331 GLY D C 1
ATOM 5813 O O . GLY D 1 276 ? 50.756 66.892 8.580 1.00 46.49 1331 GLY D O 1
ATOM 5814 N N . SER D 1 277 ? 48.658 67.181 7.813 1.00 52.46 1332 SER D N 1
ATOM 5815 C CA . SER D 1 277 ? 48.796 68.628 7.687 1.00 44.17 1332 SER D CA 1
ATOM 5816 C C . SER D 1 277 ? 48.304 69.341 8.937 1.00 41.38 1332 SER D C 1
ATOM 5817 O O . SER D 1 277 ? 48.017 70.537 8.911 1.00 40.64 1332 SER D O 1
ATOM 5820 N N . SER D 1 278 ? 48.223 68.599 10.033 1.00 40.52 1333 SER D N 1
ATOM 5821 C CA . SER D 1 278 ? 47.696 69.133 11.279 1.00 29.95 1333 SER D CA 1
ATOM 5822 C C . SER D 1 278 ? 48.312 68.409 12.472 1.00 29.35 1333 SER D C 1
ATOM 5823 O O . SER D 1 278 ? 48.746 67.264 12.355 1.00 44.00 1333 SER D O 1
ATOM 5826 N N . PHE D 1 279 ? 48.353 69.074 13.619 1.00 23.95 1334 PHE D N 1
ATOM 5827 C CA . PHE D 1 279 ? 48.808 68.414 14.837 1.00 48.95 1334 PHE D CA 1
ATOM 5828 C C . PHE D 1 279 ? 47.801 68.599 15.968 1.00 36.92 1334 PHE D C 1
ATOM 5829 O O . PHE D 1 279 ? 47.042 69.567 15.986 1.00 36.98 1334 PHE D O 1
ATOM 5837 N N . ARG D 1 280 ? 47.798 67.661 16.911 1.00 28.80 1335 ARG D N 1
ATOM 5838 C CA . ARG D 1 280 ? 46.803 67.661 17.979 1.00 38.36 1335 ARG D CA 1
ATOM 5839 C C . ARG D 1 280 ? 47.420 67.806 19.365 1.00 46.05 1335 ARG D C 1
ATOM 5840 O O . ARG D 1 280 ? 48.566 67.426 19.594 1.00 38.84 1335 ARG D O 1
ATOM 5848 N N . THR D 1 281 ? 46.651 68.370 20.288 1.00 51.32 1336 THR D N 1
ATOM 5849 C CA . THR D 1 281 ? 47.097 68.499 21.667 1.00 41.49 1336 THR D CA 1
ATOM 5850 C C . THR D 1 281 ? 46.188 67.721 22.613 1.00 40.52 1336 THR D C 1
ATOM 5851 O O . THR D 1 281 ? 44.975 67.658 22.415 1.00 40.51 1336 THR D O 1
ATOM 5855 N N . PHE D 1 282 ? 46.788 67.120 23.634 1.00 34.12 1337 PHE D N 1
ATOM 5856 C CA . PHE D 1 282 ? 46.045 66.323 24.602 1.00 41.08 1337 PHE D CA 1
ATOM 5857 C C . PHE D 1 282 ? 46.450 66.698 26.018 1.00 48.89 1337 PHE D C 1
ATOM 5858 O O . PHE D 1 282 ? 47.458 67.365 26.223 1.00 53.22 1337 PHE D O 1
ATOM 5866 N N . ASN D 1 283 ? 45.648 66.288 26.992 1.00 41.99 1338 ASN D N 1
ATOM 5867 C CA . ASN D 1 283 ? 46.030 66.434 28.387 1.00 37.40 1338 ASN D CA 1
ATOM 5868 C C . ASN D 1 283 ? 46.679 65.134 28.850 1.00 47.35 1338 ASN D C 1
ATOM 5869 O O . ASN D 1 283 ? 46.050 64.080 28.824 1.00 53.67 1338 ASN D O 1
ATOM 5874 N N . ALA D 1 284 ? 47.943 65.204 29.254 1.00 57.76 1339 ALA D N 1
ATOM 5875 C CA . ALA D 1 284 ? 48.693 64.004 29.612 1.00 44.46 1339 ALA D CA 1
ATOM 5876 C C . ALA D 1 284 ? 48.069 63.271 30.796 1.00 54.08 1339 ALA D C 1
ATOM 5877 O O . ALA D 1 284 ? 48.206 62.054 30.924 1.00 48.09 1339 ALA D O 1
ATOM 5879 N N . THR D 1 285 ? 47.386 64.021 31.656 1.00 69.25 1340 THR D N 1
ATOM 5880 C CA . THR D 1 285 ? 46.717 63.458 32.824 1.00 44.77 1340 THR D CA 1
ATOM 5881 C C . THR D 1 285 ? 45.619 62.496 32.387 1.00 50.61 1340 THR D C 1
ATOM 5882 O O . THR D 1 285 ? 45.812 61.281 32.380 1.00 48.43 1340 THR D O 1
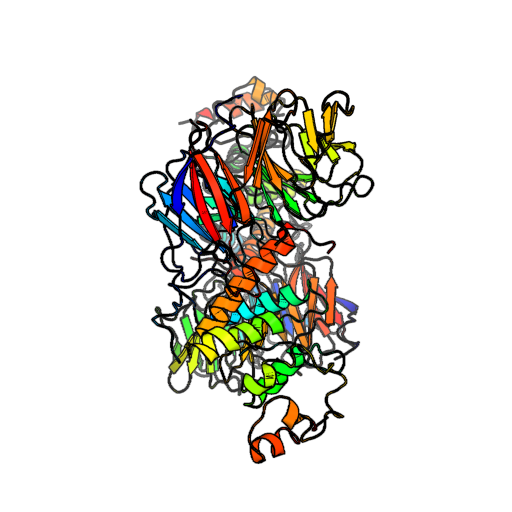ATOM 5886 N N . ASP D 1 286 ? 44.467 63.049 32.020 1.00 59.90 1341 ASP D N 1
ATOM 5887 C CA . ASP D 1 286 ? 43.445 62.274 31.332 1.00 53.86 1341 ASP D CA 1
ATOM 5888 C C . ASP D 1 286 ? 43.495 62.690 29.869 1.00 46.26 1341 ASP D C 1
ATOM 5889 O O . ASP D 1 286 ? 43.443 63.876 29.553 1.00 63.68 1341 ASP D O 1
ATOM 5894 N N . TYR D 1 287 ? 43.566 61.706 28.981 1.00 42.59 1342 TYR D N 1
ATOM 5895 C CA . TYR D 1 287 ? 43.963 61.942 27.596 1.00 40.82 1342 TYR D CA 1
ATOM 5896 C C . TYR D 1 287 ? 42.851 62.547 26.745 1.00 39.14 1342 TYR D C 1
ATOM 5897 O O . TYR D 1 287 ? 42.379 61.928 25.793 1.00 46.90 1342 TYR D O 1
ATOM 5906 N N . LYS D 1 288 ? 42.459 63.771 27.086 1.00 42.82 1343 LYS D N 1
ATOM 5907 C CA . LYS D 1 288 ? 41.397 64.479 26.376 1.00 37.44 1343 LYS D CA 1
ATOM 5908 C C . LYS D 1 288 ? 41.947 65.413 25.305 1.00 37.60 1343 LYS D C 1
ATOM 5909 O O . LYS D 1 288 ? 42.963 66.074 25.519 1.00 47.09 1343 LYS D O 1
ATOM 5915 N N . PRO D 1 289 ? 41.276 65.473 24.146 1.00 46.97 1344 PRO D N 1
ATOM 5916 C CA . PRO D 1 289 ? 41.737 66.381 23.091 1.00 47.55 1344 PRO D CA 1
ATOM 5917 C C . PRO D 1 289 ? 41.603 67.837 23.523 1.00 47.22 1344 PRO D C 1
ATOM 5918 O O . PRO D 1 289 ? 40.508 68.280 23.869 1.00 53.96 1344 PRO D O 1
ATOM 5922 N N . ILE D 1 290 ? 42.711 68.570 23.502 1.00 40.76 1345 ILE D N 1
ATOM 5923 C CA . ILE D 1 290 ? 42.684 69.993 23.811 1.00 36.34 1345 ILE D CA 1
ATOM 5924 C C . ILE D 1 290 ? 42.304 70.803 22.578 1.00 40.06 1345 ILE D C 1
ATOM 5925 O O . ILE D 1 290 ? 41.387 71.625 22.620 1.00 38.96 1345 ILE D O 1
ATOM 5930 N N . ALA D 1 291 ? 43.007 70.552 21.477 1.00 40.58 1346 ALA D N 1
ATOM 5931 C CA . ALA D 1 291 ? 42.736 71.235 20.218 1.00 42.50 1346 ALA D CA 1
ATOM 5932 C C . ALA D 1 291 ? 43.399 70.524 19.043 1.00 30.21 1346 ALA D C 1
ATOM 5933 O O . ALA D 1 291 ? 44.296 69.700 19.224 1.00 34.79 1346 ALA D O 1
ATOM 5935 N N . THR D 1 292 ? 42.943 70.852 17.840 1.00 41.50 1347 THR D N 1
ATOM 5936 C CA . THR D 1 292 ? 43.548 70.348 16.614 1.00 44.47 1347 THR D CA 1
ATOM 5937 C C . THR D 1 292 ? 43.908 71.518 15.706 1.00 35.39 1347 THR D C 1
ATOM 5938 O O . THR D 1 292 ? 43.028 72.178 15.154 1.00 33.77 1347 THR D O 1
ATOM 5942 N N . ILE D 1 293 ? 45.203 71.770 15.555 1.00 29.45 1348 ILE D N 1
ATOM 5943 C CA . ILE D 1 293 ? 45.668 72.895 14.757 1.00 36.59 1348 ILE D CA 1
ATOM 5944 C C . ILE D 1 293 ? 46.098 72.436 13.371 1.00 34.60 1348 ILE D C 1
ATOM 5945 O O . ILE D 1 293 ? 47.032 71.645 13.227 1.00 49.33 1348 ILE D O 1
ATOM 5950 N N . ASP D 1 294 ? 45.414 72.953 12.356 1.00 28.39 1349 ASP D N 1
ATOM 5951 C CA . ASP D 1 294 ? 45.726 72.648 10.966 1.00 38.30 1349 ASP D CA 1
ATOM 5952 C C . ASP D 1 294 ? 46.675 73.702 10.412 1.00 33.76 1349 ASP D C 1
ATOM 5953 O O . ASP D 1 294 ? 46.343 74.886 10.369 1.00 47.32 1349 ASP D O 1
ATOM 5958 N N . VAL D 1 295 ? 47.857 73.267 9.989 1.00 34.87 1350 VAL D N 1
ATOM 5959 C CA . VAL D 1 295 ? 48.878 74.190 9.506 1.00 42.57 1350 VAL D CA 1
ATOM 5960 C C . VAL D 1 295 ? 48.936 74.208 7.982 1.00 44.41 1350 VAL D C 1
ATOM 5961 O O . VAL D 1 295 ? 49.840 74.806 7.395 1.00 41.25 1350 VAL D O 1
ATOM 5965 N N . LYS D 1 296 ? 47.969 73.538 7.356 1.00 42.03 1351 LYS D N 1
ATOM 5966 C CA . LYS D 1 296 ? 47.813 73.519 5.900 1.00 45.68 1351 LYS D CA 1
ATOM 5967 C C . LYS D 1 296 ? 49.070 73.026 5.187 1.00 47.02 1351 LYS D C 1
ATOM 5968 O O . LYS D 1 296 ? 49.272 73.305 4.005 1.00 55.59 1351 LYS D O 1
ATOM 5974 N N . ARG D 1 297 ? 49.911 72.298 5.911 1.00 46.12 1352 ARG D N 1
ATOM 5975 C CA . ARG D 1 297 ? 51.203 71.878 5.389 1.00 40.34 1352 ARG D CA 1
ATOM 5976 C C . ARG D 1 297 ? 51.640 70.555 6.000 1.00 41.16 1352 ARG D C 1
ATOM 5977 O O . ARG D 1 297 ? 51.311 70.263 7.147 1.00 33.59 1352 ARG D O 1
ATOM 5985 N N . ASN D 1 298 ? 52.419 69.776 5.258 1.00 44.99 1353 ASN D N 1
ATOM 5986 C CA . ASN D 1 298 ? 52.812 68.451 5.726 1.00 49.44 1353 ASN D CA 1
ATOM 5987 C C . ASN D 1 298 ? 53.856 68.516 6.834 1.00 43.23 1353 ASN D C 1
ATOM 5988 O O . ASN D 1 298 ? 54.993 68.930 6.611 1.00 48.20 1353 ASN D O 1
ATOM 5993 N N . ILE D 1 299 ? 53.459 68.095 8.030 1.00 36.23 1354 ILE D N 1
ATOM 5994 C CA . ILE D 1 299 ? 54.338 68.153 9.190 1.00 35.58 1354 ILE D CA 1
ATOM 5995 C C . ILE D 1 299 ? 55.290 66.965 9.231 1.00 39.32 1354 ILE D C 1
ATOM 5996 O O . ILE D 1 299 ? 54.882 65.843 9.524 1.00 44.20 1354 ILE D O 1
ATOM 6001 N N . PHE D 1 300 ? 56.564 67.223 8.955 1.00 45.55 1355 PHE D N 1
ATOM 6002 C CA . PHE D 1 300 ? 57.584 66.181 8.991 1.00 38.94 1355 PHE D CA 1
ATOM 6003 C C . PHE D 1 300 ? 58.027 65.921 10.420 1.00 34.70 1355 PHE D C 1
ATOM 6004 O O . PHE D 1 300 ? 58.273 64.781 10.813 1.00 37.91 1355 PHE D O 1
ATOM 6012 N N . ASP D 1 301 ? 58.122 66.993 11.194 1.00 44.21 1356 ASP D N 1
ATOM 6013 C CA . ASP D 1 301 ? 58.599 66.909 12.563 1.00 38.91 1356 ASP D CA 1
ATOM 6014 C C . ASP D 1 301 ? 58.053 68.082 13.359 1.00 30.97 1356 ASP D C 1
ATOM 6015 O O . ASP D 1 301 ? 57.498 69.019 12.791 1.00 29.53 1356 ASP D O 1
ATOM 6020 N N . LEU D 1 302 ? 58.192 68.012 14.675 1.00 40.94 1357 LEU D N 1
ATOM 6021 C CA . LEU D 1 302 ? 57.861 69.130 15.541 1.00 31.05 1357 LEU D CA 1
ATOM 6022 C C . LEU D 1 302 ? 58.492 68.912 16.900 1.00 32.13 1357 LEU D C 1
ATOM 6023 O O . LEU D 1 302 ? 58.704 67.776 17.323 1.00 40.30 1357 LEU D O 1
ATOM 6028 N N . CYS D 1 303 ? 58.800 70.006 17.580 1.00 33.58 1358 CYS D N 1
ATOM 6029 C CA . CYS D 1 303 ? 59.383 69.926 18.906 1.00 31.72 1358 CYS D CA 1
ATOM 6030 C C . CYS D 1 303 ? 59.081 71.211 19.649 1.00 37.78 1358 CYS D C 1
ATOM 6031 O O . CYS D 1 303 ? 58.938 72.269 19.039 1.00 35.49 1358 CYS D O 1
ATOM 6034 N N . THR D 1 304 ? 58.977 71.119 20.966 1.00 41.41 1359 THR D N 1
ATOM 6035 C CA . THR D 1 304 ? 58.788 72.305 21.778 1.00 30.02 1359 THR D CA 1
ATOM 6036 C C . THR D 1 304 ? 59.966 72.447 22.727 1.00 39.21 1359 THR D C 1
ATOM 6037 O O . THR D 1 304 ? 60.904 71.653 22.692 1.00 36.83 1359 THR D O 1
ATOM 6041 N N . ASP D 1 305 ? 59.922 73.470 23.567 1.00 42.22 1360 ASP D N 1
ATOM 6042 C CA . ASP D 1 305 ? 61.004 73.723 24.499 1.00 44.70 1360 ASP D CA 1
ATOM 6043 C C . ASP D 1 305 ? 60.629 73.331 25.923 1.00 49.29 1360 ASP D C 1
ATOM 6044 O O . ASP D 1 305 ? 59.479 72.992 26.203 1.00 41.61 1360 ASP D O 1
ATOM 6049 N N . THR D 1 306 ? 61.608 73.386 26.819 1.00 51.51 1361 THR D N 1
ATOM 6050 C CA . THR D 1 306 ? 61.379 73.130 28.235 1.00 53.92 1361 THR D CA 1
ATOM 6051 C C . THR D 1 306 ? 60.647 74.334 28.806 1.00 45.81 1361 THR D C 1
ATOM 6052 O O . THR D 1 306 ? 59.841 74.219 29.728 1.00 52.12 1361 THR D O 1
ATOM 6056 N N . LYS D 1 307 ? 60.952 75.493 28.231 1.00 44.68 1362 LYS D N 1
ATOM 6057 C CA . LYS D 1 307 ? 60.285 76.754 28.543 1.00 63.30 1362 LYS D CA 1
ATOM 6058 C C . LYS D 1 307 ? 58.788 76.695 28.205 1.00 67.44 1362 LYS D C 1
ATOM 6059 O O . LYS D 1 307 ? 57.995 77.491 28.710 1.00 71.15 1362 LYS D O 1
ATOM 6065 N N . ASP D 1 308 ? 58.419 75.743 27.348 1.00 57.07 1363 ASP D N 1
ATOM 6066 C CA . ASP D 1 308 ? 57.053 75.595 26.830 1.00 44.10 1363 ASP D CA 1
ATOM 6067 C C . ASP D 1 308 ? 56.488 76.883 26.236 1.00 62.98 1363 ASP D C 1
ATOM 6068 O O . ASP D 1 308 ? 55.291 77.151 26.356 1.00 65.68 1363 ASP D O 1
ATOM 6073 N N . CYS D 1 309 ? 57.350 77.681 25.613 1.00 51.95 1364 CYS D N 1
ATOM 6074 C CA . CYS D 1 309 ? 56.922 78.909 24.944 1.00 54.16 1364 CYS D CA 1
ATOM 6075 C C . CYS D 1 309 ? 56.957 78.800 23.418 1.00 55.47 1364 CYS D C 1
ATOM 6076 O O . CYS D 1 309 ? 56.110 79.370 22.733 1.00 58.12 1364 CYS D O 1
ATOM 6079 N N . TYR D 1 310 ? 57.942 78.089 22.880 1.00 52.66 1365 TYR D N 1
ATOM 6080 C CA . TYR D 1 310 ? 58.048 77.975 21.431 1.00 44.81 1365 TYR D CA 1
ATOM 6081 C C . TYR D 1 310 ? 57.714 76.581 20.924 1.00 49.12 1365 TYR D C 1
ATOM 6082 O O . TYR D 1 310 ? 57.777 75.593 21.658 1.00 37.85 1365 TYR D O 1
ATOM 6091 N N . LEU D 1 311 ? 57.341 76.535 19.651 1.00 38.35 1366 LEU D N 1
ATOM 6092 C CA . LEU D 1 311 ? 57.004 75.304 18.966 1.00 29.41 1366 LEU D CA 1
ATOM 6093 C C . LEU D 1 311 ? 57.587 75.314 17.563 1.00 40.69 1366 LEU D C 1
ATOM 6094 O O . LEU D 1 311 ? 57.039 75.944 16.660 1.00 52.77 1366 LEU D O 1
ATOM 6099 N N . ALA D 1 312 ? 58.703 74.621 17.376 1.00 34.05 1367 ALA D N 1
ATOM 6100 C CA . ALA D 1 312 ? 59.294 74.507 16.051 1.00 31.13 1367 ALA D CA 1
ATOM 6101 C C . ALA D 1 312 ? 58.604 73.387 15.288 1.00 28.94 1367 ALA D C 1
ATOM 6102 O O . ALA D 1 312 ? 58.503 72.266 15.782 1.00 36.03 1367 ALA D O 1
ATOM 6104 N N . VAL D 1 313 ? 58.127 73.690 14.086 1.00 28.79 1368 VAL D N 1
ATOM 6105 C CA . VAL D 1 313 ? 57.448 72.686 13.272 1.00 29.53 1368 VAL D CA 1
ATOM 6106 C C . VAL D 1 313 ? 58.012 72.616 11.853 1.00 39.90 1368 VAL D C 1
ATOM 6107 O O . VAL D 1 313 ? 58.150 73.632 11.169 1.00 38.80 1368 VAL D O 1
ATOM 6111 N N . ILE D 1 314 ? 58.338 71.402 11.425 1.00 27.75 1369 ILE D N 1
ATOM 6112 C CA . ILE D 1 314 ? 58.822 71.147 10.077 1.00 27.22 1369 ILE D CA 1
ATOM 6113 C C . ILE D 1 314 ? 57.667 70.870 9.110 1.00 32.70 1369 ILE D C 1
ATOM 6114 O O . ILE D 1 314 ? 57.114 69.773 9.087 1.00 36.85 1369 ILE D O 1
ATOM 6119 N N . GLU D 1 315 ? 57.316 71.874 8.312 1.00 37.95 1370 GLU D N 1
ATOM 6120 C CA . GLU D 1 315 ? 56.181 71.806 7.396 1.00 26.65 1370 GLU D CA 1
ATOM 6121 C C . GLU D 1 315 ? 56.609 71.802 5.925 1.00 37.12 1370 GLU D C 1
ATOM 6122 O O . GLU D 1 315 ? 57.449 72.605 5.514 1.00 27.70 1370 GLU D O 1
ATOM 6128 N N . ASN D 1 316 ? 56.019 70.905 5.136 1.00 38.29 1371 ASN D N 1
ATOM 6129 C CA . ASN D 1 316 ? 56.371 70.771 3.722 1.00 33.82 1371 ASN D CA 1
ATOM 6130 C C . ASN D 1 316 ? 55.206 71.050 2.768 1.00 39.68 1371 ASN D C 1
ATOM 6131 O O . ASN D 1 316 ? 54.057 70.707 3.064 1.00 44.04 1371 ASN D O 1
ATOM 6136 N N . GLN D 1 317 ? 55.505 71.661 1.621 1.00 30.85 1372 GLN D N 1
ATOM 6137 C CA . GLN D 1 317 ? 54.482 71.958 0.614 1.00 53.24 1372 GLN D CA 1
ATOM 6138 C C . GLN D 1 317 ? 54.775 71.213 -0.676 1.00 39.25 1372 GLN D C 1
ATOM 6139 O O . GLN D 1 317 ? 55.859 70.665 -0.845 1.00 34.77 1372 GLN D O 1
ATOM 6145 N N . GLY D 1 318 ? 53.809 71.218 -1.589 1.00 60.63 1373 GLY D N 1
ATOM 6146 C CA . GLY D 1 318 ? 53.983 70.652 -2.916 1.00 62.19 1373 GLY D CA 1
ATOM 6147 C C . GLY D 1 318 ? 54.024 69.139 -2.889 1.00 55.06 1373 GLY D C 1
ATOM 6148 O O . GLY D 1 318 ? 53.638 68.529 -1.894 1.00 49.77 1373 GLY D O 1
ATOM 6149 N N . SER D 1 319 ? 54.474 68.528 -3.979 1.00 59.18 1374 SER D N 1
ATOM 6150 C CA . SER D 1 319 ? 54.443 67.075 -4.092 1.00 51.52 1374 SER D CA 1
ATOM 6151 C C . SER D 1 319 ? 55.619 66.519 -4.878 1.00 42.93 1374 SER D C 1
ATOM 6152 O O . SER D 1 319 ? 56.598 67.217 -5.141 1.00 51.66 1374 SER D O 1
ATOM 6155 N N . MET D 1 320 ? 55.512 65.246 -5.243 1.00 69.00 1375 MET D N 1
ATOM 6156 C CA . MET D 1 320 ? 56.416 64.640 -6.210 1.00 64.59 1375 MET D CA 1
ATOM 6157 C C . MET D 1 320 ? 56.176 65.277 -7.576 1.00 56.56 1375 MET D C 1
ATOM 6158 O O . MET D 1 320 ? 57.107 65.691 -8.258 1.00 57.81 1375 MET D O 1
ATOM 6163 N N . ASP D 1 321 ? 54.902 65.379 -7.938 1.00 67.82 1376 ASP D N 1
ATOM 6164 C CA . ASP D 1 321 ? 54.488 65.792 -9.270 1.00 66.00 1376 ASP D CA 1
ATOM 6165 C C . ASP D 1 321 ? 54.529 67.308 -9.432 1.00 57.85 1376 ASP D C 1
ATOM 6166 O O . ASP D 1 321 ? 54.467 67.831 -10.545 1.00 54.28 1376 ASP D O 1
ATOM 6171 N N . ALA D 1 322 ? 54.643 68.008 -8.309 1.00 46.41 1377 ALA D N 1
ATOM 6172 C CA . ALA D 1 322 ? 54.840 69.449 -8.325 1.00 25.48 1377 ALA D CA 1
ATOM 6173 C C . ALA D 1 322 ? 56.318 69.765 -8.501 1.00 39.47 1377 ALA D C 1
ATOM 6174 O O . ALA D 1 322 ? 56.691 70.918 -8.723 1.00 54.11 1377 ALA D O 1
ATOM 6176 N N . LEU D 1 323 ? 57.148 68.726 -8.405 1.00 54.34 1378 LEU D N 1
ATOM 6177 C CA . LEU D 1 323 ? 58.604 68.856 -8.462 1.00 31.97 1378 LEU D CA 1
ATOM 6178 C C . LEU D 1 323 ? 59.065 69.910 -7.468 1.00 41.37 1378 LEU D C 1
ATOM 6179 O O . LEU D 1 323 ? 60.013 70.654 -7.719 1.00 54.45 1378 LEU D O 1
ATOM 6184 N N . ASN D 1 324 ? 58.375 69.967 -6.335 1.00 45.77 1379 ASN D N 1
ATOM 6185 C CA . ASN D 1 324 ? 58.647 70.966 -5.316 1.00 44.47 1379 ASN D CA 1
ATOM 6186 C C . ASN D 1 324 ? 58.321 70.448 -3.924 1.00 23.53 1379 ASN D C 1
ATOM 6187 O O . ASN D 1 324 ? 57.154 70.341 -3.548 1.00 33.43 1379 ASN D O 1
ATOM 6192 N N . MET D 1 325 ? 59.367 70.112 -3.174 1.00 44.32 1380 MET D N 1
ATOM 6193 C CA . MET D 1 325 ? 59.238 69.647 -1.796 1.00 32.99 1380 MET D CA 1
ATOM 6194 C C . MET D 1 325 ? 59.980 70.552 -0.809 1.00 37.10 1380 MET D C 1
ATOM 6195 O O . MET D 1 325 ? 60.733 70.069 0.037 1.00 45.34 1380 MET D O 1
ATOM 6200 N N . ASP D 1 326 ? 59.767 71.860 -0.936 1.00 38.18 1381 ASP D N 1
ATOM 6201 C CA . ASP D 1 326 ? 60.434 72.871 -0.114 1.00 33.75 1381 ASP D CA 1
ATOM 6202 C C . ASP D 1 326 ? 60.093 72.758 1.366 1.00 26.86 1381 ASP D C 1
ATOM 6203 O O . ASP D 1 326 ? 59.157 73.375 1.832 1.00 39.43 1381 ASP D O 1
ATOM 6208 N N . THR D 1 327 ? 60.905 72.078 2.156 1.00 18.19 1382 THR D N 1
ATOM 6209 C CA . THR D 1 327 ? 60.482 71.903 3.537 1.00 27.82 1382 THR D CA 1
ATOM 6210 C C . THR D 1 327 ? 61.068 72.982 4.441 1.00 28.16 1382 THR D C 1
ATOM 6211 O O . THR D 1 327 ? 62.260 73.278 4.399 1.00 35.55 1382 THR D O 1
ATOM 6215 N N . VAL D 1 328 ? 60.192 73.564 5.257 1.00 41.02 1383 VAL D N 1
ATOM 6216 C CA . VAL D 1 328 ? 60.483 74.779 6.006 1.00 34.06 1383 VAL D CA 1
ATOM 6217 C C . VAL D 1 328 ? 60.267 74.526 7.486 1.00 22.77 1383 VAL D C 1
ATOM 6218 O O . VAL D 1 328 ? 59.440 73.708 7.863 1.00 35.11 1383 VAL D O 1
ATOM 6222 N N . CYS D 1 329 ? 61.031 75.202 8.331 1.00 23.94 1384 CYS D N 1
ATOM 6223 C CA . CYS D 1 329 ? 60.737 75.161 9.749 1.00 27.01 1384 CYS D CA 1
ATOM 6224 C C . CYS D 1 329 ? 60.088 76.461 10.190 1.00 33.27 1384 CYS D C 1
ATOM 6225 O O . CYS D 1 329 ? 60.736 77.507 10.221 1.00 47.64 1384 CYS D O 1
ATOM 6228 N N . ARG D 1 330 ? 58.811 76.391 10.544 1.00 39.56 1385 ARG D N 1
ATOM 6229 C CA . ARG D 1 330 ? 58.125 77.558 11.074 1.00 32.91 1385 ARG D CA 1
ATOM 6230 C C . ARG D 1 330 ? 58.101 77.502 12.587 1.00 38.36 1385 ARG D C 1
ATOM 6231 O O . ARG D 1 330 ? 57.865 76.449 13.183 1.00 48.16 1385 ARG D O 1
ATOM 6239 N N . LEU D 1 331 ? 58.346 78.651 13.202 1.00 29.59 1386 LEU D N 1
ATOM 6240 C CA . LEU D 1 331 ? 58.366 78.743 14.645 1.00 39.19 1386 LEU D CA 1
ATOM 6241 C C . LEU D 1 331 ? 57.051 79.351 15.107 1.00 40.02 1386 LEU D C 1
ATOM 6242 O O . LEU D 1 331 ? 56.616 80.372 14.588 1.00 52.63 1386 LEU D O 1
ATOM 6247 N N . TYR D 1 332 ? 56.418 78.706 16.077 1.00 43.97 1387 TYR D N 1
ATOM 6248 C CA . TYR D 1 332 ? 55.184 79.205 16.661 1.00 44.42 1387 TYR D CA 1
ATOM 6249 C C . TYR D 1 332 ? 55.437 79.523 18.119 1.00 58.49 1387 TYR D C 1
ATOM 6250 O O . TYR D 1 332 ? 56.439 79.095 18.685 1.00 54.85 1387 TYR D O 1
ATOM 6259 N N . GLU D 1 333 ? 54.533 80.265 18.739 1.00 51.92 1388 GLU D N 1
ATOM 6260 C CA . GLU D 1 333 ? 54.684 80.526 20.153 1.00 38.84 1388 GLU D CA 1
ATOM 6261 C C . GLU D 1 333 ? 53.444 80.140 20.933 1.00 51.13 1388 GLU D C 1
ATOM 6262 O O . GLU D 1 333 ? 52.301 80.329 20.475 1.00 62.84 1388 GLU D O 1
ATOM 6268 N N . VAL D 1 334 ? 53.718 79.559 22.099 1.00 54.72 1389 VAL D N 1
ATOM 6269 C CA . VAL D 1 334 ? 52.729 79.189 23.093 1.00 71.28 1389 VAL D CA 1
ATOM 6270 C C . VAL D 1 334 ? 52.964 80.101 24.291 1.00 87.26 1389 VAL D C 1
ATOM 6271 O O . VAL D 1 334 ? 53.937 79.923 25.021 1.00 81.53 1389 VAL D O 1
ATOM 6275 N N . GLY D 1 335 ? 52.079 81.069 24.499 1.00 93.49 1390 GLY D N 1
ATOM 6276 C CA . GLY D 1 335 ? 52.272 82.061 25.544 1.00 103.56 1390 GLY D CA 1
ATOM 6277 C C . GLY D 1 335 ? 52.285 81.482 26.946 1.00 117.04 1390 GLY D C 1
ATOM 6278 O O . GLY D 1 335 ? 51.537 81.925 27.819 1.00 122.92 1390 GLY D O 1
ATOM 6279 N N . GLU E 2 10 ? 78.832 77.082 20.069 1.00 43.25 10 GLU E N 1
ATOM 6280 C CA . GLU E 2 10 ? 78.754 76.379 18.797 1.00 56.68 10 GLU E CA 1
ATOM 6281 C C . GLU E 2 10 ? 80.101 75.753 18.461 1.00 63.42 10 GLU E C 1
ATOM 6282 O O . GLU E 2 10 ? 81.152 76.340 18.708 1.00 59.16 10 GLU E O 1
ATOM 6288 N N . ALA E 2 11 ? 80.067 74.534 17.948 1.00 61.71 11 ALA E N 1
ATOM 6289 C CA . ALA E 2 11 ? 81.272 73.902 17.440 1.00 53.74 11 ALA E CA 1
ATOM 6290 C C . ALA E 2 11 ? 81.317 74.135 15.925 1.00 58.96 11 ALA E C 1
ATOM 6291 O O . ALA E 2 11 ? 80.305 74.509 15.343 1.00 71.22 11 ALA E O 1
ATOM 6293 N N . PRO E 2 12 ? 82.498 74.009 15.292 1.00 54.28 12 PRO E N 1
ATOM 6294 C CA . PRO E 2 12 ? 82.473 74.388 13.876 1.00 57.11 12 PRO E CA 1
ATOM 6295 C C . PRO E 2 12 ? 83.036 73.400 12.834 1.00 46.64 12 PRO E C 1
ATOM 6296 O O . PRO E 2 12 ? 82.491 73.343 11.730 1.00 42.21 12 PRO E O 1
ATOM 6300 N N . GLU E 2 13 ? 84.078 72.640 13.161 1.00 47.68 13 GLU E N 1
ATOM 6301 C CA . GLU E 2 13 ? 84.931 72.063 12.120 1.00 46.56 13 GLU E CA 1
ATOM 6302 C C . GLU E 2 13 ? 84.869 70.510 12.036 1.00 55.82 13 GLU E C 1
ATOM 6303 O O . GLU E 2 13 ? 84.217 69.890 12.875 1.00 69.11 13 GLU E O 1
ATOM 6309 N N . GLY E 2 14 ? 85.512 69.870 11.043 1.00 56.13 14 GLY E N 1
ATOM 6310 C CA . GLY E 2 14 ? 86.292 70.537 10.009 1.00 45.15 14 GLY E CA 1
ATOM 6311 C C . GLY E 2 14 ? 87.004 69.813 8.887 1.00 71.77 14 GLY E C 1
ATOM 6312 O O . GLY E 2 14 ? 87.301 68.623 8.977 1.00 60.00 14 GLY E O 1
ATOM 6313 N N . ALA E 2 15 ? 87.293 70.597 7.845 1.00 73.90 15 ALA E N 1
ATOM 6314 C CA . ALA E 2 15 ? 87.867 70.169 6.566 1.00 49.70 15 ALA E CA 1
ATOM 6315 C C . ALA E 2 15 ? 86.860 69.393 5.718 1.00 55.81 15 ALA E C 1
ATOM 6316 O O . ALA E 2 15 ? 87.027 68.195 5.488 1.00 56.80 15 ALA E O 1
ATOM 6318 N N . GLY E 2 16 ? 85.806 70.072 5.269 1.00 49.04 16 GLY E N 1
ATOM 6319 C CA . GLY E 2 16 ? 84.859 69.462 4.350 1.00 58.64 16 GLY E CA 1
ATOM 6320 C C . GLY E 2 16 ? 84.407 70.274 3.142 1.00 59.43 16 GLY E C 1
ATOM 6321 O O . GLY E 2 16 ? 83.214 70.366 2.884 1.00 62.68 16 GLY E O 1
ATOM 6322 N N . GLU E 2 17 ? 85.335 70.898 2.424 1.00 53.47 17 GLU E N 1
ATOM 6323 C CA . GLU E 2 17 ? 84.989 71.730 1.260 1.00 56.35 17 GLU E CA 1
ATOM 6324 C C . GLU E 2 17 ? 84.804 70.983 -0.080 1.00 73.88 17 GLU E C 1
ATOM 6325 O O . GLU E 2 17 ? 84.303 71.568 -1.043 1.00 51.83 17 GLU E O 1
ATOM 6331 N N . VAL E 2 18 ? 85.233 69.724 -0.166 1.00 63.56 18 VAL E N 1
ATOM 6332 C CA . VAL E 2 18 ? 85.524 69.105 -1.467 1.00 56.16 18 VAL E CA 1
ATOM 6333 C C . VAL E 2 18 ? 84.435 68.175 -2.020 1.00 64.41 18 VAL E C 1
ATOM 6334 O O . VAL E 2 18 ? 83.772 67.461 -1.269 1.00 59.48 18 VAL E O 1
ATOM 6338 N N . GLY E 2 19 ? 84.271 68.177 -3.345 1.00 43.10 19 GLY E N 1
ATOM 6339 C CA . GLY E 2 19 ? 83.361 67.247 -3.996 1.00 47.57 19 GLY E CA 1
ATOM 6340 C C . GLY E 2 19 ? 82.596 67.825 -5.178 1.00 40.46 19 GLY E C 1
ATOM 6341 O O . GLY E 2 19 ? 83.160 68.109 -6.237 1.00 37.94 19 GLY E O 1
ATOM 6342 N N . LEU E 2 20 ? 81.291 67.981 -4.967 1.00 40.73 20 LEU E N 1
ATOM 6343 C CA . LEU E 2 20 ? 80.304 68.388 -5.970 1.00 37.14 20 LEU E CA 1
ATOM 6344 C C . LEU E 2 20 ? 80.119 67.417 -7.142 1.00 28.66 20 LEU E C 1
ATOM 6345 O O . LEU E 2 20 ? 79.207 66.601 -7.103 1.00 27.82 20 LEU E O 1
ATOM 6350 N N . GLU E 2 21 ? 80.951 67.501 -8.175 1.00 22.05 21 GLU E N 1
ATOM 6351 C CA . GLU E 2 21 ? 80.899 66.530 -9.276 1.00 31.43 21 GLU E CA 1
ATOM 6352 C C . GLU E 2 21 ? 80.883 65.047 -8.853 1.00 35.11 21 GLU E C 1
ATOM 6353 O O . GLU E 2 21 ? 79.862 64.346 -9.022 1.00 31.49 21 GLU E O 1
ATOM 6359 N N . GLN E 2 22 ? 81.989 64.577 -8.279 1.00 36.79 22 GLN E N 1
ATOM 6360 C CA . GLN E 2 22 ? 82.065 63.188 -7.835 1.00 28.24 22 GLN E CA 1
ATOM 6361 C C . GLN E 2 22 ? 81.099 62.926 -6.691 1.00 40.57 22 GLN E C 1
ATOM 6362 O O . GLN E 2 22 ? 80.556 61.826 -6.566 1.00 46.66 22 GLN E O 1
ATOM 6368 N N . TRP E 2 23 ? 80.878 63.947 -5.869 1.00 42.90 23 TRP E N 1
ATOM 6369 C CA . TRP E 2 23 ? 79.902 63.870 -4.790 1.00 31.80 23 TRP E CA 1
ATOM 6370 C C . TRP E 2 23 ? 78.514 63.636 -5.361 1.00 38.67 23 TRP E C 1
ATOM 6371 O O . TRP E 2 23 ? 77.750 62.814 -4.850 1.00 28.52 23 TRP E O 1
ATOM 6382 N N . LEU E 2 24 ? 78.197 64.366 -6.425 1.00 29.59 24 LEU E N 1
ATOM 6383 C CA . LEU E 2 24 ? 76.889 64.253 -7.051 1.00 31.25 24 LEU E CA 1
ATOM 6384 C C . LEU E 2 24 ? 76.675 62.869 -7.631 1.00 34.38 24 LEU E C 1
ATOM 6385 O O . LEU E 2 24 ? 75.693 62.209 -7.303 1.00 45.67 24 LEU E O 1
ATOM 6390 N N . GLU E 2 25 ? 77.579 62.422 -8.495 1.00 26.23 25 GLU E N 1
ATOM 6391 C CA . GLU E 2 25 ? 77.376 61.108 -9.108 1.00 38.39 25 GLU E CA 1
ATOM 6392 C C . GLU E 2 25 ? 77.413 59.963 -8.095 1.00 33.75 25 GLU E C 1
ATOM 6393 O O . GLU E 2 25 ? 76.711 58.967 -8.266 1.00 35.34 25 GLU E O 1
ATOM 6399 N N . THR E 2 26 ? 78.261 60.081 -7.074 1.00 38.39 26 THR E N 1
ATOM 6400 C CA . THR E 2 26 ? 78.323 59.057 -6.033 1.00 44.80 26 THR E CA 1
ATOM 6401 C C . THR E 2 26 ? 76.982 59.000 -5.329 1.00 34.90 26 THR E C 1
ATOM 6402 O O . THR E 2 26 ? 76.394 57.922 -5.155 1.00 37.30 26 THR E O 1
ATOM 6406 N N . SER E 2 27 ? 76.507 60.178 -4.935 1.00 38.99 27 SER E N 1
ATOM 6407 C CA . SER E 2 27 ? 75.197 60.325 -4.318 1.00 32.51 27 SER E CA 1
ATOM 6408 C C . SER E 2 27 ? 74.114 59.652 -5.154 1.00 34.88 27 SER E C 1
ATOM 6409 O O . SER E 2 27 ? 73.410 58.782 -4.663 1.00 45.32 27 SER E O 1
ATOM 6412 N N . LEU E 2 28 ? 73.992 60.055 -6.415 1.00 26.98 28 LEU E N 1
ATOM 6413 C CA . LEU E 2 28 ? 73.001 59.482 -7.324 1.00 31.77 28 LEU E CA 1
ATOM 6414 C C . LEU E 2 28 ? 73.129 57.959 -7.392 1.00 45.58 28 LEU E C 1
ATOM 6415 O O . LEU E 2 28 ? 72.130 57.235 -7.336 1.00 46.15 28 LEU E O 1
ATOM 6420 N N . GLU E 2 29 ? 74.368 57.485 -7.484 1.00 49.14 29 GLU E N 1
ATOM 6421 C CA . GLU E 2 29 ? 74.656 56.062 -7.607 1.00 51.69 29 GLU E CA 1
ATOM 6422 C C . GLU E 2 29 ? 74.070 55.286 -6.431 1.00 47.47 29 GLU E C 1
ATOM 6423 O O . GLU E 2 29 ? 73.239 54.377 -6.617 1.00 47.33 29 GLU E O 1
ATOM 6429 N N . ARG E 2 30 ? 74.459 55.680 -5.220 1.00 34.66 30 ARG E N 1
ATOM 6430 C CA . ARG E 2 30 ? 74.079 54.906 -4.047 1.00 38.42 30 ARG E CA 1
ATOM 6431 C C . ARG E 2 30 ? 72.653 55.162 -3.600 1.00 38.87 30 ARG E C 1
ATOM 6432 O O . ARG E 2 30 ? 72.040 54.254 -2.997 1.00 39.69 30 ARG E O 1
ATOM 6440 N N . ILE E 2 31 ? 72.091 56.335 -3.915 1.00 41.97 31 ILE E N 1
ATOM 6441 C CA . ILE E 2 31 ? 70.666 56.577 -3.643 1.00 36.94 31 ILE E CA 1
ATOM 6442 C C . ILE E 2 31 ? 69.768 55.770 -4.600 1.00 41.22 31 ILE E C 1
ATOM 6443 O O . ILE E 2 31 ? 68.755 55.222 -4.168 1.00 38.48 31 ILE E O 1
ATOM 6448 N N . ASN E 2 32 ? 70.180 55.594 -5.855 1.00 34.06 32 ASN E N 1
ATOM 6449 C CA . ASN E 2 32 ? 69.401 54.760 -6.774 1.00 33.16 32 ASN E CA 1
ATOM 6450 C C . ASN E 2 32 ? 69.516 53.262 -6.469 1.00 44.86 32 ASN E C 1
ATOM 6451 O O . ASN E 2 32 ? 68.515 52.540 -6.480 1.00 53.82 32 ASN E O 1
ATOM 6456 N N . ARG E 2 33 ? 70.744 52.810 -6.205 1.00 47.28 33 ARG E N 1
ATOM 6457 C CA . ARG E 2 33 ? 71.021 51.414 -5.821 1.00 44.00 33 ARG E CA 1
ATOM 6458 C C . ARG E 2 33 ? 70.191 50.968 -4.621 1.00 41.54 33 ARG E C 1
ATOM 6459 O O . ARG E 2 33 ? 69.661 49.865 -4.593 1.00 38.36 33 ARG E O 1
ATOM 6467 N N . GLU E 2 34 ? 70.067 51.852 -3.632 1.00 48.35 34 GLU E N 1
ATOM 6468 C CA . GLU E 2 34 ? 69.296 51.538 -2.423 1.00 63.71 34 GLU E CA 1
ATOM 6469 C C . GLU E 2 34 ? 67.786 51.741 -2.636 1.00 51.62 34 GLU E C 1
ATOM 6470 O O . GLU E 2 34 ? 66.977 50.985 -2.102 1.00 36.71 34 GLU E O 1
ATOM 6476 N N . ALA E 2 35 ? 67.406 52.749 -3.420 1.00 46.62 35 ALA E N 1
ATOM 6477 C CA . ALA E 2 35 ? 65.990 53.026 -3.673 1.00 38.06 35 ALA E CA 1
ATOM 6478 C C . ALA E 2 35 ? 65.371 51.946 -4.553 1.00 36.25 35 ALA E C 1
ATOM 6479 O O . ALA E 2 35 ? 64.149 51.815 -4.623 1.00 52.06 35 ALA E O 1
ATOM 6481 N N . ARG E 2 36 ? 66.225 51.186 -5.234 1.00 53.18 36 ARG E N 1
ATOM 6482 C CA . ARG E 2 36 ? 65.785 50.064 -6.055 1.00 59.70 36 ARG E CA 1
ATOM 6483 C C . ARG E 2 36 ? 65.210 48.959 -5.174 1.00 57.41 36 ARG E C 1
ATOM 6484 O O . ARG E 2 36 ? 64.553 48.038 -5.660 1.00 59.38 36 ARG E O 1
ATOM 6492 N N . LEU E 2 37 ? 65.450 49.067 -3.871 1.00 36.40 37 LEU E N 1
ATOM 6493 C CA . LEU E 2 37 ? 64.968 48.082 -2.911 1.00 54.90 37 LEU E CA 1
ATOM 6494 C C . LEU E 2 37 ? 63.665 48.513 -2.235 1.00 60.75 37 LEU E C 1
ATOM 6495 O O . LEU E 2 37 ? 63.143 47.801 -1.377 1.00 56.91 37 LEU E O 1
ATOM 6500 N N . HIS E 2 38 ? 63.140 49.672 -2.622 1.00 43.73 38 HIS E N 1
ATOM 6501 C CA . HIS E 2 38 ? 62.023 50.263 -1.892 1.00 33.04 38 HIS E CA 1
ATOM 6502 C C . HIS E 2 38 ? 60.943 50.834 -2.804 1.00 28.64 38 HIS E C 1
ATOM 6503 O O . HIS E 2 38 ? 59.880 51.249 -2.337 1.00 45.02 38 HIS E O 1
ATOM 6510 N N . PHE E 2 39 ? 61.210 50.851 -4.104 1.00 35.42 39 PHE E N 1
ATOM 6511 C CA . PHE E 2 39 ? 60.274 51.444 -5.057 1.00 38.25 39 PHE E CA 1
ATOM 6512 C C . PHE E 2 39 ? 60.150 50.598 -6.325 1.00 50.16 39 PHE E C 1
ATOM 6513 O O . PHE E 2 39 ? 61.134 50.016 -6.791 1.00 35.76 39 PHE E O 1
ATOM 6521 N N . HIS E 2 40 ? 58.940 50.544 -6.878 1.00 55.55 40 HIS E N 1
ATOM 6522 C CA . HIS E 2 40 ? 58.639 49.632 -7.965 1.00 69.87 40 HIS E CA 1
ATOM 6523 C C . HIS E 2 40 ? 57.933 50.348 -9.112 1.00 70.86 40 HIS E C 1
ATOM 6524 O O . HIS E 2 40 ? 57.471 51.475 -8.935 1.00 61.07 40 HIS E O 1
ATOM 6531 N N . PRO E 2 41 ? 57.874 49.697 -10.295 1.00 87.46 41 PRO E N 1
ATOM 6532 C CA . PRO E 2 41 ? 57.253 50.252 -11.509 1.00 75.95 41 PRO E CA 1
ATOM 6533 C C . PRO E 2 41 ? 55.839 50.790 -11.276 1.00 70.88 41 PRO E C 1
ATOM 6534 O O . PRO E 2 41 ? 55.008 50.118 -10.665 1.00 82.13 41 PRO E O 1
ATOM 6538 N N . GLU E 2 42 ? 55.592 52.010 -11.750 1.00 72.21 42 GLU E N 1
ATOM 6539 C CA . GLU E 2 42 ? 56.568 52.749 -12.554 1.00 75.44 42 GLU E CA 1
ATOM 6540 C C . GLU E 2 42 ? 56.537 54.275 -12.334 1.00 75.60 42 GLU E C 1
ATOM 6541 O O . GLU E 2 42 ? 55.508 54.884 -12.618 1.00 89.26 42 GLU E O 1
ATOM 6547 N N . PHE E 2 43 ? 57.607 54.936 -11.867 1.00 60.19 43 PHE E N 1
ATOM 6548 C CA . PHE E 2 43 ? 58.888 54.408 -11.359 1.00 57.52 43 PHE E CA 1
ATOM 6549 C C . PHE E 2 43 ? 59.748 55.594 -10.932 1.00 68.20 43 PHE E C 1
ATOM 6550 O O . PHE E 2 43 ? 59.319 56.745 -11.035 1.00 68.27 43 PHE E O 1
ATOM 6558 N N . LEU E 2 44 ? 60.956 55.305 -10.450 1.00 54.05 44 LEU E N 1
ATOM 6559 C CA . LEU E 2 44 ? 61.975 56.331 -10.217 1.00 39.11 44 LEU E CA 1
ATOM 6560 C C . LEU E 2 44 ? 62.176 57.174 -11.474 1.00 52.99 44 LEU E C 1
ATOM 6561 O O . LEU E 2 44 ? 62.551 58.361 -11.411 1.00 53.13 44 LEU E O 1
ATOM 6566 N N . PHE E 2 45 ? 61.940 56.540 -12.620 1.00 50.77 45 PHE E N 1
ATOM 6567 C CA . PHE E 2 45 ? 62.082 57.207 -13.899 1.00 34.94 45 PHE E CA 1
ATOM 6568 C C . PHE E 2 45 ? 61.169 58.411 -14.009 1.00 36.42 45 PHE E C 1
ATOM 6569 O O . PHE E 2 45 ? 61.504 59.347 -14.703 1.00 43.86 45 PHE E O 1
ATOM 6577 N N . ARG E 2 46 ? 60.017 58.400 -13.346 1.00 46.44 46 ARG E N 1
ATOM 6578 C CA . ARG E 2 46 ? 59.136 59.554 -13.464 1.00 50.64 46 ARG E CA 1
ATOM 6579 C C . ARG E 2 46 ? 59.801 60.762 -12.822 1.00 39.23 46 ARG E C 1
ATOM 6580 O O . ARG E 2 46 ? 59.722 61.873 -13.340 1.00 44.27 46 ARG E O 1
ATOM 6588 N N . LEU E 2 47 ? 60.495 60.530 -11.715 1.00 41.25 47 LEU E N 1
ATOM 6589 C CA . LEU E 2 47 ? 61.236 61.595 -11.059 1.00 32.11 47 LEU E CA 1
ATOM 6590 C C . LEU E 2 47 ? 62.387 62.059 -11.937 1.00 35.51 47 LEU E C 1
ATOM 6591 O O . LEU E 2 47 ? 62.501 63.253 -12.232 1.00 39.85 47 LEU E O 1
ATOM 6596 N N . TRP E 2 48 ? 63.246 61.123 -12.339 1.00 33.89 48 TRP E N 1
ATOM 6597 C CA . TRP E 2 48 ? 64.408 61.478 -13.155 1.00 29.20 48 TRP E CA 1
ATOM 6598 C C . TRP E 2 48 ? 63.981 62.262 -14.400 1.00 39.87 48 TRP E C 1
ATOM 6599 O O . TRP E 2 48 ? 64.502 63.347 -14.688 1.00 33.28 48 TRP E O 1
ATOM 6610 N N . ASN E 2 49 ? 63.032 61.684 -15.131 1.00 42.71 49 ASN E N 1
ATOM 6611 C CA . ASN E 2 49 ? 62.487 62.260 -16.355 1.00 38.88 49 ASN E CA 1
ATOM 6612 C C . ASN E 2 49 ? 61.858 63.626 -16.142 1.00 44.70 49 ASN E C 1
ATOM 6613 O O . ASN E 2 49 ? 62.150 64.551 -16.883 1.00 47.35 49 ASN E O 1
ATOM 6618 N N . THR E 2 50 ? 60.977 63.753 -15.153 1.00 39.16 50 THR E N 1
ATOM 6619 C CA . THR E 2 50 ? 60.317 65.034 -14.914 1.00 37.08 50 THR E CA 1
ATOM 6620 C C . THR E 2 50 ? 61.366 66.091 -14.594 1.00 42.82 50 THR E C 1
ATOM 6621 O O . THR E 2 50 ? 61.263 67.233 -15.041 1.00 54.22 50 THR E O 1
ATOM 6625 N N . CYS E 2 51 ? 62.380 65.697 -13.830 1.00 38.24 51 CYS E N 1
ATOM 6626 C CA . CYS E 2 51 ? 63.449 66.614 -13.455 1.00 41.75 51 CYS E CA 1
ATOM 6627 C C . CYS E 2 51 ? 64.262 67.073 -14.667 1.00 40.18 51 CYS E C 1
ATOM 6628 O O . CYS E 2 51 ? 64.587 68.254 -14.786 1.00 35.07 51 CYS E O 1
ATOM 6631 N N . VAL E 2 52 ? 64.603 66.145 -15.558 1.00 47.04 52 VAL E N 1
ATOM 6632 C CA . VAL E 2 52 ? 65.417 66.497 -16.721 1.00 42.70 52 VAL E CA 1
ATOM 6633 C C . VAL E 2 52 ? 64.591 67.244 -17.778 1.00 41.67 52 VAL E C 1
ATOM 6634 O O . VAL E 2 52 ? 65.129 68.031 -18.558 1.00 54.64 52 VAL E O 1
ATOM 6638 N N . GLU E 2 53 ? 63.280 67.016 -17.777 1.00 51.29 53 GLU E N 1
ATOM 6639 C CA . GLU E 2 53 ? 62.368 67.669 -18.714 1.00 52.74 53 GLU E CA 1
ATOM 6640 C C . GLU E 2 53 ? 62.054 69.089 -18.270 1.00 58.53 53 GLU E C 1
ATOM 6641 O O . GLU E 2 53 ? 61.848 69.982 -19.092 1.00 50.37 53 GLU E O 1
ATOM 6647 N N . HIS E 2 54 ? 62.014 69.290 -16.959 1.00 39.99 54 HIS E N 1
ATOM 6648 C CA . HIS E 2 54 ? 61.557 70.555 -16.407 1.00 48.47 54 HIS E CA 1
ATOM 6649 C C . HIS E 2 54 ? 62.679 71.573 -16.291 1.00 42.86 54 HIS E C 1
ATOM 6650 O O . HIS E 2 54 ? 62.644 72.623 -16.932 1.00 51.82 54 HIS E O 1
ATOM 6657 N N . TRP E 2 55 ? 63.681 71.254 -15.480 1.00 42.33 55 TRP E N 1
ATOM 6658 C CA . TRP E 2 55 ? 64.731 72.214 -15.175 1.00 50.69 55 TRP E CA 1
ATOM 6659 C C . TRP E 2 55 ? 65.805 72.268 -16.251 1.00 53.12 55 TRP E C 1
ATOM 6660 O O . TRP E 2 55 ? 66.218 73.352 -16.662 1.00 58.30 55 TRP E O 1
ATOM 6671 N N . HIS E 2 56 ? 66.259 71.108 -16.712 1.00 43.51 56 HIS E N 1
ATOM 6672 C CA . HIS E 2 56 ? 67.266 71.086 -17.762 1.00 50.63 56 HIS E CA 1
ATOM 6673 C C . HIS E 2 56 ? 66.658 71.590 -19.074 1.00 54.88 56 HIS E C 1
ATOM 6674 O O . HIS E 2 56 ? 67.137 72.570 -19.640 1.00 45.09 56 HIS E O 1
ATOM 6681 N N . ASP E 2 57 ? 65.590 70.941 -19.541 1.00 52.17 57 ASP E N 1
ATOM 6682 C CA . ASP E 2 57 ? 65.000 71.282 -20.840 1.00 43.81 57 ASP E CA 1
ATOM 6683 C C . ASP E 2 57 ? 64.224 72.599 -20.855 1.00 53.29 57 ASP E C 1
ATOM 6684 O O . ASP E 2 57 ? 64.667 73.572 -21.466 1.00 50.20 57 ASP E O 1
ATOM 6689 N N . ARG E 2 58 ? 63.071 72.626 -20.191 1.00 64.41 58 ARG E N 1
ATOM 6690 C CA . ARG E 2 58 ? 62.132 73.741 -20.328 1.00 50.89 58 ARG E CA 1
ATOM 6691 C C . ARG E 2 58 ? 62.713 75.063 -19.817 1.00 54.63 58 ARG E C 1
ATOM 6692 O O . ARG E 2 58 ? 62.386 76.134 -20.334 1.00 50.48 58 ARG E O 1
ATOM 6700 N N . HIS E 2 59 ? 63.612 74.983 -18.840 1.00 56.48 59 HIS E N 1
ATOM 6701 C CA . HIS E 2 59 ? 64.182 76.187 -18.234 1.00 54.84 59 HIS E CA 1
ATOM 6702 C C . HIS E 2 59 ? 65.663 76.405 -18.491 1.00 43.87 59 HIS E C 1
ATOM 6703 O O . HIS E 2 59 ? 66.307 77.183 -17.786 1.00 34.48 59 HIS E O 1
ATOM 6710 N N . GLN E 2 60 ? 66.175 75.716 -19.508 1.00 45.06 60 GLN E N 1
ATOM 6711 C CA . GLN E 2 60 ? 67.570 75.794 -19.943 1.00 49.32 60 GLN E CA 1
ATOM 6712 C C . GLN E 2 60 ? 68.599 75.866 -18.813 1.00 43.65 60 GLN E C 1
ATOM 6713 O O . GLN E 2 60 ? 69.358 76.830 -18.732 1.00 60.19 60 GLN E O 1
ATOM 6719 N N . ARG E 2 61 ? 68.618 74.863 -17.936 1.00 51.39 61 ARG E N 1
ATOM 6720 C CA . ARG E 2 61 ? 69.613 74.824 -16.862 1.00 48.44 61 ARG E CA 1
ATOM 6721 C C . ARG E 2 61 ? 70.655 73.726 -17.029 1.00 62.07 61 ARG E C 1
ATOM 6722 O O . ARG E 2 61 ? 70.582 72.919 -17.955 1.00 55.07 61 ARG E O 1
ATOM 6730 N N . SER E 2 62 ? 71.623 73.710 -16.113 1.00 52.58 62 SER E N 1
ATOM 6731 C CA . SER E 2 62 ? 72.720 72.748 -16.144 1.00 32.86 62 SER E CA 1
ATOM 6732 C C . SER E 2 62 ? 72.181 71.357 -15.849 1.00 46.89 62 SER E C 1
ATOM 6733 O O . SER E 2 62 ? 71.162 71.216 -15.175 1.00 43.25 62 SER E O 1
ATOM 6736 N N . LEU E 2 63 ? 72.859 70.328 -16.341 1.00 51.29 63 LEU E N 1
ATOM 6737 C CA . LEU E 2 63 ? 72.419 68.965 -16.075 1.00 42.20 63 LEU E CA 1
ATOM 6738 C C . LEU E 2 63 ? 72.676 68.572 -14.627 1.00 46.20 63 LEU E C 1
ATOM 6739 O O . LEU E 2 63 ? 71.861 67.882 -14.001 1.00 47.52 63 LEU E O 1
ATOM 6744 N N . ASP E 2 64 ? 73.797 69.042 -14.091 1.00 44.47 64 ASP E N 1
ATOM 6745 C CA . ASP E 2 64 ? 74.130 68.813 -12.694 1.00 36.94 64 ASP E CA 1
ATOM 6746 C C . ASP E 2 64 ? 73.082 69.427 -11.775 1.00 34.14 64 ASP E C 1
ATOM 6747 O O . ASP E 2 64 ? 72.848 68.925 -10.681 1.00 51.31 64 ASP E O 1
ATOM 6752 N N . TYR E 2 65 ? 72.461 70.519 -12.210 1.00 28.13 65 TYR E N 1
ATOM 6753 C CA . TYR E 2 65 ? 71.423 71.148 -11.403 1.00 38.76 65 TYR E CA 1
ATOM 6754 C C . TYR E 2 65 ? 70.175 70.282 -11.318 1.00 44.23 65 TYR E C 1
ATOM 6755 O O . TYR E 2 65 ? 69.653 70.038 -10.228 1.00 57.36 65 TYR E O 1
ATOM 6764 N N . ALA E 2 66 ? 69.692 69.830 -12.470 1.00 25.95 66 ALA E N 1
ATOM 6765 C CA . ALA E 2 66 ? 68.516 68.972 -12.516 1.00 31.93 66 ALA E CA 1
ATOM 6766 C C . ALA E 2 66 ? 68.772 67.679 -11.750 1.00 28.45 66 ALA E C 1
ATOM 6767 O O . ALA E 2 66 ? 67.886 67.174 -11.056 1.00 37.89 66 ALA E O 1
ATOM 6769 N N . LYS E 2 67 ? 69.989 67.154 -11.859 1.00 29.76 67 LYS E N 1
ATOM 6770 C CA . LYS E 2 67 ? 70.339 65.943 -11.131 1.00 27.74 67 LYS E CA 1
ATOM 6771 C C . LYS E 2 67 ? 70.456 66.232 -9.634 1.00 30.04 67 LYS E C 1
ATOM 6772 O O . LYS E 2 67 ? 70.255 65.346 -8.805 1.00 42.18 67 LYS E O 1
ATOM 6778 N N . TYR E 2 68 ? 70.777 67.477 -9.297 1.00 35.02 68 TYR E N 1
ATOM 6779 C CA . TYR E 2 68 ? 70.858 67.903 -7.903 1.00 24.07 68 TYR E CA 1
ATOM 6780 C C . TYR E 2 68 ? 69.470 67.956 -7.275 1.00 20.73 68 TYR E C 1
ATOM 6781 O O . TYR E 2 68 ? 69.259 67.460 -6.167 1.00 29.67 68 TYR E O 1
ATOM 6790 N N . ARG E 2 69 ? 68.529 68.563 -7.990 1.00 33.82 69 ARG E N 1
ATOM 6791 C CA . ARG E 2 69 ? 67.151 68.660 -7.523 1.00 30.63 69 ARG E CA 1
ATOM 6792 C C . ARG E 2 69 ? 66.501 67.284 -7.460 1.00 26.70 69 ARG E C 1
ATOM 6793 O O . ARG E 2 69 ? 65.701 66.998 -6.561 1.00 36.99 69 ARG E O 1
ATOM 6801 N N . TYR E 2 70 ? 66.848 66.437 -8.423 1.00 34.13 70 TYR E N 1
ATOM 6802 C CA . TYR E 2 70 ? 66.417 65.046 -8.402 1.00 30.61 70 TYR E CA 1
ATOM 6803 C C . TYR E 2 70 ? 66.941 64.363 -7.145 1.00 36.06 70 TYR E C 1
ATOM 6804 O O . TYR E 2 70 ? 66.199 63.665 -6.456 1.00 28.96 70 TYR E O 1
ATOM 6813 N N . LEU E 2 71 ? 68.229 64.561 -6.871 1.00 30.51 71 LEU E N 1
ATOM 6814 C CA . LEU E 2 71 ? 68.872 64.012 -5.681 1.00 27.34 71 LEU E CA 1
ATOM 6815 C C . LEU E 2 71 ? 68.134 64.428 -4.412 1.00 30.68 71 LEU E C 1
ATOM 6816 O O . LEU E 2 71 ? 67.810 63.588 -3.574 1.00 33.94 71 LEU E O 1
ATOM 6821 N N . LEU E 2 72 ? 67.880 65.728 -4.277 1.00 30.83 72 LEU E N 1
ATOM 6822 C CA . LEU E 2 72 ? 67.125 66.268 -3.145 1.00 38.63 72 LEU E CA 1
ATOM 6823 C C . LEU E 2 72 ? 65.755 65.606 -2.985 1.00 26.68 72 LEU E C 1
ATOM 6824 O O . LEU E 2 72 ? 65.422 65.077 -1.912 1.00 42.01 72 LEU E O 1
ATOM 6829 N N . LEU E 2 73 ? 64.969 65.645 -4.058 1.00 26.39 73 LEU E N 1
ATOM 6830 C CA . LEU E 2 73 ? 63.643 65.033 -4.067 1.00 30.79 73 LEU E CA 1
ATOM 6831 C C . LEU E 2 73 ? 63.699 63.576 -3.627 1.00 37.39 73 LEU E C 1
ATOM 6832 O O . LEU E 2 73 ? 62.867 63.120 -2.841 1.00 38.29 73 LEU E O 1
ATOM 6837 N N . MET E 2 74 ? 64.691 62.851 -4.132 1.00 37.89 74 MET E N 1
ATOM 6838 C CA . MET E 2 74 ? 64.794 61.424 -3.874 1.00 35.58 74 MET E CA 1
ATOM 6839 C C . MET E 2 74 ? 65.259 61.135 -2.454 1.00 33.43 74 MET E C 1
ATOM 6840 O O . MET E 2 74 ? 64.904 60.107 -1.880 1.00 42.37 74 MET E O 1
ATOM 6845 N N . HIS E 2 75 ? 66.054 62.035 -1.887 1.00 24.92 75 HIS E N 1
ATOM 6846 C CA . HIS E 2 75 ? 66.401 61.937 -0.475 1.00 28.03 75 HIS E CA 1
ATOM 6847 C C . HIS E 2 75 ? 65.183 62.181 0.403 1.00 25.56 75 HIS E C 1
ATOM 6848 O O . HIS E 2 75 ? 65.061 61.597 1.478 1.00 28.34 75 HIS E O 1
ATOM 6855 N N . LYS E 2 76 ? 64.285 63.050 -0.050 1.00 29.31 76 LYS E N 1
ATOM 6856 C CA . LYS E 2 76 ? 63.049 63.277 0.694 1.00 27.11 76 LYS E CA 1
ATOM 6857 C C . LYS E 2 76 ? 62.100 62.087 0.553 1.00 32.36 76 LYS E C 1
ATOM 6858 O O . LYS E 2 76 ? 61.334 61.774 1.471 1.00 42.25 76 LYS E O 1
ATOM 6864 N N . ALA E 2 77 ? 62.171 61.416 -0.592 1.00 32.12 77 ALA E N 1
ATOM 6865 C CA . ALA E 2 77 ? 61.393 60.203 -0.818 1.00 29.75 77 ALA E CA 1
ATOM 6866 C C . ALA E 2 77 ? 61.883 59.075 0.085 1.00 38.59 77 ALA E C 1
ATOM 6867 O O . ALA E 2 77 ? 61.087 58.413 0.755 1.00 41.08 77 ALA E O 1
ATOM 6869 N N . MET E 2 78 ? 63.196 58.859 0.091 1.00 39.68 78 MET E N 1
ATOM 6870 C CA . MET E 2 78 ? 63.813 57.863 0.960 1.00 35.40 78 MET E CA 1
ATOM 6871 C C . MET E 2 78 ? 63.518 58.168 2.422 1.00 38.33 78 MET E C 1
ATOM 6872 O O . MET E 2 78 ? 63.198 57.268 3.205 1.00 44.35 78 MET E O 1
ATOM 6877 N N . TYR E 2 79 ? 63.622 59.446 2.776 1.00 35.81 79 TYR E N 1
ATOM 6878 C CA . TYR E 2 79 ? 63.287 59.905 4.116 1.00 38.55 79 TYR E CA 1
ATOM 6879 C C . TYR E 2 79 ? 61.879 59.481 4.500 1.00 23.36 79 TYR E C 1
ATOM 6880 O O . TYR E 2 79 ? 61.676 58.811 5.512 1.00 19.52 79 TYR E O 1
ATOM 6889 N N . THR E 2 80 ? 60.915 59.870 3.672 1.00 29.01 80 THR E N 1
ATOM 6890 C CA . THR E 2 80 ? 59.513 59.557 3.915 1.00 25.03 80 THR E CA 1
ATOM 6891 C C . THR E 2 80 ? 59.281 58.057 4.062 1.00 40.98 80 THR E C 1
ATOM 6892 O O . THR E 2 80 ? 58.674 57.608 5.037 1.00 38.15 80 THR E O 1
ATOM 6896 N N . HIS E 2 81 ? 59.762 57.289 3.088 1.00 44.27 81 HIS E N 1
ATOM 6897 C CA . HIS E 2 81 ? 59.554 55.845 3.079 1.00 43.73 81 HIS E CA 1
ATOM 6898 C C . HIS E 2 81 ? 60.123 55.188 4.334 1.00 46.63 81 HIS E C 1
ATOM 6899 O O . HIS E 2 81 ? 59.456 54.367 4.964 1.00 49.81 81 HIS E O 1
ATOM 6906 N N . MET E 2 82 ? 61.349 55.554 4.701 1.00 43.26 82 MET E N 1
ATOM 6907 C CA . MET E 2 82 ? 61.989 54.956 5.872 1.00 47.69 82 MET E CA 1
ATOM 6908 C C . MET E 2 82 ? 61.335 55.403 7.179 1.00 38.84 82 MET E C 1
ATOM 6909 O O . MET E 2 82 ? 61.321 54.654 8.155 1.00 39.80 82 MET E O 1
ATOM 6914 N N . GLN E 2 83 ? 60.790 56.616 7.201 1.00 41.05 83 GLN E N 1
ATOM 6915 C CA . GLN E 2 83 ? 60.041 57.071 8.368 1.00 36.70 83 GLN E CA 1
ATOM 6916 C C . GLN E 2 83 ? 58.728 56.308 8.471 1.00 32.44 83 GLN E C 1
ATOM 6917 O O . GLN E 2 83 ? 58.198 56.109 9.563 1.00 48.14 83 GLN E O 1
ATOM 6923 N N . GLN E 2 84 ? 58.215 55.874 7.325 1.00 40.52 84 GLN E N 1
ATOM 6924 C CA . GLN E 2 84 ? 57.001 55.070 7.281 1.00 34.23 84 GLN E CA 1
ATOM 6925 C C . GLN E 2 84 ? 57.278 53.635 7.719 1.00 53.12 84 GLN E C 1
ATOM 6926 O O . GLN E 2 84 ? 56.381 52.931 8.182 1.00 41.46 84 GLN E O 1
ATOM 6932 N N . GLY E 2 85 ? 58.520 53.200 7.548 1.00 58.70 85 GLY E N 1
ATOM 6933 C CA . GLY E 2 85 ? 58.919 51.871 7.964 1.00 37.56 85 GLY E CA 1
ATOM 6934 C C . GLY E 2 85 ? 58.750 50.884 6.829 1.00 45.81 85 GLY E C 1
ATOM 6935 O O . GLY E 2 85 ? 57.818 50.996 6.034 1.00 58.23 85 GLY E O 1
ATOM 6936 N N . CYS E 2 86 ? 59.642 49.903 6.766 1.00 52.94 86 CYS E N 1
ATOM 6937 C CA . CYS E 2 86 ? 59.586 48.889 5.722 1.00 54.13 86 CYS E CA 1
ATOM 6938 C C . CYS E 2 86 ? 59.879 47.506 6.293 1.00 52.82 86 CYS E C 1
ATOM 6939 O O . CYS E 2 86 ? 60.818 47.337 7.070 1.00 37.47 86 CYS E O 1
ATOM 6942 N N . PRO E 2 87 ? 59.065 46.510 5.911 1.00 51.13 87 PRO E N 1
ATOM 6943 C CA . PRO E 2 87 ? 59.178 45.148 6.447 1.00 41.08 87 PRO E CA 1
ATOM 6944 C C . PRO E 2 87 ? 60.496 44.445 6.112 1.00 53.82 87 PRO E C 1
ATOM 6945 O O . PRO E 2 87 ? 60.718 43.331 6.584 1.00 59.67 87 PRO E O 1
ATOM 6949 N N . CYS E 2 88 ? 61.360 45.086 5.331 1.00 42.04 88 CYS E N 1
ATOM 6950 C CA . CYS E 2 88 ? 62.623 44.472 4.934 1.00 62.85 88 CYS E CA 1
ATOM 6951 C C . CYS E 2 88 ? 63.758 45.492 4.884 1.00 69.31 88 CYS E C 1
ATOM 6952 O O . CYS E 2 88 ? 64.672 45.460 5.710 1.00 42.17 88 CYS E O 1
ATOM 6955 N N . GLN F 3 5 ? 88.651 63.801 12.489 1.00 54.06 2 GLN F N 1
ATOM 6956 C CA . GLN F 3 5 ? 88.271 65.037 11.819 1.00 36.35 2 GLN F CA 1
ATOM 6957 C C . GLN F 3 5 ? 86.916 64.872 11.143 1.00 46.22 2 GLN F C 1
ATOM 6958 O O . GLN F 3 5 ? 86.071 64.115 11.620 1.00 61.77 2 GLN F O 1
ATOM 6964 N N . GLN F 3 6 ? 86.706 65.577 10.035 1.00 49.85 3 GLN F N 1
ATOM 6965 C CA . GLN F 3 6 ? 85.480 65.413 9.262 1.00 47.07 3 GLN F CA 1
ATOM 6966 C C . GLN F 3 6 ? 85.373 64.017 8.667 1.00 41.01 3 GLN F C 1
ATOM 6967 O O . GLN F 3 6 ? 86.185 63.631 7.825 1.00 37.53 3 GLN F O 1
ATOM 6973 N N . ALA F 3 7 ? 84.374 63.262 9.116 1.00 50.21 4 ALA F N 1
ATOM 6974 C CA . ALA F 3 7 ? 84.161 61.900 8.639 1.00 40.65 4 ALA F CA 1
ATOM 6975 C C . ALA F 3 7 ? 83.656 61.966 7.199 1.00 39.80 4 ALA F C 1
ATOM 6976 O O . ALA F 3 7 ? 82.499 61.659 6.920 1.00 50.28 4 ALA F O 1
ATOM 6978 N N . ASP F 3 8 ? 84.550 62.380 6.305 1.00 42.22 5 ASP F N 1
ATOM 6979 C CA . ASP F 3 8 ? 84.363 62.468 4.850 1.00 35.45 5 ASP F CA 1
ATOM 6980 C C . ASP F 3 8 ? 83.313 61.622 4.116 1.00 50.21 5 ASP F C 1
ATOM 6981 O O . ASP F 3 8 ? 83.463 61.382 2.918 1.00 45.92 5 ASP F O 1
ATOM 6986 N N . SER F 3 9 ? 82.257 61.174 4.787 1.00 50.01 6 SER F N 1
ATOM 6987 C CA . SER F 3 9 ? 81.153 60.584 4.045 1.00 42.00 6 SER F CA 1
ATOM 6988 C C . SER F 3 9 ? 80.252 61.741 3.620 1.00 58.78 6 SER F C 1
ATOM 6989 O O . SER F 3 9 ? 79.138 61.548 3.162 1.00 66.06 6 SER F O 1
ATOM 6992 N N . ASP F 3 10 ? 80.810 62.943 3.727 1.00 62.71 7 ASP F N 1
ATOM 6993 C CA . ASP F 3 10 ? 80.147 64.240 3.609 1.00 43.08 7 ASP F CA 1
ATOM 6994 C C . ASP F 3 10 ? 81.297 65.226 3.370 1.00 43.67 7 ASP F C 1
ATOM 6995 O O . ASP F 3 10 ? 82.389 64.932 3.849 1.00 55.86 7 ASP F O 1
ATOM 7000 N N . GLN F 3 11 ? 81.166 66.367 2.675 1.00 54.01 8 GLN F N 1
ATOM 7001 C CA . GLN F 3 11 ? 80.152 66.832 1.719 1.00 45.68 8 GLN F CA 1
ATOM 7002 C C . GLN F 3 11 ? 80.723 68.167 1.194 1.00 53.75 8 GLN F C 1
ATOM 7003 O O . GLN F 3 11 ? 81.315 68.900 1.973 1.00 64.68 8 GLN F O 1
ATOM 7009 N N . PRO F 3 12 ? 80.547 68.503 -0.104 1.00 57.63 9 PRO F N 1
ATOM 7010 C CA . PRO F 3 12 ? 81.369 69.570 -0.707 1.00 62.27 9 PRO F CA 1
ATOM 7011 C C . PRO F 3 12 ? 81.096 70.990 -0.197 1.00 71.01 9 PRO F C 1
ATOM 7012 O O . PRO F 3 12 ? 80.334 71.155 0.752 1.00 78.17 9 PRO F O 1
ATOM 7016 N N . SER F 3 13 ? 81.771 71.980 -0.788 1.00 72.71 10 SER F N 1
ATOM 7017 C CA . SER F 3 13 ? 81.743 73.379 -0.334 1.00 61.03 10 SER F CA 1
ATOM 7018 C C . SER F 3 13 ? 80.323 73.904 -0.104 1.00 63.22 10 SER F C 1
ATOM 7019 O O . SER F 3 13 ? 79.790 73.789 0.996 1.00 66.11 10 SER F O 1
ATOM 7022 N N . LYS F 3 14 ? 79.721 74.501 -1.128 1.00 64.45 11 LYS F N 1
ATOM 7023 C CA . LYS F 3 14 ? 78.267 74.659 -1.138 1.00 67.14 11 LYS F CA 1
ATOM 7024 C C . LYS F 3 14 ? 77.707 74.570 -2.554 1.00 73.13 11 LYS F C 1
ATOM 7025 O O . LYS F 3 14 ? 78.453 74.557 -3.528 1.00 53.13 11 LYS F O 1
ATOM 7031 N N . ARG F 3 15 ? 76.384 74.553 -2.649 1.00 66.71 12 ARG F N 1
ATOM 7032 C CA . ARG F 3 15 ? 75.713 73.806 -3.704 1.00 53.22 12 ARG F CA 1
ATOM 7033 C C . ARG F 3 15 ? 75.156 74.646 -4.850 1.00 59.50 12 ARG F C 1
ATOM 7034 O O . ARG F 3 15 ? 74.944 75.846 -4.694 1.00 54.17 12 ARG F O 1
ATOM 7042 N N . PRO F 3 16 ? 74.904 74.001 -6.006 1.00 49.78 13 PRO F N 1
ATOM 7043 C CA . PRO F 3 16 ? 74.390 74.678 -7.202 1.00 48.90 13 PRO F CA 1
ATOM 7044 C C . PRO F 3 16 ? 73.049 75.368 -6.975 1.00 49.42 13 PRO F C 1
ATOM 7045 O O . PRO F 3 16 ? 72.145 74.828 -6.331 1.00 46.85 13 PRO F O 1
ATOM 7049 N N . ARG F 3 17 ? 72.935 76.572 -7.521 1.00 52.13 14 ARG F N 1
ATOM 7050 C CA . ARG F 3 17 ? 71.709 77.344 -7.437 1.00 48.60 14 ARG F CA 1
ATOM 7051 C C . ARG F 3 17 ? 71.231 77.662 -8.850 1.00 45.32 14 ARG F C 1
ATOM 7052 O O . ARG F 3 17 ? 72.030 77.699 -9.783 1.00 57.02 14 ARG F O 1
ATOM 7060 N N . PHE F 3 18 ? 69.928 77.879 -8.999 1.00 56.42 15 PHE F N 1
ATOM 7061 C CA . PHE F 3 18 ? 69.294 78.058 -10.307 1.00 48.39 15 PHE F CA 1
ATOM 7062 C C . PHE F 3 18 ? 69.935 79.198 -11.113 1.00 52.43 15 PHE F C 1
ATOM 7063 O O . PHE F 3 18 ? 69.954 79.153 -12.339 1.00 61.28 15 PHE F O 1
ATOM 7071 N N . ASP F 3 19 ? 70.479 80.201 -10.430 1.00 45.99 16 ASP F N 1
ATOM 7072 C CA . ASP F 3 19 ? 70.993 81.384 -11.109 1.00 43.26 16 ASP F CA 1
ATOM 7073 C C . ASP F 3 19 ? 72.446 81.233 -11.559 1.00 53.10 16 ASP F C 1
ATOM 7074 O O . ASP F 3 19 ? 72.867 81.854 -12.536 1.00 50.18 16 ASP F O 1
ATOM 7079 N N . ASP F 3 20 ? 73.196 80.377 -10.874 1.00 53.53 17 ASP F N 1
ATOM 7080 C CA . ASP F 3 20 ? 74.566 80.053 -11.267 1.00 49.70 17 ASP F CA 1
ATOM 7081 C C . ASP F 3 20 ? 74.677 78.717 -12.005 1.00 55.76 17 ASP F C 1
ATOM 7082 O O . ASP F 3 20 ? 75.730 78.080 -11.969 1.00 46.27 17 ASP F O 1
ATOM 7087 N N . SER F 3 21 ? 73.607 78.294 -12.675 1.00 63.12 18 SER F N 1
ATOM 7088 C CA . SER F 3 21 ? 73.612 77.008 -13.378 1.00 62.16 18 SER F CA 1
ATOM 7089 C C . SER F 3 21 ? 73.030 77.018 -14.798 1.00 50.82 18 SER F C 1
ATOM 7090 O O . SER F 3 21 ? 71.864 76.679 -14.984 1.00 50.43 18 SER F O 1
ATOM 7093 N N . PRO F 3 22 ? 73.837 77.398 -15.803 1.00 57.79 19 PRO F N 1
ATOM 7094 C CA . PRO F 3 22 ? 73.400 77.297 -17.206 1.00 56.86 19 PRO F CA 1
ATOM 7095 C C . PRO F 3 22 ? 73.849 76.034 -17.967 1.00 40.55 19 PRO F C 1
ATOM 7096 O O . PRO F 3 22 ? 74.671 75.261 -17.473 1.00 57.80 19 PRO F O 1
ATOM 7100 N N . ARG F 3 23 ? 73.283 75.845 -19.163 1.00 48.70 20 ARG F N 1
ATOM 7101 C CA . ARG F 3 23 ? 73.545 74.687 -20.039 1.00 54.13 20 ARG F CA 1
ATOM 7102 C C . ARG F 3 23 ? 74.752 74.834 -20.952 1.00 72.12 20 ARG F C 1
ATOM 7103 O O . ARG F 3 23 ? 74.918 75.904 -21.508 1.00 57.50 20 ARG F O 1
ATOM 7111 N N . THR F 3 24 ? 75.631 73.836 -21.111 1.00 79.61 21 THR F N 1
ATOM 7112 C CA . THR F 3 24 ? 75.911 72.689 -20.236 1.00 61.67 21 THR F CA 1
ATOM 7113 C C . THR F 3 24 ? 77.228 72.112 -20.756 1.00 62.71 21 THR F C 1
ATOM 7114 O O . THR F 3 24 ? 77.601 72.332 -21.917 1.00 38.39 21 THR F O 1
ATOM 7118 N N . GLY F 3 38 ? 76.334 61.215 -17.411 1.00 42.74 35 GLY F N 1
ATOM 7119 C CA . GLY F 3 38 ? 76.115 60.846 -16.024 1.00 57.37 35 GLY F CA 1
ATOM 7120 C C . GLY F 3 38 ? 74.718 60.300 -15.841 1.00 65.94 35 GLY F C 1
ATOM 7121 O O . GLY F 3 38 ? 73.731 61.028 -15.946 1.00 72.32 35 GLY F O 1
ATOM 7122 N N . VAL F 3 39 ? 74.634 59.004 -15.572 1.00 64.96 36 VAL F N 1
ATOM 7123 C CA . VAL F 3 39 ? 73.347 58.354 -15.392 1.00 52.67 36 VAL F CA 1
ATOM 7124 C C . VAL F 3 39 ? 73.359 57.481 -14.135 1.00 72.27 36 VAL F C 1
ATOM 7125 O O . VAL F 3 39 ? 74.028 57.796 -13.148 1.00 56.81 36 VAL F O 1
ATOM 7129 N N . GLU F 3 40 ? 72.617 56.380 -14.205 1.00 89.82 37 GLU F N 1
ATOM 7130 C CA . GLU F 3 40 ? 72.520 55.354 -13.171 1.00 82.21 37 GLU F CA 1
ATOM 7131 C C . GLU F 3 40 ? 71.609 54.277 -13.732 1.00 85.28 37 GLU F C 1
ATOM 7132 O O . GLU F 3 40 ? 72.064 53.258 -14.244 1.00 89.04 37 GLU F O 1
ATOM 7138 N N . LEU F 3 41 ? 70.318 54.532 -13.543 1.00 84.62 38 LEU F N 1
ATOM 7139 C CA . LEU F 3 41 ? 69.179 54.046 -14.331 1.00 84.36 38 LEU F CA 1
ATOM 7140 C C . LEU F 3 41 ? 69.264 52.695 -15.055 1.00 85.31 38 LEU F C 1
ATOM 7141 O O . LEU F 3 41 ? 70.229 52.393 -15.754 1.00 85.37 38 LEU F O 1
ATOM 7146 N N . HIS F 3 42 ? 68.189 51.920 -14.935 1.00 96.87 39 HIS F N 1
ATOM 7147 C CA . HIS F 3 42 ? 68.179 50.530 -15.380 1.00 92.48 39 HIS F CA 1
ATOM 7148 C C . HIS F 3 42 ? 66.963 50.207 -16.248 1.00 83.09 39 HIS F C 1
ATOM 7149 O O . HIS F 3 42 ? 65.825 50.480 -15.865 1.00 82.60 39 HIS F O 1
ATOM 7156 N N . PRO F 3 43 ? 67.208 49.612 -17.425 1.00 85.91 40 PRO F N 1
ATOM 7157 C CA . PRO F 3 43 ? 66.162 49.181 -18.351 1.00 84.12 40 PRO F CA 1
ATOM 7158 C C . PRO F 3 43 ? 66.051 47.665 -18.533 1.00 73.77 40 PRO F C 1
ATOM 7159 O O . PRO F 3 43 ? 66.333 46.903 -17.606 1.00 56.66 40 PRO F O 1
ATOM 7163 N N . ASP F 3 44 ? 65.628 47.266 -19.733 1.00 68.51 41 ASP F N 1
ATOM 7164 C CA . ASP F 3 44 ? 65.393 45.872 -20.120 1.00 71.03 41 ASP F CA 1
ATOM 7165 C C . ASP F 3 44 ? 64.304 45.159 -19.311 1.00 85.01 41 ASP F C 1
ATOM 7166 O O . ASP F 3 44 ? 64.507 44.883 -18.129 1.00 83.48 41 ASP F O 1
ATOM 7171 N N . TYR F 3 45 ? 63.151 44.851 -19.919 1.00 85.51 42 TYR F N 1
ATOM 7172 C CA . TYR F 3 45 ? 62.674 45.358 -21.219 1.00 74.60 42 TYR F CA 1
ATOM 7173 C C . TYR F 3 45 ? 61.167 45.207 -21.346 1.00 76.98 42 TYR F C 1
ATOM 7174 O O . TYR F 3 45 ? 60.444 46.157 -21.653 1.00 77.30 42 TYR F O 1
ATOM 7183 N N . LYS F 3 46 ? 60.718 43.977 -21.127 1.00 80.97 43 LYS F N 1
ATOM 7184 C CA . LYS F 3 46 ? 59.435 43.494 -21.606 1.00 85.01 43 LYS F CA 1
ATOM 7185 C C . LYS F 3 46 ? 58.253 44.262 -21.029 1.00 89.85 43 LYS F C 1
ATOM 7186 O O . LYS F 3 46 ? 57.357 44.670 -21.769 1.00 74.76 43 LYS F O 1
ATOM 7192 N N . THR F 3 47 ? 58.246 44.461 -19.718 1.00 90.99 44 THR F N 1
ATOM 7193 C CA . THR F 3 47 ? 57.289 45.363 -19.091 1.00 92.19 44 THR F CA 1
ATOM 7194 C C . THR F 3 47 ? 57.948 46.730 -18.859 1.00 81.78 44 THR F C 1
ATOM 7195 O O . THR F 3 47 ? 58.473 46.991 -17.778 1.00 68.97 44 THR F O 1
ATOM 7199 N N . TRP F 3 48 ? 57.947 47.594 -19.869 1.00 71.28 45 TRP F N 1
ATOM 7200 C CA . TRP F 3 48 ? 58.551 48.915 -19.713 1.00 46.89 45 TRP F CA 1
ATOM 7201 C C . TRP F 3 48 ? 57.451 49.953 -19.611 1.00 56.95 45 TRP F C 1
ATOM 7202 O O . TRP F 3 48 ? 56.766 50.246 -20.590 1.00 62.87 45 TRP F O 1
ATOM 7213 N N . GLY F 3 49 ? 57.300 50.520 -18.421 1.00 35.34 46 GLY F N 1
ATOM 7214 C CA . GLY F 3 49 ? 56.344 51.585 -18.209 1.00 50.42 46 GLY F CA 1
ATOM 7215 C C . GLY F 3 49 ? 56.648 52.767 -19.100 1.00 42.48 46 GLY F C 1
ATOM 7216 O O . GLY F 3 49 ? 57.770 52.911 -19.588 1.00 48.11 46 GLY F O 1
ATOM 7217 N N . PRO F 3 50 ? 55.642 53.618 -19.328 1.00 43.95 47 PRO F N 1
ATOM 7218 C CA . PRO F 3 50 ? 55.791 54.813 -20.163 1.00 55.81 47 PRO F CA 1
ATOM 7219 C C . PRO F 3 50 ? 57.002 55.686 -19.801 1.00 51.32 47 PRO F C 1
ATOM 7220 O O . PRO F 3 50 ? 57.525 56.344 -20.691 1.00 53.73 47 PRO F O 1
ATOM 7224 N N . GLU F 3 51 ? 57.443 55.694 -18.544 1.00 66.84 48 GLU F N 1
ATOM 7225 C CA . GLU F 3 51 ? 58.605 56.505 -18.164 1.00 58.66 48 GLU F CA 1
ATOM 7226 C C . GLU F 3 51 ? 59.918 55.798 -18.497 1.00 51.00 48 GLU F C 1
ATOM 7227 O O . GLU F 3 51 ? 60.920 56.441 -18.838 1.00 48.41 48 GLU F O 1
ATOM 7233 N N . GLN F 3 52 ? 59.897 54.471 -18.430 1.00 50.37 49 GLN F N 1
ATOM 7234 C CA . GLN F 3 52 ? 61.035 53.659 -18.847 1.00 61.74 49 GLN F CA 1
ATOM 7235 C C . GLN F 3 52 ? 61.115 53.715 -20.366 1.00 57.41 49 GLN F C 1
ATOM 7236 O O . GLN F 3 52 ? 62.099 53.293 -20.977 1.00 66.63 49 GLN F O 1
ATOM 7242 N N . VAL F 3 53 ? 60.042 54.227 -20.962 1.00 55.23 50 VAL F N 1
ATOM 7243 C CA . VAL F 3 53 ? 59.972 54.477 -22.390 1.00 60.95 50 VAL F CA 1
ATOM 7244 C C . VAL F 3 53 ? 60.479 55.888 -22.701 1.00 54.11 50 VAL F C 1
ATOM 7245 O O . VAL F 3 53 ? 61.188 56.101 -23.685 1.00 62.73 50 VAL F O 1
ATOM 7249 N N . CYS F 3 54 ? 60.123 56.848 -21.847 1.00 54.67 51 CYS F N 1
ATOM 7250 C CA . CYS F 3 54 ? 60.584 58.226 -22.010 1.00 60.15 51 CYS F CA 1
ATOM 7251 C C . CYS F 3 54 ? 62.092 58.379 -21.837 1.00 55.26 51 CYS F C 1
ATOM 7252 O O . CYS F 3 54 ? 62.721 59.098 -22.611 1.00 55.86 51 CYS F O 1
ATOM 7255 N N . PHE F 3 55 ? 62.676 57.733 -20.828 1.00 46.95 52 PHE F N 1
ATOM 7256 C CA . PHE F 3 55 ? 64.136 57.780 -20.695 1.00 60.40 52 PHE F CA 1
ATOM 7257 C C . PHE F 3 55 ? 64.799 57.246 -21.954 1.00 65.63 52 PHE F C 1
ATOM 7258 O O . PHE F 3 55 ? 65.745 57.836 -22.479 1.00 79.29 52 PHE F O 1
ATOM 7266 N N . PHE F 3 56 ? 64.292 56.111 -22.415 1.00 56.97 53 PHE F N 1
ATOM 7267 C CA . PHE F 3 56 ? 64.742 55.490 -23.648 1.00 52.36 53 PHE F CA 1
ATOM 7268 C C . PHE F 3 56 ? 64.605 56.412 -24.854 1.00 70.05 53 PHE F C 1
ATOM 7269 O O . PHE F 3 56 ? 65.421 56.370 -25.775 1.00 54.11 53 PHE F O 1
ATOM 7277 N N . LEU F 3 57 ? 63.573 57.247 -24.842 1.00 69.06 54 LEU F N 1
ATOM 7278 C CA . LEU F 3 57 ? 63.353 58.197 -25.920 1.00 56.23 54 LEU F CA 1
ATOM 7279 C C . LEU F 3 57 ? 64.367 59.333 -25.886 1.00 60.15 54 LEU F C 1
ATOM 7280 O O . LEU F 3 57 ? 64.979 59.658 -26.902 1.00 76.17 54 LEU F O 1
ATOM 7285 N N . ARG F 3 58 ? 64.548 59.931 -24.713 1.00 62.12 55 ARG F N 1
ATOM 7286 C CA . ARG F 3 58 ? 65.519 61.008 -24.560 1.00 61.44 55 ARG F CA 1
ATOM 7287 C C . ARG F 3 58 ? 66.961 60.572 -24.781 1.00 64.02 55 ARG F C 1
ATOM 7288 O O . ARG F 3 58 ? 67.784 61.353 -25.257 1.00 58.39 55 ARG F O 1
ATOM 7296 N N . ARG F 3 59 ? 67.263 59.320 -24.462 1.00 62.94 56 ARG F N 1
ATOM 7297 C CA . ARG F 3 59 ? 68.623 58.822 -24.615 1.00 55.22 56 ARG F CA 1
ATOM 7298 C C . ARG F 3 59 ? 69.057 58.855 -26.082 1.00 66.89 56 ARG F C 1
ATOM 7299 O O . ARG F 3 59 ? 70.232 59.060 -26.389 1.00 75.60 56 ARG F O 1
ATOM 7307 N N . GLY F 3 60 ? 68.097 58.678 -26.985 1.00 68.55 57 GLY F N 1
ATOM 7308 C CA . GLY F 3 60 ? 68.388 58.676 -28.407 1.00 62.11 57 GLY F CA 1
ATOM 7309 C C . GLY F 3 60 ? 68.383 60.077 -28.988 1.00 66.79 57 GLY F C 1
ATOM 7310 O O . GLY F 3 60 ? 68.867 60.301 -30.097 1.00 90.84 57 GLY F O 1
ATOM 7311 N N . GLY F 3 61 ? 67.830 61.024 -28.235 1.00 73.58 58 GLY F N 1
ATOM 7312 C CA . GLY F 3 61 ? 67.788 62.413 -28.658 1.00 79.59 58 GLY F CA 1
ATOM 7313 C C . GLY F 3 61 ? 66.397 62.904 -29.014 1.00 85.02 58 GLY F C 1
ATOM 7314 O O . GLY F 3 61 ? 66.240 63.947 -29.653 1.00 73.37 58 GLY F O 1
ATOM 7315 N N . PHE F 3 62 ? 65.384 62.152 -28.595 1.00 88.23 59 PHE F N 1
ATOM 7316 C CA . PHE F 3 62 ? 63.997 62.478 -28.912 1.00 82.04 59 PHE F CA 1
ATOM 7317 C C . PHE F 3 62 ? 63.231 62.913 -27.667 1.00 77.30 59 PHE F C 1
ATOM 7318 O O . PHE F 3 62 ? 63.709 62.754 -26.544 1.00 87.68 59 PHE F O 1
ATOM 7326 N N . GLY F 3 63 ? 62.038 63.463 -27.871 1.00 75.78 60 GLY F N 1
ATOM 7327 C CA . GLY F 3 63 ? 61.330 64.157 -26.810 1.00 65.78 60 GLY F CA 1
ATOM 7328 C C . GLY F 3 63 ? 61.976 65.524 -26.631 1.00 56.88 60 GLY F C 1
ATOM 7329 O O . GLY F 3 63 ? 62.983 65.600 -25.928 1.00 53.92 60 GLY F O 1
ATOM 7330 N N . GLU F 3 64 ? 61.444 66.611 -27.212 1.00 66.24 61 GLU F N 1
ATOM 7331 C CA . GLU F 3 64 ? 60.128 66.747 -27.879 1.00 67.73 61 GLU F CA 1
ATOM 7332 C C . GLU F 3 64 ? 58.975 66.578 -26.899 1.00 51.84 61 GLU F C 1
ATOM 7333 O O . GLU F 3 64 ? 58.348 65.523 -26.831 1.00 57.50 61 GLU F O 1
ATOM 7339 N N . PRO F 3 65 ? 58.707 67.639 -26.123 1.00 47.44 62 PRO F N 1
ATOM 7340 C CA . PRO F 3 65 ? 57.639 67.679 -25.125 1.00 63.23 62 PRO F CA 1
ATOM 7341 C C . PRO F 3 65 ? 56.273 67.392 -25.725 1.00 59.97 62 PRO F C 1
ATOM 7342 O O . PRO F 3 65 ? 55.405 67.085 -24.947 1.00 62.80 62 PRO F O 1
ATOM 7346 N N . ALA F 3 66 ? 56.039 67.674 -27.005 1.00 74.29 63 ALA F N 1
ATOM 7347 C CA . ALA F 3 66 ? 54.809 67.251 -27.688 1.00 64.35 63 ALA F CA 1
ATOM 7348 C C . ALA F 3 66 ? 54.719 65.728 -27.882 1.00 65.73 63 ALA F C 1
ATOM 7349 O O . ALA F 3 66 ? 53.639 65.139 -27.842 1.00 76.11 63 ALA F O 1
ATOM 7351 N N . LEU F 3 67 ? 55.871 65.114 -28.132 1.00 65.66 64 LEU F N 1
ATOM 7352 C CA . LEU F 3 67 ? 55.989 63.670 -28.319 1.00 60.72 64 LEU F CA 1
ATOM 7353 C C . LEU F 3 67 ? 55.806 62.941 -27.000 1.00 75.87 64 LEU F C 1
ATOM 7354 O O . LEU F 3 67 ? 54.998 62.015 -26.886 1.00 85.46 64 LEU F O 1
ATOM 7359 N N . LEU F 3 68 ? 56.576 63.367 -26.004 1.00 65.50 65 LEU F N 1
ATOM 7360 C CA . LEU F 3 68 ? 56.498 62.779 -24.677 1.00 51.11 65 LEU F CA 1
ATOM 7361 C C . LEU F 3 68 ? 55.344 63.419 -23.965 1.00 69.09 65 LEU F C 1
ATOM 7362 O O . LEU F 3 68 ? 55.092 63.092 -22.800 1.00 67.41 65 LEU F O 1
ATOM 7367 N N . LYS F 3 69 ? 54.697 64.378 -24.645 1.00 78.82 66 LYS F N 1
ATOM 7368 C CA . LYS F 3 69 ? 53.532 65.067 -24.088 1.00 66.71 66 LYS F CA 1
ATOM 7369 C C . LYS F 3 69 ? 52.741 63.955 -23.635 1.00 72.14 66 LYS F C 1
ATOM 7370 O O . LYS F 3 69 ? 52.248 63.987 -22.516 1.00 80.11 66 LYS F O 1
ATOM 7376 N N . ASN F 3 70 ? 52.586 62.997 -24.555 1.00 68.83 67 ASN F N 1
ATOM 7377 C CA . ASN F 3 70 ? 52.326 61.657 -24.142 1.00 68.19 67 ASN F CA 1
ATOM 7378 C C . ASN F 3 70 ? 52.404 60.379 -24.921 1.00 69.89 67 ASN F C 1
ATOM 7379 O O . ASN F 3 70 ? 51.988 60.178 -26.048 1.00 65.25 67 ASN F O 1
ATOM 7384 N N . ILE F 3 71 ? 53.163 59.614 -24.158 1.00 53.22 68 ILE F N 1
ATOM 7385 C CA . ILE F 3 71 ? 53.459 58.225 -24.099 1.00 55.73 68 ILE F CA 1
ATOM 7386 C C . ILE F 3 71 ? 52.783 57.992 -22.756 1.00 59.67 68 ILE F C 1
ATOM 7387 O O . ILE F 3 71 ? 52.958 56.971 -22.116 1.00 81.27 68 ILE F O 1
ATOM 7392 N N . ARG F 3 72 ? 52.030 59.033 -22.364 1.00 50.44 69 ARG F N 1
ATOM 7393 C CA . ARG F 3 72 ? 51.188 59.153 -21.167 1.00 76.42 69 ARG F CA 1
ATOM 7394 C C . ARG F 3 72 ? 49.634 59.403 -21.327 1.00 83.28 69 ARG F C 1
ATOM 7395 O O . ARG F 3 72 ? 48.878 58.933 -20.478 1.00 79.08 69 ARG F O 1
ATOM 7403 N N . GLU F 3 73 ? 49.175 60.112 -22.385 1.00 85.06 70 GLU F N 1
ATOM 7404 C CA . GLU F 3 73 ? 47.746 60.294 -22.805 1.00 79.83 70 GLU F CA 1
ATOM 7405 C C . GLU F 3 73 ? 46.982 59.063 -22.609 1.00 79.20 70 GLU F C 1
ATOM 7406 O O . GLU F 3 73 ? 46.154 58.904 -21.711 1.00 93.93 70 GLU F O 1
ATOM 7412 N N . ASN F 3 74 ? 47.317 58.179 -23.528 1.00 73.52 71 ASN F N 1
ATOM 7413 C CA . ASN F 3 74 ? 46.773 56.871 -23.576 1.00 90.88 71 ASN F CA 1
ATOM 7414 C C . ASN F 3 74 ? 47.952 56.013 -23.237 1.00 78.90 71 ASN F C 1
ATOM 7415 O O . ASN F 3 74 ? 49.098 56.460 -23.294 1.00 61.87 71 ASN F O 1
ATOM 7420 N N . LYS F 3 75 ? 47.646 54.792 -22.859 1.00 77.69 72 LYS F N 1
ATOM 7421 C CA . LYS F 3 75 ? 48.617 53.838 -22.403 1.00 73.08 72 LYS F CA 1
ATOM 7422 C C . LYS F 3 75 ? 49.757 53.586 -23.376 1.00 71.86 72 LYS F C 1
ATOM 7423 O O . LYS F 3 75 ? 49.555 53.459 -24.581 1.00 56.59 72 LYS F O 1
ATOM 7429 N N . ILE F 3 76 ? 50.967 53.533 -22.839 1.00 55.64 73 ILE F N 1
ATOM 7430 C CA . ILE F 3 76 ? 52.105 53.073 -23.614 1.00 55.09 73 ILE F CA 1
ATOM 7431 C C . ILE F 3 76 ? 52.915 52.146 -22.727 1.00 67.20 73 ILE F C 1
ATOM 7432 O O . ILE F 3 76 ? 53.098 52.434 -21.549 1.00 79.04 73 ILE F O 1
ATOM 7437 N N . THR F 3 77 ? 53.424 51.053 -23.288 1.00 64.44 74 THR F N 1
ATOM 7438 C CA . THR F 3 77 ? 54.305 50.174 -22.543 1.00 73.63 74 THR F CA 1
ATOM 7439 C C . THR F 3 77 ? 55.516 49.932 -23.455 1.00 68.51 74 THR F C 1
ATOM 7440 O O . THR F 3 77 ? 55.404 50.054 -24.675 1.00 66.26 74 THR F O 1
ATOM 7444 N N . GLY F 3 78 ? 56.649 49.529 -22.893 1.00 62.99 75 GLY F N 1
ATOM 7445 C CA . GLY F 3 78 ? 57.785 49.132 -23.708 1.00 65.89 75 GLY F CA 1
ATOM 7446 C C . GLY F 3 78 ? 57.650 47.876 -24.543 1.00 84.19 75 GLY F C 1
ATOM 7447 O O . GLY F 3 78 ? 58.598 47.485 -25.228 1.00 73.51 75 GLY F O 1
ATOM 7448 N N . ALA F 3 79 ? 56.492 47.227 -24.490 1.00 91.36 76 ALA F N 1
ATOM 7449 C CA . ALA F 3 79 ? 56.292 46.034 -25.302 1.00 88.56 76 ALA F CA 1
ATOM 7450 C C . ALA F 3 79 ? 55.588 46.418 -26.595 1.00 93.02 76 ALA F C 1
ATOM 7451 O O . ALA F 3 79 ? 55.683 45.713 -27.601 1.00 88.91 76 ALA F O 1
ATOM 7453 N N . LEU F 3 80 ? 54.881 47.543 -26.566 1.00 80.82 77 LEU F N 1
ATOM 7454 C CA . LEU F 3 80 ? 54.235 48.040 -27.772 1.00 93.01 77 LEU F CA 1
ATOM 7455 C C . LEU F 3 80 ? 54.932 49.269 -28.352 1.00 95.51 77 LEU F C 1
ATOM 7456 O O . LEU F 3 80 ? 54.349 50.003 -29.141 1.00 83.96 77 LEU F O 1
ATOM 7461 N N . LEU F 3 81 ? 56.197 49.459 -28.001 1.00 104.80 78 LEU F N 1
ATOM 7462 C CA . LEU F 3 81 ? 57.028 50.463 -28.667 1.00 100.05 78 LEU F CA 1
ATOM 7463 C C . LEU F 3 81 ? 57.200 50.146 -30.154 1.00 95.34 78 LEU F C 1
ATOM 7464 O O . LEU F 3 81 ? 56.916 50.993 -31.004 1.00 102.60 78 LEU F O 1
ATOM 7469 N N . PRO F 3 82 ? 57.628 48.919 -30.487 1.00 93.26 79 PRO F N 1
ATOM 7470 C CA . PRO F 3 82 ? 57.863 48.705 -31.913 1.00 107.88 79 PRO F CA 1
ATOM 7471 C C . PRO F 3 82 ? 56.581 48.236 -32.604 1.00 108.39 79 PRO F C 1
ATOM 7472 O O . PRO F 3 82 ? 56.608 47.932 -33.797 1.00 105.08 79 PRO F O 1
ATOM 7476 N N . CYS F 3 83 ? 55.476 48.176 -31.863 1.00 102.29 80 CYS F N 1
ATOM 7477 C CA . CYS F 3 83 ? 54.211 47.749 -32.448 1.00 100.26 80 CYS F CA 1
ATOM 7478 C C . CYS F 3 83 ? 53.384 48.978 -32.803 1.00 95.74 80 CYS F C 1
ATOM 7479 O O . CYS F 3 83 ? 52.502 48.923 -33.661 1.00 84.10 80 CYS F O 1
ATOM 7482 N N . LEU F 3 84 ? 53.676 50.092 -32.139 1.00 111.45 81 LEU F N 1
ATOM 7483 C CA . LEU F 3 84 ? 53.224 51.391 -32.614 1.00 108.22 81 LEU F CA 1
ATOM 7484 C C . LEU F 3 84 ? 54.084 51.769 -33.801 1.00 104.06 81 LEU F C 1
ATOM 7485 O O . LEU F 3 84 ? 55.277 51.997 -33.638 1.00 106.84 81 LEU F O 1
ATOM 7490 N N . ASP F 3 85 ? 53.506 51.808 -34.992 1.00 95.20 82 ASP F N 1
ATOM 7491 C CA . ASP F 3 85 ? 54.245 52.306 -36.139 1.00 97.20 82 ASP F CA 1
ATOM 7492 C C . ASP F 3 85 ? 53.686 53.668 -36.574 1.00 90.38 82 ASP F C 1
ATOM 7493 O O . ASP F 3 85 ? 53.169 54.400 -35.739 1.00 87.62 82 ASP F O 1
ATOM 7498 N N . GLU F 3 86 ? 53.823 54.035 -37.842 1.00 88.55 83 GLU F N 1
ATOM 7499 C CA . GLU F 3 86 ? 54.236 55.401 -38.191 1.00 87.40 83 GLU F CA 1
ATOM 7500 C C . GLU F 3 86 ? 53.286 56.615 -38.107 1.00 100.00 83 GLU F C 1
ATOM 7501 O O . GLU F 3 86 ? 53.582 57.625 -37.409 1.00 94.89 83 GLU F O 1
ATOM 7507 N N . SER F 3 87 ? 52.154 56.548 -38.787 1.00 95.12 84 SER F N 1
ATOM 7508 C CA . SER F 3 87 ? 51.224 57.662 -38.714 1.00 81.30 84 SER F CA 1
ATOM 7509 C C . SER F 3 87 ? 50.736 57.848 -37.292 1.00 86.28 84 SER F C 1
ATOM 7510 O O . SER F 3 87 ? 50.377 58.951 -36.907 1.00 78.18 84 SER F O 1
ATOM 7513 N N . HIS F 3 88 ? 50.857 56.799 -36.488 1.00 83.24 85 HIS F N 1
ATOM 7514 C CA . HIS F 3 88 ? 50.653 56.909 -35.057 1.00 78.26 85 HIS F CA 1
ATOM 7515 C C . HIS F 3 88 ? 51.727 57.811 -34.455 1.00 77.20 85 HIS F C 1
ATOM 7516 O O . HIS F 3 88 ? 51.449 58.588 -33.546 1.00 85.62 85 HIS F O 1
ATOM 7523 N N . PHE F 3 89 ? 52.962 57.691 -34.935 1.00 74.33 86 PHE F N 1
ATOM 7524 C CA . PHE F 3 89 ? 54.019 58.581 -34.457 1.00 89.52 86 PHE F CA 1
ATOM 7525 C C . PHE F 3 89 ? 53.801 60.049 -34.764 1.00 85.96 86 PHE F C 1
ATOM 7526 O O . PHE F 3 89 ? 54.186 60.896 -33.959 1.00 86.76 86 PHE F O 1
ATOM 7534 N N . GLU F 3 90 ? 53.214 60.389 -35.908 1.00 76.34 87 GLU F N 1
ATOM 7535 C CA . GLU F 3 90 ? 52.936 61.832 -36.048 1.00 77.23 87 GLU F CA 1
ATOM 7536 C C . GLU F 3 90 ? 51.752 62.180 -35.164 1.00 70.21 87 GLU F C 1
ATOM 7537 O O . GLU F 3 90 ? 51.693 63.235 -34.520 1.00 78.20 87 GLU F O 1
ATOM 7543 N N . ASN F 3 91 ? 50.840 61.227 -35.106 1.00 83.47 88 ASN F N 1
ATOM 7544 C CA . ASN F 3 91 ? 49.684 61.223 -34.225 1.00 85.72 88 ASN F CA 1
ATOM 7545 C C . ASN F 3 91 ? 50.082 61.333 -32.743 1.00 95.94 88 ASN F C 1
ATOM 7546 O O . ASN F 3 91 ? 49.249 61.650 -31.893 1.00 96.31 88 ASN F O 1
ATOM 7551 N N . LEU F 3 92 ? 51.364 61.091 -32.457 1.00 79.07 89 LEU F N 1
ATOM 7552 C CA . LEU F 3 92 ? 51.878 61.195 -31.101 1.00 70.06 89 LEU F CA 1
ATOM 7553 C C . LEU F 3 92 ? 52.645 62.509 -30.981 1.00 88.14 89 LEU F C 1
ATOM 7554 O O . LEU F 3 92 ? 53.540 62.646 -30.142 1.00 103.42 89 LEU F O 1
ATOM 7559 N N . GLY F 3 93 ? 52.321 63.465 -31.848 1.00 80.10 90 GLY F N 1
ATOM 7560 C CA . GLY F 3 93 ? 52.681 64.854 -31.621 1.00 87.12 90 GLY F CA 1
ATOM 7561 C C . GLY F 3 93 ? 53.853 65.390 -32.430 1.00 92.74 90 GLY F C 1
ATOM 7562 O O . GLY F 3 93 ? 53.916 66.578 -32.753 1.00 82.50 90 GLY F O 1
ATOM 7563 N N . VAL F 3 94 ? 54.779 64.495 -32.759 1.00 94.33 91 VAL F N 1
ATOM 7564 C CA . VAL F 3 94 ? 56.088 64.853 -33.304 1.00 90.44 91 VAL F CA 1
ATOM 7565 C C . VAL F 3 94 ? 56.055 65.012 -34.859 1.00 86.72 91 VAL F C 1
ATOM 7566 O O . VAL F 3 94 ? 56.026 64.041 -35.612 1.00 83.08 91 VAL F O 1
ATOM 7570 N N . SER F 3 95 ? 56.072 66.273 -35.306 1.00 97.57 92 SER F N 1
ATOM 7571 C CA . SER F 3 95 ? 55.674 66.726 -36.665 1.00 92.98 92 SER F CA 1
ATOM 7572 C C . SER F 3 95 ? 56.446 66.414 -37.974 1.00 98.91 92 SER F C 1
ATOM 7573 O O . SER F 3 95 ? 55.841 66.418 -39.048 1.00 95.03 92 SER F O 1
ATOM 7576 N N . SER F 3 96 ? 57.744 66.139 -37.906 1.00 98.22 93 SER F N 1
ATOM 7577 C CA . SER F 3 96 ? 58.634 66.313 -39.067 1.00 89.96 93 SER F CA 1
ATOM 7578 C C . SER F 3 96 ? 59.131 65.054 -39.793 1.00 86.03 93 SER F C 1
ATOM 7579 O O . SER F 3 96 ? 58.838 63.927 -39.403 1.00 76.96 93 SER F O 1
ATOM 7582 N N . LEU F 3 97 ? 59.863 65.288 -40.883 1.00 95.99 94 LEU F N 1
ATOM 7583 C CA . LEU F 3 97 ? 60.447 64.240 -41.722 1.00 88.59 94 LEU F CA 1
ATOM 7584 C C . LEU F 3 97 ? 61.551 63.412 -41.062 1.00 91.56 94 LEU F C 1
ATOM 7585 O O . LEU F 3 97 ? 61.620 62.201 -41.266 1.00 83.11 94 LEU F O 1
ATOM 7590 N N . GLY F 3 98 ? 62.407 64.070 -40.284 1.00 93.27 95 GLY F N 1
ATOM 7591 C CA . GLY F 3 98 ? 63.549 63.436 -39.634 1.00 88.10 95 GLY F CA 1
ATOM 7592 C C . GLY F 3 98 ? 63.281 62.614 -38.389 1.00 93.32 95 GLY F C 1
ATOM 7593 O O . GLY F 3 98 ? 63.782 61.484 -38.215 1.00 89.43 95 GLY F O 1
ATOM 7594 N N . GLU F 3 99 ? 62.432 63.203 -37.552 1.00 85.70 96 GLU F N 1
ATOM 7595 C CA . GLU F 3 99 ? 62.040 62.704 -36.248 1.00 88.33 96 GLU F CA 1
ATOM 7596 C C . GLU F 3 99 ? 61.733 61.244 -36.369 1.00 91.37 96 GLU F C 1
ATOM 7597 O O . GLU F 3 99 ? 62.107 60.421 -35.545 1.00 90.95 96 GLU F O 1
ATOM 7603 N N . ARG F 3 100 ? 61.117 60.932 -37.490 1.00 92.49 97 ARG F N 1
ATOM 7604 C CA . ARG F 3 100 ? 60.674 59.598 -37.780 1.00 81.92 97 ARG F CA 1
ATOM 7605 C C . ARG F 3 100 ? 61.707 58.732 -38.465 1.00 83.87 97 ARG F C 1
ATOM 7606 O O . ARG F 3 100 ? 61.808 57.534 -38.215 1.00 79.59 97 ARG F O 1
ATOM 7614 N N . LYS F 3 101 ? 62.468 59.372 -39.336 1.00 84.22 98 LYS F N 1
ATOM 7615 C CA . LYS F 3 101 ? 63.454 58.697 -40.142 1.00 78.69 98 LYS F CA 1
ATOM 7616 C C . LYS F 3 101 ? 64.561 58.110 -39.190 1.00 91.04 98 LYS F C 1
ATOM 7617 O O . LYS F 3 101 ? 65.252 57.131 -39.542 1.00 105.24 98 LYS F O 1
ATOM 7623 N N . LYS F 3 102 ? 64.625 58.627 -37.948 1.00 67.16 99 LYS F N 1
ATOM 7624 C CA . LYS F 3 102 ? 65.451 57.991 -36.893 1.00 69.18 99 LYS F CA 1
ATOM 7625 C C . LYS F 3 102 ? 64.742 57.522 -35.639 1.00 87.03 99 LYS F C 1
ATOM 7626 O O . LYS F 3 102 ? 65.374 56.842 -34.824 1.00 99.38 99 LYS F O 1
ATOM 7632 N N . LEU F 3 103 ? 63.462 57.821 -35.448 1.00 84.01 100 LEU F N 1
ATOM 7633 C CA . LEU F 3 103 ? 62.860 57.280 -34.238 1.00 95.32 100 LEU F CA 1
ATOM 7634 C C . LEU F 3 103 ? 62.407 55.858 -34.469 1.00 94.04 100 LEU F C 1
ATOM 7635 O O . LEU F 3 103 ? 62.596 55.008 -33.611 1.00 99.77 100 LEU F O 1
ATOM 7640 N N . LEU F 3 104 ? 61.866 55.580 -35.649 1.00 86.42 101 LEU F N 1
ATOM 7641 C CA . LEU F 3 104 ? 61.542 54.207 -35.980 1.00 97.14 101 LEU F CA 1
ATOM 7642 C C . LEU F 3 104 ? 62.793 53.320 -36.010 1.00 92.84 101 LEU F C 1
ATOM 7643 O O . LEU F 3 104 ? 62.750 52.210 -35.502 1.00 95.25 101 LEU F O 1
ATOM 7648 N N . SER F 3 105 ? 63.926 53.839 -36.482 1.00 86.77 102 SER F N 1
ATOM 7649 C CA . SER F 3 105 ? 65.123 53.004 -36.711 1.00 98.34 102 SER F CA 1
ATOM 7650 C C . SER F 3 105 ? 65.666 52.300 -35.445 1.00 90.50 102 SER F C 1
ATOM 7651 O O . SER F 3 105 ? 66.080 51.108 -35.483 1.00 97.71 102 SER F O 1
ATOM 7654 N N . TYR F 3 106 ? 65.615 52.991 -34.311 1.00 78.87 103 TYR F N 1
ATOM 7655 C CA . TYR F 3 106 ? 66.015 52.318 -33.095 1.00 88.93 103 TYR F CA 1
ATOM 7656 C C . TYR F 3 106 ? 64.880 52.483 -32.113 1.00 91.81 103 TYR F C 1
ATOM 7657 O O . TYR F 3 106 ? 65.040 53.055 -31.045 1.00 89.34 103 TYR F O 1
ATOM 7666 N N . ILE F 3 107 ? 63.694 52.077 -32.524 1.00 93.93 104 ILE F N 1
ATOM 7667 C CA . ILE F 3 107 ? 62.922 51.247 -31.637 1.00 97.98 104 ILE F CA 1
ATOM 7668 C C . ILE F 3 107 ? 63.236 49.833 -32.142 1.00 109.65 104 ILE F C 1
ATOM 7669 O O . ILE F 3 107 ? 63.213 48.868 -31.382 1.00 116.63 104 ILE F O 1
ATOM 7674 N N . GLN F 3 108 ? 63.584 49.731 -33.430 1.00 105.55 105 GLN F N 1
ATOM 7675 C CA . GLN F 3 108 ? 63.995 48.453 -34.032 1.00 104.22 105 GLN F CA 1
ATOM 7676 C C . GLN F 3 108 ? 65.329 47.898 -33.523 1.00 99.34 105 GLN F C 1
ATOM 7677 O O . GLN F 3 108 ? 65.407 46.756 -33.083 1.00 105.76 105 GLN F O 1
ATOM 7683 N N . ARG F 3 109 ? 66.385 48.698 -33.606 1.00 94.25 106 ARG F N 1
ATOM 7684 C CA . ARG F 3 109 ? 67.722 48.168 -33.318 1.00 103.63 106 ARG F CA 1
ATOM 7685 C C . ARG F 3 109 ? 67.904 47.491 -31.921 1.00 112.74 106 ARG F C 1
ATOM 7686 O O . ARG F 3 109 ? 68.935 46.854 -31.660 1.00 115.65 106 ARG F O 1
ATOM 7694 N N . SER F 3 110 ? 66.922 47.654 -31.031 1.00 112.24 107 SER F N 1
ATOM 7695 C CA . SER F 3 110 ? 66.796 46.793 -29.851 1.00 112.31 107 SER F CA 1
ATOM 7696 C C . SER F 3 110 ? 65.359 46.438 -29.501 1.00 115.84 107 SER F C 1
ATOM 7697 O O . SER F 3 110 ? 65.054 46.219 -28.328 1.00 106.57 107 SER F O 1
ATOM 7700 N N . GLY F 3 111 ? 64.481 46.382 -30.500 1.00 115.96 108 GLY F N 1
ATOM 7701 C CA . GLY F 3 111 ? 63.288 45.572 -30.361 1.00 118.15 108 GLY F CA 1
ATOM 7702 C C . GLY F 3 111 ? 63.863 44.184 -30.154 1.00 129.65 108 GLY F C 1
ATOM 7703 O O . GLY F 3 111 ? 63.375 43.396 -29.345 1.00 132.73 108 GLY F O 1
ATOM 7704 N N . GLN F 3 112 ? 64.938 43.905 -30.888 1.00 122.85 109 GLN F N 1
ATOM 7705 C CA . GLN F 3 112 ? 65.786 42.751 -30.621 1.00 111.37 109 GLN F CA 1
ATOM 7706 C C . GLN F 3 112 ? 67.260 43.115 -30.793 1.00 107.50 109 GLN F C 1
ATOM 7707 O O . GLN F 3 112 ? 68.090 42.819 -29.933 1.00 100.76 109 GLN F O 1
#

Organism: Homo sapiens (NCBI:txid9606)

Foldseek 3Di:
DFALVADKFFDDWAADDPDPFGFFQEWDAALVRQWIWTWGFQQKIWIAGPVPNHTDDIGRGDRGTWHDWDAFNVRFKIKTAGDPAFPRIFIWTPDPDTGTDETRGQFRDKDAAQARRQKIWTDRQQKIWIAGPPPRDGPDIADDPVQAPGAPAWDWYAANVRQWIQTRQWIAGVVVSDTDDHHDDPARHFRWAAQNVNQWTGGQQFIAGPVVRHTDGGHPVSHQWDWDAALVRQKIKTWHADVRTDQKIWMAGSVPGDTNYIGGNVFGWSYWDAHNVQFKIKTWTFDDDVVVVGTRIIIIMITRD/DDDDDDPPDDLPVNLVVLLVVLVVVVVVQDDPDDLVVLVVVLCCPCCNVVVDDNSVSSVVSSVVSVVVCVVRVVVPDPD/DDPPVDDDDDDDDPVPDDDDDDDDQDAQQAALVSVVVLQVVVVDDQCQQVVPVVPPHDGSNCQLVCDQCVSVVRGDPDDVVSVCVNVSSDPD/DAPLVADKFFDDWAADDPDPFGFFQEWDAALQRQWIWTWGQQAKTWIAGPVPNHTDDIGRGFRGTWNDWDAANVRFKIWTAGDPAFVRIFIWTPHPDTGTDETNGQFRAKDAAQPRRQKIWTDRQQKIWIAGPPPRDGPDIADDDVLAARARAWDWYAQNVRQWIQTNQWIAGDVVSGTDDHDHDPARHWSWDAQNVNQWTDTQQWIAGPVPRHTDGGHPQSHQWDWDAALVSQKIKTWAADVRTAQKIWMAGSVPGHTPYIGGNVFRWSYWDAHNVQFKIWTWGWDDDVVSVGTRIMIIMMTRD/DDDDDDDDDDLPNVLVVLVVVLCVVVVVPFDPPDLCVLLVVLCCPCCNPVVDDPSVSSVVSSVVSVVVVVVRVVVPDPD/DPPPVDDDDDDDDPVNDDDDDDDDDADAQFAFLVSVVVVQVVQPDDDCLLVCDVPPDPHGRNCLLVDDDPVSVVSRDPDDVNRVPPNVPVPVPND

Sequence (955 aa):
RHLIFSRFRPISVFREANEDESGFTCCAFSARERFLMLGTCTGQLKLYNVFSGQEEASYNCHNSAITHLEPSRDGSLLLTSATWSQPLSALWGMKSVFDMKHSFTEDHYVEFSKHSQDRVIGTKGDIAHIYDIQTGNKLLTLFNPDLANNYKRNCATFNPTDDLVLNDGVLWDVRSAQAIHKFDKFNMNISGVFHPNGLEVIINTEIWDLRTFHLLHTVPALDQCRVVFNHTGTVMYGAMLQSPFGSSFRTFNATDYKPIATIDVKRNIFDLCTDTKDCYLAVIENQGSMDALNMDTVCRLYEVGEAPEGAGEVGLEQWLETSLERINREARLHFHPEFLFRLWNTCVEHWHDRHQRSLDYAKYRYLLLMHKAMYTHMQQGCPCQQADSDQPSKRPRFDDSPRGVELHPDYKTWGPEQVCFFLRRGGFGEPALLKNIRENKITGALLPCLDESHFENLGVSSLGERKKLLSYIQRSRHLIFSRFRPISVFREANEDESGFTCCAFSARERFLMLGTCTGQLKLYNVFSGQEEASYNCHNSAITHLEPSRDGSLLLTSATWSQPLSALWGMKSVFDMKHSFTEDHYVEFSKHSQDRVIGTKGDIAHIYDIQTGNKLLTLFNPDLANNYKRNCATFNPTDDLVLNDGVLWDVRSAQAIHKFDKFNMNISGVFHPNGLEVIINTEIWDLRTFHLLHTVPALDQCRVVFNHTGTVMYGAMLQSPFGSSFRTFNATDYKPIATIDVKRNIFDLCTDTKDCYLAVIENQGSMDALNMDTVCRLYEVGEAPEGAGEVGLEQWLETSLERINREARLHFHPEFLFRLWNTCVEHWHDRHQRSLDYAKYRYLLLMHKAMYTHMQQGCPCQQADSDQPSKRPRFDDSPRTGVELHPDYKTWGPEQVCFFLRRGGFGEPALLKNIRENKITGALLPCLDESHFENLGVSSLGERKKLLSYIQRSGQ

CATH classification: 2.130.10.10

Nearest PDB structures (foldseek):
  4z8l-assembly2_E  TM=9.973E-01  e=5.630E-11  Simian immunodeficiency virus
  5aja-assembly1_B  TM=9.189E-01  e=3.530E-10  Simian immunodeficiency virus
  4cc9-assembly1_B  TM=8.256E-01  e=1.917E-04  Simian immunodeficiency virus
  4z8l-assembly2_E  TM=1.013E+00  e=4.627E-13  Simian immunodeficiency virus
  5aja-assembly1_B  TM=9.293E-01  e=6.436E-11  Simian immunodeficiency virus

Solvent-accessible surface area: 42161 Å² total; per-residue (Å²): 125,126,129,57,12,48,165,15,98,89,92,43,69,5,118,8,50,65,12,58,4,1,1,0,2,8,7,10,16,22,40,217,36,156,30,0,8,0,0,0,3,10,0,6,0,1,6,6,9,11,185,62,26,116,68,71,13,40,8,28,4,5,31,0,0,0,22,28,12,32,29,1,144,89,31,45,26,0,0,0,0,3,7,28,7,113,42,23,0,0,1,9,0,33,102,87,64,14,48,55,82,54,56,8,63,82,4,60,41,0,16,1,0,66,72,63,10,61,53,1,0,0,0,76,42,36,41,0,17,2,22,31,22,139,84,23,92,113,93,39,76,2,75,45,94,123,44,21,34,90,16,66,30,1,38,0,9,1,10,56,91,4,54,31,0,0,3,2,0,4,3,13,48,11,218,64,42,119,30,80,58,66,3,86,59,121,18,131,7,25,4,3,46,16,2,57,71,31,112,19,0,4,5,7,18,19,0,35,16,22,187,49,54,122,85,73,76,77,14,103,34,3,61,24,8,54,30,38,35,3,133,101,10,44,0,0,2,2,1,82,4,93,98,38,5,22,48,31,1,77,0,0,12,2,91,62,14,100,84,36,20,75,43,85,16,182,65,28,2,3,24,4,16,21,9,68,162,22,55,74,0,0,0,0,0,0,40,42,46,88,104,60,11,64,23,15,0,0,0,33,3,13,48,6,59,132,2,74,119,30,53,29,128,42,14,75,93,4,18,6,24,4,13,8,13,47,1,8,66,47,0,123,123,32,70,161,91,63,42,24,4,73,15,20,3,36,1,5,44,40,20,16,32,164,78,129,48,21,50,72,1,2,18,2,15,2,0,4,6,1,2,0,29,0,3,21,33,54,51,47,11,21,125,130,135,29,40,11,36,8,5,4,77,74,21,17,83,54,117,128,18,80,180,64,45,85,26,51,85,113,99,128,118,23,21,30,10,1,10,5,34,35,18,82,179,34,66,24,21,55,72,63,8,15,162,70,9,158,65,90,99,17,60,1,40,77,16,97,94,53,80,36,70,106,9,100,134,37,27,2,106,62,136,49,101,5,67,143,1,65,33,57,30,96,225,142,185,137,127,25,12,48,139,25,170,69,81,31,71,4,125,9,51,65,17,48,3,2,1,0,2,7,6,9,16,26,39,222,35,162,22,0,6,0,0,1,2,13,0,12,0,0,7,4,20,8,171,62,26,108,60,56,14,42,7,21,5,6,34,0,0,0,28,29,11,35,33,1,146,95,28,53,23,0,0,0,0,3,8,27,10,111,34,24,0,0,2,8,0,38,99,89,55,12,35,50,81,60,61,9,64,83,4,58,39,0,22,2,1,74,77,62,10,60,54,0,0,0,0,71,43,43,40,0,8,0,20,30,26,138,79,23,92,103,100,35,76,0,78,52,92,131,49,21,9,88,15,65,34,2,40,0,6,0,9,45,93,5,46,27,0,1,4,3,0,4,3,15,36,8,208,60,37,116,34,80,31,44,0,10,19,27,11,54,8,26,2,5,53,12,4,60,71,27,102,20,0,3,7,9,14,5,0,3,17,23,174,63,45,86,16,57,46,19,13,101,33,0,64,22,8,56,30,40,36,4,132,100,10,41,0,0,2,3,0,64,5,94,97,40,3,16,46,27,1,75,0,1,35,0,97,73,12,136,84,42,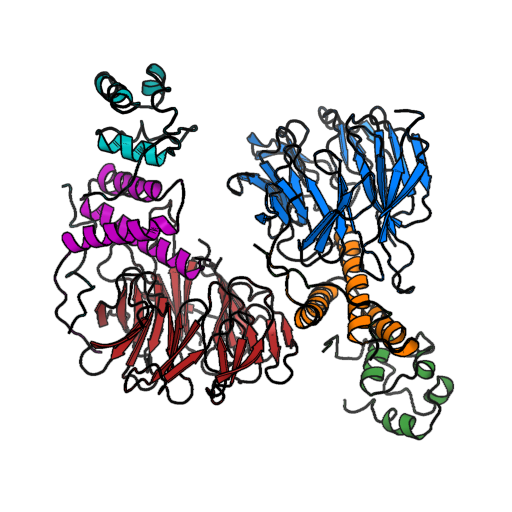23,72,47,78,10,158,77,24,0,3,24,4,16,20,6,83,139,27,31,48,0,0,0,0,0,2,48,41,46,104,84,58,14,58,27,18,0,2,0,41,0,14,70,1,73,130,1,84,114,16,86,23,109,118,37,60,128,134,40,5,98,59,12,2,71,117,1,5,131,55,0,88,113,27,61,141,98,50,32,21,4,102,21,18,4,27,2,10,37,49,18,15,38,180,73,102,42,20,54,61,2,1,18,5,13,2,0,6,6,5,5,0,34,0,1,21,42,55,45,41,9,27,124,135,179,39,38,127,52,12,8,4,85,77,17,21,78,60,121,117,7,90,98,129,73,84,46,28,70,61,104,50,140,112,21,9,36,16,16,2,2,25,40,10,66,176,55,67,36,13,76,113,38,2,7,131,32,8,92,127,101,175,11,34,0,56,89,11,41,87,40,69,66,76,104,10,76,124,31,37,2,82,55,155,18,28,48,130,99,4,40,46,92,8,85,158,53,32,196

Radius of gyration: 32.34 Å; Cα contacts (8 Å, |Δi|>4): 2193; chains: 6; bounding box: 84×68×101 Å

Secondary structure (DSSP, 8-state):
--SGGG--EEEEEE--TT-SS-BEEEEEE-TTSSEEEEEETTSEEEEEETTT--EEEEEE--SS---EEEE-SSSSEEEEE-SSSSS-EEEEE-SSS-EEEEEESS-SEEEE-SSSS-EEEEEETTEEEEEETTT--EEEEE--TTT----TB---EE-TTSSEEEETTEEEETTTTEEEEEPPPS-SSB--EE-TTSSEEEETTEEEETTT--EEEE-GGGTTEEEEE-TT-SEEEEEEE---EEEEEEEEESSS--EEEEEE-SSEEEEEEE-SSS-EEEEEEE---TTTT---BEEEEEE--/----------SHHHHHHHHHHHHHHHTTT--SS-THHHHHHHIIIIIIIT-B-HHHHHHHHHHHHHHHHHHHHHH----/---SS---SS---GGG-B---------SS--HHHHHHHHHHHT---HHHHTT-SSSS--TTSSSS--TTTTTTTT---HHHHTTTTTTS---/--SGGG--EEEEEE--TT-SS-BEEEEEE-SSSSEEEEEETTSEEEEEETTT--EEEEEE--SS---EEEE-SSSSEEEEE-SSSSS-EEEEE-SSS-EEEEEESS-SEEEE-SSSS-EEEEEETTEEEEEETTT--EEEEE--TTT----TB---EE-TTSSEEEETTEEEETTTTEEEEE---S-SSB--EE-TTSSEEEETTEEEETTT--EEEE-GGGTTEEEEE-TT-SEEEEEEE---EEEEEEEEESSS--EEEEE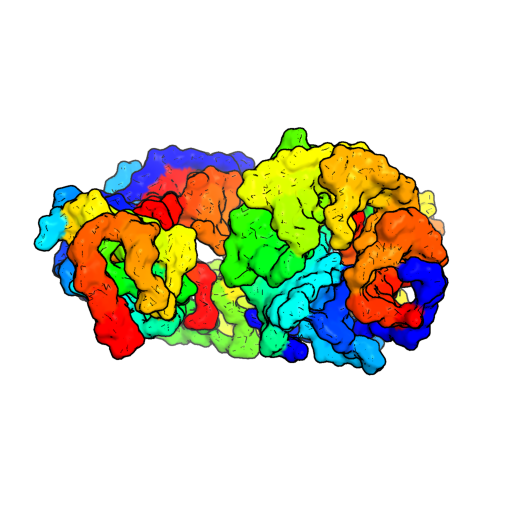E-SSEEEEEEE-SSS-EEEEEEE-S-TTTT---EEEEEEE--/----------SHHHHHHHHHHHHHHHTTT--SS-HHHHHHHHIIIIIIITTB-HHHHHHHHHHHHHHHHHHHHHH----/---SSS--S----GGG-B----------SS--HHHHHHHHHHHT---TTTGGGSSSS---TTSTTTS-HHHHHTTT--SHHHHHHHTHHHHTTT-

B-factor: mean 49.76, std 20.48, range [8.72, 132.73]

InterPro domains:
  IPR006594 LIS1 homology motif [PS50896] (846-878)
  IPR006594 LIS1 homology motif [SM00667] (846-878)
  IPR011989 Armadillo-like helical [G3DSA:1.25.10.10] (581-822)
  IPR015943 WD40/YVTN repeat-like-containing domain superfamily [G3DSA:2.130.10.10] (1080-1401)
  IPR016024 Armadillo-type fold [SSF48371] (74-783)
  IPR033270 VPRBP/DCAF1 family [PTHR13129] (5-1495)
  IPR036322 WD40-repeat-containing domain superfamily [SSF50978] (1089-1370)
  IPR060222 DCAF1, N-terminal domain [PF27670] (11-115)
  IPR060223 DCAF1, helical domain [PF27600] (518-733)
  IPR060224 DCAF1, small helical domain [PF27601] (739-834)
  IPR060225 DCAF1, helical domain 2 [PF27635] (139-433)

=== Feature glossary ===
The record interleaves many kinds of information about one protein. Here is each kind framed as the question it answers.

Q: What does the local fold look like, residue by residue?
A: The Foldseek 3Di string encodes local tertiary geometry as a 20-letter alphabet — one character per residue — derived from the relative positions of nearby Cα atoms. Unlike the amino-acid sequence, 3Di is a direct function of the 3D structure, so two proteins with the same fold have similar 3Di strings even at low sequence identity.

Q: Which residues are in helices, strands, or loops?
A: The SS8 string is DSSP's per-residue secondary-structure call. α-helix (H) means an i→i+4 H-bond ladder; β-strand (E) means the residue participates in a β-sheet; 3₁₀ (G) and π (I) are tighter and wider helices; T/S are turns/bends; '-' is loop.

Q: How big and how compact is the whole molecule?
A: Radius of gyration (Rg) is the root-mean-square distance of Cα atoms from their centroid — a single number for overall size and compactness. A globular domain of N residues has Rg ≈ 2.2·N^0.38 Å; an extended or disordered chain has a much larger Rg. The Cα contact count is the number of residue pairs whose Cα atoms are within 8 Å and are more than four positions apart in sequence — a standard proxy for tertiary packing density. The bounding box is the smallest axis-aligned box enclosing all Cα atoms.

Q: Where is each backbone atom in 3D?
A: Structure coordinates are given as an mmCIF _atom_site loop: one row per atom with element, residue name, chain id, sequence number, and x/y/z position in Å. Only the four main-chain atoms per residue are included here; side chains are omitted to keep the record compact.

Q: What is the amino-acid chain?
A: Primary structure: the covalent order of the twenty standard amino acids along the backbone. Two proteins with the same sequence will (almost always) fold to the same structure; two with 30% identity often share a fold but not the details.

Q: What if only a Cα trace is available?
A: Three-state secondary structure (P-SEA) collapses the eight DSSP classes into helix (a), strand (b), and coil (c). P-SEA assigns these from Cα geometry alone — distances and angles — without requiring backbone oxygens, so it works on any Cα trace.

Q: What family and function is it annotated with?
A: Database cross-references. InterPro integrates a dozen domain/family signature databases into unified entries with residue-range hits. GO terms attach function/process/location labels with evidence codes. CATH codes position the fold in a four-level structural taxonomy. Organism is the NCBI-taxonomy species name.

Q: How confident is the AlphaFold model at each residue?
A: pLDDT is the predicted lDDT-Cα score: AlphaFold's confidence that the local environment of each residue (all inter-atomic distances within 15 Å) is correctly placed. It is a per-residue number between 0 and 100, with higher meaning more reliable.

Q: How mobile is each atom in the crystal?
A: B-factor (Debye–Waller factor) reflects atomic displacement in the crystal lattice. It is an experimental observable (units Å²), not a prediction; low values mean the atom is pinned down, high values mean it moves or is heterogeneous across the crystal.

Q: Which residues are buried vs exposed?
A: SASA measures how much of the protein is reachable by solvent. It is computed by rolling a water-sized probe over the atomic surface and summing the exposed area (Å²). Per-residue SASA distinguishes core (buried, low SASA) from surface (exposed, high SASA) residues; total SASA is a whole-molecule size measure.

Q: What do the diagnostic plots show?
A: Plot images: a contact map (which residues are close in 3D, as an N×N binary image), a Ramachandran scatter (backbone torsion angles, revealing secondary-structure composition at a glance), and — for AlphaFold structures — a PAE heatmap (pairwise prediction confidence).

Q: What known structures does this most resemble?
A: The Foldseek neighbor list gives the closest experimentally determined structures in the PDB, ranked by structural alignment. TM-score near 1 means near-identical fold; near 0.3 means only rough topology match. This is how one finds what a novel AlphaFold prediction most resembles in the solved-structure universe.

Q: Are the domains correctly placed relative to each other?
A: Predicted aligned error is AlphaFold's pairwise confidence. Unlike pLDDT (per-residue), PAE is per-residue-pair and captures whether two parts of the structure are correctly placed relative to each other. Units are ångströms of expected positional error.

Q: What do the rendered images show?
A: Structure images are PyMOL renders from six orthogonal camera directions. Cartoon representation draws helices as coils and strands as arrows; sticks shows the backbone as bonds; surface shows the solvent-excluded envelope. Rainbow coloring maps sequence position to hue (blue→red, N→C); chain coloring assigns a distinct color per polypeptide.

Q: What are the backbone torsion angles?
A: φ (phi) and ψ (psi) are the two rotatable backbone dihedrals per residue: φ is the C(i-1)–N–Cα–C torsion, ψ is the N–Cα–C–N(i+1) torsion, both in degrees on (−180°, 180°]. α-helical residues cluster near (−60°, −45°); β-strand residues near (−120°, +130°). A Ramachandran plot is simply a scatter of (φ, ψ) for every residue.